Protein AF-A0A285HA11-F1 (afdb_monomer)

Structure (mmCIF, N/CA/C/O backbone):
data_AF-A0A285HA11-F1
#
_entry.id   AF-A0A285HA11-F1
#
loop_
_atom_site.group_PDB
_atom_site.id
_atom_site.type_symbol
_atom_site.label_atom_id
_atom_site.label_alt_id
_atom_site.label_comp_id
_atom_site.label_asym_id
_atom_site.label_entity_id
_atom_site.label_seq_id
_atom_site.pdbx_PDB_ins_code
_atom_site.Cartn_x
_atom_site.Cartn_y
_atom_site.Cartn_z
_atom_site.occupancy
_atom_site.B_iso_or_equiv
_atom_site.auth_seq_id
_atom_site.auth_comp_id
_atom_site.auth_asym_id
_atom_site.auth_atom_id
_atom_site.pdbx_PDB_model_num
ATOM 1 N N . MET A 1 1 ? 37.935 62.031 -53.304 1.00 52.47 1 MET A N 1
ATOM 2 C CA . MET A 1 1 ? 37.985 60.725 -54.014 1.00 52.47 1 MET A CA 1
ATOM 3 C C . MET A 1 1 ? 39.387 60.137 -54.220 1.00 52.47 1 MET A C 1
ATOM 5 O O . MET A 1 1 ? 39.472 58.919 -54.269 1.00 52.47 1 MET A O 1
ATOM 9 N N . LYS A 1 2 ? 40.490 60.908 -54.295 1.00 47.16 2 LYS A N 1
ATOM 10 C CA . LYS A 1 2 ? 41.840 60.315 -54.459 1.00 47.16 2 LYS A CA 1
ATOM 11 C C . LYS A 1 2 ? 42.399 59.625 -53.198 1.00 47.16 2 LYS A C 1
ATOM 13 O O . LYS A 1 2 ? 43.076 58.618 -53.335 1.00 47.16 2 LYS A O 1
ATOM 18 N N . LEU A 1 3 ? 42.037 60.059 -51.985 1.00 45.44 3 LEU A N 1
ATOM 19 C CA . LEU A 1 3 ? 42.568 59.475 -50.737 1.00 45.44 3 LEU A CA 1
ATOM 20 C C . LEU A 1 3 ? 42.052 58.046 -50.435 1.00 45.44 3 LEU A C 1
ATOM 22 O O . LEU A 1 3 ? 42.792 57.223 -49.912 1.00 45.44 3 LEU A O 1
ATOM 26 N N . LYS A 1 4 ? 40.819 57.706 -50.847 1.00 44.12 4 LYS A N 1
ATOM 27 C CA . LYS A 1 4 ? 40.251 56.350 -50.676 1.00 44.12 4 LYS A CA 1
ATOM 28 C C . LYS A 1 4 ? 40.861 55.299 -51.617 1.00 44.12 4 LYS A C 1
ATOM 30 O O . LYS A 1 4 ? 40.829 54.121 -51.289 1.00 44.12 4 LYS A O 1
ATOM 35 N N . ARG A 1 5 ? 41.440 55.701 -52.759 1.00 48.34 5 ARG A N 1
ATOM 36 C CA . ARG A 1 5 ? 42.086 54.759 -53.695 1.00 48.34 5 ARG A CA 1
ATOM 37 C C . ARG A 1 5 ? 43.483 54.335 -53.239 1.00 48.34 5 ARG A C 1
ATOM 39 O O . ARG A 1 5 ? 43.844 53.187 -53.453 1.00 48.34 5 ARG A O 1
ATOM 46 N N . TYR A 1 6 ? 44.227 55.210 -52.558 1.00 54.59 6 TYR A N 1
ATOM 47 C CA . TYR A 1 6 ? 45.539 54.846 -52.010 1.00 54.59 6 TYR A CA 1
ATOM 48 C C . TYR A 1 6 ? 45.430 53.969 -50.759 1.00 54.59 6 TYR A C 1
ATOM 50 O O . TYR A 1 6 ? 46.228 53.054 -50.610 1.00 54.59 6 TYR A O 1
ATOM 58 N N . LEU A 1 7 ? 44.402 54.164 -49.922 1.00 51.44 7 LEU A N 1
ATOM 59 C CA . LEU A 1 7 ? 44.167 53.287 -48.769 1.00 51.44 7 LEU A CA 1
ATOM 60 C C . LEU A 1 7 ? 43.792 51.859 -49.206 1.00 51.44 7 LEU A C 1
ATOM 62 O O . LEU A 1 7 ? 44.290 50.894 -48.641 1.00 51.44 7 LEU A O 1
ATOM 66 N N . LEU A 1 8 ? 42.975 51.721 -50.260 1.00 52.38 8 LEU A N 1
ATOM 67 C CA . LEU A 1 8 ? 42.598 50.411 -50.801 1.00 52.38 8 LEU A CA 1
ATOM 68 C C . LEU A 1 8 ? 43.783 49.706 -51.482 1.00 52.38 8 LEU A C 1
ATOM 70 O O . LEU A 1 8 ? 43.951 48.503 -51.320 1.00 52.38 8 LEU A O 1
ATOM 74 N N . ALA A 1 9 ? 44.637 50.454 -52.191 1.00 52.16 9 ALA A N 1
ATOM 75 C CA . ALA A 1 9 ? 45.851 49.910 -52.800 1.00 52.16 9 ALA A CA 1
ATOM 76 C C . ALA A 1 9 ? 46.898 49.492 -51.751 1.00 52.16 9 ALA A C 1
ATOM 78 O O . ALA A 1 9 ? 47.577 48.490 -51.943 1.00 52.16 9 ALA A O 1
ATOM 79 N N . PHE A 1 10 ? 46.996 50.208 -50.626 1.00 54.41 10 PHE A N 1
ATOM 80 C CA . PHE A 1 10 ? 47.908 49.859 -49.532 1.00 54.41 10 PHE A CA 1
ATOM 81 C C . PHE A 1 10 ? 47.423 48.631 -48.744 1.00 54.41 10 PHE A C 1
ATOM 83 O O . PHE A 1 10 ? 48.223 47.763 -48.411 1.00 54.41 10 PHE A O 1
ATOM 90 N N . ILE A 1 11 ? 46.107 48.497 -48.526 1.00 53.34 11 ILE A N 1
ATOM 91 C CA . ILE A 1 11 ? 45.505 47.312 -47.888 1.00 53.34 11 ILE A CA 1
ATOM 92 C C . ILE A 1 11 ? 45.629 46.072 -48.793 1.00 53.34 11 ILE A C 1
ATOM 94 O O . ILE A 1 11 ? 45.960 44.994 -48.305 1.00 53.34 11 ILE A O 1
ATOM 98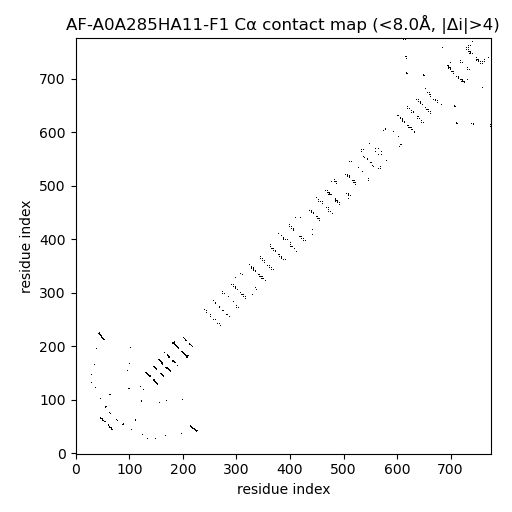 N N . LEU A 1 12 ? 45.459 46.223 -50.113 1.00 48.78 12 LEU A N 1
ATOM 99 C CA . LEU A 1 12 ? 45.694 45.135 -51.072 1.00 48.78 12 LEU A CA 1
ATOM 100 C C . LEU A 1 12 ? 47.177 44.747 -51.168 1.00 48.78 12 LEU A C 1
ATOM 102 O O . LEU A 1 12 ? 47.484 43.566 -51.275 1.00 48.78 12 LEU A O 1
ATOM 106 N N . MET A 1 13 ? 48.106 45.704 -51.072 1.00 43.53 13 MET A N 1
ATOM 107 C CA . MET A 1 13 ? 49.544 45.414 -51.123 1.00 43.53 13 MET A CA 1
ATOM 108 C C . MET A 1 13 ? 50.060 44.747 -49.832 1.00 43.53 13 MET A C 1
ATOM 110 O O . MET A 1 13 ? 50.994 43.954 -49.898 1.00 43.53 13 MET A O 1
ATOM 114 N N . ILE A 1 14 ? 49.417 44.984 -48.679 1.00 45.22 14 ILE A N 1
ATOM 115 C CA . ILE A 1 14 ? 49.721 44.282 -47.417 1.00 45.22 14 ILE A CA 1
ATOM 116 C C . ILE A 1 14 ? 49.109 42.869 -47.386 1.00 45.22 14 ILE A C 1
ATOM 118 O O . ILE A 1 14 ? 49.740 41.958 -46.854 1.00 45.22 14 ILE A O 1
ATOM 122 N N . MET A 1 15 ? 47.952 42.632 -48.021 1.00 41.25 15 MET A N 1
ATOM 123 C CA . MET A 1 15 ? 47.407 41.267 -48.154 1.00 41.25 15 MET A CA 1
ATOM 124 C C . MET A 1 15 ? 48.203 40.373 -49.118 1.00 41.25 15 MET A C 1
ATOM 126 O O . MET A 1 15 ? 48.161 39.153 -48.989 1.00 41.25 15 MET A O 1
ATOM 130 N N . VAL A 1 16 ? 48.968 40.947 -50.052 1.00 41.69 16 VAL A N 1
ATOM 131 C CA . VAL A 1 16 ? 49.786 40.174 -51.008 1.00 41.69 16 VAL A CA 1
ATOM 132 C C . VAL A 1 16 ? 51.121 39.695 -50.405 1.00 41.69 16 VAL A C 1
ATOM 134 O O . VAL A 1 16 ? 51.767 38.826 -50.979 1.00 41.69 16 VAL A O 1
ATOM 137 N N . VAL A 1 17 ? 51.525 40.171 -49.218 1.00 44.28 17 VAL A N 1
ATOM 138 C CA . VAL A 1 17 ? 52.817 39.799 -48.587 1.00 44.28 17 VAL A CA 1
ATOM 139 C C . VAL A 1 17 ? 52.667 38.791 -47.429 1.00 44.28 17 VAL A C 1
ATOM 141 O O . VAL A 1 17 ? 53.661 38.322 -46.884 1.00 44.28 17 VAL A O 1
ATOM 144 N N . LEU A 1 18 ? 51.444 38.362 -47.092 1.00 41.62 18 LEU A N 1
ATOM 145 C CA . LEU A 1 18 ? 51.179 37.341 -46.060 1.00 41.62 18 LEU A CA 1
ATOM 146 C C . LEU A 1 18 ? 50.271 36.204 -46.554 1.00 41.62 18 LEU A C 1
ATOM 148 O O . LEU A 1 18 ? 49.425 35.705 -45.820 1.00 41.62 18 LEU A O 1
ATOM 152 N N . SER A 1 19 ? 50.467 35.759 -47.795 1.00 36.72 19 SER A N 1
ATOM 153 C CA . SER A 1 19 ? 50.038 34.418 -48.201 1.00 36.72 19 SER A CA 1
ATOM 154 C C . SER A 1 19 ? 51.272 33.621 -48.599 1.00 36.72 19 SER A C 1
ATOM 156 O O . SER A 1 19 ? 51.750 33.648 -49.730 1.00 36.72 19 SER A O 1
ATOM 158 N N . THR A 1 20 ? 51.835 32.918 -47.620 1.00 36.16 20 THR A N 1
ATOM 159 C CA . THR A 1 20 ? 52.559 31.689 -47.929 1.00 36.16 20 THR A CA 1
ATOM 160 C C . THR A 1 20 ? 51.618 30.820 -48.767 1.00 36.16 20 THR A C 1
ATOM 162 O O . THR A 1 20 ? 50.441 30.708 -48.412 1.00 36.16 20 THR A O 1
ATOM 165 N N . PRO A 1 21 ? 52.061 30.217 -49.882 1.00 35.53 21 PRO A N 1
ATOM 166 C CA . PRO A 1 21 ? 51.238 29.226 -50.544 1.00 35.53 21 PRO A CA 1
ATOM 167 C C . PRO A 1 21 ? 51.103 28.069 -49.555 1.00 35.53 21 PRO A C 1
ATOM 169 O O . PRO A 1 21 ? 52.061 27.337 -49.306 1.00 35.53 21 PRO A O 1
ATOM 172 N N . ILE A 1 22 ? 49.927 27.942 -48.939 1.00 34.97 22 ILE A N 1
ATOM 173 C CA . ILE A 1 22 ? 49.500 26.681 -48.348 1.00 34.97 22 ILE A CA 1
ATOM 174 C C . ILE A 1 22 ? 49.503 25.728 -49.537 1.00 34.97 22 ILE A C 1
ATOM 176 O O . ILE A 1 22 ? 48.672 25.842 -50.437 1.00 34.97 22 ILE A O 1
ATOM 180 N N . LYS A 1 23 ? 50.520 24.867 -49.606 1.00 36.28 23 LYS A N 1
ATOM 181 C CA . LYS A 1 23 ? 50.461 23.684 -50.455 1.00 36.28 23 LYS A CA 1
ATOM 182 C C . LYS A 1 23 ? 49.184 22.968 -50.034 1.00 36.28 23 LYS A C 1
ATOM 184 O O . LYS A 1 23 ? 49.107 22.523 -48.894 1.00 36.28 23 LYS A O 1
ATOM 189 N N . ALA A 1 24 ? 48.181 22.938 -50.908 1.00 40.47 24 ALA A N 1
ATOM 190 C CA . ALA A 1 24 ? 47.117 21.962 -50.782 1.00 40.47 24 ALA A CA 1
ATOM 191 C C . ALA A 1 24 ? 47.822 20.605 -50.698 1.00 40.47 24 ALA A C 1
ATOM 193 O O . ALA A 1 24 ? 48.588 20.264 -51.601 1.00 40.47 24 ALA A O 1
ATOM 194 N N . GLU A 1 25 ? 47.689 19.912 -49.570 1.00 45.59 25 GLU A N 1
ATOM 195 C CA . GLU A 1 25 ? 48.118 18.523 -49.479 1.00 45.59 25 GLU A CA 1
ATOM 196 C C . GLU A 1 25 ? 47.370 17.776 -50.586 1.00 45.59 25 GLU A C 1
ATOM 198 O O . GLU A 1 25 ? 46.140 17.785 -50.624 1.00 45.59 25 GLU A O 1
ATOM 203 N N . GLU A 1 26 ? 48.104 17.232 -51.560 1.00 60.09 26 GLU A N 1
ATOM 204 C CA . GLU A 1 26 ? 47.524 16.358 -52.576 1.00 60.09 26 GLU A CA 1
ATOM 205 C C . GLU A 1 26 ? 46.964 15.135 -51.846 1.00 60.09 26 GLU A C 1
ATOM 207 O O . GLU A 1 26 ? 47.714 14.257 -51.424 1.00 60.09 26 GLU A O 1
ATOM 212 N N . ILE A 1 27 ? 45.644 15.108 -51.649 1.00 72.56 27 ILE A N 1
ATOM 213 C CA . ILE A 1 27 ? 44.937 13.973 -51.059 1.00 72.56 27 ILE A CA 1
ATOM 214 C C . ILE A 1 27 ? 45.189 12.760 -51.956 1.00 72.56 27 ILE A C 1
ATOM 216 O O . ILE A 1 27 ? 44.803 12.757 -53.127 1.00 72.56 27 ILE A O 1
ATOM 220 N N . SER A 1 28 ? 45.839 11.724 -51.424 1.00 84.81 28 SER A N 1
ATOM 221 C CA . SER A 1 28 ? 46.079 10.494 -52.174 1.00 84.81 28 SER A CA 1
ATOM 222 C C . SER A 1 28 ? 44.931 9.496 -51.981 1.00 84.81 28 SER A C 1
ATOM 224 O O . SER A 1 28 ? 44.297 9.446 -50.925 1.00 84.81 28 SER A O 1
ATOM 226 N N . ALA A 1 29 ? 44.685 8.632 -52.975 1.00 83.81 29 ALA A N 1
ATOM 227 C CA . ALA A 1 29 ? 43.724 7.528 -52.837 1.00 83.81 29 ALA A CA 1
ATOM 228 C C . ALA A 1 29 ? 44.034 6.618 -51.632 1.00 83.81 29 ALA A C 1
ATOM 230 O O . ALA A 1 29 ? 43.133 6.016 -51.054 1.00 83.81 29 ALA A O 1
ATOM 231 N N . LYS A 1 30 ? 45.311 6.520 -51.243 1.00 81.50 30 LYS A N 1
ATOM 232 C CA . LYS A 1 30 ? 45.748 5.695 -50.114 1.00 81.50 30 LYS A CA 1
ATOM 233 C C . LYS A 1 30 ? 45.322 6.292 -48.781 1.00 81.50 30 LYS A C 1
ATOM 235 O O . LYS A 1 30 ? 44.855 5.545 -47.930 1.00 81.50 30 LYS A O 1
ATOM 240 N N . ASP A 1 31 ? 45.446 7.605 -48.625 1.00 83.19 31 ASP A N 1
ATOM 241 C CA . ASP A 1 31 ? 45.071 8.291 -47.385 1.00 83.19 31 ASP A CA 1
ATOM 242 C C . ASP A 1 31 ? 43.554 8.253 -47.187 1.00 83.19 31 ASP A C 1
ATOM 244 O O . ASP A 1 31 ? 43.080 7.967 -46.094 1.00 83.19 31 ASP A O 1
ATOM 248 N N . LEU A 1 32 ? 42.785 8.416 -48.271 1.00 85.56 32 LEU A N 1
ATOM 249 C CA . LEU A 1 32 ? 41.326 8.285 -48.235 1.00 85.56 32 LEU A CA 1
ATOM 250 C C . LEU A 1 32 ? 40.867 6.895 -47.774 1.00 85.56 32 LEU A C 1
ATOM 252 O O . LEU A 1 32 ? 39.941 6.786 -46.977 1.00 85.56 32 LEU A O 1
ATOM 256 N N . LEU A 1 33 ? 41.510 5.828 -48.258 1.00 84.25 33 LEU A N 1
ATOM 257 C CA . LEU A 1 33 ? 41.200 4.464 -47.821 1.00 84.25 33 LEU A CA 1
ATOM 258 C C . LEU A 1 33 ? 41.687 4.196 -46.391 1.00 84.25 33 LEU A C 1
ATOM 260 O O . LEU A 1 33 ? 40.988 3.529 -45.632 1.00 84.25 33 LEU A O 1
ATOM 264 N N . ALA A 1 34 ? 42.849 4.730 -46.005 1.00 82.06 34 ALA A N 1
ATOM 265 C CA . ALA A 1 34 ? 43.372 4.611 -44.646 1.00 82.06 34 ALA A CA 1
ATOM 266 C C . ALA A 1 34 ? 42.463 5.297 -43.613 1.00 82.06 34 ALA A C 1
ATOM 268 O O . ALA A 1 34 ? 42.252 4.742 -42.536 1.00 82.06 34 ALA A O 1
ATOM 269 N N . ASP A 1 35 ? 41.869 6.444 -43.955 1.00 82.12 35 ASP A N 1
ATOM 270 C CA . ASP A 1 35 ? 40.875 7.129 -43.121 1.00 82.12 35 ASP A CA 1
ATOM 271 C C . ASP A 1 35 ? 39.647 6.235 -42.867 1.00 82.12 35 ASP A C 1
ATOM 273 O O . ASP A 1 35 ? 39.203 6.107 -41.725 1.00 82.12 35 ASP A O 1
ATOM 277 N N . VAL A 1 36 ? 39.134 5.567 -43.909 1.00 83.62 36 VAL A N 1
ATOM 278 C CA . VAL A 1 36 ? 38.003 4.625 -43.787 1.00 83.62 36 VAL A CA 1
ATOM 279 C C . VAL A 1 36 ? 38.378 3.431 -42.899 1.00 83.62 36 VAL A C 1
ATOM 281 O O . VAL A 1 36 ? 37.597 3.034 -42.035 1.00 83.62 36 VAL A O 1
ATOM 284 N N . VAL A 1 37 ? 39.577 2.865 -43.077 1.00 79.94 37 VAL A N 1
ATOM 285 C CA . VAL A 1 37 ? 40.071 1.736 -42.266 1.00 79.94 37 VAL A CA 1
ATOM 286 C C . VAL A 1 37 ? 40.230 2.130 -40.803 1.00 79.94 37 VAL A C 1
ATOM 288 O O . VAL A 1 37 ? 39.753 1.418 -39.925 1.00 79.94 37 VAL A O 1
ATOM 291 N N . SER A 1 38 ? 40.824 3.291 -40.529 1.00 77.44 38 SER A N 1
ATOM 292 C CA . SER A 1 38 ? 41.029 3.770 -39.162 1.00 77.44 38 SER A CA 1
ATOM 293 C C . SER A 1 38 ? 39.710 3.957 -38.405 1.00 77.44 38 SER A C 1
ATOM 295 O O . SER A 1 38 ? 39.652 3.699 -37.203 1.00 77.44 38 SER A O 1
ATOM 297 N N . GLN A 1 39 ? 38.633 4.366 -39.086 1.00 76.00 39 GLN A N 1
ATOM 298 C CA . GLN A 1 39 ? 37.302 4.430 -38.474 1.00 76.00 39 GLN A CA 1
ATOM 299 C C . GLN A 1 39 ? 36.748 3.045 -38.129 1.00 76.00 39 GLN A C 1
ATOM 301 O O . GLN A 1 39 ? 36.122 2.887 -37.084 1.00 76.00 39 GLN A O 1
ATOM 306 N N . LEU A 1 40 ? 36.984 2.040 -38.977 1.00 74.19 40 LEU A N 1
ATOM 307 C CA . LEU A 1 40 ? 36.550 0.667 -38.715 1.00 74.19 40 LEU A CA 1
ATOM 308 C C . LEU A 1 40 ? 37.338 0.018 -37.571 1.00 74.19 40 LEU A C 1
ATOM 310 O O . LEU A 1 40 ? 36.737 -0.639 -36.727 1.00 74.19 40 LEU A O 1
ATOM 314 N N . GLU A 1 41 ? 38.650 0.250 -37.492 1.00 72.44 41 GLU A N 1
ATOM 315 C CA . GLU A 1 41 ? 39.515 -0.268 -36.418 1.00 72.44 41 GLU A CA 1
ATOM 316 C C . GLU A 1 41 ? 39.133 0.257 -35.022 1.00 72.44 41 GLU A C 1
ATOM 318 O O . GLU A 1 41 ? 39.431 -0.378 -34.007 1.00 72.44 41 GLU A O 1
ATOM 323 N N . GLN A 1 42 ? 38.454 1.408 -34.945 1.00 71.19 42 GLN A N 1
ATOM 324 C CA . GLN A 1 42 ? 37.944 1.952 -33.681 1.00 71.19 42 GLN A CA 1
ATOM 325 C C . GLN A 1 42 ? 36.797 1.119 -33.095 1.00 71.19 42 GLN A C 1
ATOM 327 O O . GLN A 1 42 ? 36.486 1.256 -31.907 1.00 71.19 42 GLN A O 1
ATOM 332 N N . VAL A 1 43 ? 36.184 0.246 -33.895 1.00 70.50 43 VAL A N 1
ATOM 333 C CA . VAL A 1 43 ? 35.014 -0.525 -33.498 1.00 70.50 43 VAL A CA 1
ATOM 334 C C . VAL A 1 43 ? 35.396 -1.973 -33.195 1.00 70.50 43 VAL A C 1
ATOM 336 O O . VAL A 1 43 ? 35.860 -2.696 -34.071 1.00 70.50 43 VAL A O 1
ATOM 339 N N . LYS A 1 44 ? 35.213 -2.401 -31.937 1.00 60.19 44 LYS A N 1
ATOM 340 C CA . LYS A 1 44 ? 35.691 -3.709 -31.450 1.00 60.19 44 LYS A CA 1
ATOM 341 C C . LYS A 1 44 ? 34.630 -4.806 -31.380 1.00 60.19 44 LYS A C 1
ATOM 343 O O . LYS A 1 44 ? 34.964 -5.946 -31.673 1.00 60.19 44 LYS A O 1
ATOM 348 N N . ASP A 1 45 ? 33.386 -4.485 -31.015 1.00 67.38 45 ASP A N 1
ATOM 349 C CA . ASP A 1 45 ? 32.280 -5.457 -30.962 1.00 67.38 45 ASP A CA 1
ATOM 350 C C . ASP A 1 45 ? 31.005 -4.879 -31.580 1.00 67.38 45 ASP A C 1
ATOM 352 O O . ASP A 1 45 ? 30.722 -3.687 -31.453 1.00 67.38 45 ASP A O 1
ATOM 356 N N . PHE A 1 46 ? 30.199 -5.754 -32.183 1.00 69.31 46 PHE A N 1
ATOM 357 C CA . PHE A 1 46 ? 28.880 -5.426 -32.721 1.00 69.31 46 PHE A CA 1
ATOM 358 C C . PHE A 1 46 ? 27.808 -6.250 -32.024 1.00 69.31 46 PHE A C 1
ATOM 360 O O . PHE A 1 46 ? 27.952 -7.462 -31.840 1.00 69.31 46 PHE A O 1
ATOM 367 N N . LYS A 1 47 ? 26.700 -5.602 -31.670 1.00 72.38 47 LYS A N 1
ATOM 368 C CA . LYS A 1 47 ? 25.513 -6.267 -31.136 1.00 72.38 47 LYS A CA 1
ATOM 369 C C . LYS A 1 47 ? 24.298 -5.855 -31.942 1.00 72.38 47 LYS A C 1
ATOM 371 O O . LYS A 1 47 ? 24.075 -4.677 -32.154 1.00 72.38 47 LYS A O 1
ATOM 376 N N . GLY A 1 48 ? 23.490 -6.817 -32.367 1.00 75.19 48 GLY A N 1
ATOM 377 C CA . GLY A 1 48 ? 22.210 -6.526 -33.010 1.00 75.19 48 GLY A CA 1
ATOM 378 C C . GLY A 1 48 ? 21.775 -7.623 -33.961 1.00 75.19 48 GLY A C 1
ATOM 379 O O . GLY A 1 48 ? 22.195 -8.774 -33.838 1.00 75.19 48 GLY A O 1
ATOM 380 N N . THR A 1 49 ? 20.891 -7.284 -34.893 1.00 77.56 49 THR A N 1
ATOM 381 C CA . THR A 1 49 ? 20.323 -8.241 -35.845 1.00 77.56 49 THR A CA 1
ATOM 382 C C . THR A 1 49 ? 20.649 -7.832 -37.272 1.00 77.56 49 THR A C 1
ATOM 384 O O . THR A 1 49 ? 20.277 -6.751 -37.714 1.00 77.56 49 THR A O 1
ATOM 387 N N . ILE A 1 50 ? 21.287 -8.729 -38.015 1.00 77.56 50 ILE A N 1
ATOM 388 C CA . ILE A 1 50 ? 21.453 -8.619 -39.461 1.00 77.56 50 ILE A CA 1
ATOM 389 C C . ILE A 1 50 ? 20.277 -9.344 -40.107 1.00 77.56 50 ILE A C 1
ATOM 391 O O . ILE A 1 50 ? 20.041 -10.526 -39.846 1.00 77.56 50 ILE A O 1
ATOM 395 N N . VAL A 1 51 ? 19.533 -8.642 -40.951 1.00 82.00 51 VAL A N 1
ATOM 396 C CA . VAL A 1 51 ? 18.501 -9.226 -41.807 1.00 82.00 51 VAL A CA 1
ATOM 397 C C . VAL A 1 51 ? 18.971 -9.103 -43.243 1.00 82.00 51 VAL A C 1
ATOM 399 O O . VAL A 1 51 ? 19.070 -7.994 -43.755 1.00 82.00 51 VAL A O 1
ATOM 402 N N . SER A 1 52 ? 19.231 -10.222 -43.910 1.00 81.06 52 SER A N 1
ATOM 403 C CA . SER A 1 52 ? 19.563 -10.226 -45.333 1.00 81.06 52 SER A CA 1
ATOM 404 C C . SER A 1 52 ? 18.473 -10.900 -46.157 1.00 81.06 52 SER A C 1
ATOM 406 O O . SER A 1 52 ? 17.742 -11.770 -45.682 1.00 81.06 52 SER A O 1
ATOM 408 N N . LYS A 1 53 ? 18.321 -10.457 -47.401 1.00 85.62 53 LYS A N 1
ATOM 409 C CA . LYS A 1 53 ? 17.403 -11.028 -48.384 1.00 85.62 53 LYS A CA 1
ATOM 410 C C . LYS A 1 53 ? 18.170 -11.283 -49.666 1.00 85.62 53 LYS A C 1
ATOM 412 O O . LYS A 1 53 ? 18.785 -10.366 -50.202 1.00 85.62 53 LYS A O 1
ATOM 417 N N . LEU A 1 54 ? 18.121 -12.516 -50.147 1.00 85.00 54 LEU A N 1
ATOM 418 C CA . LEU A 1 54 ? 18.676 -12.927 -51.428 1.00 85.00 54 LEU A CA 1
ATOM 419 C C . LEU A 1 54 ? 17.537 -13.104 -52.435 1.00 85.00 54 LEU A C 1
ATOM 421 O O . LEU A 1 54 ? 16.560 -13.790 -52.137 1.00 85.00 54 LEU A O 1
ATOM 425 N N . TYR A 1 55 ? 17.683 -12.518 -53.619 1.00 85.19 55 TYR A N 1
ATOM 426 C CA . TYR A 1 55 ? 16.700 -12.585 -54.696 1.00 85.19 55 TYR A CA 1
ATOM 427 C C . TYR A 1 55 ? 17.206 -13.541 -55.784 1.00 85.19 55 TYR A C 1
ATOM 429 O O . TYR A 1 55 ? 18.191 -13.253 -56.465 1.00 85.19 55 TYR A O 1
ATOM 437 N N . VAL A 1 56 ? 16.552 -14.696 -55.934 1.00 79.81 56 VAL A N 1
ATOM 438 C CA . VAL A 1 56 ? 16.913 -15.734 -56.914 1.00 79.81 56 VAL A CA 1
ATOM 439 C C . VAL A 1 56 ? 15.704 -16.017 -57.798 1.00 79.81 56 VAL A C 1
ATOM 441 O O . VAL A 1 56 ? 14.733 -16.628 -57.360 1.00 79.81 56 VAL A O 1
ATOM 444 N N . GLY A 1 57 ? 15.734 -15.558 -59.052 1.00 75.81 57 GLY A N 1
ATOM 445 C CA . GLY A 1 57 ? 14.535 -15.580 -59.895 1.00 75.81 57 GLY A CA 1
ATOM 446 C C . GLY A 1 57 ? 13.403 -14.740 -59.284 1.00 75.81 57 GLY A C 1
ATOM 447 O O . GLY A 1 57 ? 13.578 -13.538 -59.089 1.00 75.81 57 GLY A O 1
ATOM 448 N N . GLU A 1 58 ? 12.258 -15.369 -59.001 1.00 75.81 58 GLU A N 1
ATOM 449 C CA . GLU A 1 58 ? 11.115 -14.761 -58.291 1.00 75.81 58 GLU A CA 1
ATOM 450 C C . GLU A 1 58 ? 11.109 -15.073 -56.781 1.00 75.81 58 GLU A C 1
ATOM 452 O O . GLU A 1 58 ? 10.279 -14.548 -56.038 1.00 75.81 58 GLU A O 1
ATOM 457 N N . GLU A 1 59 ? 12.026 -15.920 -56.306 1.00 75.25 59 GLU A N 1
ATOM 458 C CA . GLU A 1 59 ? 12.090 -16.321 -54.903 1.00 75.25 59 GLU A CA 1
ATOM 459 C C . GLU A 1 59 ? 12.917 -15.335 -54.072 1.00 75.25 59 GLU A C 1
ATOM 461 O O . GLU A 1 59 ? 13.974 -14.853 -54.492 1.00 75.25 59 GLU A O 1
ATOM 466 N N . VAL A 1 60 ? 12.441 -15.067 -52.852 1.00 80.88 60 VAL A N 1
ATOM 467 C CA . VAL A 1 60 ? 13.139 -14.242 -51.860 1.00 80.88 60 VAL A CA 1
ATOM 468 C C . VAL A 1 60 ? 13.512 -15.110 -50.673 1.00 80.88 60 VAL A C 1
ATOM 470 O O . VAL A 1 60 ? 12.645 -15.592 -49.942 1.00 80.88 60 VAL A O 1
ATOM 473 N N . ILE A 1 61 ? 14.811 -15.274 -50.456 1.00 74.69 61 ILE A N 1
ATOM 474 C CA . ILE A 1 61 ? 15.347 -16.066 -49.356 1.00 74.69 61 ILE A CA 1
ATOM 475 C C . ILE A 1 61 ? 15.813 -15.105 -48.268 1.00 74.69 61 ILE A C 1
ATOM 477 O O . ILE A 1 61 ? 16.773 -14.358 -48.448 1.00 74.69 61 ILE A O 1
ATOM 481 N N . GLY A 1 62 ? 15.087 -15.090 -47.150 1.00 73.25 62 GLY A N 1
ATOM 482 C CA . GLY A 1 62 ? 15.389 -14.244 -46.001 1.00 73.25 62 GLY A CA 1
ATOM 483 C C . GLY A 1 62 ? 16.272 -14.959 -44.986 1.00 73.25 62 GLY A C 1
ATOM 484 O O . GLY A 1 62 ? 15.954 -16.064 -44.553 1.00 73.25 62 GLY A O 1
ATOM 485 N N . TYR A 1 63 ? 17.329 -14.288 -44.547 1.00 71.38 63 TYR A N 1
ATOM 486 C CA . TYR A 1 63 ? 18.190 -14.729 -43.462 1.00 71.38 63 TYR A CA 1
ATOM 487 C C . TYR A 1 63 ? 18.138 -13.708 -42.337 1.00 71.38 63 TYR A C 1
ATOM 489 O O . TYR A 1 63 ? 18.080 -12.496 -42.552 1.00 71.38 63 TYR A O 1
ATOM 497 N N . ARG A 1 64 ? 18.154 -14.213 -41.109 1.00 71.19 64 ARG A N 1
ATOM 498 C CA . ARG A 1 64 ? 18.281 -13.388 -39.918 1.00 71.19 64 ARG A CA 1
ATOM 499 C C . ARG A 1 64 ? 19.381 -13.966 -39.054 1.00 71.19 64 ARG A C 1
ATOM 501 O O . ARG A 1 64 ? 19.310 -15.127 -38.659 1.00 71.19 64 ARG A O 1
ATOM 508 N N . THR A 1 65 ? 20.354 -13.132 -38.733 1.00 69.06 65 THR A N 1
ATOM 509 C CA . THR A 1 65 ? 21.468 -13.492 -37.867 1.00 69.06 65 THR A CA 1
ATOM 510 C C . THR A 1 65 ? 21.529 -12.507 -36.721 1.00 69.06 65 THR A C 1
ATOM 512 O O . THR A 1 65 ? 21.575 -11.297 -36.926 1.00 69.06 65 THR A O 1
ATOM 515 N N . GLN A 1 66 ? 21.517 -13.031 -35.501 1.00 68.38 66 GLN A N 1
ATOM 516 C CA . GLN A 1 66 ? 21.780 -12.232 -34.318 1.00 68.38 66 GLN A CA 1
ATOM 517 C C . GLN A 1 66 ? 23.286 -12.236 -34.056 1.00 68.38 66 GLN A C 1
ATOM 519 O O . GLN A 1 66 ? 23.886 -13.302 -33.902 1.00 68.38 66 GLN A O 1
ATOM 524 N N . VAL A 1 67 ? 23.886 -11.051 -34.017 1.00 66.25 67 VAL A N 1
ATOM 525 C CA . VAL A 1 67 ? 25.305 -10.861 -33.713 1.00 66.25 67 VAL A CA 1
ATOM 526 C C . VAL A 1 67 ? 25.444 -10.511 -32.240 1.00 66.25 67 VAL A C 1
ATOM 528 O O . VAL A 1 67 ? 24.815 -9.571 -31.753 1.00 66.25 67 VAL A O 1
ATOM 531 N N . MET A 1 68 ? 26.229 -11.320 -31.530 1.00 59.44 68 MET A N 1
ATOM 532 C CA . MET A 1 68 ? 26.530 -11.188 -30.105 1.00 59.44 68 MET A CA 1
ATOM 533 C C . MET A 1 68 ? 27.962 -11.717 -29.884 1.00 59.44 68 MET A C 1
ATOM 535 O O . MET A 1 68 ? 28.152 -12.929 -29.951 1.00 59.44 68 MET A O 1
ATOM 539 N N . LYS A 1 69 ? 28.975 -10.891 -29.602 1.00 53.62 69 LYS A N 1
ATOM 540 C CA . LYS A 1 69 ? 30.257 -11.358 -29.009 1.00 53.62 69 LYS A CA 1
ATOM 541 C C . LYS A 1 69 ? 30.705 -10.368 -27.923 1.00 53.62 69 LYS A C 1
ATOM 543 O O . LYS A 1 69 ? 30.337 -9.206 -28.018 1.00 53.62 69 LYS A O 1
ATOM 548 N N . SER A 1 70 ? 31.287 -10.796 -26.787 1.00 42.97 70 SER A N 1
ATOM 549 C CA . SER A 1 70 ? 32.442 -11.704 -26.595 1.00 42.97 70 SER A CA 1
ATOM 550 C C . SER A 1 70 ? 32.212 -13.137 -26.027 1.00 42.97 70 SER A C 1
ATOM 552 O O . SER A 1 70 ? 31.209 -13.449 -25.383 1.00 42.97 70 SER A O 1
ATOM 554 N N . GLU A 1 71 ? 33.188 -14.008 -26.351 1.00 42.53 71 GLU A N 1
ATOM 555 C CA . GLU A 1 71 ? 33.515 -15.445 -26.112 1.00 42.53 71 GLU A CA 1
ATOM 556 C C . GLU A 1 71 ? 32.558 -16.488 -25.470 1.00 42.53 71 GLU A C 1
ATOM 558 O O . GLU A 1 71 ? 32.876 -17.674 -25.526 1.00 42.53 71 GLU A O 1
ATOM 563 N N . THR A 1 72 ? 31.388 -16.164 -24.909 1.00 37.59 72 THR A N 1
ATOM 564 C CA . THR A 1 72 ? 30.562 -17.152 -24.159 1.00 37.59 72 THR A CA 1
ATOM 565 C C . THR A 1 72 ? 29.141 -17.377 -24.676 1.00 37.59 72 THR A C 1
ATOM 567 O O . THR A 1 72 ? 28.339 -18.016 -23.995 1.00 37.59 72 THR A O 1
ATOM 570 N N . ARG A 1 73 ? 28.778 -16.888 -25.866 1.00 39.66 73 ARG A N 1
ATOM 571 C CA . ARG A 1 73 ? 27.392 -16.985 -26.362 1.00 39.66 73 ARG A CA 1
ATOM 572 C C . ARG A 1 73 ? 27.344 -17.438 -27.820 1.00 39.66 73 ARG A C 1
ATOM 574 O O . ARG A 1 73 ? 28.064 -16.930 -28.670 1.00 39.66 73 ARG A O 1
ATOM 581 N N . SER A 1 74 ? 26.525 -18.455 -28.076 1.00 39.62 74 SER A N 1
ATOM 582 C CA . SER A 1 74 ? 26.393 -19.152 -29.358 1.00 39.62 74 SER A CA 1
ATOM 583 C C . SER A 1 74 ? 25.704 -18.299 -30.427 1.00 39.62 74 SER A C 1
ATOM 585 O O . SER A 1 74 ? 24.683 -17.673 -30.140 1.00 39.62 74 SER A O 1
ATOM 587 N N . MET A 1 75 ? 26.171 -18.381 -31.679 1.00 45.53 75 MET A N 1
ATOM 588 C CA . MET A 1 75 ? 25.334 -18.061 -32.842 1.00 45.53 75 MET A CA 1
ATOM 589 C C . MET A 1 75 ? 24.134 -19.016 -32.866 1.00 45.53 75 MET A C 1
ATOM 591 O O . MET A 1 75 ? 24.319 -20.231 -32.795 1.00 45.53 75 MET A O 1
ATOM 595 N N . SER A 1 76 ? 22.913 -18.491 -32.988 1.00 42.38 76 SER A N 1
ATOM 596 C CA . SER A 1 76 ? 21.769 -19.309 -33.399 1.00 42.38 76 SER A CA 1
ATOM 597 C C . SER A 1 76 ? 21.568 -19.133 -34.902 1.00 42.38 76 SER A C 1
ATOM 599 O O . SER A 1 76 ? 21.316 -18.034 -35.396 1.00 42.38 76 SER A O 1
ATOM 601 N N . HIS A 1 77 ? 21.756 -20.222 -35.643 1.00 47.56 77 HIS A N 1
ATOM 602 C CA . HIS A 1 77 ? 21.479 -20.275 -37.071 1.00 47.56 77 HIS A CA 1
ATOM 603 C C . HIS A 1 77 ? 20.103 -20.902 -37.278 1.00 47.56 77 HIS A C 1
ATOM 605 O O . HIS A 1 77 ? 19.925 -22.085 -37.007 1.00 47.56 77 HIS A O 1
ATOM 611 N N . ASN A 1 78 ? 19.158 -20.148 -37.833 1.00 43.94 78 ASN A N 1
ATOM 612 C CA . ASN A 1 78 ? 18.035 -20.740 -38.558 1.00 43.94 78 ASN A CA 1
ATOM 613 C C . ASN A 1 78 ? 18.409 -20.783 -40.043 1.00 43.94 78 ASN A C 1
ATOM 615 O O . ASN A 1 78 ? 17.918 -19.993 -40.842 1.00 43.94 78 ASN A O 1
ATOM 619 N N . LEU A 1 79 ? 19.347 -21.664 -40.393 1.00 46.91 79 LEU A N 1
ATOM 620 C CA . LEU A 1 79 ? 19.669 -21.977 -41.783 1.00 46.91 79 LEU A CA 1
ATOM 621 C C . LEU A 1 79 ? 18.881 -23.231 -42.164 1.00 46.91 79 LEU A C 1
ATOM 623 O O . LEU A 1 79 ? 19.263 -24.339 -41.796 1.00 46.91 79 LEU A O 1
ATOM 627 N N . SER A 1 80 ? 17.761 -23.059 -42.865 1.00 42.03 80 SER A N 1
ATOM 628 C CA . SER A 1 80 ? 17.123 -24.160 -43.587 1.00 42.03 80 SER A CA 1
ATOM 629 C C . SER A 1 80 ? 18.031 -24.628 -44.735 1.00 42.03 80 SER A C 1
ATOM 631 O O . SER A 1 80 ? 18.800 -23.851 -45.300 1.00 42.03 80 SER A O 1
ATOM 633 N N . ASP A 1 81 ? 17.968 -25.928 -45.022 1.00 44.12 81 ASP A N 1
ATOM 634 C CA . ASP A 1 81 ? 18.876 -26.694 -45.880 1.00 44.12 81 ASP A CA 1
ATOM 635 C C . ASP A 1 81 ? 19.292 -26.010 -47.200 1.00 44.12 81 ASP A C 1
ATOM 637 O O . ASP A 1 81 ? 18.478 -25.646 -48.044 1.00 44.12 81 ASP A O 1
ATOM 641 N N . TYR A 1 82 ? 20.608 -25.932 -47.415 1.00 47.19 82 TYR A N 1
ATOM 642 C CA . TYR A 1 82 ? 21.299 -25.304 -48.554 1.00 47.19 82 TYR A CA 1
ATOM 643 C C . TYR A 1 82 ? 21.203 -26.069 -49.891 1.00 47.19 82 TYR A C 1
ATOM 645 O O . TYR A 1 82 ? 21.969 -25.797 -50.819 1.00 47.19 82 TYR A O 1
ATOM 653 N N . SER A 1 83 ? 20.342 -27.076 -50.010 1.00 43.38 83 SER A N 1
ATOM 654 C CA . SER A 1 83 ? 20.476 -28.112 -51.042 1.00 43.38 83 SER A CA 1
ATOM 655 C C . SER A 1 83 ? 19.966 -27.736 -52.444 1.00 43.38 83 SER A C 1
ATOM 657 O O . SER A 1 83 ? 20.019 -28.585 -53.331 1.00 43.38 83 SER A O 1
ATOM 659 N N . GLN A 1 84 ? 19.540 -26.488 -52.703 1.00 50.97 84 GLN A N 1
ATOM 660 C CA . GLN A 1 84 ? 18.944 -26.112 -54.004 1.00 50.97 84 GLN A CA 1
ATOM 661 C C . GLN A 1 84 ? 19.480 -24.848 -54.708 1.00 50.97 84 GLN A C 1
ATOM 663 O O . GLN A 1 84 ? 18.923 -24.444 -55.724 1.00 50.97 84 GLN A O 1
ATOM 668 N N . LEU A 1 85 ? 20.584 -24.228 -54.280 1.00 52.50 85 LEU A N 1
ATOM 669 C CA . LEU A 1 85 ? 21.033 -22.968 -54.905 1.00 52.50 85 LEU A CA 1
ATOM 670 C C . LEU A 1 85 ? 22.035 -23.154 -56.059 1.00 52.50 85 LEU A C 1
ATOM 672 O O . LEU A 1 85 ? 23.219 -22.840 -55.933 1.00 52.50 85 LEU A O 1
ATOM 676 N N . ALA A 1 86 ? 21.537 -23.610 -57.213 1.00 52.78 86 ALA A N 1
ATOM 677 C CA . ALA A 1 86 ? 22.265 -23.678 -58.489 1.00 52.78 86 ALA A CA 1
ATOM 678 C C . ALA A 1 86 ? 21.823 -22.599 -59.510 1.00 52.78 86 ALA A C 1
ATOM 680 O O . ALA A 1 86 ? 21.768 -22.874 -60.706 1.00 52.78 86 ALA A O 1
ATOM 681 N N . ALA A 1 87 ? 21.502 -21.383 -59.054 1.00 66.75 87 ALA A N 1
ATOM 682 C CA . ALA A 1 87 ? 21.077 -20.270 -59.913 1.00 66.75 87 ALA A CA 1
ATOM 683 C C . ALA A 1 87 ? 22.241 -19.360 -60.363 1.00 66.75 87 ALA A C 1
ATOM 685 O O . ALA A 1 87 ? 23.268 -19.266 -59.683 1.00 66.75 87 ALA A O 1
ATOM 686 N N . GLU A 1 88 ? 22.080 -18.679 -61.503 1.00 73.69 88 GLU A N 1
ATOM 687 C CA . GLU A 1 88 ? 23.077 -17.754 -62.070 1.00 73.69 88 GLU A CA 1
ATOM 688 C C . GLU A 1 88 ? 23.351 -16.556 -61.152 1.00 73.69 88 GLU A C 1
ATOM 690 O O . GLU A 1 88 ? 24.509 -16.180 -60.982 1.00 73.69 88 GLU A O 1
ATOM 695 N N . GLU A 1 89 ? 22.330 -16.023 -60.474 1.00 79.19 89 GLU A N 1
ATOM 696 C CA . GLU A 1 89 ? 22.466 -14.920 -59.514 1.00 79.19 89 GLU A CA 1
ATOM 697 C C . GLU A 1 89 ? 23.378 -15.291 -58.339 1.00 79.19 89 GLU A C 1
ATOM 699 O O . GLU A 1 89 ? 24.213 -14.492 -57.914 1.00 79.19 89 GLU A O 1
ATOM 704 N N . ASN A 1 90 ? 23.291 -16.535 -57.857 1.00 75.62 90 ASN A N 1
ATOM 705 C CA . ASN A 1 90 ? 24.170 -17.026 -56.799 1.00 75.62 90 ASN A CA 1
ATOM 706 C C . ASN A 1 90 ? 25.620 -17.161 -57.297 1.00 75.62 90 ASN A C 1
ATOM 708 O O . ASN A 1 90 ? 26.565 -16.849 -56.575 1.00 75.62 90 ASN A O 1
ATOM 712 N N . ARG A 1 91 ? 25.831 -17.587 -58.551 1.00 78.19 91 ARG A N 1
ATOM 713 C CA . ARG A 1 91 ? 27.178 -17.629 -59.151 1.00 78.19 91 ARG A CA 1
ATOM 714 C C . ARG A 1 91 ? 27.760 -16.228 -59.325 1.00 78.19 91 ARG A C 1
ATOM 716 O O . ARG A 1 91 ? 28.938 -16.036 -59.037 1.00 78.19 91 ARG A O 1
ATOM 723 N N . LEU A 1 92 ? 26.940 -15.262 -59.744 1.00 82.94 92 LEU A N 1
ATOM 724 C CA . LEU A 1 92 ? 27.343 -13.866 -59.887 1.00 82.94 92 LEU A CA 1
ATOM 725 C C . LEU A 1 92 ? 27.746 -13.267 -58.532 1.00 82.94 92 LEU A C 1
ATOM 727 O O . LEU A 1 92 ? 28.844 -12.728 -58.421 1.00 82.94 92 LEU A O 1
ATOM 731 N N . LEU A 1 93 ? 26.937 -13.439 -57.483 1.00 83.31 93 LEU A N 1
ATOM 732 C CA . LEU A 1 93 ? 27.260 -12.960 -56.130 1.00 83.31 93 LEU A CA 1
ATOM 733 C C . LEU A 1 93 ? 28.543 -13.583 -55.564 1.00 83.31 93 LEU A C 1
ATOM 735 O O . LEU A 1 93 ? 29.348 -12.886 -54.953 1.00 83.31 93 LEU A O 1
ATOM 739 N N . ASN A 1 94 ? 28.779 -14.873 -55.820 1.00 79.44 94 ASN A N 1
ATOM 740 C CA . ASN A 1 94 ? 30.020 -15.546 -55.422 1.00 79.44 94 ASN A CA 1
ATOM 741 C C . ASN A 1 94 ? 31.243 -15.130 -56.260 1.00 79.44 94 ASN A C 1
ATOM 743 O O . ASN A 1 94 ? 32.374 -15.414 -55.868 1.00 79.44 94 ASN A O 1
ATOM 747 N N . SER A 1 95 ? 31.039 -14.458 -57.397 1.00 78.50 95 SER A N 1
ATOM 748 C CA . SER A 1 95 ? 32.118 -13.899 -58.222 1.00 78.50 95 SER A CA 1
ATOM 749 C C . SER A 1 95 ? 32.486 -12.455 -57.861 1.00 78.50 95 SER A C 1
ATOM 751 O O . SER A 1 95 ? 33.490 -11.948 -58.356 1.00 78.50 95 SER A O 1
ATOM 753 N N . ILE A 1 96 ? 31.695 -11.792 -57.007 1.00 83.19 96 ILE A N 1
ATOM 754 C CA . ILE A 1 96 ? 31.947 -10.413 -56.583 1.00 83.19 96 ILE A CA 1
ATOM 755 C C . ILE A 1 96 ? 33.149 -10.366 -55.620 1.00 83.19 96 ILE A C 1
ATOM 757 O O . ILE A 1 96 ? 33.141 -11.060 -54.597 1.00 83.19 96 ILE A O 1
ATOM 761 N N . PRO A 1 97 ? 34.171 -9.535 -55.903 1.00 78.19 97 PRO A N 1
ATOM 762 C CA . PRO A 1 97 ? 35.245 -9.248 -54.959 1.00 78.19 97 PRO A CA 1
ATOM 763 C C . PRO A 1 97 ? 34.754 -8.271 -53.880 1.00 78.19 97 PRO A C 1
ATOM 765 O O . PRO A 1 97 ? 34.704 -7.060 -54.088 1.00 78.19 97 PRO A O 1
ATOM 768 N N . TRP A 1 98 ? 34.374 -8.790 -52.713 1.00 80.31 98 TRP A N 1
ATOM 769 C CA . TRP A 1 98 ? 33.908 -7.972 -51.591 1.00 80.31 98 TRP A CA 1
ATOM 770 C C . TRP A 1 98 ? 35.073 -7.211 -50.960 1.00 80.31 98 TRP A C 1
ATOM 772 O O . TRP A 1 98 ? 35.864 -7.798 -50.233 1.00 80.31 98 TRP A O 1
ATOM 782 N N . ILE A 1 99 ? 35.183 -5.912 -51.243 1.00 77.44 99 ILE A N 1
ATOM 783 C CA . ILE A 1 99 ? 36.265 -5.059 -50.720 1.00 77.44 99 ILE A CA 1
ATOM 784 C C . ILE A 1 99 ? 35.883 -4.258 -49.472 1.00 77.44 99 ILE A C 1
ATOM 786 O O . ILE A 1 99 ? 36.754 -3.699 -48.827 1.00 77.44 99 ILE A O 1
ATOM 790 N N . TYR A 1 100 ? 34.597 -4.175 -49.134 1.00 80.38 100 TYR A N 1
ATOM 791 C CA . TYR A 1 100 ? 34.090 -3.450 -47.971 1.00 80.38 100 TYR A CA 1
ATOM 792 C C . TYR A 1 100 ? 32.799 -4.133 -47.511 1.00 80.38 100 TYR A C 1
ATOM 794 O O . TYR A 1 100 ? 31.886 -4.323 -48.310 1.00 80.38 100 TYR A O 1
ATOM 802 N N . LEU A 1 101 ? 32.744 -4.539 -46.242 1.00 76.56 101 LEU A N 1
ATOM 803 C CA . LEU A 1 101 ? 31.531 -5.010 -45.571 1.00 76.56 101 LEU A CA 1
ATOM 804 C C . LEU A 1 101 ? 31.489 -4.364 -44.185 1.00 76.56 101 LEU A C 1
ATOM 806 O O . LEU A 1 101 ? 32.148 -4.851 -43.264 1.00 76.56 101 LEU A O 1
ATOM 810 N N . PRO A 1 102 ? 30.767 -3.248 -44.027 1.00 69.56 102 PRO A N 1
ATOM 811 C CA . PRO A 1 102 ? 30.595 -2.635 -42.729 1.00 69.56 102 PRO A CA 1
ATOM 812 C C . PRO A 1 102 ? 29.528 -3.400 -41.947 1.00 69.56 102 PRO A C 1
ATOM 814 O O . PRO A 1 102 ? 28.474 -3.710 -42.507 1.00 69.56 102 PRO A O 1
ATOM 817 N N . PRO A 1 103 ? 29.671 -3.479 -40.625 1.00 63.84 103 PRO A N 1
ATOM 818 C CA . PRO A 1 103 ? 30.826 -3.967 -39.863 1.00 63.84 103 PRO A CA 1
ATOM 819 C C . PRO A 1 103 ? 30.947 -5.489 -39.651 1.00 63.84 103 PRO A C 1
ATOM 821 O O . PRO A 1 103 ? 29.976 -6.226 -39.779 1.00 63.84 103 PRO A O 1
ATOM 824 N N . ASP A 1 104 ? 32.144 -5.923 -39.222 1.00 64.44 104 ASP A N 1
ATOM 825 C CA . ASP A 1 104 ? 32.543 -7.321 -38.971 1.00 64.44 104 ASP A CA 1
ATOM 826 C C . ASP A 1 104 ? 32.395 -8.209 -40.218 1.00 64.44 104 ASP A C 1
ATOM 828 O O . ASP A 1 104 ? 31.502 -9.056 -40.336 1.00 64.44 104 ASP A O 1
ATOM 832 N N . TYR A 1 105 ? 33.323 -7.996 -41.162 1.00 70.06 105 TYR A N 1
ATOM 833 C CA . TYR A 1 105 ? 33.432 -8.714 -42.437 1.00 70.06 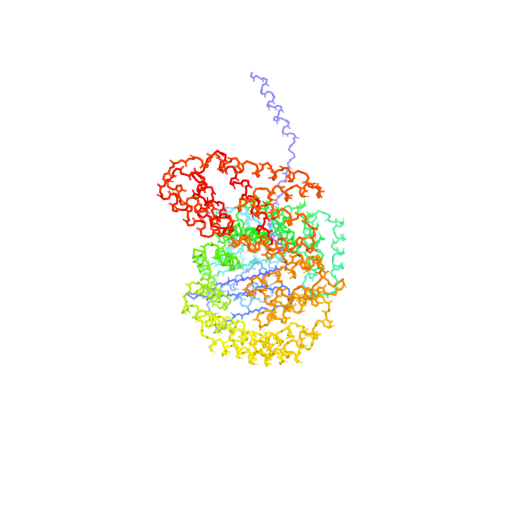105 TYR A CA 1
ATOM 834 C C . TYR A 1 105 ? 33.267 -10.229 -42.271 1.00 70.06 105 TYR A C 1
ATOM 836 O O . TYR A 1 105 ? 32.557 -10.859 -43.052 1.00 70.06 105 TYR A O 1
ATOM 844 N N . ASN A 1 106 ? 33.878 -10.817 -41.238 1.00 67.25 106 ASN A N 1
ATOM 845 C CA . ASN A 1 106 ? 33.841 -12.258 -41.007 1.00 67.25 106 ASN A CA 1
ATOM 846 C C . ASN A 1 106 ? 32.465 -12.730 -40.531 1.00 67.25 106 ASN A C 1
ATOM 848 O O . ASN A 1 106 ? 31.959 -13.734 -41.036 1.00 67.25 106 ASN A O 1
ATOM 852 N N . THR A 1 107 ? 31.828 -12.017 -39.602 1.00 66.44 107 THR A N 1
ATOM 853 C CA . THR A 1 107 ? 30.462 -12.347 -39.169 1.00 66.44 107 THR A CA 1
ATOM 854 C C . THR A 1 107 ? 29.456 -12.169 -40.303 1.00 66.44 107 THR A C 1
ATOM 856 O O . THR A 1 107 ? 28.636 -13.062 -40.532 1.00 66.44 107 THR A O 1
ATOM 859 N N . LEU A 1 108 ? 29.555 -11.079 -41.070 1.00 68.38 108 LEU A N 1
ATOM 860 C CA . LEU A 1 108 ? 28.707 -10.854 -42.239 1.00 68.38 108 LEU A CA 1
ATOM 861 C C . LEU A 1 108 ? 28.900 -11.940 -43.289 1.00 68.38 108 LEU A C 1
ATOM 863 O O . LEU A 1 108 ? 27.931 -12.590 -43.675 1.00 68.38 108 LEU A O 1
ATOM 867 N N . LYS A 1 109 ? 30.143 -12.217 -43.683 1.00 69.50 109 LYS A N 1
ATOM 868 C CA . LYS A 1 109 ? 30.471 -13.282 -44.635 1.00 69.50 109 LYS A CA 1
ATOM 869 C C . LYS A 1 109 ? 29.886 -14.628 -44.205 1.00 69.50 109 LYS A C 1
ATOM 871 O O . LYS A 1 109 ? 29.272 -15.305 -45.022 1.00 69.50 109 LYS A O 1
ATOM 876 N N . ASN A 1 110 ? 30.027 -14.993 -42.929 1.00 66.88 110 ASN A N 1
ATOM 877 C CA . ASN A 1 110 ? 29.517 -16.260 -42.396 1.00 66.88 110 ASN A CA 1
ATOM 878 C C . ASN A 1 110 ? 27.982 -16.301 -42.270 1.00 66.88 110 ASN A C 1
ATOM 880 O O . ASN A 1 110 ? 27.402 -17.384 -42.199 1.00 66.88 110 ASN A O 1
ATOM 884 N N . SER A 1 111 ? 27.322 -15.140 -42.241 1.00 65.06 111 SER A N 1
ATOM 885 C CA . SER A 1 111 ? 25.858 -15.016 -42.226 1.00 65.06 111 SER A CA 1
ATOM 886 C C . SER A 1 111 ? 25.221 -15.024 -43.620 1.00 65.06 111 SER A C 1
ATOM 888 O O . SER A 1 111 ? 24.024 -15.282 -43.749 1.00 65.06 111 SER A O 1
ATOM 890 N N . LEU A 1 112 ? 26.008 -14.752 -44.664 1.00 70.38 112 LEU A N 1
ATOM 891 C CA . LEU A 1 112 ? 25.548 -14.692 -46.046 1.00 70.38 112 LEU A CA 1
ATOM 892 C C . LEU A 1 112 ? 25.761 -16.041 -46.758 1.00 70.38 112 LEU A C 1
ATOM 894 O O . LEU A 1 112 ? 26.705 -16.770 -46.456 1.00 70.38 112 LEU A O 1
ATOM 898 N N . PRO A 1 113 ? 24.934 -16.383 -47.761 1.00 62.88 113 PRO A N 1
ATOM 899 C CA . PRO A 1 113 ? 25.059 -17.623 -48.534 1.00 62.88 113 PRO A CA 1
ATOM 900 C C . PRO A 1 113 ? 26.215 -17.603 -49.562 1.00 62.88 113 PRO A C 1
ATOM 902 O O . PRO A 1 113 ? 26.097 -18.163 -50.651 1.00 62.88 113 PRO A O 1
ATOM 905 N N . LEU A 1 114 ? 27.350 -16.985 -49.225 1.00 69.88 114 LEU A N 1
ATOM 906 C CA . LEU A 1 114 ? 28.524 -16.826 -50.089 1.00 69.88 114 LEU A CA 1
ATOM 907 C C . LEU A 1 114 ? 29.473 -18.043 -49.976 1.00 69.88 114 LEU A C 1
ATOM 909 O O . LEU A 1 114 ? 30.552 -17.970 -49.383 1.00 69.88 114 LEU A O 1
ATOM 913 N N . LYS A 1 115 ? 29.054 -19.221 -50.466 1.00 54.41 115 LYS A N 1
ATOM 914 C CA . LYS A 1 115 ? 29.860 -20.461 -50.388 1.00 54.41 115 LYS A CA 1
ATOM 915 C C . LYS A 1 115 ? 31.008 -20.479 -51.408 1.00 54.41 115 LYS A C 1
ATOM 917 O O . LYS A 1 115 ? 30.797 -20.244 -52.591 1.00 54.41 115 LYS A O 1
ATOM 922 N N . GLY A 1 116 ? 32.194 -20.923 -50.972 1.00 54.81 116 GLY A N 1
ATOM 923 C CA . GLY A 1 116 ? 33.303 -21.315 -51.861 1.00 54.81 116 GLY A CA 1
ATOM 924 C C . GLY A 1 116 ? 34.494 -20.353 -51.943 1.00 54.81 116 GLY A C 1
ATOM 925 O O . GLY A 1 116 ? 35.429 -20.636 -52.683 1.00 54.81 116 GLY A O 1
ATOM 926 N N . GLN A 1 117 ? 34.509 -19.263 -51.171 1.00 54.28 117 GLN A N 1
ATOM 927 C CA . GLN A 1 117 ? 35.645 -18.333 -51.095 1.00 54.28 117 GLN A CA 1
ATOM 928 C C . GLN A 1 117 ? 36.521 -18.631 -49.858 1.00 54.28 117 GLN A C 1
ATOM 930 O O . GLN A 1 117 ? 36.311 -18.059 -48.781 1.00 54.28 117 GLN A O 1
ATOM 935 N N . LEU A 1 118 ? 37.467 -19.568 -49.997 1.00 38.78 118 LEU A N 1
ATOM 936 C CA . LEU A 1 118 ? 38.498 -19.868 -48.989 1.00 38.78 118 LEU A CA 1
ATOM 937 C C . LEU A 1 118 ? 39.593 -18.783 -49.008 1.00 38.78 118 LEU A C 1
ATOM 939 O O . LEU A 1 118 ? 40.046 -18.402 -50.081 1.00 38.78 118 LEU A O 1
ATOM 943 N N . ASP A 1 119 ? 39.980 -18.316 -47.817 1.00 45.97 119 ASP A N 1
ATOM 944 C CA . ASP A 1 119 ? 41.143 -17.464 -47.512 1.00 45.97 119 ASP A CA 1
ATOM 945 C C . ASP A 1 119 ? 41.294 -16.140 -48.282 1.00 45.97 119 ASP A C 1
ATOM 947 O O . ASP A 1 119 ? 42.192 -15.972 -49.101 1.00 45.97 119 ASP A O 1
ATOM 951 N N . TYR A 1 120 ? 40.491 -15.138 -47.914 1.00 47.75 120 TYR A N 1
ATOM 952 C CA . TYR A 1 120 ? 40.901 -13.739 -48.076 1.00 47.75 120 TYR A CA 1
ATOM 953 C C . TYR A 1 120 ? 41.022 -13.100 -46.694 1.00 47.75 120 TYR A C 1
ATOM 955 O O . TYR A 1 120 ? 40.076 -13.156 -45.904 1.00 47.75 120 TYR A O 1
ATOM 963 N N . GLN A 1 121 ? 42.198 -12.530 -46.422 1.00 51.75 121 GLN A N 1
ATOM 964 C CA . GLN A 1 121 ? 42.426 -11.576 -45.336 1.00 51.75 121 GLN A CA 1
ATOM 965 C C . GLN A 1 121 ? 41.539 -10.334 -45.541 1.00 51.75 121 GLN A C 1
ATOM 967 O O . GLN A 1 121 ? 40.959 -10.158 -46.616 1.00 51.75 121 GLN A O 1
ATOM 972 N N . GLU A 1 122 ? 41.369 -9.522 -44.494 1.00 58.72 122 GLU A N 1
ATOM 973 C CA . GLU A 1 122 ? 40.478 -8.358 -44.498 1.00 58.72 122 GLU A CA 1
ATOM 974 C C . GLU A 1 122 ? 40.730 -7.471 -45.735 1.00 58.72 122 GLU A C 1
ATOM 976 O O . GLU A 1 122 ? 41.817 -6.920 -45.903 1.00 58.72 122 GLU A O 1
ATOM 981 N N . PRO A 1 123 ? 39.746 -7.321 -46.643 1.00 60.59 123 PRO A N 1
ATOM 982 C CA . PRO A 1 123 ? 40.004 -6.759 -47.964 1.00 60.59 123 PRO A CA 1
ATOM 983 C C . PRO A 1 123 ? 40.533 -5.330 -47.935 1.00 60.59 123 PRO A C 1
ATOM 985 O O . PRO A 1 123 ? 41.245 -4.951 -48.853 1.00 60.59 123 PRO A O 1
ATOM 988 N N . LEU A 1 124 ? 40.181 -4.550 -46.907 1.00 65.44 124 LEU A N 1
ATOM 989 C CA . LEU A 1 124 ? 40.579 -3.150 -46.759 1.00 65.44 124 LEU A CA 1
ATOM 990 C C . LEU A 1 124 ? 41.985 -2.975 -46.176 1.00 65.44 124 LEU A C 1
ATOM 992 O O . LEU A 1 124 ? 42.642 -1.990 -46.516 1.00 65.44 124 LEU A O 1
ATOM 996 N N . SER A 1 125 ? 42.449 -3.890 -45.315 1.00 63.34 125 SER A N 1
ATOM 997 C CA . SER A 1 125 ? 43.760 -3.770 -44.661 1.00 63.34 125 SER A CA 1
ATOM 998 C C . SER A 1 125 ? 44.905 -4.018 -45.646 1.00 63.34 125 SER A C 1
ATOM 1000 O O . SER A 1 125 ? 45.922 -3.326 -45.586 1.00 63.34 125 SER 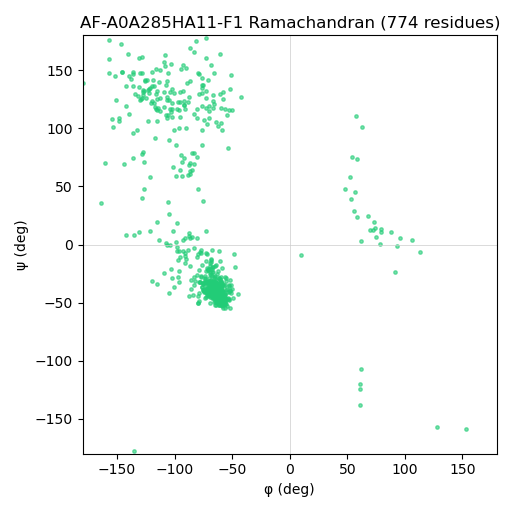A O 1
ATOM 1002 N N . ASP A 1 126 ? 44.692 -4.909 -46.623 1.00 65.50 126 ASP A N 1
ATOM 1003 C CA . ASP A 1 126 ? 45.732 -5.402 -47.540 1.00 65.50 126 ASP A CA 1
ATOM 1004 C C . ASP A 1 126 ? 45.508 -5.008 -49.019 1.00 65.50 126 ASP A C 1
ATOM 1006 O O . ASP A 1 126 ? 46.102 -5.587 -49.931 1.00 65.50 126 ASP A O 1
ATOM 1010 N N . LEU A 1 127 ? 44.690 -3.977 -49.303 1.00 71.69 127 LEU A N 1
ATOM 1011 C CA . LEU A 1 127 ? 44.369 -3.536 -50.681 1.00 71.69 127 LEU A CA 1
ATOM 1012 C C . LEU A 1 127 ? 45.600 -3.285 -51.564 1.00 71.69 127 LEU A C 1
ATOM 1014 O O . LEU A 1 127 ? 45.533 -3.456 -52.780 1.00 71.69 127 LEU A O 1
ATOM 1018 N N . ARG A 1 128 ? 46.717 -2.870 -50.958 1.00 68.56 128 ARG A N 1
ATOM 1019 C CA . ARG A 1 128 ? 47.960 -2.501 -51.657 1.00 68.56 128 ARG A CA 1
ATOM 1020 C C . ARG A 1 128 ? 48.654 -3.696 -52.305 1.00 68.56 128 ARG A C 1
ATOM 1022 O O . ARG A 1 128 ? 49.371 -3.502 -53.283 1.00 68.56 128 ARG A O 1
ATOM 1029 N N . ASP A 1 129 ? 48.432 -4.890 -51.767 1.00 72.00 129 ASP A N 1
ATOM 1030 C CA . ASP A 1 129 ? 49.046 -6.123 -52.258 1.00 72.00 129 ASP A CA 1
ATOM 1031 C C . ASP A 1 129 ? 48.166 -6.804 -53.320 1.00 72.00 129 ASP A C 1
ATOM 1033 O O . ASP A 1 129 ? 48.639 -7.645 -54.085 1.00 72.00 129 ASP A O 1
ATOM 1037 N N . LEU A 1 130 ? 46.888 -6.410 -53.399 1.00 73.69 130 LEU A N 1
ATOM 1038 C CA . LEU A 1 130 ? 45.871 -7.042 -54.242 1.00 73.69 130 LEU A CA 1
ATOM 1039 C C . LEU A 1 130 ? 45.436 -6.196 -55.447 1.00 73.69 130 LEU A C 1
ATOM 1041 O O . LEU A 1 130 ? 44.958 -6.767 -56.432 1.00 73.69 130 LEU A O 1
ATOM 1045 N N . TYR A 1 131 ? 45.580 -4.867 -55.386 1.00 82.62 131 TYR A N 1
ATOM 1046 C CA . TYR A 1 131 ? 45.086 -3.938 -56.406 1.00 82.62 131 TYR A CA 1
ATOM 1047 C C . TYR A 1 131 ? 46.073 -2.803 -56.697 1.00 82.62 131 TYR A C 1
ATOM 1049 O O . TYR A 1 131 ? 46.723 -2.259 -55.806 1.00 82.62 131 TYR A O 1
ATOM 1057 N N . ASN A 1 132 ? 46.113 -2.379 -57.959 1.00 86.38 132 ASN A N 1
ATOM 1058 C CA . ASN A 1 132 ? 46.614 -1.067 -58.336 1.00 86.38 132 ASN A CA 1
ATOM 1059 C C . ASN A 1 132 ? 45.553 -0.008 -57.989 1.00 86.38 132 ASN A C 1
ATOM 1061 O O . ASN A 1 132 ? 44.384 -0.181 -58.334 1.00 86.38 132 ASN A O 1
ATOM 1065 N N . ILE A 1 133 ? 45.952 1.061 -57.294 1.00 89.44 133 ILE A N 1
ATOM 1066 C CA . ILE A 1 133 ? 45.041 2.053 -56.702 1.00 89.44 133 ILE A CA 1
ATOM 1067 C C . ILE A 1 133 ? 45.288 3.423 -57.336 1.00 89.44 133 ILE A C 1
ATOM 1069 O O . ILE A 1 133 ? 46.389 3.964 -57.223 1.00 89.44 133 ILE A O 1
ATOM 1073 N N . GLU A 1 134 ? 44.254 4.012 -57.934 1.00 90.62 134 GLU A N 1
ATOM 1074 C CA . GLU A 1 134 ? 44.313 5.320 -58.596 1.00 90.62 134 GLU A CA 1
ATOM 1075 C C . GLU A 1 134 ? 43.163 6.229 -58.136 1.00 90.62 134 GLU A C 1
ATOM 1077 O O . GLU A 1 134 ? 42.015 5.797 -58.048 1.00 90.62 134 GLU A O 1
ATOM 1082 N N . LEU A 1 135 ? 43.448 7.504 -57.844 1.00 90.50 135 LEU A N 1
ATOM 1083 C CA . LEU A 1 135 ? 42.411 8.510 -57.589 1.00 90.50 135 LEU A CA 1
ATOM 1084 C C . LEU A 1 135 ? 41.920 9.065 -58.932 1.00 90.50 135 LEU A C 1
ATOM 1086 O O . LEU A 1 135 ? 42.665 9.772 -59.605 1.00 90.50 135 LEU A O 1
ATOM 1090 N N . LEU A 1 136 ? 40.669 8.789 -59.304 1.00 89.94 136 LEU A N 1
ATOM 1091 C CA . LEU A 1 136 ? 40.076 9.314 -60.542 1.00 89.94 136 LEU A CA 1
ATOM 1092 C C . LEU A 1 136 ? 39.623 10.775 -60.408 1.00 89.94 136 LEU A C 1
ATOM 1094 O O . LEU A 1 136 ? 39.488 11.472 -61.413 1.00 89.94 136 LEU A O 1
ATOM 1098 N N . GLY A 1 137 ? 39.384 11.236 -59.177 1.00 88.31 137 GLY A N 1
ATOM 1099 C CA . GLY A 1 137 ? 39.017 12.615 -58.861 1.00 88.31 137 GLY A CA 1
ATOM 1100 C C . GLY A 1 137 ? 37.759 12.718 -58.003 1.00 88.31 137 GLY A C 1
ATOM 1101 O O . GLY A 1 137 ? 37.385 11.784 -57.294 1.00 88.31 137 GLY A O 1
ATOM 1102 N N . GLU A 1 138 ? 37.112 13.878 -58.065 1.00 90.69 138 GLU A N 1
ATOM 1103 C CA . GLU A 1 138 ? 35.892 14.190 -57.321 1.00 90.69 138 GLU A CA 1
ATOM 1104 C C . GLU A 1 138 ? 34.670 14.176 -58.241 1.00 90.69 138 GLU A C 1
ATOM 1106 O O . GLU A 1 138 ? 34.751 14.551 -59.412 1.00 90.69 138 GLU A O 1
ATOM 1111 N N . SER A 1 139 ? 33.518 13.780 -57.709 1.00 90.50 139 SER A N 1
ATOM 1112 C CA . SER A 1 139 ? 32.242 13.810 -58.422 1.00 90.50 139 SER A CA 1
ATOM 1113 C C . SER A 1 139 ? 31.094 14.097 -57.459 1.00 90.50 139 SER A C 1
ATOM 1115 O O . SER A 1 139 ? 31.262 14.108 -56.240 1.00 90.50 139 SER A O 1
ATOM 1117 N N . ILE A 1 140 ? 29.905 14.303 -58.018 1.00 87.50 140 ILE A N 1
ATOM 1118 C CA . ILE A 1 140 ? 28.645 14.294 -57.279 1.00 87.50 140 ILE A CA 1
ATOM 1119 C C . ILE A 1 140 ? 27.917 12.997 -57.631 1.00 87.50 140 ILE A C 1
ATOM 1121 O O . ILE A 1 140 ? 27.700 12.712 -58.810 1.00 87.50 140 ILE A O 1
ATOM 1125 N N . ASP A 1 141 ? 27.557 12.209 -56.621 1.00 81.19 141 ASP A N 1
ATOM 1126 C CA . ASP A 1 141 ? 26.744 11.002 -56.766 1.00 81.19 141 ASP A CA 1
ATOM 1127 C C . ASP A 1 141 ? 25.406 11.194 -56.045 1.00 81.19 141 ASP A C 1
ATOM 1129 O O . ASP A 1 141 ? 25.324 11.248 -54.815 1.00 81.19 141 ASP A O 1
ATOM 1133 N N . GLY A 1 142 ? 24.338 11.390 -56.820 1.00 82.75 142 GLY A N 1
ATOM 1134 C CA . GLY A 1 142 ? 23.048 11.820 -56.286 1.00 82.75 142 GLY A CA 1
ATOM 1135 C C . GLY A 1 142 ? 23.142 13.198 -55.618 1.00 82.75 142 GLY A C 1
ATOM 1136 O O . GLY A 1 142 ? 23.235 14.213 -56.303 1.00 82.75 142 GLY A O 1
ATOM 1137 N N . LYS A 1 143 ? 23.082 13.231 -54.280 1.00 79.31 143 LYS A N 1
ATOM 1138 C CA . LYS A 1 143 ? 23.219 14.450 -53.455 1.00 79.31 143 LYS A CA 1
ATOM 1139 C C . LYS A 1 143 ? 24.549 14.530 -52.693 1.00 79.31 143 LYS A C 1
ATOM 1141 O O . LYS A 1 143 ? 24.731 15.468 -51.927 1.00 79.31 143 LYS A O 1
ATOM 1146 N N . ARG A 1 144 ? 25.434 13.544 -52.857 1.00 83.31 144 ARG A N 1
ATOM 1147 C CA . ARG A 1 144 ? 26.671 13.410 -52.079 1.00 83.31 144 ARG A CA 1
ATOM 1148 C C . ARG A 1 144 ? 27.862 13.875 -52.901 1.00 83.31 144 ARG A C 1
ATOM 1150 O O . ARG A 1 144 ? 27.998 13.489 -54.063 1.00 83.31 144 ARG A O 1
ATOM 1157 N N . GLU A 1 145 ? 28.730 14.672 -52.292 1.00 90.69 145 GLU A N 1
ATOM 1158 C CA . GLU A 1 145 ? 30.063 14.910 -52.836 1.00 90.69 145 GLU A CA 1
ATOM 1159 C C . GLU A 1 145 ? 30.954 13.718 -52.496 1.00 90.69 145 GLU A C 1
ATOM 1161 O O . GLU A 1 145 ? 31.013 13.287 -51.343 1.00 90.69 145 GLU A O 1
ATOM 1166 N N . VAL A 1 146 ? 31.638 13.172 -53.500 1.00 93.00 146 VAL A N 1
ATOM 1167 C CA . VAL A 1 146 ? 32.392 11.923 -53.364 1.00 93.00 146 VAL A CA 1
ATOM 1168 C C . VAL A 1 146 ? 33.764 12.006 -54.025 1.00 93.00 146 VAL A C 1
ATOM 1170 O O . VAL A 1 146 ? 33.928 12.645 -55.066 1.00 93.00 146 VAL A O 1
ATOM 1173 N N . TYR A 1 147 ? 34.740 11.310 -53.445 1.00 93.75 147 TYR A N 1
ATOM 1174 C CA . TYR A 1 147 ? 35.982 10.933 -54.120 1.00 93.75 147 TYR A CA 1
ATOM 1175 C C . TYR A 1 147 ? 35.796 9.588 -54.822 1.00 93.75 147 TYR A C 1
ATOM 1177 O O . TYR A 1 147 ? 35.189 8.679 -54.256 1.00 93.75 147 TYR A O 1
ATOM 1185 N N . ILE A 1 148 ? 36.330 9.446 -56.036 1.00 93.06 148 ILE A N 1
ATOM 1186 C CA . ILE A 1 148 ? 36.279 8.196 -56.800 1.00 93.06 148 ILE A CA 1
ATOM 1187 C C . ILE A 1 148 ? 37.673 7.586 -56.864 1.00 93.06 148 ILE A C 1
ATOM 1189 O O . ILE A 1 148 ? 38.590 8.161 -57.451 1.00 93.06 148 ILE A O 1
ATOM 1193 N N . ILE A 1 149 ? 37.810 6.387 -56.308 1.00 93.00 149 ILE A N 1
ATOM 1194 C CA . ILE A 1 149 ? 39.036 5.594 -56.350 1.00 93.00 149 ILE A CA 1
ATOM 1195 C C . ILE A 1 149 ? 38.823 4.400 -57.272 1.00 93.00 149 ILE A C 1
ATOM 1197 O O . ILE A 1 149 ? 37.832 3.682 -57.149 1.00 93.00 149 ILE A O 1
ATOM 1201 N N . GLN A 1 150 ? 39.757 4.175 -58.187 1.00 92.12 150 GLN A N 1
ATOM 1202 C CA . GLN A 1 150 ? 39.814 2.976 -59.008 1.00 92.12 150 GLN A CA 1
ATOM 1203 C C . GLN A 1 150 ? 40.753 1.952 -58.375 1.00 92.12 150 GLN A C 1
ATOM 1205 O O . GLN A 1 150 ? 41.885 2.275 -58.015 1.00 92.12 150 GLN A O 1
ATOM 1210 N N . LEU A 1 151 ? 40.271 0.717 -58.264 1.00 89.69 151 LEU A N 1
ATOM 1211 C CA . LEU A 1 151 ? 41.029 -0.453 -57.838 1.00 89.69 151 LEU A CA 1
ATOM 1212 C C . LEU A 1 151 ? 41.056 -1.446 -58.997 1.00 89.69 151 LEU A C 1
ATOM 1214 O O . LEU A 1 151 ? 40.007 -1.921 -59.430 1.00 89.69 151 LEU A O 1
ATOM 1218 N N . GLU A 1 152 ? 42.238 -1.762 -59.507 1.00 87.69 152 GLU A N 1
ATOM 1219 C CA . GLU A 1 152 ? 42.397 -2.640 -60.668 1.00 87.69 152 GLU A CA 1
ATOM 1220 C C . GLU A 1 152 ? 43.351 -3.793 -60.360 1.00 87.69 152 GLU A C 1
ATOM 1222 O O . GLU A 1 152 ? 44.443 -3.595 -59.831 1.00 87.69 152 GLU A O 1
ATOM 1227 N N . ASN A 1 153 ? 42.949 -5.013 -60.710 1.00 83.19 153 ASN A N 1
ATOM 1228 C CA . ASN A 1 153 ? 43.832 -6.174 -60.728 1.00 83.19 153 ASN A CA 1
ATOM 1229 C C . ASN A 1 153 ? 43.622 -6.992 -62.010 1.00 83.19 153 ASN A C 1
ATOM 1231 O O . ASN A 1 153 ? 42.820 -6.637 -62.868 1.00 83.19 153 ASN A O 1
ATOM 1235 N N . MET A 1 154 ? 44.330 -8.117 -62.143 1.00 77.50 154 MET A N 1
ATOM 1236 C CA . MET A 1 154 ? 44.282 -8.954 -63.354 1.00 77.50 154 MET A CA 1
ATOM 1237 C C . MET A 1 154 ? 42.889 -9.529 -63.684 1.00 77.50 154 MET A C 1
ATOM 1239 O O . MET A 1 154 ? 42.702 -10.049 -64.782 1.00 77.50 154 MET A O 1
ATOM 1243 N N . LEU A 1 155 ? 41.930 -9.493 -62.750 1.00 77.44 155 LEU A N 1
ATOM 1244 C CA . LEU A 1 155 ? 40.622 -10.146 -62.880 1.00 77.44 155 LEU A CA 1
ATOM 1245 C C . LEU A 1 155 ? 39.451 -9.155 -62.916 1.00 77.44 155 LEU A C 1
ATOM 1247 O O . LEU A 1 155 ? 38.451 -9.415 -63.588 1.00 77.44 155 LEU A O 1
ATOM 1251 N N . THR A 1 156 ? 39.552 -8.043 -62.188 1.00 82.81 156 THR A N 1
ATOM 1252 C CA . THR A 1 156 ? 38.439 -7.119 -61.939 1.00 82.81 156 THR A CA 1
ATOM 1253 C C . THR A 1 156 ? 38.909 -5.672 -61.863 1.00 82.81 156 THR A C 1
ATOM 1255 O O . THR A 1 156 ? 40.007 -5.387 -61.382 1.00 82.81 156 THR A O 1
ATOM 1258 N N . LEU A 1 157 ? 38.031 -4.762 -62.283 1.00 90.19 157 LEU A N 1
ATOM 1259 C CA . LEU A 1 157 ? 38.161 -3.326 -62.060 1.00 90.19 157 LEU A CA 1
ATOM 1260 C C . LEU A 1 157 ? 37.009 -2.876 -61.163 1.00 90.19 157 LEU A C 1
ATOM 1262 O O . LEU A 1 157 ? 35.855 -3.219 -61.415 1.00 90.19 157 LEU A O 1
ATOM 1266 N N . GLN A 1 158 ? 37.309 -2.112 -60.117 1.00 91.69 158 GLN A N 1
ATOM 1267 C CA . GLN A 1 158 ? 36.318 -1.580 -59.187 1.00 91.69 158 GLN A CA 1
ATOM 1268 C C . GLN A 1 158 ? 36.449 -0.066 -59.058 1.00 91.69 158 GLN A C 1
ATOM 1270 O O . GLN A 1 158 ? 37.555 0.469 -59.024 1.00 91.69 158 GLN A O 1
ATOM 1275 N N . ARG A 1 159 ? 35.315 0.628 -58.957 1.00 94.00 159 ARG A N 1
ATOM 1276 C CA . ARG A 1 159 ? 35.253 2.060 -58.641 1.00 94.00 159 ARG A CA 1
ATOM 1277 C C . ARG A 1 159 ? 34.577 2.249 -57.298 1.00 94.00 159 ARG A C 1
ATOM 1279 O O . ARG A 1 159 ? 33.409 1.901 -57.146 1.00 94.00 159 ARG A O 1
ATOM 1286 N N . VAL A 1 160 ? 35.316 2.800 -56.347 1.00 93.25 160 VAL A N 1
ATOM 1287 C CA . VAL A 1 160 ? 34.899 3.031 -54.966 1.00 93.25 160 VAL A CA 1
ATOM 1288 C C . VAL A 1 160 ? 34.603 4.508 -54.784 1.00 93.25 160 VAL A C 1
ATOM 1290 O O . VAL A 1 160 ? 35.451 5.354 -55.057 1.00 93.25 160 VAL A O 1
ATOM 1293 N N . PHE A 1 161 ? 33.399 4.809 -54.321 1.00 94.44 161 PHE A N 1
ATOM 1294 C CA . PHE A 1 161 ? 32.933 6.162 -54.068 1.00 94.44 161 PHE A CA 1
ATOM 1295 C C . PHE A 1 161 ? 32.974 6.403 -52.559 1.00 94.44 161 PHE A C 1
ATOM 1297 O O . PHE A 1 161 ? 32.249 5.750 -51.805 1.00 94.44 161 PHE A O 1
ATOM 1304 N N . ILE A 1 162 ? 33.835 7.320 -52.123 1.00 92.38 162 ILE A N 1
ATOM 1305 C CA . ILE A 1 162 ? 33.997 7.703 -50.717 1.00 92.38 162 ILE A CA 1
ATOM 1306 C C . ILE A 1 162 ? 33.291 9.032 -50.499 1.00 92.38 162 ILE A C 1
ATOM 1308 O O . ILE A 1 162 ? 33.612 10.020 -51.157 1.00 92.38 162 ILE A O 1
ATOM 1312 N N . ASP A 1 163 ? 32.330 9.048 -49.584 1.00 91.62 163 ASP A N 1
ATOM 1313 C CA . ASP A 1 163 ? 31.596 10.243 -49.185 1.00 91.62 163 ASP A CA 1
ATOM 1314 C C . ASP A 1 163 ? 32.514 11.239 -48.464 1.00 91.62 163 ASP A C 1
ATOM 1316 O O . ASP A 1 163 ? 33.217 10.869 -47.521 1.00 91.62 163 ASP A O 1
ATOM 1320 N N . LYS A 1 164 ? 32.519 12.501 -48.910 1.00 88.06 164 LYS A N 1
ATOM 1321 C CA . LYS A 1 164 ? 33.379 13.541 -48.331 1.00 88.06 164 LYS A CA 1
ATOM 1322 C C . LYS A 1 164 ? 32.941 13.991 -46.938 1.00 88.06 164 LYS A C 1
ATOM 1324 O O . LYS A 1 164 ? 33.793 14.383 -46.145 1.00 88.06 164 LYS A O 1
ATOM 1329 N N . GLU A 1 165 ? 31.641 13.977 -46.659 1.00 84.94 165 GLU A N 1
ATOM 1330 C CA . GLU A 1 165 ? 31.070 14.434 -45.390 1.00 84.94 165 GLU A CA 1
ATOM 1331 C C . GLU A 1 165 ? 31.234 13.354 -44.322 1.00 84.94 165 GLU A C 1
ATOM 1333 O O . GLU A 1 165 ? 31.754 13.613 -43.237 1.00 84.94 165 GLU A O 1
ATOM 1338 N N . TYR A 1 166 ? 30.840 12.125 -44.655 1.00 85.00 166 TYR A N 1
ATOM 1339 C CA . TYR A 1 166 ? 30.804 11.020 -43.696 1.00 85.00 166 TYR A CA 1
ATOM 1340 C C . TYR A 1 166 ? 32.104 10.221 -43.633 1.00 85.00 166 TYR A C 1
ATOM 1342 O O . TYR A 1 166 ? 32.276 9.421 -42.716 1.00 85.00 166 TYR A O 1
ATOM 1350 N N . LYS A 1 167 ? 33.018 10.427 -44.594 1.00 85.94 167 LYS A N 1
ATOM 1351 C CA . LYS A 1 167 ? 34.267 9.663 -44.741 1.00 85.94 167 LYS A CA 1
ATOM 1352 C C . LYS A 1 167 ? 34.042 8.144 -44.781 1.00 85.94 167 LYS A C 1
ATOM 1354 O O . LYS A 1 167 ? 34.822 7.377 -44.233 1.00 85.94 167 LYS A O 1
ATOM 1359 N N . THR A 1 168 ? 32.976 7.706 -45.447 1.00 88.38 168 THR A N 1
ATOM 1360 C CA . THR A 1 168 ? 32.607 6.287 -45.576 1.00 88.38 168 THR A CA 1
ATOM 1361 C C . THR A 1 168 ? 32.376 5.910 -47.036 1.00 88.38 168 THR A C 1
ATOM 1363 O O . THR A 1 168 ? 32.162 6.778 -47.885 1.00 88.38 168 THR A O 1
ATOM 1366 N N . ILE A 1 169 ? 32.419 4.616 -47.356 1.00 91.00 169 ILE A N 1
ATOM 1367 C CA . ILE A 1 169 ? 32.141 4.141 -48.715 1.00 91.00 169 ILE A CA 1
ATOM 1368 C C . ILE A 1 169 ? 30.630 4.186 -48.947 1.00 91.00 169 ILE A C 1
ATOM 1370 O O . ILE A 1 169 ? 29.858 3.521 -48.262 1.00 91.00 169 ILE A O 1
ATOM 1374 N N . SER A 1 170 ? 30.205 4.966 -49.939 1.00 91.56 170 SER A N 1
ATOM 1375 C CA . SER A 1 170 ? 28.793 5.149 -50.289 1.00 91.56 170 SER A CA 1
ATOM 1376 C C . SER A 1 170 ? 28.349 4.257 -51.449 1.00 91.56 170 SER A C 1
ATOM 1378 O O . SER A 1 170 ? 27.179 3.870 -51.523 1.00 91.56 170 SER A O 1
ATOM 1380 N N . LYS A 1 171 ? 29.273 3.887 -52.345 1.00 93.38 171 LYS A N 1
ATOM 1381 C CA . LYS A 1 171 ? 28.986 3.044 -53.513 1.00 93.38 171 LYS A CA 1
ATOM 1382 C C . LYS A 1 171 ? 30.237 2.329 -54.025 1.00 93.38 171 LYS A C 1
ATOM 1384 O O . LYS A 1 171 ? 31.334 2.883 -53.974 1.00 93.38 171 LYS A O 1
ATOM 1389 N N . VAL A 1 172 ? 30.064 1.125 -54.570 1.00 94.00 172 VAL A N 1
ATOM 1390 C CA . VAL A 1 172 ? 31.099 0.392 -55.318 1.00 94.00 172 VAL A CA 1
ATOM 1391 C C . VAL A 1 172 ? 30.520 -0.125 -56.635 1.00 94.00 172 VAL A C 1
ATOM 1393 O O . VAL A 1 172 ? 29.487 -0.792 -56.650 1.00 94.00 172 VAL A O 1
ATOM 1396 N N . GLU A 1 173 ? 31.183 0.166 -57.750 1.00 94.38 173 GLU A N 1
ATOM 1397 C CA . GLU A 1 173 ? 30.869 -0.409 -59.064 1.00 94.38 173 GLU A CA 1
ATOM 1398 C C . GLU A 1 173 ? 31.939 -1.415 -59.474 1.00 94.38 173 GLU A C 1
ATOM 1400 O O . GLU A 1 173 ? 33.127 -1.139 -59.328 1.00 94.38 173 GLU A O 1
ATOM 1405 N N . ILE A 1 174 ? 31.524 -2.559 -60.019 1.00 92.75 174 ILE A N 1
ATOM 1406 C CA . ILE A 1 174 ? 32.416 -3.685 -60.318 1.00 92.75 174 ILE A CA 1
ATOM 1407 C C . ILE A 1 174 ? 32.320 -4.032 -61.797 1.00 92.75 174 ILE A C 1
ATOM 1409 O O . ILE A 1 174 ? 31.222 -4.179 -62.335 1.00 92.75 174 ILE A O 1
ATOM 1413 N N . PHE A 1 175 ? 33.466 -4.209 -62.443 1.00 90.50 175 PHE A N 1
ATOM 1414 C CA . PHE A 1 175 ? 33.604 -4.485 -63.867 1.00 90.50 175 PHE A CA 1
ATOM 1415 C C . PHE A 1 175 ? 34.491 -5.715 -64.095 1.00 90.50 175 PHE A C 1
ATOM 1417 O O . PHE A 1 175 ? 35.432 -5.976 -63.341 1.00 90.50 175 PHE A O 1
ATOM 1424 N N . ASN A 1 176 ? 34.199 -6.471 -65.154 1.00 85.25 176 ASN A N 1
ATOM 1425 C CA . ASN A 1 176 ? 35.079 -7.544 -65.623 1.00 85.25 176 ASN A CA 1
ATOM 1426 C C . ASN A 1 176 ? 36.231 -6.996 -66.489 1.00 85.25 176 ASN A C 1
ATOM 1428 O O . ASN A 1 176 ? 36.234 -5.826 -66.868 1.00 85.25 176 ASN A O 1
ATOM 1432 N N . GLY A 1 177 ? 37.167 -7.864 -66.890 1.00 76.62 177 GLY A N 1
ATOM 1433 C CA . GLY A 1 177 ? 38.283 -7.501 -67.780 1.00 76.62 177 GLY A CA 1
ATOM 1434 C C . GLY A 1 177 ? 37.893 -6.992 -69.182 1.00 76.62 177 GLY A C 1
ATOM 1435 O O . GLY A 1 177 ? 38.761 -6.559 -69.932 1.00 76.62 177 GLY A O 1
ATOM 1436 N N . ALA A 1 178 ? 36.606 -7.022 -69.549 1.00 81.19 178 ALA A N 1
ATOM 1437 C CA . ALA A 1 178 ? 36.068 -6.412 -70.768 1.00 81.19 178 ALA A CA 1
ATOM 1438 C C . ALA A 1 178 ? 35.369 -5.058 -70.504 1.00 81.19 178 ALA A C 1
ATOM 1440 O O . ALA A 1 178 ? 34.673 -4.552 -71.384 1.00 81.19 178 ALA A O 1
ATOM 1441 N N . ASN A 1 179 ? 35.527 -4.474 -69.307 1.00 84.38 179 ASN A N 1
ATOM 1442 C CA . ASN A 1 179 ? 34.852 -3.251 -68.851 1.00 84.38 179 ASN A CA 1
ATOM 1443 C C . ASN A 1 179 ? 33.314 -3.322 -68.860 1.00 84.38 179 ASN A C 1
ATOM 1445 O O . ASN A 1 179 ? 32.630 -2.297 -68.895 1.00 84.38 179 ASN A O 1
ATOM 1449 N N . ILE A 1 180 ? 32.743 -4.526 -68.783 1.00 85.94 180 ILE A N 1
ATOM 1450 C CA . ILE A 1 180 ? 31.303 -4.713 -68.599 1.00 85.94 180 ILE A CA 1
ATOM 1451 C C . ILE A 1 180 ? 31.013 -4.696 -67.101 1.00 85.94 180 ILE A C 1
ATOM 1453 O O . ILE A 1 180 ? 31.625 -5.449 -66.339 1.00 85.94 180 ILE A O 1
ATOM 1457 N N . ARG A 1 181 ? 30.069 -3.846 -66.683 1.00 92.62 181 ARG A N 1
ATOM 1458 C CA . ARG A 1 181 ? 29.637 -3.752 -65.285 1.00 92.62 181 ARG A CA 1
ATOM 1459 C C . ARG A 1 181 ? 28.950 -5.050 -64.869 1.00 92.62 181 ARG A C 1
ATOM 1461 O O . ARG A 1 181 ? 27.952 -5.439 -65.466 1.00 92.62 181 ARG A O 1
ATOM 1468 N N . LEU A 1 182 ? 29.494 -5.701 -63.850 1.00 89.31 182 LEU A N 1
ATOM 1469 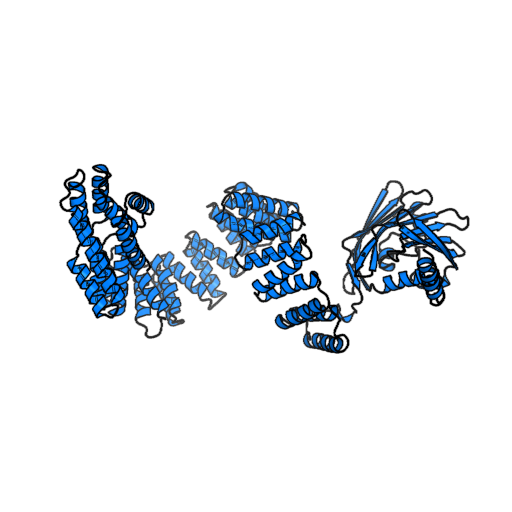C CA . LEU A 1 182 ? 28.986 -6.941 -63.274 1.00 89.31 182 LEU A CA 1
ATOM 1470 C C . LEU A 1 182 ? 27.949 -6.672 -62.187 1.00 89.31 182 LEU A C 1
ATOM 1472 O O . LEU A 1 182 ? 26.909 -7.324 -62.162 1.00 89.31 182 LEU A O 1
ATOM 1476 N N . ALA A 1 183 ? 28.238 -5.713 -61.305 1.00 92.94 183 ALA A N 1
ATOM 1477 C CA . ALA A 1 183 ? 27.384 -5.383 -60.176 1.00 92.94 183 ALA A CA 1
ATOM 1478 C C . ALA A 1 183 ? 27.611 -3.949 -59.680 1.00 92.94 183 ALA A C 1
ATOM 1480 O O . ALA A 1 183 ? 28.667 -3.346 -59.905 1.00 92.94 183 ALA A O 1
ATOM 1481 N N . THR A 1 184 ? 26.619 -3.434 -58.960 1.00 94.75 184 THR A N 1
ATOM 1482 C CA . THR A 1 184 ? 26.698 -2.193 -58.189 1.00 94.75 184 THR A CA 1
ATOM 1483 C C . THR A 1 184 ? 26.260 -2.464 -56.758 1.00 94.75 184 THR A C 1
ATOM 1485 O O . THR A 1 184 ? 25.180 -3.004 -56.525 1.00 94.75 184 THR A O 1
ATOM 1488 N N . ILE A 1 185 ? 27.097 -2.057 -55.811 1.00 94.12 185 ILE A N 1
ATOM 1489 C CA . ILE A 1 185 ? 26.842 -2.113 -54.376 1.00 94.12 185 ILE A CA 1
ATOM 1490 C C . ILE A 1 185 ? 26.582 -0.687 -53.891 1.00 94.12 185 ILE A C 1
ATOM 1492 O O . ILE A 1 185 ? 27.403 0.201 -54.121 1.00 94.12 185 ILE A O 1
ATOM 1496 N N . THR A 1 186 ? 25.464 -0.460 -53.211 1.00 93.69 186 THR A N 1
ATOM 1497 C CA . THR A 1 186 ? 25.072 0.852 -52.683 1.00 93.69 186 THR A CA 1
ATOM 1498 C C . THR A 1 186 ? 24.878 0.783 -51.174 1.00 93.69 186 THR A C 1
ATOM 1500 O O . THR A 1 186 ? 24.231 -0.136 -50.672 1.00 93.69 186 THR A O 1
ATOM 1503 N N . TYR A 1 187 ? 25.441 1.765 -50.468 1.00 92.00 187 TYR A N 1
ATOM 1504 C CA . TYR A 1 187 ? 25.355 1.910 -49.019 1.00 92.00 187 TYR A CA 1
ATOM 1505 C C . TYR A 1 187 ? 24.427 3.078 -48.675 1.00 92.00 187 TYR A C 1
ATOM 1507 O O . TYR A 1 187 ? 24.703 4.255 -48.954 1.00 92.00 187 TYR A O 1
ATOM 1515 N N . GLU A 1 188 ? 23.286 2.723 -48.101 1.00 90.06 188 GLU A N 1
ATOM 1516 C CA . GLU A 1 188 ? 22.164 3.607 -47.809 1.00 90.06 188 GLU A CA 1
ATOM 1517 C C . GLU A 1 188 ? 22.050 3.851 -46.301 1.00 90.06 188 GLU A C 1
ATOM 1519 O O . GLU A 1 188 ? 22.628 3.122 -45.491 1.00 90.06 188 GLU A O 1
ATOM 1524 N N . ASP A 1 189 ? 21.309 4.903 -45.945 1.00 89.44 189 ASP A N 1
ATOM 1525 C CA . ASP A 1 189 ? 20.976 5.234 -44.558 1.00 89.44 189 ASP A CA 1
ATOM 1526 C C . ASP A 1 189 ? 22.222 5.303 -43.648 1.00 89.44 189 ASP A C 1
ATOM 1528 O O . ASP A 1 189 ? 22.368 4.565 -42.679 1.00 89.44 189 ASP A O 1
ATOM 1532 N N . ILE A 1 190 ? 23.177 6.169 -44.000 1.00 87.00 190 ILE A N 1
ATOM 1533 C CA . ILE A 1 190 ? 24.398 6.373 -43.209 1.00 87.00 190 ILE A CA 1
ATOM 1534 C C . ILE A 1 190 ? 24.021 7.091 -41.908 1.00 87.00 190 ILE A C 1
ATOM 1536 O O . ILE A 1 190 ? 23.501 8.206 -41.946 1.00 87.00 190 ILE A O 1
ATOM 1540 N N . THR A 1 191 ? 24.281 6.457 -40.765 1.00 84.31 191 THR A N 1
ATOM 1541 C CA . THR A 1 191 ? 23.945 6.974 -39.431 1.00 84.31 191 THR A CA 1
ATOM 1542 C C . THR A 1 191 ? 25.189 7.156 -38.570 1.00 84.31 191 THR A C 1
ATOM 1544 O O . THR A 1 191 ? 26.167 6.418 -38.702 1.00 84.31 191 THR A O 1
ATOM 1547 N N . LEU A 1 192 ? 25.153 8.156 -37.686 1.00 81.12 192 LEU A N 1
ATOM 1548 C CA . LEU A 1 192 ? 26.214 8.444 -36.723 1.00 81.12 192 LEU A CA 1
ATOM 1549 C C . LEU A 1 192 ? 26.059 7.500 -35.528 1.00 81.12 192 LEU A C 1
ATOM 1551 O O . LEU A 1 192 ? 25.048 7.569 -34.832 1.00 81.12 192 LEU A O 1
ATOM 1555 N N . PHE A 1 193 ? 27.042 6.634 -35.296 1.00 70.75 193 PHE A N 1
ATOM 1556 C CA . PHE A 1 193 ? 27.024 5.655 -34.203 1.00 70.75 193 PHE A CA 1
ATOM 1557 C C . PHE A 1 193 ? 27.784 6.128 -32.947 1.00 70.75 193 PHE A C 1
ATOM 1559 O O . PHE A 1 193 ? 27.497 5.665 -31.849 1.00 70.75 193 PHE A O 1
ATOM 1566 N N . ASP A 1 194 ? 28.721 7.070 -33.094 1.00 68.88 194 ASP A N 1
ATOM 1567 C CA . ASP A 1 194 ? 29.382 7.854 -32.027 1.00 68.88 194 ASP A CA 1
ATOM 1568 C C . ASP A 1 194 ? 29.911 9.152 -32.649 1.00 68.88 194 ASP A C 1
ATOM 1570 O O . ASP A 1 194 ? 29.837 9.305 -33.861 1.00 68.88 194 ASP A O 1
ATOM 1574 N N . SER A 1 195 ? 30.482 10.072 -31.867 1.00 61.75 195 SER A N 1
ATOM 1575 C CA . SER A 1 195 ? 30.850 11.445 -32.247 1.00 61.75 195 SER A CA 1
ATOM 1576 C C . SER A 1 195 ? 31.617 11.626 -33.567 1.00 61.75 195 SER A C 1
ATOM 1578 O O . SER A 1 195 ? 31.642 12.736 -34.094 1.00 61.75 195 SER A O 1
ATOM 1580 N N . SER A 1 196 ? 32.250 10.579 -34.099 1.00 71.69 196 SER A N 1
ATOM 1581 C CA . SER A 1 196 ? 33.028 10.622 -35.342 1.00 71.69 196 SER A CA 1
ATOM 1582 C C . SER A 1 196 ? 32.901 9.378 -36.228 1.00 71.69 196 SER A C 1
ATOM 1584 O O . SER A 1 196 ? 33.654 9.271 -37.194 1.00 71.69 196 SER A O 1
ATOM 1586 N N . ILE A 1 197 ? 32.001 8.435 -35.918 1.00 78.62 197 ILE A N 1
ATOM 1587 C CA . ILE A 1 197 ? 31.903 7.152 -36.637 1.00 78.62 197 ILE A CA 1
ATOM 1588 C C . ILE A 1 197 ? 30.556 7.057 -37.346 1.00 78.62 197 ILE A C 1
ATOM 1590 O O . ILE A 1 197 ? 29.505 7.010 -36.705 1.00 78.62 197 ILE A O 1
ATOM 1594 N N . TRP A 1 198 ? 30.605 6.992 -38.675 1.00 84.31 198 TRP A N 1
ATOM 1595 C CA . TRP A 1 198 ? 29.440 6.872 -39.546 1.00 84.31 198 TRP A CA 1
ATOM 1596 C C . TRP A 1 198 ? 29.429 5.511 -40.236 1.00 84.31 198 TRP A C 1
ATOM 1598 O O . TRP A 1 198 ? 30.393 5.146 -40.911 1.00 84.31 198 TRP A O 1
ATOM 1608 N N . LEU A 1 199 ? 28.327 4.770 -40.112 1.00 86.75 199 LEU A N 1
ATOM 1609 C CA . LEU A 1 199 ? 28.155 3.480 -40.785 1.00 86.75 199 LEU A CA 1
ATOM 1610 C C . LEU A 1 199 ? 26.810 3.435 -41.524 1.00 86.75 199 LEU A C 1
ATOM 1612 O O . LEU A 1 199 ? 25.842 4.048 -41.074 1.00 86.75 199 LEU A O 1
ATOM 1616 N N . PRO A 1 200 ? 26.722 2.722 -42.656 1.00 89.00 200 PRO A N 1
ATOM 1617 C CA . PRO A 1 200 ? 25.453 2.499 -43.342 1.00 89.00 200 PRO A CA 1
ATOM 1618 C C . PRO A 1 200 ? 24.599 1.460 -42.606 1.00 89.00 200 PRO A C 1
ATOM 1620 O O . PRO A 1 200 ? 25.117 0.413 -42.216 1.00 89.00 200 PRO A O 1
ATOM 1623 N N . VAL A 1 201 ? 23.288 1.703 -42.466 1.00 88.62 201 VAL A N 1
ATOM 1624 C CA . VAL A 1 201 ? 22.350 0.706 -41.899 1.00 88.62 201 VAL A CA 1
ATOM 1625 C C . VAL A 1 201 ? 21.704 -0.200 -42.951 1.00 88.62 201 VAL A C 1
ATOM 1627 O O . VAL A 1 201 ? 21.037 -1.179 -42.600 1.00 88.62 201 VAL A O 1
ATOM 1630 N N . LYS A 1 202 ? 21.926 0.077 -44.243 1.00 91.38 202 LYS A N 1
ATOM 1631 C CA . LYS A 1 202 ? 21.429 -0.749 -45.347 1.00 91.38 202 LYS A CA 1
ATOM 1632 C C . LYS A 1 202 ? 22.436 -0.851 -46.493 1.00 91.38 202 LYS A C 1
ATOM 1634 O O . LYS A 1 202 ? 23.021 0.139 -46.926 1.00 91.38 202 LYS A O 1
ATOM 1639 N N . MET A 1 203 ? 22.597 -2.060 -47.020 1.00 92.00 203 MET A N 1
ATOM 1640 C CA . MET A 1 203 ? 23.408 -2.372 -48.195 1.00 92.00 203 MET A CA 1
ATOM 1641 C C . MET A 1 203 ? 22.532 -3.030 -49.263 1.00 92.00 203 MET A C 1
ATOM 1643 O O . MET A 1 203 ? 21.756 -3.940 -48.967 1.00 92.00 203 MET A O 1
ATOM 1647 N N . VAL A 1 204 ? 22.671 -2.585 -50.510 1.00 93.62 204 VAL A N 1
ATOM 1648 C CA . VAL A 1 204 ? 21.905 -3.083 -51.659 1.00 93.62 204 VAL A CA 1
ATOM 1649 C C . VAL A 1 204 ? 22.863 -3.495 -52.771 1.00 93.62 204 VAL A C 1
ATOM 1651 O O . VAL A 1 204 ? 23.771 -2.739 -53.113 1.00 93.62 204 VAL A O 1
ATOM 1654 N N . VAL A 1 205 ? 22.656 -4.676 -53.354 1.00 93.38 205 VAL A N 1
ATOM 1655 C CA . VAL A 1 205 ? 23.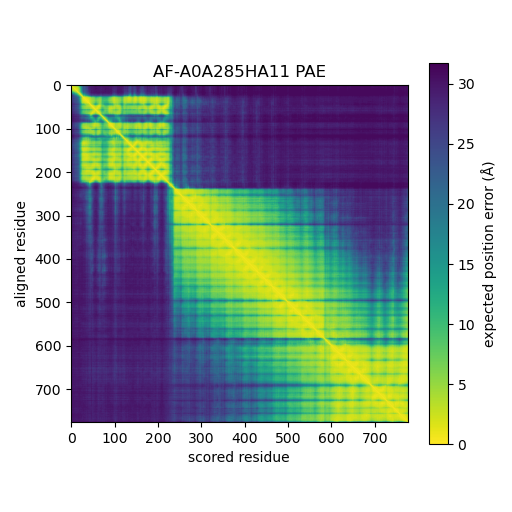473 -5.207 -54.454 1.00 93.38 205 VAL A CA 1
ATOM 1656 C C . VAL A 1 205 ? 22.603 -5.455 -55.672 1.00 93.38 205 VAL A C 1
ATOM 1658 O O . VAL A 1 205 ? 21.667 -6.252 -55.616 1.00 93.38 205 VAL A O 1
ATOM 1661 N N . ASN A 1 206 ? 22.946 -4.805 -56.779 1.00 93.81 206 ASN A N 1
ATOM 1662 C CA . ASN A 1 206 ? 22.289 -4.959 -58.072 1.00 93.81 206 ASN A CA 1
ATOM 1663 C C . ASN A 1 206 ? 23.259 -5.547 -59.105 1.00 93.81 206 ASN A C 1
ATOM 1665 O O . ASN A 1 206 ? 24.463 -5.304 -59.020 1.00 93.81 206 ASN A O 1
ATOM 1669 N N . ASP A 1 207 ? 22.752 -6.277 -60.098 1.00 92.50 207 ASP A N 1
ATOM 1670 C CA . ASP A 1 207 ? 23.550 -6.717 -61.247 1.00 92.50 207 ASP A CA 1
ATOM 1671 C C . ASP A 1 207 ? 23.875 -5.556 -62.213 1.00 92.50 207 ASP A C 1
ATOM 1673 O O . ASP A 1 207 ? 23.443 -4.413 -62.037 1.00 92.50 207 ASP A O 1
ATOM 1677 N N . GLY A 1 208 ? 24.637 -5.841 -63.271 1.00 87.50 208 GLY A N 1
ATOM 1678 C CA . GLY A 1 208 ? 24.997 -4.856 -64.295 1.00 87.50 208 GLY A CA 1
ATOM 1679 C C . GLY A 1 208 ? 23.805 -4.167 -64.977 1.00 87.50 208 GLY A C 1
ATOM 1680 O O . GLY A 1 208 ? 23.935 -3.008 -65.397 1.00 87.50 208 GLY A O 1
ATOM 1681 N N . GLY A 1 209 ? 22.659 -4.855 -65.050 1.00 87.62 209 GLY A N 1
ATOM 1682 C CA . GLY A 1 209 ? 21.393 -4.382 -65.612 1.00 87.62 209 GLY A CA 1
ATOM 1683 C C . GLY A 1 209 ? 20.485 -3.654 -64.613 1.00 87.62 209 GLY A C 1
ATOM 1684 O O . GLY A 1 209 ? 19.459 -3.117 -65.025 1.00 87.62 209 GLY A O 1
ATOM 1685 N N . GLY A 1 210 ? 20.861 -3.591 -63.332 1.00 88.00 210 GLY A N 1
ATOM 1686 C CA . GLY A 1 210 ? 20.087 -2.947 -62.271 1.00 88.00 210 GLY A CA 1
ATOM 1687 C C . GLY A 1 210 ? 19.054 -3.853 -61.594 1.00 88.00 210 GLY A C 1
ATOM 1688 O O . GLY A 1 210 ? 18.227 -3.350 -60.835 1.00 88.00 210 GLY A O 1
ATOM 1689 N N . LYS A 1 211 ? 19.074 -5.168 -61.846 1.00 90.50 211 LYS A N 1
ATOM 1690 C CA . LYS A 1 211 ? 18.229 -6.131 -61.127 1.00 90.50 211 LYS A CA 1
ATOM 1691 C C . LYS A 1 211 ? 18.760 -6.311 -59.705 1.00 90.50 211 LYS A C 1
ATOM 1693 O O . LYS A 1 211 ? 19.950 -6.558 -59.522 1.00 90.50 211 LYS A O 1
ATOM 1698 N N . LEU A 1 212 ? 17.869 -6.244 -58.716 1.00 92.00 212 LEU A N 1
ATOM 1699 C CA . LEU A 1 212 ? 18.196 -6.472 -57.309 1.00 92.00 212 LEU A CA 1
ATOM 1700 C C . LEU A 1 212 ? 18.594 -7.932 -57.066 1.00 92.00 212 LEU A C 1
ATOM 1702 O O . LEU A 1 212 ? 17.823 -8.842 -57.364 1.00 92.00 212 LEU A O 1
ATOM 1706 N N . LEU A 1 213 ? 19.791 -8.139 -56.516 1.00 89.62 213 LEU A N 1
ATOM 1707 C CA . LEU A 1 213 ? 20.343 -9.453 -56.179 1.00 89.62 213 LEU A CA 1
ATOM 1708 C C . LEU A 1 213 ? 20.301 -9.720 -54.672 1.00 89.62 213 LEU A C 1
ATOM 1710 O O . LEU A 1 213 ? 19.984 -10.830 -54.249 1.00 89.62 213 LEU A O 1
ATOM 1714 N N . MET A 1 214 ? 20.634 -8.719 -53.852 1.00 89.69 214 MET A N 1
ATOM 1715 C CA . MET A 1 214 ? 20.730 -8.877 -52.400 1.00 89.69 214 MET A CA 1
ATOM 1716 C C . MET A 1 214 ? 20.448 -7.566 -51.663 1.00 89.69 214 MET A C 1
ATOM 1718 O O . MET A 1 214 ? 20.851 -6.494 -52.109 1.00 89.69 214 MET A O 1
ATOM 1722 N N . GLU A 1 215 ? 19.813 -7.675 -50.499 1.00 91.50 215 GLU A N 1
ATOM 1723 C CA . GLU A 1 215 ? 19.717 -6.604 -49.506 1.00 91.50 215 GLU A CA 1
ATOM 1724 C C . GLU A 1 215 ? 20.252 -7.092 -48.161 1.00 91.50 215 GLU A C 1
ATOM 1726 O O . GLU A 1 215 ? 19.984 -8.225 -47.760 1.00 91.50 215 GLU 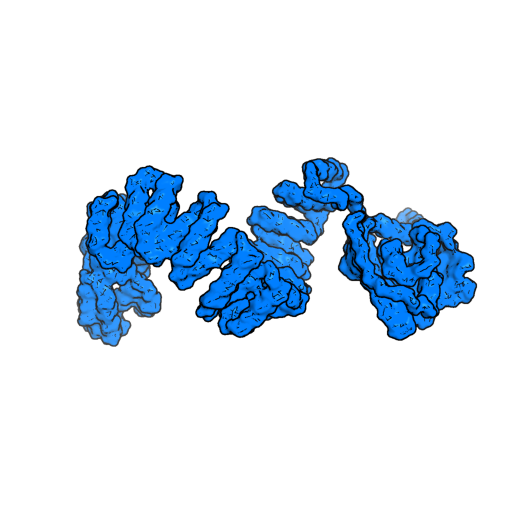A O 1
ATOM 1731 N N . VAL A 1 216 ? 20.958 -6.227 -47.439 1.00 87.81 216 VAL A N 1
ATOM 1732 C CA . VAL A 1 216 ? 21.378 -6.451 -46.053 1.00 87.81 216 VAL A CA 1
ATOM 1733 C C . VAL A 1 216 ? 20.943 -5.245 -45.229 1.00 87.81 216 VAL A C 1
ATOM 1735 O O . VAL A 1 216 ? 21.233 -4.107 -45.586 1.00 87.81 216 VAL A O 1
ATOM 1738 N N . ILE A 1 217 ? 20.204 -5.496 -44.152 1.00 88.19 217 ILE A N 1
ATOM 1739 C CA . ILE A 1 217 ? 19.639 -4.490 -43.254 1.00 88.19 217 ILE A CA 1
ATOM 1740 C C . ILE A 1 217 ? 20.160 -4.763 -41.854 1.00 88.19 217 ILE A C 1
ATOM 1742 O O . ILE A 1 217 ? 20.035 -5.875 -41.331 1.00 88.19 217 ILE A O 1
ATOM 1746 N N . TYR A 1 218 ? 20.670 -3.718 -41.229 1.00 85.06 218 TYR A N 1
ATOM 1747 C CA . TYR A 1 218 ? 21.202 -3.764 -39.885 1.00 85.06 218 TYR A CA 1
ATOM 1748 C C . TYR A 1 218 ? 20.194 -3.176 -38.895 1.00 85.06 218 TYR A C 1
ATOM 1750 O O . TYR A 1 218 ? 19.807 -2.015 -38.997 1.00 85.06 218 TYR A O 1
ATOM 1758 N N . GLN A 1 219 ? 19.705 -3.999 -37.966 1.00 81.75 219 GLN A N 1
ATOM 1759 C CA . GLN A 1 219 ? 18.617 -3.662 -37.044 1.00 81.75 219 GLN A CA 1
ATOM 1760 C C . GLN A 1 219 ? 19.080 -3.710 -35.589 1.00 81.75 219 GLN A C 1
ATOM 1762 O O . GLN A 1 219 ? 19.710 -4.688 -35.178 1.00 81.75 219 GLN A O 1
ATOM 1767 N N . ASN A 1 220 ? 18.681 -2.704 -34.798 1.00 74.19 220 ASN A N 1
ATOM 1768 C CA . ASN A 1 220 ? 19.033 -2.570 -33.376 1.00 74.19 220 ASN A CA 1
ATOM 1769 C C . ASN A 1 220 ? 20.539 -2.776 -33.160 1.00 74.19 220 ASN A C 1
ATOM 1771 O O . ASN A 1 220 ? 20.946 -3.636 -32.376 1.00 74.19 220 ASN A O 1
ATOM 1775 N N . TRP A 1 221 ? 21.333 -2.093 -33.985 1.00 73.25 221 TRP A N 1
ATOM 1776 C CA . TRP A 1 221 ? 22.771 -2.286 -34.064 1.00 73.25 221 TRP A CA 1
ATOM 1777 C C . TRP A 1 221 ? 23.474 -1.327 -33.112 1.00 73.25 221 TRP A C 1
ATOM 1779 O O . TRP A 1 221 ? 23.358 -0.117 -33.267 1.00 73.25 221 TRP A O 1
ATOM 1789 N N . ASP A 1 222 ? 24.213 -1.888 -32.166 1.00 68.38 222 ASP A N 1
ATOM 1790 C CA . ASP A 1 222 ? 25.072 -1.168 -31.239 1.00 68.38 222 ASP A CA 1
ATOM 1791 C C . ASP A 1 222 ? 26.527 -1.530 -31.530 1.00 68.38 222 ASP A C 1
ATOM 1793 O O . ASP A 1 222 ? 26.859 -2.696 -31.788 1.00 68.38 222 ASP A O 1
ATOM 1797 N N . VAL A 1 223 ? 27.399 -0.527 -31.465 1.00 64.88 223 VAL A N 1
ATOM 1798 C CA . VAL A 1 223 ? 28.830 -0.666 -31.728 1.00 64.88 223 VAL A CA 1
ATOM 1799 C C . VAL A 1 223 ? 29.618 -0.365 -30.458 1.00 64.88 223 VAL A C 1
ATOM 1801 O O . VAL A 1 223 ? 29.397 0.653 -29.805 1.00 64.88 223 VAL A O 1
ATOM 1804 N N . ASN A 1 224 ? 30.530 -1.254 -30.076 1.00 58.53 224 ASN A N 1
ATOM 1805 C CA . ASN A 1 224 ? 31.397 -1.047 -28.923 1.00 58.53 224 ASN A CA 1
ATOM 1806 C C . ASN A 1 224 ? 32.699 -0.381 -29.372 1.00 58.53 224 ASN A C 1
ATOM 1808 O O . ASN A 1 224 ? 33.447 -0.936 -30.183 1.00 58.53 224 ASN A O 1
ATOM 1812 N N . ILE A 1 225 ? 32.979 0.801 -28.830 1.00 54.19 225 ILE A N 1
ATOM 1813 C CA . ILE A 1 225 ? 34.129 1.621 -29.206 1.00 54.19 225 ILE A CA 1
ATOM 1814 C C . ILE A 1 225 ? 35.150 1.555 -28.073 1.00 54.19 225 ILE A C 1
ATOM 1816 O O . ILE A 1 225 ? 34.951 2.124 -27.001 1.00 54.19 225 ILE A O 1
ATOM 1820 N N . GLY A 1 226 ? 36.262 0.859 -28.314 1.00 46.12 226 GLY A N 1
ATOM 1821 C CA . GLY A 1 226 ? 37.475 0.997 -27.502 1.00 46.12 226 GLY A CA 1
ATOM 1822 C C . GLY A 1 226 ? 37.444 0.507 -26.044 1.00 46.12 226 GLY A C 1
ATOM 1823 O O . GLY A 1 226 ? 38.272 0.973 -25.264 1.00 46.12 226 GLY A O 1
ATOM 1824 N N . LEU A 1 227 ? 36.583 -0.441 -25.663 1.00 39.12 227 LEU A N 1
ATOM 1825 C CA . LEU A 1 227 ? 36.674 -1.144 -24.370 1.00 39.12 227 LEU A CA 1
ATOM 1826 C C . LEU A 1 227 ? 37.313 -2.533 -24.569 1.00 39.12 227 LEU A C 1
ATOM 1828 O O . LEU A 1 227 ? 36.984 -3.250 -25.511 1.00 39.12 227 LEU A O 1
ATOM 1832 N N . THR A 1 228 ? 38.324 -2.874 -23.766 1.00 41.56 228 THR A N 1
ATOM 1833 C CA . THR A 1 228 ? 39.122 -4.109 -23.901 1.00 41.56 228 THR A CA 1
ATOM 1834 C C . THR A 1 228 ? 38.483 -5.296 -23.167 1.00 41.56 228 THR A C 1
ATOM 1836 O O . THR A 1 228 ? 37.590 -5.126 -22.343 1.00 41.56 228 THR A O 1
ATOM 1839 N N . GLU A 1 229 ? 39.001 -6.511 -23.407 1.00 37.91 229 GLU A N 1
ATOM 1840 C CA . GLU A 1 229 ? 38.646 -7.794 -22.753 1.00 37.91 229 GLU A CA 1
ATOM 1841 C C . GLU A 1 229 ? 38.598 -7.770 -21.204 1.00 37.91 229 GLU A C 1
ATOM 1843 O O . GLU A 1 229 ? 38.129 -8.720 -20.579 1.00 37.91 229 GLU A O 1
ATOM 1848 N N . PHE A 1 230 ? 39.025 -6.675 -20.568 1.00 39.59 230 PHE A N 1
ATOM 1849 C CA . PHE A 1 230 ? 38.907 -6.433 -19.130 1.00 39.59 230 PHE A CA 1
ATOM 1850 C C . PHE A 1 230 ? 37.450 -6.254 -18.650 1.00 39.59 230 PHE A C 1
ATOM 1852 O O . PHE A 1 230 ? 37.154 -6.480 -17.471 1.00 39.59 230 PHE A O 1
ATOM 1859 N N . ASP A 1 231 ? 36.533 -5.901 -19.556 1.00 45.12 231 ASP A N 1
ATOM 1860 C CA . ASP A 1 231 ? 35.155 -5.540 -19.203 1.00 45.12 231 ASP A CA 1
ATOM 1861 C C . ASP A 1 231 ? 34.140 -6.694 -19.301 1.00 45.12 231 ASP A C 1
ATOM 1863 O O . ASP A 1 231 ? 33.037 -6.567 -18.771 1.00 45.12 231 ASP A O 1
ATOM 1867 N N . PHE A 1 232 ? 34.496 -7.852 -19.883 1.00 42.44 232 PHE A N 1
ATOM 1868 C CA . PHE A 1 232 ? 33.516 -8.930 -20.133 1.00 42.44 232 PHE A CA 1
ATOM 1869 C C . PHE A 1 232 ? 33.927 -10.372 -19.775 1.00 42.44 232 PHE A C 1
ATOM 1871 O O . PHE A 1 232 ? 33.164 -11.304 -20.039 1.00 42.44 232 PHE A O 1
ATOM 1878 N N . ALA A 1 233 ? 35.057 -10.606 -19.103 1.00 32.88 233 ALA A N 1
ATOM 1879 C CA . ALA A 1 233 ? 35.425 -11.959 -18.673 1.00 32.88 233 ALA A CA 1
ATOM 1880 C C . ALA A 1 233 ? 34.881 -12.315 -17.269 1.00 32.88 233 ALA A C 1
ATOM 1882 O O . ALA A 1 233 ? 35.476 -11.971 -16.255 1.00 32.88 233 ALA A O 1
ATOM 1883 N N . LYS A 1 234 ? 33.771 -13.074 -17.263 1.00 34.78 234 LYS A N 1
ATOM 1884 C CA . LYS A 1 234 ? 33.218 -13.939 -16.190 1.00 34.78 234 LYS A CA 1
ATOM 1885 C C . LYS A 1 234 ? 32.899 -13.312 -14.822 1.00 34.78 234 LYS A C 1
ATOM 1887 O O . LYS A 1 234 ? 33.782 -13.121 -14.005 1.00 34.78 234 LYS A O 1
ATOM 1892 N N . GLY A 1 235 ? 31.592 -13.228 -14.541 1.00 35.06 235 GLY A N 1
ATOM 1893 C CA . GLY A 1 235 ? 31.003 -13.424 -13.208 1.00 35.06 235 GLY A CA 1
ATOM 1894 C C . GLY A 1 235 ? 31.434 -12.420 -12.142 1.00 35.06 235 GLY A C 1
ATOM 1895 O O . GLY A 1 235 ? 32.495 -12.548 -11.548 1.00 35.06 235 GLY A O 1
ATOM 1896 N N . PHE A 1 236 ? 30.570 -11.448 -11.866 1.00 36.41 236 PHE A N 1
ATOM 1897 C CA . PHE A 1 236 ? 30.724 -10.517 -10.751 1.00 36.41 236 PHE A CA 1
ATOM 1898 C C . PHE A 1 236 ? 30.797 -11.262 -9.404 1.00 36.41 236 PHE A C 1
ATOM 1900 O O . PHE A 1 236 ? 29.773 -11.738 -8.925 1.00 36.41 236 PHE A O 1
ATOM 1907 N N . ASP A 1 237 ? 32.010 -11.471 -8.882 1.00 44.50 237 ASP A N 1
ATOM 1908 C CA . ASP A 1 237 ? 32.609 -10.875 -7.661 1.00 44.50 237 ASP A CA 1
ATOM 1909 C C . ASP A 1 237 ? 34.048 -11.445 -7.510 1.00 44.50 237 ASP A C 1
ATOM 1911 O O . ASP A 1 237 ? 34.270 -12.601 -7.864 1.00 44.50 237 ASP A O 1
ATOM 1915 N N . THR A 1 238 ? 35.115 -10.715 -7.144 1.00 46.59 238 THR A N 1
ATOM 1916 C CA . THR A 1 238 ? 35.457 -10.346 -5.749 1.00 46.59 238 THR A CA 1
ATOM 1917 C C . THR A 1 238 ? 36.481 -9.193 -5.624 1.00 46.59 238 THR A C 1
ATOM 1919 O O . THR A 1 238 ? 37.325 -9.239 -4.729 1.00 46.59 238 THR A O 1
ATOM 1922 N N . ASP A 1 239 ? 36.484 -8.165 -6.487 1.00 68.25 239 ASP A N 1
ATOM 1923 C CA . ASP A 1 239 ? 37.208 -6.926 -6.120 1.00 68.25 239 ASP A CA 1
ATOM 1924 C C . ASP A 1 239 ? 36.795 -5.660 -6.904 1.00 68.25 239 ASP A C 1
ATOM 1926 O O . ASP A 1 239 ? 37.551 -5.125 -7.728 1.00 68.25 239 ASP A O 1
ATOM 1930 N N . TYR A 1 240 ? 35.585 -5.144 -6.651 1.00 68.44 240 TYR A N 1
ATOM 1931 C CA . TYR A 1 240 ? 35.178 -3.810 -7.128 1.00 68.44 240 TYR A CA 1
ATOM 1932 C C . TYR A 1 240 ? 36.192 -2.727 -6.729 1.00 68.44 240 TYR A C 1
ATOM 1934 O O . TYR A 1 240 ? 36.478 -1.824 -7.520 1.00 68.44 240 TYR A O 1
ATOM 1942 N N . GLN A 1 241 ? 36.807 -2.863 -5.550 1.00 74.38 241 GLN A N 1
ATOM 1943 C CA . GLN A 1 241 ? 37.762 -1.900 -5.006 1.00 74.38 241 GLN A CA 1
ATOM 1944 C C . GLN A 1 241 ? 39.040 -1.823 -5.849 1.00 74.38 241 GLN A C 1
ATOM 1946 O O . GLN A 1 241 ? 39.533 -0.724 -6.116 1.00 74.38 241 GLN A O 1
ATOM 1951 N N . THR A 1 242 ? 39.540 -2.952 -6.363 1.00 75.00 242 THR A N 1
ATOM 1952 C CA . THR A 1 242 ? 40.698 -2.956 -7.275 1.00 75.00 242 THR A CA 1
ATOM 1953 C C . THR A 1 242 ? 40.396 -2.257 -8.604 1.00 75.00 242 THR A C 1
ATOM 1955 O O . THR A 1 242 ? 41.221 -1.473 -9.081 1.00 75.00 242 THR A O 1
ATOM 1958 N N . LYS A 1 243 ? 39.209 -2.460 -9.191 1.00 72.38 243 LYS A N 1
ATOM 1959 C CA . LYS A 1 243 ? 38.823 -1.779 -10.445 1.00 72.38 243 LYS A CA 1
ATOM 1960 C C . LYS A 1 243 ? 38.612 -0.277 -10.247 1.00 72.38 243 LYS A C 1
ATOM 1962 O O . LYS A 1 243 ? 39.087 0.524 -11.051 1.00 72.38 243 LYS A O 1
ATOM 1967 N N . ILE A 1 244 ? 37.968 0.107 -9.144 1.00 81.50 244 ILE A N 1
ATOM 1968 C CA . ILE A 1 244 ? 37.814 1.505 -8.724 1.00 81.50 244 ILE A CA 1
ATOM 1969 C C . ILE A 1 244 ? 39.190 2.166 -8.571 1.00 81.50 244 ILE A C 1
ATOM 1971 O O . ILE A 1 244 ? 39.403 3.269 -9.076 1.00 81.50 244 ILE A O 1
ATOM 1975 N N . LYS A 1 245 ? 40.150 1.485 -7.930 1.00 81.25 245 LYS A N 1
ATOM 1976 C CA . LYS A 1 245 ? 41.518 1.990 -7.753 1.00 81.25 245 LYS A CA 1
ATOM 1977 C C . LYS A 1 245 ? 42.225 2.235 -9.091 1.00 81.25 245 LYS A C 1
ATOM 1979 O O . LYS A 1 245 ? 42.761 3.319 -9.295 1.00 81.25 245 LYS A O 1
ATOM 1984 N N . GLN A 1 246 ? 42.170 1.280 -10.019 1.00 76.62 246 GLN A N 1
ATOM 1985 C CA . GLN A 1 246 ? 42.792 1.415 -11.344 1.00 76.62 246 GLN A CA 1
ATOM 1986 C C . GLN A 1 246 ? 42.192 2.566 -12.165 1.00 76.62 246 GLN A C 1
ATOM 1988 O O . GLN A 1 246 ? 42.913 3.279 -12.863 1.00 76.62 246 GLN A O 1
ATOM 1993 N N . LEU A 1 247 ? 40.874 2.769 -12.086 1.00 74.81 247 LEU A N 1
ATOM 1994 C CA . LEU A 1 247 ? 40.222 3.899 -12.751 1.00 74.81 247 LEU A CA 1
ATOM 1995 C C . LEU A 1 247 ? 40.592 5.237 -12.112 1.00 74.81 247 LEU A C 1
ATOM 1997 O O . LEU A 1 247 ? 40.794 6.206 -12.840 1.00 74.81 247 LEU A O 1
ATOM 2001 N N . LYS A 1 248 ? 40.739 5.293 -10.782 1.00 82.31 248 LYS A N 1
ATOM 2002 C CA . LYS A 1 248 ? 41.236 6.490 -10.091 1.00 82.31 248 LYS A CA 1
ATOM 2003 C C . LYS A 1 248 ? 42.658 6.846 -10.517 1.00 82.31 248 LYS A C 1
ATOM 2005 O O . LYS A 1 248 ? 42.892 8.002 -10.843 1.00 82.31 248 LYS A O 1
ATOM 2010 N N . GLU A 1 249 ? 43.563 5.872 -10.595 1.00 80.50 249 GLU A N 1
ATOM 2011 C CA . GLU A 1 249 ? 44.940 6.082 -11.074 1.00 80.50 249 GLU A CA 1
ATOM 2012 C C . GLU A 1 249 ? 44.957 6.620 -12.517 1.00 80.50 249 GLU A C 1
ATOM 2014 O O . GLU A 1 249 ? 45.607 7.622 -12.804 1.00 80.50 249 GLU A O 1
ATOM 2019 N N . LYS A 1 250 ? 44.150 6.046 -13.421 1.00 73.06 250 LYS A N 1
ATOM 2020 C CA . LYS A 1 250 ? 44.007 6.568 -14.795 1.00 73.06 250 LYS A CA 1
ATOM 2021 C C . LYS A 1 250 ? 43.421 7.981 -14.846 1.00 73.06 250 LYS A C 1
ATOM 2023 O O . LYS A 1 250 ? 43.799 8.774 -15.709 1.00 73.06 250 LYS A O 1
ATOM 2028 N N . LEU A 1 251 ? 42.506 8.314 -13.936 1.00 79.25 251 LEU A N 1
ATOM 2029 C CA . LEU A 1 251 ? 41.946 9.660 -13.811 1.00 79.25 251 LEU A CA 1
ATOM 2030 C C . LEU A 1 251 ? 42.970 10.680 -13.297 1.00 79.25 251 LEU A C 1
ATOM 2032 O O . LEU A 1 251 ? 42.816 11.863 -13.594 1.00 79.25 251 LEU A O 1
ATOM 2036 N N . GLU A 1 252 ? 44.025 10.265 -12.587 1.00 81.81 252 GLU A N 1
ATOM 2037 C CA . GLU A 1 252 ? 45.108 11.180 -12.204 1.00 81.81 252 GLU A CA 1
ATOM 2038 C C . GLU A 1 252 ? 45.861 11.711 -13.430 1.00 81.81 252 GLU A C 1
ATOM 2040 O O . GLU A 1 252 ? 46.193 12.900 -13.465 1.00 81.81 252 GLU A O 1
ATOM 2045 N N . GLU A 1 253 ? 46.052 10.860 -14.444 1.00 72.88 253 GLU A N 1
ATOM 2046 C CA . GLU A 1 253 ? 46.696 11.184 -15.724 1.00 72.88 253 GLU A CA 1
ATOM 2047 C C . GLU A 1 253 ? 45.728 11.844 -16.723 1.00 72.88 253 GLU A C 1
ATOM 2049 O O . GLU A 1 253 ? 46.118 12.730 -17.483 1.00 72.88 253 GLU A O 1
ATOM 2054 N N . GLN A 1 254 ? 44.451 11.445 -16.710 1.00 74.19 254 GLN A N 1
ATOM 2055 C CA . GLN A 1 254 ? 43.424 11.866 -17.672 1.00 74.19 254 GLN A CA 1
ATOM 2056 C C . GLN A 1 254 ? 42.236 12.560 -16.993 1.00 74.19 254 GLN A C 1
ATOM 2058 O O . GLN A 1 254 ? 41.080 12.162 -17.143 1.00 74.19 254 GLN A O 1
ATOM 2063 N N . ARG A 1 255 ? 42.507 13.644 -16.261 1.00 78.19 255 ARG A N 1
ATOM 2064 C CA . ARG A 1 255 ? 41.504 14.341 -15.427 1.00 78.19 255 ARG A CA 1
ATOM 2065 C C . ARG A 1 255 ? 40.277 14.882 -16.171 1.00 78.19 255 ARG A C 1
ATOM 2067 O O . ARG A 1 255 ? 39.260 15.112 -15.528 1.00 78.19 255 ARG A O 1
ATOM 2074 N N . ASN A 1 256 ? 40.363 15.071 -17.489 1.00 81.81 256 ASN A N 1
ATOM 2075 C CA . ASN A 1 256 ? 39.280 15.589 -18.336 1.00 81.81 256 ASN A CA 1
ATOM 2076 C C . ASN A 1 256 ? 38.606 14.494 -19.188 1.00 81.81 256 ASN A C 1
ATOM 2078 O O . ASN A 1 256 ? 38.088 14.791 -20.261 1.00 81.81 256 ASN A O 1
ATOM 2082 N N . ASN A 1 257 ? 38.638 13.232 -18.753 1.00 78.25 257 ASN A N 1
ATOM 2083 C CA . ASN A 1 257 ? 37.993 12.122 -19.456 1.00 78.25 257 ASN A CA 1
ATOM 2084 C C . ASN A 1 257 ? 36.644 11.771 -18.800 1.00 78.25 257 ASN A C 1
ATOM 2086 O O . ASN A 1 257 ? 36.591 11.062 -17.794 1.00 78.25 257 ASN A O 1
ATOM 2090 N N . ASP A 1 258 ? 35.548 12.273 -19.373 1.00 78.56 258 ASP A N 1
ATOM 2091 C CA . ASP A 1 258 ? 34.178 12.053 -18.896 1.00 78.56 258 ASP A CA 1
ATOM 2092 C C . ASP A 1 258 ? 33.775 10.570 -18.905 1.00 78.56 258 ASP A C 1
ATOM 2094 O O . ASP A 1 258 ? 33.114 10.109 -17.972 1.00 78.56 258 ASP A O 1
ATOM 2098 N N . LYS A 1 259 ? 34.243 9.794 -19.894 1.00 80.69 259 LYS A N 1
ATOM 2099 C CA . LYS A 1 259 ? 33.961 8.352 -20.004 1.00 80.69 259 LYS A CA 1
ATOM 2100 C C . LYS A 1 259 ? 34.543 7.557 -18.827 1.00 80.69 259 LYS A C 1
ATOM 2102 O O . LYS A 1 259 ? 33.905 6.623 -18.346 1.00 80.69 259 LYS A O 1
ATOM 2107 N N . LEU A 1 260 ? 35.721 7.933 -18.317 1.00 76.69 260 LEU A N 1
ATOM 2108 C CA . LEU A 1 260 ? 36.307 7.287 -17.132 1.00 76.69 260 LEU A CA 1
ATOM 2109 C C . LEU A 1 260 ? 35.495 7.572 -15.864 1.00 76.69 260 LEU A C 1
ATOM 2111 O O . LEU A 1 260 ? 35.299 6.674 -15.048 1.00 76.69 260 LEU A O 1
ATOM 2115 N N . TYR A 1 261 ? 34.983 8.794 -15.717 1.00 83.06 261 TYR A N 1
ATOM 2116 C CA . TYR A 1 261 ? 34.085 9.147 -14.617 1.00 83.06 261 TYR A CA 1
ATOM 2117 C C . TYR A 1 261 ? 32.726 8.437 -14.709 1.00 83.06 261 TYR A C 1
ATOM 2119 O O . TYR A 1 261 ? 32.188 8.020 -13.684 1.00 83.06 261 TYR A O 1
ATOM 2127 N N . TRP A 1 262 ? 32.192 8.249 -15.918 1.00 83.38 262 TRP A N 1
ATOM 2128 C CA . TRP A 1 262 ? 30.996 7.439 -16.166 1.00 83.38 262 TRP A CA 1
ATOM 2129 C C . TRP A 1 262 ? 31.186 5.978 -15.732 1.00 83.38 262 TRP A C 1
ATOM 2131 O O . TRP A 1 262 ? 30.395 5.456 -14.948 1.00 83.38 262 TRP A O 1
ATOM 2141 N N . LEU A 1 263 ? 32.270 5.333 -16.177 1.00 80.25 263 LEU A N 1
ATOM 2142 C CA . LEU A 1 263 ? 32.593 3.948 -15.806 1.00 80.25 263 LEU A CA 1
ATOM 2143 C C . LEU A 1 263 ? 32.817 3.795 -14.297 1.00 80.25 263 LEU A C 1
ATOM 2145 O O . LEU A 1 263 ? 32.378 2.817 -13.693 1.00 80.25 263 LEU A O 1
ATOM 2149 N N . LEU A 1 264 ? 33.475 4.780 -13.680 1.00 83.94 264 LEU A N 1
ATOM 2150 C CA . LEU A 1 264 ? 33.670 4.823 -12.236 1.00 83.94 264 LEU A CA 1
ATOM 2151 C C . LEU A 1 264 ? 32.327 4.922 -11.493 1.00 83.94 264 LEU A C 1
ATOM 2153 O O . LEU A 1 264 ? 32.145 4.248 -10.482 1.00 83.94 264 LEU A O 1
ATOM 2157 N N . SER A 1 265 ? 31.373 5.701 -12.015 1.00 88.31 265 SER A N 1
ATOM 2158 C CA . SER A 1 265 ? 30.017 5.786 -11.465 1.00 88.31 265 SER A CA 1
ATOM 2159 C C . SER A 1 265 ? 29.290 4.438 -11.495 1.00 88.31 265 SER A C 1
ATOM 2161 O O . SER A 1 265 ? 28.787 4.000 -10.463 1.00 88.31 265 SER A O 1
ATOM 2163 N N . ASP A 1 266 ? 29.296 3.737 -12.633 1.00 83.12 266 ASP A N 1
ATOM 2164 C CA . ASP A 1 266 ? 28.643 2.425 -12.772 1.00 83.12 266 ASP A CA 1
ATOM 2165 C C . ASP A 1 266 ? 29.230 1.370 -11.817 1.00 83.12 266 ASP A C 1
ATOM 2167 O O . ASP A 1 266 ? 28.493 0.606 -11.187 1.00 83.12 266 ASP A O 1
ATOM 2171 N N . LEU A 1 267 ? 30.556 1.361 -11.640 1.00 83.44 267 LEU A N 1
ATOM 2172 C CA . LEU A 1 267 ? 31.207 0.480 -10.666 1.00 83.44 267 LEU A CA 1
ATOM 2173 C C . LEU A 1 267 ? 30.822 0.817 -9.229 1.00 83.44 267 LEU A C 1
ATOM 2175 O O . LEU A 1 267 ? 30.598 -0.099 -8.442 1.00 83.44 267 LEU A O 1
ATOM 2179 N N . TYR A 1 268 ? 30.702 2.100 -8.891 1.00 87.06 268 TYR A N 1
ATOM 2180 C CA . TYR A 1 268 ? 30.240 2.507 -7.569 1.00 87.06 268 TYR A CA 1
ATOM 2181 C C . TYR A 1 268 ? 28.784 2.120 -7.295 1.00 87.06 268 TYR A C 1
ATOM 2183 O O . TYR A 1 268 ? 28.467 1.760 -6.164 1.00 87.06 268 TYR A O 1
ATOM 2191 N N . VAL A 1 269 ? 27.907 2.124 -8.307 1.00 83.19 269 VAL A N 1
ATOM 2192 C CA . VAL A 1 269 ? 26.537 1.598 -8.163 1.00 83.19 269 VAL A CA 1
ATOM 2193 C C . VAL A 1 269 ? 26.562 0.104 -7.836 1.00 83.19 269 VAL A C 1
ATOM 2195 O O . VAL A 1 269 ? 25.862 -0.329 -6.923 1.00 83.19 269 VAL A O 1
ATOM 2198 N N . LYS A 1 270 ? 27.395 -0.677 -8.535 1.00 82.31 270 LYS A N 1
ATOM 2199 C CA . LYS A 1 270 ? 27.541 -2.126 -8.302 1.00 82.31 270 LYS A CA 1
ATOM 2200 C C . LYS A 1 270 ? 28.171 -2.462 -6.946 1.00 82.31 270 LYS A C 1
ATOM 2202 O O . LYS A 1 270 ? 27.754 -3.428 -6.321 1.00 82.31 270 LYS A O 1
ATOM 2207 N N . ASP A 1 271 ? 29.119 -1.647 -6.485 1.00 82.69 271 ASP A N 1
ATOM 2208 C CA . ASP A 1 271 ? 29.741 -1.725 -5.150 1.00 82.69 271 ASP A CA 1
ATOM 2209 C C . ASP A 1 271 ? 28.781 -1.280 -4.021 1.00 82.69 271 ASP A C 1
ATOM 2211 O O . ASP A 1 271 ? 29.096 -1.399 -2.841 1.00 82.69 271 ASP A O 1
ATOM 2215 N N . GLY A 1 272 ? 27.602 -0.740 -4.362 1.00 83.88 272 GLY A N 1
ATOM 2216 C CA . GLY A 1 272 ? 26.621 -0.211 -3.408 1.00 83.88 272 GLY A CA 1
ATOM 2217 C C . GLY A 1 272 ? 26.955 1.185 -2.868 1.00 83.88 272 GLY A C 1
ATOM 2218 O O . GLY A 1 272 ? 26.185 1.754 -2.091 1.00 83.88 272 GLY A O 1
ATOM 2219 N N . ASN A 1 273 ? 28.065 1.789 -3.298 1.00 89.81 273 ASN A N 1
ATOM 2220 C CA . ASN A 1 273 ? 28.489 3.124 -2.886 1.00 89.81 273 ASN A CA 1
ATOM 2221 C C . ASN A 1 273 ? 27.859 4.218 -3.767 1.00 89.81 273 ASN A C 1
ATOM 2223 O O . ASN A 1 273 ? 28.517 4.900 -4.557 1.00 89.81 273 ASN A O 1
ATOM 2227 N N . LEU A 1 274 ? 26.548 4.406 -3.611 1.00 90.88 274 LEU A N 1
ATOM 2228 C CA . LEU A 1 274 ? 25.754 5.327 -4.434 1.00 90.88 274 LEU A CA 1
ATOM 2229 C C . LEU A 1 274 ? 26.220 6.796 -4.349 1.00 90.88 274 LEU A C 1
ATOM 2231 O O . LEU A 1 274 ? 26.063 7.550 -5.306 1.00 90.88 274 LEU A O 1
ATOM 2235 N N . THR A 1 275 ? 26.816 7.224 -3.232 1.00 94.75 275 THR A N 1
ATOM 2236 C CA . THR A 1 275 ? 27.302 8.607 -3.062 1.00 94.75 275 THR A CA 1
ATOM 2237 C C . THR A 1 275 ? 28.501 8.899 -3.959 1.00 94.75 275 THR A C 1
ATOM 2239 O O . THR A 1 275 ? 28.533 9.922 -4.644 1.00 94.75 275 THR A O 1
ATOM 2242 N N . GLU A 1 276 ? 29.464 7.980 -4.014 1.00 92.75 276 GLU A N 1
ATOM 2243 C CA . GLU A 1 276 ? 30.618 8.120 -4.902 1.00 92.75 276 GLU A CA 1
ATOM 2244 C C . GLU A 1 276 ? 30.227 7.949 -6.376 1.00 92.75 276 GLU A C 1
ATOM 2246 O O . GLU A 1 276 ? 30.817 8.592 -7.254 1.00 92.75 276 GLU A O 1
ATOM 2251 N N . ALA A 1 277 ? 29.174 7.169 -6.651 1.00 92.56 277 ALA A N 1
ATOM 2252 C CA . ALA A 1 277 ? 28.588 7.075 -7.982 1.00 92.56 277 ALA A CA 1
ATOM 2253 C C . ALA A 1 277 ? 28.055 8.432 -8.468 1.00 92.56 277 ALA A C 1
ATOM 2255 O O . ALA A 1 277 ? 28.376 8.852 -9.583 1.00 92.56 277 ALA A O 1
ATOM 2256 N N . VAL A 1 278 ? 27.310 9.148 -7.615 1.00 96.56 278 VAL A N 1
ATOM 2257 C CA . VAL A 1 278 ? 26.826 10.513 -7.888 1.00 96.56 278 VAL A CA 1
ATOM 2258 C C . VAL A 1 278 ? 27.991 11.470 -8.131 1.00 96.56 278 VAL A C 1
ATOM 2260 O O . VAL A 1 278 ? 27.991 12.180 -9.135 1.00 96.56 278 VAL A O 1
ATOM 2263 N N . ASN A 1 279 ? 28.997 11.479 -7.250 1.00 95.00 279 ASN A N 1
ATOM 2264 C CA . ASN A 1 279 ? 30.151 12.378 -7.367 1.00 95.00 279 ASN A CA 1
ATOM 2265 C C . ASN A 1 279 ? 30.902 12.171 -8.691 1.00 95.00 279 ASN A C 1
ATOM 2267 O O . ASN A 1 279 ? 31.245 13.132 -9.384 1.00 95.00 279 ASN A O 1
ATOM 2271 N N . SER A 1 280 ? 31.128 10.909 -9.059 1.00 91.81 280 SER A N 1
ATOM 2272 C CA . SER A 1 280 ? 31.794 10.545 -10.311 1.00 91.81 280 SER A CA 1
ATOM 2273 C C . SER A 1 280 ? 30.984 11.025 -11.513 1.00 91.81 280 SER A C 1
ATOM 2275 O O . SER A 1 280 ? 31.516 11.695 -12.394 1.00 91.81 280 SER A O 1
ATOM 2277 N N . LEU A 1 281 ? 29.673 10.799 -11.507 1.00 93.25 281 LEU A N 1
ATOM 2278 C CA . LEU A 1 281 ? 28.800 11.192 -12.607 1.00 93.25 281 LEU A CA 1
ATOM 2279 C C . LEU A 1 281 ? 28.644 12.714 -12.741 1.00 93.25 281 LEU A C 1
ATOM 2281 O O . LEU A 1 281 ? 28.634 13.242 -13.849 1.00 93.25 281 LEU A O 1
ATOM 2285 N N . GLN A 1 282 ? 28.615 13.449 -11.628 1.00 94.88 282 GLN A N 1
ATOM 2286 C CA . GLN A 1 282 ? 28.651 14.913 -11.642 1.00 94.88 282 GLN A CA 1
ATOM 2287 C C . GLN A 1 282 ? 29.958 15.451 -12.238 1.00 94.88 282 GLN A C 1
ATOM 2289 O O . GLN A 1 282 ? 29.936 16.456 -12.949 1.00 94.88 282 GLN A O 1
ATOM 2294 N N . ASN A 1 283 ? 31.094 14.791 -11.991 1.00 93.25 283 ASN A N 1
ATOM 2295 C CA . ASN A 1 283 ? 32.354 15.151 -12.641 1.00 93.25 283 ASN A CA 1
ATOM 2296 C C . ASN A 1 283 ? 32.320 14.861 -14.149 1.00 93.25 283 ASN A C 1
ATOM 2298 O O . ASN A 1 283 ? 32.788 15.699 -14.918 1.00 93.25 283 ASN A O 1
ATOM 2302 N N . ALA A 1 284 ? 31.699 13.757 -14.582 1.00 90.06 284 ALA A N 1
ATOM 2303 C CA . ALA A 1 284 ? 31.463 13.499 -16.005 1.00 90.06 284 ALA A CA 1
ATOM 2304 C C . ALA A 1 284 ? 30.627 14.623 -16.650 1.00 90.06 284 ALA A C 1
ATOM 2306 O O . ALA A 1 284 ? 31.042 15.186 -17.660 1.00 90.06 284 ALA A O 1
ATOM 2307 N N . ILE A 1 285 ? 29.519 15.027 -16.011 1.00 92.25 285 ILE A N 1
ATOM 2308 C CA . ILE A 1 285 ? 28.634 16.113 -16.481 1.00 92.25 285 ILE A CA 1
ATOM 2309 C C . ILE A 1 285 ? 29.361 17.465 -16.533 1.00 92.25 285 ILE A C 1
ATOM 2311 O O . ILE A 1 285 ? 29.144 18.250 -17.453 1.00 92.25 285 ILE A O 1
ATOM 2315 N N . ARG A 1 286 ? 30.249 17.752 -15.569 1.00 92.25 286 ARG A N 1
ATOM 2316 C CA . ARG A 1 286 ? 31.068 18.981 -15.569 1.00 92.25 286 ARG A CA 1
ATOM 2317 C C . ARG A 1 286 ? 32.019 19.060 -16.760 1.00 92.25 286 ARG A C 1
ATOM 2319 O O . ARG A 1 286 ? 32.301 20.161 -17.221 1.00 92.25 286 ARG A O 1
ATOM 2326 N N . ILE A 1 287 ? 32.539 17.919 -17.210 1.00 87.56 287 ILE A N 1
ATOM 2327 C CA . ILE A 1 287 ? 33.440 17.840 -18.365 1.00 87.56 287 ILE A CA 1
ATOM 2328 C C . ILE A 1 287 ? 32.628 17.914 -19.658 1.00 87.56 287 ILE A C 1
ATOM 2330 O O . ILE A 1 287 ? 32.954 18.697 -20.549 1.00 87.56 287 ILE A O 1
ATOM 2334 N N . LYS A 1 288 ? 31.566 17.111 -19.749 1.00 86.81 288 LYS A N 1
ATOM 2335 C CA . LYS A 1 288 ? 30.672 17.045 -20.900 1.00 86.81 288 LYS A CA 1
ATOM 2336 C C . LYS A 1 288 ? 29.233 16.913 -20.423 1.00 86.81 288 LYS A C 1
ATOM 2338 O O . LYS A 1 288 ? 28.832 15.870 -19.908 1.00 86.81 288 LYS A O 1
ATOM 2343 N N . ASP A 1 289 ? 28.443 17.955 -20.659 1.00 86.19 289 ASP A N 1
ATOM 2344 C CA . ASP A 1 289 ? 27.011 17.899 -20.397 1.00 86.19 289 ASP A CA 1
ATOM 2345 C C . ASP A 1 289 ? 26.343 16.965 -21.415 1.00 86.19 289 ASP A C 1
ATOM 2347 O O . ASP A 1 289 ? 26.370 17.213 -22.622 1.00 86.19 289 ASP A O 1
ATOM 2351 N N . SER A 1 290 ? 25.801 15.855 -20.923 1.00 85.12 290 SER A N 1
ATOM 2352 C CA . SER A 1 290 ? 25.160 14.817 -21.723 1.00 85.12 290 SER A CA 1
ATOM 2353 C C . SER A 1 290 ? 23.868 14.388 -21.050 1.00 85.12 290 SER A C 1
ATOM 2355 O O . SER A 1 290 ? 23.825 14.156 -19.839 1.00 85.12 290 SER A O 1
ATOM 2357 N N . ILE A 1 291 ? 22.819 14.233 -21.853 1.00 86.75 291 ILE A N 1
ATOM 2358 C CA . ILE A 1 291 ? 21.507 13.782 -21.383 1.00 86.75 291 ILE A CA 1
ATOM 2359 C C . ILE A 1 291 ? 21.601 12.380 -20.788 1.00 86.75 291 ILE A C 1
ATOM 2361 O O . ILE A 1 291 ? 21.023 12.142 -19.735 1.00 86.75 291 ILE A O 1
ATOM 2365 N N . GLU A 1 292 ? 22.397 11.496 -21.387 1.00 86.12 292 GLU A N 1
ATOM 2366 C CA . GLU A 1 292 ? 22.623 10.134 -20.887 1.00 86.12 292 GLU A CA 1
ATOM 2367 C C . GLU A 1 292 ? 23.231 10.133 -19.476 1.00 86.12 292 GLU A C 1
ATOM 2369 O O . GLU A 1 292 ? 22.810 9.380 -18.598 1.00 86.12 292 GLU A O 1
ATOM 2374 N N . TYR A 1 293 ? 24.160 11.055 -19.199 1.00 89.62 293 TYR A N 1
ATOM 2375 C CA . TYR A 1 293 ? 24.731 11.199 -17.858 1.00 89.62 293 TYR A CA 1
ATOM 2376 C C . TYR A 1 293 ? 23.701 11.725 -16.858 1.00 89.62 293 TYR A C 1
ATOM 2378 O O . TYR A 1 293 ? 23.663 11.271 -15.716 1.00 89.62 293 TYR A O 1
ATOM 2386 N N . ARG A 1 294 ? 22.824 12.644 -17.281 1.00 90.50 294 ARG A N 1
ATOM 2387 C CA . ARG A 1 294 ? 21.739 13.151 -16.430 1.00 90.50 294 ARG A CA 1
ATOM 2388 C C . ARG A 1 294 ? 20.666 12.095 -16.164 1.00 90.50 294 ARG A C 1
ATOM 2390 O O . ARG A 1 294 ? 20.256 11.964 -15.016 1.00 90.50 294 ARG A O 1
ATOM 2397 N N . LYS A 1 295 ? 20.256 11.309 -17.167 1.00 90.25 295 LYS A N 1
ATOM 2398 C CA . LYS A 1 295 ? 19.332 10.169 -17.006 1.00 90.25 295 LYS A CA 1
ATOM 2399 C C . LYS A 1 295 ? 19.868 9.176 -15.978 1.00 90.25 295 LYS A C 1
ATOM 2401 O O . LYS A 1 295 ? 19.178 8.843 -15.019 1.00 90.25 295 LYS A O 1
ATOM 2406 N N . LYS A 1 296 ? 21.148 8.809 -16.080 1.00 89.94 296 LYS A N 1
ATOM 2407 C CA . LYS A 1 296 ? 21.771 7.923 -15.092 1.00 89.94 296 LYS A CA 1
ATOM 2408 C C . LYS A 1 296 ? 21.845 8.536 -13.697 1.00 89.94 296 LYS A C 1
ATOM 2410 O O . LYS A 1 296 ? 21.660 7.841 -12.702 1.00 89.94 296 LYS A O 1
ATOM 2415 N N . LEU A 1 297 ? 22.090 9.842 -13.605 1.00 94.38 297 LEU A N 1
ATOM 2416 C CA . LEU A 1 297 ? 22.142 10.540 -12.323 1.00 94.38 297 LEU A CA 1
ATOM 2417 C C . LEU A 1 297 ? 20.771 10.534 -11.636 1.00 94.38 297 LEU A C 1
ATOM 2419 O O . LEU A 1 297 ? 20.690 10.360 -10.422 1.00 94.38 297 LEU A O 1
ATOM 2423 N N . VAL A 1 298 ? 19.702 10.660 -12.422 1.00 94.44 298 VAL A N 1
ATOM 2424 C CA . VAL A 1 298 ? 18.314 10.538 -11.966 1.00 94.44 298 VAL A CA 1
ATOM 2425 C C . VAL A 1 298 ? 18.039 9.150 -11.395 1.00 94.44 298 VAL A C 1
ATOM 2427 O O . VAL A 1 298 ? 17.541 9.068 -10.273 1.00 94.44 298 VAL A O 1
ATOM 2430 N N . GLU A 1 299 ? 18.424 8.080 -12.095 1.00 92.00 299 GLU A N 1
ATOM 2431 C CA . GLU A 1 299 ? 18.275 6.704 -11.596 1.00 92.00 299 GLU A CA 1
ATOM 2432 C C . GLU A 1 299 ? 18.985 6.506 -10.249 1.00 92.00 299 GLU A C 1
ATOM 2434 O O . GLU A 1 299 ? 18.401 5.988 -9.297 1.00 92.00 299 GLU A O 1
ATOM 2439 N N . ILE A 1 300 ? 20.237 6.966 -10.134 1.00 93.25 300 ILE A N 1
ATOM 2440 C CA . ILE A 1 300 ? 21.016 6.829 -8.896 1.00 93.25 300 ILE A CA 1
ATOM 2441 C C . ILE A 1 300 ? 20.367 7.635 -7.763 1.00 93.25 300 ILE A C 1
ATOM 2443 O O . ILE A 1 300 ? 20.271 7.148 -6.634 1.00 93.25 300 ILE A O 1
ATOM 2447 N N . TYR A 1 301 ? 19.859 8.840 -8.041 1.00 95.50 301 TYR A N 1
ATOM 2448 C CA . TYR A 1 301 ? 19.101 9.601 -7.049 1.00 95.50 301 TYR A CA 1
ATOM 2449 C C . TYR A 1 301 ? 17.810 8.897 -6.622 1.00 95.50 301 TYR A C 1
ATOM 2451 O O . TYR A 1 301 ? 17.483 8.934 -5.436 1.00 95.50 301 TYR A O 1
ATOM 2459 N N . GLN A 1 302 ? 17.106 8.213 -7.528 1.00 91.62 302 GLN A N 1
ATOM 2460 C CA . GLN A 1 302 ? 15.947 7.390 -7.166 1.00 91.62 302 GLN A CA 1
ATOM 2461 C C . GLN A 1 302 ? 16.346 6.226 -6.250 1.00 91.62 302 GLN A C 1
ATOM 2463 O O . GLN A 1 302 ? 15.679 6.013 -5.240 1.00 91.62 302 GLN A O 1
ATOM 2468 N N . MET A 1 303 ? 17.462 5.540 -6.527 1.00 90.31 303 MET A N 1
ATOM 2469 C CA . MET A 1 303 ? 17.988 4.475 -5.656 1.00 90.31 303 MET A CA 1
ATOM 2470 C C . MET A 1 303 ? 18.342 4.985 -4.248 1.00 90.31 303 MET A C 1
ATOM 2472 O O . MET A 1 303 ? 18.212 4.246 -3.277 1.00 90.31 303 MET A O 1
ATOM 2476 N N . GLN A 1 304 ? 18.759 6.250 -4.119 1.00 92.38 304 GLN A N 1
ATOM 2477 C CA . GLN A 1 304 ? 19.029 6.902 -2.830 1.00 92.38 304 GLN A CA 1
ATOM 2478 C C . GLN A 1 304 ? 17.774 7.476 -2.141 1.00 92.38 304 GLN A C 1
ATOM 2480 O O . GLN A 1 304 ? 17.893 8.050 -1.059 1.00 92.38 304 GLN A O 1
ATOM 2485 N N . GLY A 1 305 ? 16.590 7.410 -2.762 1.00 91.81 305 GLY A N 1
ATOM 2486 C CA . GLY A 1 305 ? 15.381 8.089 -2.273 1.00 91.81 305 GLY A CA 1
ATOM 2487 C C . GLY A 1 305 ? 15.420 9.622 -2.400 1.00 91.81 305 GLY A C 1
ATOM 2488 O O . GLY A 1 305 ? 14.583 10.332 -1.841 1.00 91.81 305 GLY A O 1
ATOM 2489 N N . ARG A 1 306 ? 16.387 10.168 -3.145 1.00 95.56 306 ARG A N 1
ATOM 2490 C CA . ARG A 1 306 ? 16.641 11.608 -3.328 1.00 95.56 306 ARG A CA 1
ATOM 2491 C C . ARG A 1 306 ? 15.837 12.177 -4.496 1.00 95.56 306 ARG A C 1
ATOM 2493 O O . ARG A 1 306 ? 16.359 12.697 -5.482 1.00 95.56 306 ARG A O 1
ATOM 2500 N N . TYR A 1 307 ? 14.517 12.065 -4.391 1.00 92.12 307 TYR A N 1
ATOM 2501 C CA . TYR A 1 307 ? 13.592 12.372 -5.487 1.00 92.12 307 TYR A CA 1
ATOM 2502 C C . TYR A 1 307 ? 13.542 13.861 -5.875 1.00 92.12 307 TYR A C 1
ATOM 2504 O O . TYR A 1 307 ? 13.180 14.197 -7.003 1.00 92.12 307 TYR A O 1
ATOM 2512 N N . ARG A 1 308 ? 13.904 14.782 -4.970 1.00 92.50 308 ARG A N 1
ATOM 2513 C CA . ARG A 1 308 ? 13.914 16.227 -5.268 1.00 92.50 308 ARG A CA 1
ATOM 2514 C C . ARG A 1 308 ? 15.078 16.607 -6.179 1.00 92.50 308 ARG A C 1
ATOM 2516 O O . ARG A 1 308 ? 14.883 17.395 -7.102 1.00 92.50 308 ARG A O 1
ATOM 2523 N N . GLU A 1 309 ? 16.253 16.037 -5.941 1.00 93.19 309 GLU A N 1
ATOM 2524 C CA . GLU A 1 309 ? 17.434 16.223 -6.782 1.00 93.19 309 GLU A CA 1
ATOM 2525 C C . GLU A 1 309 ? 17.238 15.581 -8.155 1.00 93.19 309 GLU A C 1
ATOM 2527 O O . GLU A 1 309 ? 17.470 16.243 -9.166 1.00 93.19 309 GLU A O 1
ATOM 2532 N N . ALA A 1 310 ? 16.683 14.363 -8.198 1.00 95.06 310 ALA A N 1
ATOM 2533 C CA . ALA A 1 310 ? 16.272 13.711 -9.441 1.00 95.06 310 ALA A CA 1
ATOM 2534 C C . ALA A 1 310 ? 15.352 14.618 -10.280 1.00 95.06 310 ALA A C 1
ATOM 2536 O O . ALA A 1 310 ? 15.601 14.857 -11.459 1.00 95.06 310 ALA A O 1
ATOM 2537 N N . LEU A 1 311 ? 14.330 15.216 -9.656 1.00 92.31 311 LEU A N 1
ATOM 2538 C CA . LEU A 1 311 ? 13.420 16.143 -10.335 1.00 92.31 311 LEU A CA 1
ATOM 2539 C C . LEU A 1 311 ? 14.138 17.386 -10.895 1.00 92.31 311 LEU A C 1
ATOM 2541 O O . LEU A 1 311 ? 13.732 17.913 -11.933 1.00 92.31 311 LEU A O 1
ATOM 2545 N N . GLY A 1 312 ? 15.175 17.874 -10.208 1.00 91.56 312 GLY A N 1
ATOM 2546 C CA . GLY A 1 312 ? 16.008 18.986 -10.665 1.00 91.56 312 GLY A CA 1
ATOM 2547 C C . GLY A 1 312 ? 16.763 18.648 -11.949 1.00 91.56 312 GLY A C 1
ATOM 2548 O O . GLY A 1 312 ? 16.662 19.391 -12.926 1.00 91.56 312 GLY A O 1
ATOM 2549 N N . GLU A 1 313 ? 17.440 17.501 -11.975 1.00 92.50 313 GLU A N 1
ATOM 2550 C CA . GLU A 1 313 ? 18.213 17.042 -13.136 1.00 92.50 313 GLU A CA 1
ATOM 2551 C C . GLU A 1 313 ? 17.333 16.790 -14.365 1.00 92.50 313 GLU A C 1
ATOM 2553 O O . GLU A 1 313 ? 17.668 17.228 -15.467 1.00 92.50 313 GLU A O 1
ATOM 2558 N N . ILE A 1 314 ? 16.155 16.184 -14.178 1.00 92.00 314 ILE A N 1
ATOM 2559 C CA . ILE A 1 314 ? 15.197 15.956 -15.271 1.00 92.00 314 ILE A CA 1
ATOM 2560 C C . ILE A 1 314 ? 14.733 17.281 -15.886 1.00 92.00 314 ILE A C 1
ATOM 2562 O O . ILE A 1 314 ? 14.622 17.396 -17.106 1.00 92.00 314 ILE A O 1
ATOM 2566 N N . ARG A 1 315 ? 14.472 18.308 -15.066 1.00 88.19 315 ARG A N 1
ATOM 2567 C CA . ARG A 1 315 ? 14.053 19.629 -15.565 1.00 88.19 315 ARG A CA 1
ATOM 2568 C C . ARG A 1 315 ? 15.131 20.283 -16.414 1.00 88.19 315 ARG A C 1
ATOM 2570 O O . ARG A 1 315 ? 14.798 20.878 -17.433 1.00 88.19 315 ARG A O 1
ATOM 2577 N N . VAL A 1 316 ? 16.393 20.172 -16.005 1.00 89.44 316 VAL A N 1
ATOM 2578 C CA . VAL A 1 316 ? 17.525 20.679 -16.790 1.00 89.44 316 VAL A CA 1
ATOM 2579 C C . VAL A 1 316 ? 17.640 19.907 -18.105 1.00 89.44 316 VAL A C 1
ATOM 2581 O O . VAL A 1 316 ? 17.728 20.517 -19.168 1.00 89.44 316 VAL A O 1
ATOM 2584 N N . ALA A 1 317 ? 17.540 18.576 -18.066 1.00 87.88 317 ALA A N 1
ATOM 2585 C CA . ALA A 1 317 ? 17.605 17.750 -19.268 1.00 87.88 317 ALA A CA 1
ATOM 2586 C C . ALA A 1 317 ? 16.471 18.083 -20.264 1.00 87.88 317 ALA A C 1
ATOM 2588 O O . ALA A 1 317 ? 16.732 18.314 -21.447 1.00 87.88 317 ALA A O 1
ATOM 2589 N N . LEU A 1 318 ? 15.232 18.243 -19.783 1.00 84.25 318 LEU A N 1
ATOM 2590 C CA . LEU A 1 318 ? 14.066 18.593 -20.609 1.00 84.25 318 LEU A CA 1
ATOM 2591 C C . LEU A 1 318 ? 14.096 20.024 -21.174 1.00 84.25 318 LEU A C 1
ATOM 2593 O O . LEU A 1 318 ? 13.388 20.303 -22.142 1.00 84.25 318 LEU A O 1
ATOM 2597 N N . GLN A 1 319 ? 14.899 20.938 -20.613 1.00 83.75 319 GLN A N 1
ATOM 2598 C CA . GLN A 1 319 ? 15.140 22.252 -21.230 1.00 83.75 319 GLN A CA 1
ATOM 2599 C C . GLN A 1 319 ? 15.977 22.135 -22.509 1.00 83.75 319 GLN A C 1
ATOM 2601 O O . GLN A 1 319 ? 15.790 22.928 -23.430 1.00 83.75 319 GLN A O 1
ATOM 2606 N N . SER A 1 320 ? 16.887 21.158 -22.564 1.00 75.50 320 SER A N 1
ATOM 2607 C CA . SER A 1 320 ? 17.776 20.932 -23.708 1.00 75.50 320 SER A CA 1
ATOM 2608 C C . SER A 1 320 ? 17.138 20.067 -24.801 1.00 75.50 320 SER A C 1
ATOM 2610 O O . SER A 1 320 ? 17.295 20.364 -25.984 1.00 75.50 320 SER A O 1
ATOM 2612 N N . VAL A 1 321 ? 16.359 19.048 -24.420 1.00 76.00 321 VAL A N 1
ATOM 2613 C CA . VAL A 1 321 ? 15.611 18.177 -25.340 1.00 76.00 321 VAL A CA 1
ATOM 2614 C C . VAL A 1 321 ? 14.181 18.029 -24.837 1.00 76.00 321 VAL A C 1
ATOM 2616 O O . VAL A 1 321 ? 13.867 17.238 -23.953 1.00 76.00 321 VAL A O 1
ATOM 2619 N N . TYR A 1 322 ? 13.290 18.823 -25.426 1.00 71.00 322 TYR A N 1
ATOM 2620 C CA . TYR A 1 322 ? 11.905 18.963 -24.972 1.00 71.00 322 TYR A CA 1
ATOM 2621 C C . TYR A 1 322 ? 11.030 17.706 -25.191 1.00 71.00 322 TYR A C 1
ATOM 2623 O O . TYR A 1 322 ? 10.004 17.546 -24.520 1.00 71.00 322 TYR A O 1
ATOM 2631 N N . ASN A 1 323 ? 11.422 16.817 -26.112 1.00 81.00 323 ASN A N 1
ATOM 2632 C CA . ASN A 1 323 ? 10.641 15.659 -26.573 1.00 81.00 323 ASN A CA 1
ATOM 2633 C C . ASN A 1 323 ? 11.419 14.332 -26.467 1.00 81.00 323 ASN A C 1
ATOM 2635 O O . ASN A 1 323 ? 11.457 13.560 -27.419 1.00 81.00 323 ASN A O 1
ATOM 2639 N N . ASP A 1 324 ? 12.045 14.068 -25.321 1.00 88.50 324 ASP A N 1
ATOM 2640 C CA . ASP A 1 324 ? 12.647 12.761 -25.017 1.00 88.50 324 ASP A CA 1
ATOM 2641 C C . ASP A 1 324 ? 11.655 11.897 -24.216 1.00 88.50 324 ASP A C 1
ATOM 2643 O O . ASP A 1 324 ? 11.144 12.331 -23.178 1.00 88.50 324 ASP A O 1
ATOM 2647 N N . ALA A 1 325 ? 11.321 10.708 -24.724 1.00 92.00 325 ALA A N 1
ATOM 2648 C CA . ALA A 1 325 ? 10.299 9.845 -24.127 1.00 92.00 325 ALA A CA 1
ATOM 2649 C C . ALA A 1 325 ? 10.723 9.324 -22.746 1.00 92.00 325 ALA A C 1
ATOM 2651 O O . ALA A 1 325 ? 9.945 9.380 -21.793 1.00 92.00 325 ALA A O 1
ATOM 2652 N N . GLU A 1 326 ? 11.981 8.913 -22.618 1.00 92.12 326 GLU A N 1
ATOM 2653 C CA . GLU A 1 326 ? 12.556 8.353 -21.399 1.00 92.12 326 GLU A CA 1
ATOM 2654 C C . GLU A 1 326 ? 12.646 9.383 -20.269 1.00 92.12 326 GLU A C 1
ATOM 2656 O O . GLU A 1 326 ? 12.282 9.087 -19.135 1.00 92.12 326 GLU A O 1
ATOM 2661 N N . LEU A 1 327 ? 13.024 10.629 -20.559 1.00 91.56 327 LEU A N 1
ATOM 2662 C CA . LEU A 1 327 ? 13.011 11.710 -19.571 1.00 91.56 327 LEU A CA 1
ATOM 2663 C C . LEU A 1 327 ? 11.597 12.015 -19.070 1.00 91.56 327 LEU A C 1
ATOM 2665 O O . LEU A 1 327 ? 11.422 12.305 -17.887 1.00 91.56 327 LEU A O 1
ATOM 2669 N N . ASN A 1 328 ? 10.584 11.953 -19.940 1.00 92.38 328 ASN A N 1
ATOM 2670 C CA . ASN A 1 328 ? 9.188 12.121 -19.526 1.00 92.38 328 ASN A CA 1
ATOM 2671 C C . ASN A 1 328 ? 8.698 10.922 -18.692 1.00 92.38 328 ASN A C 1
ATOM 2673 O O . ASN A 1 328 ? 7.953 11.108 -17.727 1.00 92.38 328 ASN A O 1
ATOM 2677 N N . TYR A 1 329 ? 9.169 9.712 -18.998 1.00 94.94 329 TYR A N 1
ATOM 2678 C CA . TYR A 1 329 ? 8.928 8.522 -18.187 1.00 94.94 329 TYR A CA 1
ATOM 2679 C C . TYR A 1 329 ? 9.572 8.632 -16.792 1.00 94.94 329 TYR A C 1
ATOM 2681 O O . TYR A 1 329 ? 8.865 8.524 -15.787 1.00 94.94 329 TYR A O 1
ATOM 2689 N N . LEU A 1 330 ? 10.869 8.956 -16.716 1.00 93.81 330 LEU A N 1
ATOM 2690 C CA . LEU A 1 330 ? 11.594 9.173 -15.458 1.00 93.81 330 LEU A CA 1
ATOM 2691 C C . LEU A 1 330 ? 10.963 10.310 -14.642 1.00 93.81 330 LEU A C 1
ATOM 2693 O O . LEU A 1 330 ? 10.842 10.210 -13.419 1.00 93.81 330 LEU A O 1
ATOM 2697 N N . LEU A 1 331 ? 10.497 11.377 -15.307 1.00 94.19 331 LEU A N 1
ATOM 2698 C CA . LEU A 1 331 ? 9.753 12.460 -14.659 1.00 94.19 331 LEU A CA 1
ATOM 2699 C C . LEU A 1 331 ? 8.491 11.928 -13.982 1.00 94.19 331 LEU A C 1
ATOM 2701 O O . LEU A 1 331 ? 8.215 12.286 -12.835 1.00 94.19 331 LEU A O 1
ATOM 2705 N N . GLY A 1 332 ? 7.748 11.075 -14.688 1.00 94.31 332 GLY A N 1
ATOM 2706 C CA . GLY A 1 332 ? 6.569 10.402 -14.166 1.00 94.31 332 GLY A CA 1
ATOM 2707 C C . GLY A 1 332 ? 6.880 9.553 -12.937 1.00 94.31 332 GLY A C 1
ATOM 2708 O O . GLY A 1 332 ? 6.228 9.711 -11.907 1.00 94.31 332 GLY A O 1
ATOM 2709 N N . GLU A 1 333 ? 7.912 8.711 -12.996 1.00 94.31 333 GLU A N 1
ATOM 2710 C CA . GLU A 1 333 ? 8.307 7.860 -11.866 1.00 94.31 333 GLU A CA 1
ATOM 2711 C C . GLU A 1 333 ? 8.717 8.664 -10.628 1.00 94.31 333 GLU A C 1
ATOM 2713 O O . GLU A 1 333 ? 8.237 8.397 -9.525 1.00 94.31 333 GLU A O 1
ATOM 2718 N N . VAL A 1 334 ? 9.553 9.691 -10.800 1.00 94.94 334 VAL A N 1
ATOM 2719 C CA . VAL A 1 334 ? 9.970 10.573 -9.699 1.00 94.94 334 VAL A CA 1
ATOM 2720 C C . VAL A 1 334 ? 8.770 11.317 -9.105 1.00 94.94 334 VAL A C 1
ATOM 2722 O O . VAL A 1 334 ? 8.682 11.497 -7.890 1.00 94.94 334 VAL A O 1
ATOM 2725 N N . GLN A 1 335 ? 7.812 11.736 -9.934 1.00 90.62 335 GLN A N 1
ATOM 2726 C CA . GLN A 1 335 ? 6.585 12.377 -9.461 1.00 90.62 335 GLN A CA 1
ATOM 2727 C C . GLN A 1 335 ? 5.697 11.420 -8.657 1.00 90.62 335 GLN A C 1
ATOM 2729 O O . GLN A 1 335 ? 5.118 11.868 -7.667 1.00 90.62 335 GLN A O 1
ATOM 2734 N N . LEU A 1 336 ? 5.624 10.132 -9.016 1.00 92.25 336 LEU A N 1
ATOM 2735 C CA . LEU A 1 336 ? 4.901 9.125 -8.227 1.00 92.25 336 LEU A CA 1
ATOM 2736 C C . LEU A 1 336 ? 5.512 8.947 -6.840 1.00 92.25 336 LEU A C 1
ATOM 2738 O O . LEU A 1 336 ? 4.782 8.980 -5.855 1.00 92.25 336 LEU A O 1
ATOM 2742 N N . GLN A 1 337 ? 6.840 8.852 -6.751 1.00 92.19 337 GLN A N 1
ATOM 2743 C CA . GLN A 1 337 ? 7.544 8.734 -5.467 1.00 92.19 337 GLN A CA 1
ATOM 2744 C C . GLN A 1 337 ? 7.366 9.969 -4.569 1.00 92.19 337 GLN A C 1
ATOM 2746 O O . GLN A 1 337 ? 7.422 9.879 -3.348 1.00 92.19 337 GLN A O 1
ATOM 2751 N N . LEU A 1 338 ? 7.101 11.133 -5.168 1.00 88.06 338 LEU A N 1
ATOM 2752 C CA . LEU A 1 338 ? 6.773 12.373 -4.458 1.00 88.06 338 LEU A CA 1
ATOM 2753 C C . LEU A 1 338 ? 5.272 12.521 -4.133 1.00 88.06 338 LEU A C 1
ATOM 2755 O O . LEU A 1 338 ? 4.863 13.599 -3.698 1.00 88.06 338 LEU A O 1
ATOM 2759 N N . GLY A 1 339 ? 4.442 11.506 -4.401 1.00 88.19 339 GLY A N 1
ATOM 2760 C CA . GLY A 1 339 ? 2.988 11.541 -4.192 1.00 88.19 339 GLY A CA 1
ATOM 2761 C C . GLY A 1 339 ? 2.222 12.417 -5.193 1.00 88.19 339 GLY A C 1
ATOM 2762 O O . GLY A 1 339 ? 1.047 12.716 -5.004 1.00 88.19 339 GLY A O 1
ATOM 2763 N N . ARG A 1 340 ? 2.860 12.859 -6.283 1.00 89.69 340 ARG A N 1
ATOM 2764 C CA . ARG A 1 340 ? 2.280 13.775 -7.283 1.00 89.69 340 ARG A CA 1
ATOM 2765 C C . ARG A 1 340 ? 1.652 13.009 -8.448 1.00 89.69 340 ARG A C 1
ATOM 2767 O O . ARG A 1 340 ? 2.039 13.205 -9.602 1.00 89.69 340 ARG A O 1
ATOM 2774 N N . ILE A 1 341 ? 0.670 12.159 -8.151 1.00 88.75 341 ILE A N 1
ATOM 2775 C CA . ILE A 1 341 ? 0.089 11.185 -9.097 1.00 88.75 341 ILE A CA 1
ATOM 2776 C C . ILE A 1 341 ? -0.479 11.856 -10.361 1.00 88.75 341 ILE A C 1
ATOM 2778 O O . ILE A 1 341 ? -0.201 11.420 -11.477 1.00 88.75 341 ILE A O 1
ATOM 2782 N N . ASN A 1 342 ? -1.199 12.973 -10.218 1.00 87.81 342 ASN A N 1
ATOM 2783 C CA . ASN A 1 342 ? -1.748 13.710 -11.364 1.00 87.81 342 ASN A CA 1
ATOM 2784 C C . ASN A 1 342 ? -0.664 14.271 -12.301 1.00 87.81 342 ASN A C 1
ATOM 2786 O O . ASN A 1 342 ? -0.829 14.235 -13.517 1.00 87.81 342 ASN A O 1
ATOM 2790 N N . ASN A 1 343 ? 0.459 14.758 -11.763 1.00 88.56 343 ASN A N 1
ATOM 2791 C CA . ASN A 1 343 ? 1.575 15.221 -12.594 1.00 88.56 343 ASN A CA 1
ATOM 2792 C C . ASN A 1 343 ? 2.256 14.043 -13.295 1.00 88.56 343 ASN A C 1
ATOM 2794 O O . ASN A 1 343 ? 2.567 14.138 -14.482 1.00 88.56 343 ASN A O 1
ATOM 2798 N N . ALA A 1 344 ? 2.417 12.926 -12.577 1.00 93.25 344 ALA A N 1
ATOM 2799 C CA . ALA A 1 344 ? 2.997 11.714 -13.132 1.00 93.25 344 ALA A CA 1
ATOM 2800 C C . ALA A 1 344 ? 2.201 11.192 -14.329 1.00 93.25 344 ALA A C 1
ATOM 2802 O O . ALA A 1 344 ? 2.799 10.825 -15.338 1.00 93.25 344 ALA A O 1
ATOM 2803 N N . ARG A 1 345 ? 0.862 11.238 -14.251 1.00 94.44 345 ARG A N 1
ATOM 2804 C CA . ARG A 1 345 ? -0.031 10.917 -15.371 1.00 94.44 345 ARG A CA 1
ATOM 2805 C C . ARG A 1 345 ? 0.336 11.704 -16.627 1.00 94.44 345 ARG A C 1
ATOM 2807 O O . ARG A 1 345 ? 0.570 11.091 -17.658 1.00 94.44 345 ARG A O 1
ATOM 2814 N N . TYR A 1 346 ? 0.411 13.034 -16.544 1.00 92.88 346 TYR A N 1
ATOM 2815 C CA . TYR A 1 346 ? 0.712 13.875 -17.710 1.00 92.88 346 TYR A CA 1
ATOM 2816 C C . TYR A 1 346 ? 2.094 13.578 -18.303 1.00 92.88 346 TYR A C 1
ATOM 2818 O O . TYR A 1 346 ? 2.247 13.526 -19.522 1.00 92.88 346 TYR A O 1
ATOM 2826 N N . SER A 1 347 ? 3.098 13.368 -17.448 1.00 91.69 347 SER A N 1
ATOM 2827 C CA . SER A 1 347 ? 4.457 13.043 -17.892 1.00 91.69 347 SER A CA 1
ATOM 2828 C C . SER A 1 347 ? 4.502 11.685 -18.608 1.00 91.69 347 SER A C 1
ATOM 2830 O O . SER A 1 347 ? 5.073 11.580 -19.690 1.00 91.69 347 SER A O 1
ATOM 2832 N N . LEU A 1 348 ? 3.830 10.663 -18.067 1.00 94.50 348 LEU A N 1
ATOM 2833 C CA . LEU A 1 348 ? 3.742 9.332 -18.681 1.00 94.50 348 LEU A CA 1
ATOM 2834 C C . LEU A 1 348 ? 2.905 9.324 -19.968 1.00 94.50 348 LEU A C 1
ATOM 2836 O O . LEU A 1 348 ? 3.277 8.650 -20.924 1.00 94.50 348 LEU A O 1
ATOM 2840 N N . GLU A 1 349 ? 1.814 10.094 -20.029 1.00 94.88 349 GLU A N 1
ATOM 2841 C CA . GLU A 1 349 ? 1.040 10.298 -21.262 1.00 94.88 349 GLU A CA 1
ATOM 2842 C C . GLU A 1 349 ? 1.936 10.877 -22.364 1.00 94.88 349 GLU A C 1
ATOM 2844 O O . GLU A 1 349 ? 1.984 10.324 -23.459 1.00 94.88 349 GLU A O 1
ATOM 2849 N N . LYS A 1 350 ? 2.743 11.901 -22.050 1.00 94.06 350 LYS A N 1
ATOM 2850 C CA . LYS A 1 350 ? 3.703 12.469 -23.005 1.00 94.06 350 LYS A CA 1
ATOM 2851 C C . LYS A 1 350 ? 4.783 11.464 -23.426 1.00 94.06 350 LYS A C 1
ATOM 2853 O O . LYS A 1 350 ? 5.154 11.437 -24.596 1.00 94.06 350 LYS A O 1
ATOM 2858 N N . ALA A 1 351 ? 5.279 10.630 -22.509 1.00 94.31 351 ALA A N 1
ATOM 2859 C CA . ALA A 1 351 ? 6.230 9.566 -22.846 1.00 94.31 351 ALA A CA 1
ATOM 2860 C C . ALA A 1 351 ? 5.629 8.554 -23.840 1.00 94.31 351 ALA A C 1
ATOM 2862 O O . ALA A 1 351 ? 6.287 8.154 -24.797 1.00 94.31 351 ALA A O 1
ATOM 2863 N N . ILE A 1 352 ? 4.357 8.190 -23.659 1.00 95.25 352 ILE A N 1
ATOM 2864 C CA . ILE A 1 352 ? 3.635 7.256 -24.536 1.00 95.25 352 ILE A CA 1
ATOM 2865 C C . ILE A 1 352 ? 3.246 7.900 -25.869 1.00 95.25 352 ILE A C 1
ATOM 2867 O O . ILE A 1 352 ? 3.253 7.217 -26.890 1.00 95.25 352 ILE A O 1
ATOM 2871 N N . ASP A 1 353 ? 2.939 9.196 -25.896 1.00 94.94 353 ASP A N 1
ATOM 2872 C CA . ASP A 1 353 ? 2.702 9.916 -27.151 1.00 94.94 353 ASP A CA 1
ATOM 2873 C C . ASP A 1 353 ? 3.951 9.901 -28.050 1.00 94.94 353 ASP A C 1
ATOM 2875 O O . ASP A 1 353 ? 3.835 9.829 -29.275 1.00 94.94 353 ASP A O 1
ATOM 2879 N N . LEU A 1 354 ? 5.144 9.928 -27.442 1.00 92.69 354 LEU A N 1
ATOM 2880 C CA . LEU A 1 354 ? 6.428 9.825 -28.138 1.00 92.69 354 LEU A CA 1
ATOM 2881 C C . LEU A 1 354 ? 6.770 8.371 -28.513 1.00 92.69 354 LEU A C 1
ATOM 2883 O O . LEU A 1 354 ? 7.205 8.116 -29.635 1.00 92.69 354 LEU A O 1
ATOM 2887 N N . GLU A 1 355 ? 6.526 7.411 -27.615 1.00 95.25 355 GLU A N 1
ATOM 2888 C CA . GLU A 1 355 ? 6.788 5.982 -27.830 1.00 95.25 355 GLU A CA 1
ATOM 2889 C C . GLU A 1 355 ? 5.558 5.097 -27.536 1.00 95.25 355 GLU A C 1
ATOM 2891 O O . GLU A 1 355 ? 5.476 4.416 -26.509 1.00 95.25 355 GLU A O 1
ATOM 2896 N N . PRO A 1 356 ? 4.593 5.005 -28.470 1.00 93.12 356 PRO A N 1
ATOM 2897 C CA . PRO A 1 356 ? 3.274 4.419 -28.199 1.00 93.12 356 PRO A CA 1
ATOM 2898 C C . PRO A 1 356 ? 3.251 2.894 -28.039 1.00 93.12 356 PRO A C 1
ATOM 2900 O O . PRO A 1 356 ? 2.201 2.323 -27.735 1.00 93.12 356 PRO A O 1
ATOM 2903 N N . LYS A 1 357 ? 4.375 2.215 -28.293 1.00 94.75 357 LYS A N 1
ATOM 2904 C CA . LYS A 1 357 ? 4.509 0.751 -28.204 1.00 94.75 357 LYS A CA 1
ATOM 2905 C C . LYS A 1 357 ? 5.446 0.300 -27.082 1.00 94.75 357 LYS A C 1
ATOM 2907 O O . LYS A 1 357 ? 5.699 -0.897 -26.974 1.00 94.75 357 LYS A O 1
ATOM 2912 N N . ASN A 1 358 ? 5.963 1.227 -26.277 1.00 93.69 358 ASN A N 1
ATOM 2913 C CA . ASN A 1 358 ? 6.844 0.900 -25.165 1.00 93.69 358 ASN A CA 1
ATOM 2914 C C . ASN A 1 358 ? 6.017 0.299 -24.013 1.00 93.69 358 ASN A C 1
ATOM 2916 O O . ASN A 1 358 ? 5.230 0.994 -23.364 1.00 93.69 358 ASN A O 1
ATOM 2920 N N . THR A 1 359 ? 6.142 -1.015 -23.799 1.00 93.50 359 THR A N 1
ATOM 2921 C CA . THR A 1 359 ? 5.329 -1.755 -22.821 1.00 93.50 359 THR A CA 1
ATOM 2922 C C . THR A 1 359 ? 5.634 -1.348 -21.384 1.00 93.50 359 THR A C 1
ATOM 2924 O O . THR A 1 359 ? 4.701 -1.274 -20.590 1.00 93.50 359 THR A O 1
ATOM 2927 N N . LEU A 1 360 ? 6.875 -0.954 -21.073 1.00 92.88 360 LEU A N 1
ATOM 2928 C CA . LEU A 1 360 ? 7.253 -0.418 -19.760 1.00 92.88 360 LEU A CA 1
ATOM 2929 C C . LEU A 1 360 ? 6.475 0.866 -19.429 1.00 92.88 360 LEU A C 1
ATOM 2931 O O . LEU A 1 360 ? 5.944 1.019 -18.327 1.00 92.88 360 LEU A O 1
ATOM 2935 N N . TYR A 1 361 ? 6.371 1.785 -20.393 1.00 95.19 361 TYR A N 1
ATOM 2936 C CA . TYR A 1 361 ? 5.684 3.063 -20.182 1.00 95.19 361 TYR A CA 1
ATOM 2937 C C . TYR A 1 361 ? 4.177 2.857 -20.054 1.00 95.19 361 TYR A C 1
ATOM 2939 O O . TYR A 1 361 ? 3.546 3.409 -19.150 1.00 95.19 361 TYR A O 1
ATOM 2947 N N . LEU A 1 362 ? 3.610 2.019 -20.928 1.00 96.00 362 LEU A N 1
ATOM 2948 C CA . LEU A 1 362 ? 2.204 1.625 -20.875 1.00 96.00 362 LEU A CA 1
ATOM 2949 C C . LEU A 1 362 ? 1.863 0.953 -19.540 1.00 96.00 362 LEU A C 1
ATOM 2951 O O . LEU A 1 362 ? 0.848 1.285 -18.940 1.00 96.00 362 LEU A O 1
ATOM 2955 N N . GLU A 1 363 ? 2.714 0.061 -19.038 1.00 94.94 363 GLU A N 1
ATOM 2956 C CA . GLU A 1 363 ? 2.516 -0.591 -17.745 1.00 94.94 363 GLU A CA 1
ATOM 2957 C C . GLU A 1 363 ? 2.513 0.419 -16.592 1.00 94.94 363 GLU A C 1
ATOM 2959 O O . GLU A 1 363 ? 1.601 0.403 -15.764 1.00 94.94 363 GLU A O 1
ATOM 2964 N N . LYS A 1 364 ? 3.455 1.371 -16.557 1.00 95.06 364 LYS A N 1
ATOM 2965 C CA . LYS A 1 364 ? 3.410 2.442 -15.548 1.00 95.06 364 LYS A CA 1
ATOM 2966 C C . LYS A 1 364 ? 2.157 3.300 -15.657 1.00 95.06 364 LYS A C 1
ATOM 2968 O O . LYS A 1 364 ? 1.545 3.590 -14.630 1.00 95.06 364 LYS A O 1
ATOM 2973 N N . LEU A 1 365 ? 1.742 3.680 -16.865 1.00 96.19 365 LEU A N 1
ATOM 2974 C CA . LEU A 1 365 ? 0.520 4.465 -17.046 1.00 96.19 365 LEU A CA 1
ATOM 2975 C C . LEU A 1 365 ? -0.732 3.685 -16.611 1.00 96.19 365 LEU A C 1
ATOM 2977 O O . LEU A 1 365 ? -1.628 4.277 -16.013 1.00 96.19 365 LEU A O 1
ATOM 2981 N N . PHE A 1 366 ? -0.779 2.369 -16.847 1.00 96.69 366 PHE A N 1
ATOM 2982 C CA . PHE A 1 366 ? -1.852 1.499 -16.359 1.00 96.69 366 PHE A CA 1
ATOM 2983 C C . PHE A 1 366 ? -2.003 1.593 -14.836 1.00 96.69 366 PHE A C 1
ATOM 2985 O O . PHE A 1 366 ? -3.109 1.829 -14.348 1.00 96.69 366 PHE A O 1
ATOM 2992 N N . TRP A 1 367 ? -0.903 1.474 -14.087 1.00 94.00 367 TRP A N 1
ATOM 2993 C CA . TRP A 1 367 ? -0.931 1.593 -12.627 1.00 94.00 367 TRP A CA 1
ATOM 2994 C C . TRP A 1 367 ? -1.378 2.984 -12.170 1.00 94.00 367 TRP A C 1
ATOM 2996 O O . TRP A 1 367 ? -2.151 3.101 -11.222 1.00 94.00 367 TRP A O 1
ATOM 3006 N N . VAL A 1 368 ? -0.957 4.044 -12.868 1.00 94.88 368 VAL A N 1
ATOM 3007 C CA . VAL A 1 368 ? -1.397 5.413 -12.561 1.00 94.88 368 VAL A CA 1
ATOM 3008 C C . VAL A 1 368 ? -2.895 5.594 -12.788 1.00 94.88 368 VAL A C 1
ATOM 3010 O O . VAL A 1 368 ? -3.569 6.136 -11.917 1.00 94.88 368 VAL A O 1
ATOM 3013 N N . TYR A 1 369 ? -3.442 5.130 -13.913 1.00 95.44 369 TYR A N 1
ATOM 3014 C CA . TYR A 1 369 ? -4.887 5.203 -14.144 1.00 95.44 369 TYR A CA 1
ATOM 3015 C C . TYR A 1 369 ? -5.678 4.339 -13.164 1.00 95.44 369 TYR A C 1
ATOM 3017 O O . TYR A 1 369 ? -6.717 4.784 -12.689 1.00 95.44 369 TYR A O 1
ATOM 3025 N N . SER A 1 370 ? -5.171 3.155 -12.820 1.00 93.25 370 SER A N 1
ATOM 3026 C CA . SER A 1 370 ? -5.817 2.271 -11.845 1.00 93.25 370 SER A CA 1
ATOM 3027 C C . SER A 1 370 ? -5.865 2.911 -10.455 1.00 93.25 370 SER A C 1
ATOM 3029 O O . SER A 1 370 ? -6.918 2.919 -9.838 1.00 93.25 370 SER A O 1
ATOM 3031 N N . ASN A 1 371 ? -4.778 3.544 -9.997 1.00 91.00 371 ASN A N 1
ATOM 3032 C CA . ASN A 1 371 ? -4.762 4.263 -8.714 1.00 91.00 371 ASN A CA 1
ATOM 3033 C C . ASN A 1 371 ? -5.684 5.494 -8.708 1.00 91.00 371 ASN A C 1
ATOM 3035 O O . ASN A 1 371 ? -6.278 5.827 -7.691 1.00 91.00 371 ASN A O 1
ATOM 3039 N N . LEU A 1 372 ? -5.808 6.193 -9.840 1.00 89.69 372 LEU A N 1
ATOM 3040 C CA . LEU A 1 372 ? -6.703 7.348 -9.965 1.00 89.69 372 LEU A CA 1
ATOM 3041 C C . LEU A 1 372 ? -8.180 6.952 -10.143 1.00 89.69 372 LEU A C 1
ATOM 3043 O O . LEU A 1 372 ? -9.045 7.831 -10.159 1.00 89.69 372 LEU A O 1
ATOM 3047 N N . ALA A 1 373 ? -8.489 5.662 -10.295 1.00 89.88 373 ALA A N 1
ATOM 3048 C CA . ALA A 1 373 ? -9.859 5.178 -10.414 1.00 89.88 373 ALA A CA 1
ATOM 3049 C C . ALA A 1 373 ? -10.686 5.430 -9.150 1.00 89.88 373 ALA A C 1
ATOM 3051 O O . ALA A 1 373 ? -11.868 5.733 -9.274 1.00 89.88 373 ALA A O 1
ATOM 3052 N N . ASP A 1 374 ? -10.073 5.394 -7.969 1.00 84.19 374 ASP A N 1
ATOM 3053 C CA . ASP A 1 374 ? -10.785 5.643 -6.712 1.00 84.19 374 ASP A CA 1
ATOM 3054 C C . ASP A 1 374 ? -11.261 7.104 -6.602 1.00 84.19 374 ASP A C 1
ATOM 3056 O O . ASP A 1 374 ? -12.363 7.370 -6.130 1.00 84.19 374 ASP A O 1
ATOM 3060 N N . GLU A 1 375 ? -10.468 8.063 -7.100 1.00 82.62 375 GLU A N 1
ATOM 3061 C CA . GLU A 1 375 ? -10.778 9.503 -7.040 1.00 82.62 375 GLU A CA 1
ATOM 3062 C C . GLU A 1 375 ? -11.703 9.956 -8.185 1.00 82.62 375 GLU A C 1
ATOM 3064 O O . GLU A 1 375 ? -12.641 10.724 -7.978 1.00 82.62 375 GLU A O 1
ATOM 3069 N N . TYR A 1 376 ? -11.446 9.488 -9.411 1.00 81.12 376 TYR A N 1
ATOM 3070 C CA . TYR A 1 376 ? -12.135 9.962 -10.624 1.00 81.12 376 TYR A CA 1
ATOM 3071 C C . TYR A 1 376 ? -13.150 8.953 -11.188 1.00 81.12 376 TYR A C 1
ATOM 3073 O O . TYR A 1 376 ? -13.796 9.213 -12.211 1.00 81.12 376 TYR A O 1
ATOM 3081 N N . GLY A 1 377 ? -13.296 7.793 -10.546 1.00 89.56 377 GLY A N 1
ATOM 3082 C CA . GLY A 1 377 ? -14.266 6.759 -10.880 1.00 89.56 377 GLY A CA 1
ATOM 3083 C C . GLY A 1 377 ? -14.099 6.180 -12.287 1.00 89.56 377 GLY A C 1
ATOM 3084 O O . GLY A 1 377 ? -12.999 5.940 -12.795 1.00 89.56 377 GLY A O 1
ATOM 3085 N N . LYS A 1 378 ? -15.243 5.977 -12.950 1.00 88.94 378 LYS A N 1
ATOM 3086 C CA . LYS A 1 378 ? -15.367 5.271 -14.236 1.00 88.94 378 LYS A CA 1
ATOM 3087 C C . LYS A 1 378 ? -14.443 5.801 -15.339 1.00 88.94 378 LYS A C 1
ATOM 3089 O O . LYS A 1 378 ? -13.941 5.016 -16.137 1.00 88.94 378 LYS A O 1
ATOM 3094 N N . TYR A 1 379 ? -14.194 7.110 -15.381 1.00 88.38 379 TYR A N 1
ATOM 3095 C CA . TYR A 1 379 ? -13.375 7.718 -16.432 1.00 88.38 379 TYR A CA 1
ATOM 3096 C C . TYR A 1 379 ? -11.929 7.202 -16.436 1.00 88.38 379 TYR A C 1
ATOM 3098 O O . TYR A 1 379 ? -11.364 6.955 -17.503 1.00 88.38 379 TYR A O 1
ATOM 3106 N N . MET A 1 380 ? -11.327 7.016 -15.257 1.00 90.88 380 MET A N 1
ATOM 3107 C CA . MET A 1 380 ? -9.964 6.484 -15.164 1.00 90.88 380 MET A CA 1
ATOM 3108 C C . MET A 1 380 ? -9.928 4.970 -15.375 1.00 90.88 380 MET A C 1
ATOM 3110 O O . MET A 1 380 ? -8.993 4.488 -16.010 1.00 90.88 380 MET A O 1
ATOM 3114 N N . LEU A 1 381 ? -10.974 4.238 -14.971 1.00 92.44 381 LEU A N 1
ATOM 3115 C CA . LEU A 1 381 ? -11.116 2.811 -15.295 1.00 92.44 381 LEU A CA 1
ATOM 3116 C C . LEU A 1 381 ? -11.170 2.563 -16.809 1.00 92.44 381 LEU A C 1
ATOM 3118 O O . LEU A 1 381 ? -10.489 1.668 -17.300 1.00 92.44 381 LEU A O 1
ATOM 3122 N N . ASP A 1 382 ? -11.914 3.379 -17.565 1.00 93.69 382 ASP A N 1
ATOM 3123 C CA . ASP A 1 382 ? -11.988 3.260 -19.030 1.00 93.69 382 ASP A CA 1
ATOM 3124 C C . ASP A 1 382 ? -10.621 3.535 -19.694 1.00 93.69 382 ASP A C 1
ATOM 3126 O O . ASP A 1 382 ? -10.236 2.882 -20.668 1.00 93.69 382 ASP A O 1
ATOM 3130 N N . ARG A 1 383 ? -9.839 4.475 -19.147 1.00 95.38 383 ARG A N 1
ATOM 3131 C CA . ARG A 1 383 ? -8.466 4.732 -19.607 1.00 95.38 383 ARG A CA 1
ATOM 3132 C C . ARG A 1 383 ? -7.514 3.584 -19.257 1.00 95.38 383 ARG A C 1
ATOM 3134 O O . ARG A 1 383 ? -6.709 3.198 -20.105 1.00 95.38 383 ARG A O 1
ATOM 3141 N N . ALA A 1 384 ? -7.619 3.024 -18.051 1.00 96.69 384 ALA A N 1
ATOM 3142 C CA . ALA A 1 384 ? -6.844 1.859 -17.626 1.00 96.69 384 ALA A CA 1
ATOM 3143 C C . ALA A 1 384 ? -7.148 0.630 -18.499 1.00 96.69 384 ALA A C 1
ATOM 3145 O O . ALA A 1 384 ? -6.215 -0.032 -18.953 1.00 96.69 384 ALA A O 1
ATOM 3146 N N . GLU A 1 385 ? -8.423 0.381 -18.822 1.00 96.94 385 GLU A N 1
ATOM 3147 C CA . GLU A 1 385 ? -8.841 -0.662 -19.770 1.00 96.94 385 GLU A CA 1
ATOM 3148 C C . GLU A 1 385 ? -8.158 -0.470 -21.126 1.00 96.94 385 GLU A C 1
ATOM 3150 O O . GLU A 1 385 ? -7.515 -1.389 -21.632 1.00 96.94 385 GLU A O 1
ATOM 3155 N N . GLY A 1 386 ? -8.223 0.741 -21.692 1.00 96.88 386 GLY A N 1
ATOM 3156 C CA . GLY A 1 386 ? -7.613 1.036 -22.989 1.00 96.88 386 GLY A CA 1
ATOM 3157 C C . GLY A 1 386 ? -6.099 0.793 -23.021 1.00 96.88 386 GLY A C 1
ATOM 3158 O O . GLY A 1 386 ? -5.562 0.353 -24.042 1.00 96.88 386 GLY A O 1
ATOM 3159 N N . VAL A 1 387 ? -5.395 1.045 -21.914 1.00 97.06 387 VAL A N 1
ATOM 3160 C CA . VAL A 1 387 ? -3.963 0.732 -21.781 1.00 97.06 387 VAL A CA 1
ATOM 3161 C C . VAL A 1 387 ? -3.734 -0.775 -21.628 1.00 97.06 387 VAL A C 1
ATOM 3163 O O . VAL A 1 387 ? -2.893 -1.328 -22.338 1.00 97.06 387 VAL A O 1
ATOM 3166 N N . ALA A 1 388 ? -4.504 -1.461 -20.780 1.00 97.25 388 ALA A N 1
ATOM 3167 C CA . ALA A 1 388 ? -4.405 -2.908 -20.592 1.00 97.25 388 ALA A CA 1
ATOM 3168 C C . ALA A 1 388 ? -4.685 -3.681 -21.896 1.00 97.25 388 ALA A C 1
ATOM 3170 O O . ALA A 1 388 ? -3.953 -4.609 -22.244 1.00 97.25 388 ALA A O 1
ATOM 3171 N N . GLU A 1 389 ? -5.672 -3.258 -22.691 1.00 97.50 389 GLU A N 1
ATOM 3172 C CA . GLU A 1 389 ? -5.933 -3.827 -24.015 1.00 97.50 389 GLU A CA 1
ATOM 3173 C C . GLU A 1 389 ? -4.752 -3.644 -24.978 1.00 97.50 389 GLU A C 1
ATOM 3175 O O . GLU A 1 389 ? -4.443 -4.551 -25.757 1.00 97.50 389 GLU A O 1
ATOM 3180 N N . LYS A 1 390 ? -4.087 -2.479 -24.954 1.00 97.31 390 LYS A N 1
ATOM 3181 C CA . LYS A 1 390 ? -2.880 -2.236 -25.761 1.00 97.31 390 LYS A CA 1
ATOM 3182 C C . LYS A 1 390 ? -1.739 -3.156 -25.330 1.00 97.31 390 LYS A C 1
ATOM 3184 O O . LYS A 1 390 ? -1.127 -3.773 -26.199 1.00 97.31 390 LYS A O 1
ATOM 3189 N N . LEU A 1 391 ? -1.499 -3.297 -24.026 1.00 96.94 391 LEU A N 1
ATOM 3190 C CA . LEU A 1 391 ? -0.488 -4.206 -23.473 1.00 96.94 391 LEU A CA 1
ATOM 3191 C C . LEU A 1 391 ? -0.737 -5.657 -23.910 1.00 96.94 391 LEU A C 1
ATOM 3193 O O . LEU A 1 391 ? 0.159 -6.308 -24.443 1.00 96.94 391 LEU A O 1
ATOM 3197 N N . VAL A 1 392 ? -1.980 -6.136 -23.803 1.00 97.12 392 VAL A N 1
ATOM 3198 C CA . VAL A 1 392 ? -2.372 -7.480 -24.261 1.00 97.12 392 VAL A CA 1
ATOM 3199 C C . VAL A 1 392 ? -2.203 -7.653 -25.777 1.00 97.12 392 VAL A C 1
ATOM 3201 O O . VAL A 1 392 ? -1.861 -8.743 -26.232 1.00 97.12 392 VAL A O 1
ATOM 3204 N N . LYS A 1 393 ? -2.436 -6.610 -26.584 1.00 97.06 393 LYS A N 1
ATOM 3205 C CA . LYS A 1 393 ? -2.213 -6.660 -28.042 1.00 97.06 393 LYS A CA 1
ATOM 3206 C C . LYS A 1 393 ? -0.726 -6.713 -28.402 1.00 97.06 393 LYS A C 1
ATOM 3208 O O . LYS A 1 393 ? -0.374 -7.410 -29.351 1.00 97.06 393 LYS A O 1
ATOM 3213 N N . LEU A 1 394 ? 0.120 -5.976 -27.680 1.00 94.81 394 LEU A N 1
ATOM 3214 C CA . LEU A 1 394 ? 1.569 -5.936 -27.907 1.00 94.81 394 LEU A CA 1
ATOM 3215 C C . LEU A 1 394 ? 2.250 -7.231 -27.452 1.00 94.81 394 LEU A C 1
ATOM 3217 O O . LEU A 1 394 ? 3.082 -7.766 -28.181 1.00 94.81 394 LEU A O 1
ATOM 3221 N N . GLU A 1 395 ? 1.839 -7.779 -26.306 1.00 95.56 395 GLU A N 1
ATOM 3222 C CA . GLU A 1 395 ? 2.379 -9.024 -25.755 1.00 95.56 395 GLU A CA 1
ATOM 3223 C C . GLU A 1 395 ? 1.266 -10.031 -25.403 1.00 95.56 395 GLU A C 1
ATOM 3225 O O . GLU A 1 395 ? 0.949 -10.255 -24.233 1.00 95.56 395 GLU A O 1
ATOM 3230 N N . PRO A 1 396 ? 0.685 -10.732 -26.398 1.00 94.56 396 PRO A N 1
ATOM 3231 C CA . PRO A 1 396 ? -0.475 -11.606 -26.181 1.00 94.56 396 PRO A CA 1
ATOM 3232 C C . PRO A 1 396 ? -0.240 -12.809 -25.263 1.00 94.56 396 PRO A C 1
ATOM 3234 O O . PRO A 1 396 ? -1.209 -13.427 -24.813 1.00 94.56 396 PRO A O 1
ATOM 3237 N N . LYS A 1 397 ? 1.030 -13.166 -25.033 1.00 93.38 397 LYS A N 1
ATOM 3238 C CA . LYS A 1 397 ? 1.461 -14.280 -24.178 1.00 93.38 397 LYS A CA 1
ATOM 3239 C C . LYS A 1 397 ? 1.863 -13.837 -22.767 1.00 93.38 397 LYS A C 1
ATOM 3241 O O . LYS A 1 397 ? 2.209 -14.689 -21.955 1.00 93.38 397 LYS A O 1
ATOM 3246 N N . ASN A 1 398 ? 1.828 -12.538 -22.468 1.00 93.00 398 ASN A N 1
ATOM 3247 C CA . ASN A 1 398 ? 2.141 -12.035 -21.140 1.00 93.00 398 ASN A CA 1
ATOM 3248 C C . ASN A 1 398 ? 0.920 -12.208 -20.219 1.00 93.00 398 ASN A C 1
ATOM 3250 O O . ASN A 1 398 ? -0.104 -11.536 -20.370 1.00 93.00 398 ASN A O 1
ATOM 3254 N N . LYS A 1 399 ? 1.025 -13.144 -19.271 1.00 94.69 399 LYS A N 1
ATOM 3255 C CA . LYS A 1 399 ? -0.037 -13.463 -18.303 1.00 94.69 399 LYS A CA 1
ATOM 3256 C C . LYS A 1 399 ? -0.414 -12.260 -17.428 1.00 94.69 399 LYS A C 1
ATOM 3258 O O . LYS A 1 399 ? -1.594 -12.045 -17.164 1.00 94.69 399 LYS A O 1
ATOM 3263 N N . ASN A 1 400 ? 0.553 -11.414 -17.063 1.00 94.00 400 ASN A N 1
ATOM 3264 C CA . ASN A 1 400 ? 0.317 -10.271 -16.179 1.00 94.00 400 ASN A CA 1
ATOM 3265 C C . ASN A 1 400 ? -0.630 -9.265 -16.836 1.00 94.00 400 ASN A C 1
ATOM 3267 O O . ASN A 1 400 ? -1.573 -8.806 -16.203 1.00 94.00 400 ASN A O 1
ATOM 3271 N N . TYR A 1 401 ? -0.457 -9.002 -18.133 1.00 96.06 401 TYR A N 1
ATOM 3272 C CA . TYR A 1 401 ? -1.314 -8.068 -18.871 1.00 96.06 401 TYR A CA 1
ATOM 3273 C C . TYR A 1 401 ? -2.746 -8.586 -19.036 1.00 96.06 401 TYR A C 1
ATOM 3275 O O . TYR A 1 401 ? -3.695 -7.802 -19.033 1.00 96.06 401 TYR A O 1
ATOM 3283 N N . ARG A 1 402 ? -2.930 -9.911 -19.113 1.00 96.19 402 ARG A N 1
ATOM 3284 C CA . ARG A 1 402 ? -4.266 -10.526 -19.051 1.00 96.19 402 ARG A CA 1
ATOM 3285 C C . ARG A 1 402 ? -4.904 -10.338 -17.679 1.00 96.19 402 ARG A C 1
ATOM 3287 O O . ARG A 1 402 ? -6.083 -10.005 -17.621 1.00 96.19 402 ARG A O 1
ATOM 3294 N N . THR A 1 403 ? -4.134 -10.501 -16.606 1.00 96.56 403 THR A N 1
ATOM 3295 C CA . THR A 1 403 ? -4.595 -10.234 -15.239 1.00 96.56 403 THR A CA 1
ATOM 3296 C C . THR A 1 403 ? -4.952 -8.758 -15.041 1.00 96.56 403 THR A C 1
ATOM 3298 O O . THR A 1 403 ? -6.006 -8.480 -14.491 1.00 96.56 403 THR A O 1
ATOM 3301 N N . TYR A 1 404 ? -4.159 -7.810 -15.551 1.00 96.62 404 TYR A N 1
ATOM 3302 C CA . TYR A 1 404 ? -4.471 -6.373 -15.483 1.00 96.62 404 TYR A CA 1
ATOM 3303 C C . TYR A 1 404 ? -5.812 -6.047 -16.132 1.00 96.62 404 TYR A C 1
ATOM 3305 O O . TYR A 1 404 ? -6.650 -5.371 -15.542 1.00 96.62 404 TYR A O 1
ATOM 3313 N N . LEU A 1 405 ? -6.046 -6.582 -17.331 1.00 96.94 405 LEU A N 1
ATOM 3314 C CA . LEU A 1 405 ? -7.319 -6.410 -18.019 1.00 96.94 405 LEU A CA 1
ATOM 3315 C C . LEU A 1 405 ? -8.481 -7.056 -17.240 1.00 96.94 405 LEU A C 1
ATOM 3317 O O . LEU A 1 405 ? -9.580 -6.509 -17.204 1.00 96.94 405 LEU A O 1
ATOM 3321 N N . ALA A 1 406 ? -8.239 -8.202 -16.598 1.00 97.31 406 ALA A N 1
ATOM 3322 C CA . ALA A 1 406 ? -9.225 -8.879 -15.763 1.00 97.31 406 ALA A CA 1
ATOM 3323 C C . ALA A 1 406 ? -9.581 -8.082 -14.496 1.00 97.31 406 ALA A C 1
ATOM 3325 O O . ALA A 1 406 ? -10.768 -7.929 -14.209 1.00 97.31 406 ALA A O 1
ATOM 3326 N N . ASP A 1 407 ? -8.575 -7.543 -13.796 1.00 96.25 407 ASP A N 1
ATOM 3327 C CA . ASP A 1 407 ? -8.732 -6.693 -12.609 1.00 96.25 407 ASP A CA 1
ATOM 3328 C C . ASP A 1 407 ? -9.603 -5.464 -12.966 1.00 96.25 407 ASP A C 1
ATOM 3330 O O . ASP A 1 407 ? -10.578 -5.174 -12.275 1.00 96.25 407 ASP A O 1
ATOM 3334 N N . ILE A 1 408 ? -9.361 -4.812 -14.115 1.00 96.38 408 ILE A N 1
ATOM 3335 C CA . ILE A 1 408 ? -10.195 -3.685 -14.577 1.00 96.38 408 ILE A CA 1
ATOM 3336 C C . ILE A 1 408 ? -11.631 -4.105 -14.900 1.00 96.38 408 ILE A C 1
ATOM 3338 O O . ILE A 1 408 ? -12.574 -3.409 -14.520 1.00 96.38 408 ILE A O 1
ATOM 3342 N N . TYR A 1 409 ? -11.832 -5.237 -15.581 1.00 96.31 409 TYR A N 1
ATOM 3343 C CA . TYR A 1 409 ? -13.187 -5.734 -15.831 1.00 96.31 409 TYR A CA 1
ATOM 3344 C C . TYR A 1 409 ? -13.934 -6.044 -14.536 1.00 96.31 409 TYR A C 1
ATOM 3346 O O . TYR A 1 409 ? -15.135 -5.791 -14.460 1.00 96.31 409 TYR A O 1
ATOM 3354 N N . LEU A 1 410 ? -13.238 -6.547 -13.517 1.00 95.56 410 LEU A N 1
ATOM 3355 C CA . LEU A 1 410 ? -13.820 -6.818 -12.211 1.00 95.56 410 LEU A CA 1
ATOM 3356 C C . LEU A 1 410 ? -14.253 -5.526 -11.507 1.00 95.56 410 LEU A C 1
ATOM 3358 O O . LEU A 1 410 ? -15.389 -5.461 -11.044 1.00 95.56 410 LEU A O 1
ATOM 3362 N N . GLU A 1 411 ? -13.416 -4.482 -11.493 1.00 93.88 411 GLU A N 1
ATOM 3363 C CA . GLU A 1 411 ? -13.795 -3.177 -10.917 1.00 93.88 411 GLU A CA 1
ATOM 3364 C C . GLU A 1 411 ? -14.955 -2.509 -11.669 1.00 93.88 411 GLU A C 1
ATOM 3366 O O . GLU A 1 411 ? -15.787 -1.827 -11.073 1.00 93.88 411 GLU A O 1
ATOM 3371 N N . LYS A 1 412 ? -15.071 -2.746 -12.980 1.00 92.38 412 LYS A N 1
ATOM 3372 C CA . LYS A 1 412 ? -16.205 -2.271 -13.788 1.00 92.38 412 LYS A CA 1
ATOM 3373 C C . LYS A 1 412 ? -17.487 -3.098 -13.607 1.00 92.38 412 LYS A C 1
ATOM 3375 O O . LYS A 1 412 ? -18.514 -2.741 -14.187 1.00 92.38 412 LYS A O 1
ATOM 3380 N N . GLY A 1 413 ? -17.447 -4.195 -12.845 1.00 92.88 413 GLY A N 1
ATOM 3381 C CA . GLY A 1 413 ? -18.569 -5.126 -12.674 1.00 92.88 413 GLY A CA 1
ATOM 3382 C C . GLY A 1 413 ? -18.830 -6.026 -13.891 1.00 92.88 413 GLY A C 1
ATOM 3383 O O . GLY A 1 413 ? -19.873 -6.669 -13.990 1.00 92.88 413 GLY A O 1
ATOM 3384 N N . GLU A 1 414 ? -17.895 -6.097 -14.839 1.00 95.62 414 GLU A N 1
ATOM 3385 C CA . GLU A 1 414 ? -17.984 -6.922 -16.046 1.00 95.62 414 GLU A CA 1
ATOM 3386 C C . GLU A 1 414 ? -17.477 -8.351 -15.780 1.00 95.62 414 GLU A C 1
ATOM 3388 O O . GLU A 1 414 ? -16.526 -8.836 -16.402 1.00 95.62 414 GLU A O 1
ATOM 3393 N N . GLU A 1 415 ? -18.136 -9.054 -14.853 1.00 96.19 415 GLU A N 1
ATOM 3394 C CA . GLU A 1 415 ? -17.680 -10.339 -14.294 1.00 96.19 415 GLU A CA 1
ATOM 3395 C C . GLU A 1 415 ? -17.315 -11.395 -15.347 1.00 96.19 415 GLU A C 1
ATOM 3397 O O . GLU A 1 415 ? -16.333 -12.122 -15.200 1.00 96.19 415 GLU A O 1
ATOM 3402 N N . PHE A 1 416 ? -18.096 -11.499 -16.427 1.00 96.25 416 PHE A N 1
ATOM 3403 C CA . PHE A 1 416 ? -17.854 -12.503 -17.464 1.00 96.25 416 PHE A CA 1
ATOM 3404 C C . PHE A 1 416 ? -16.560 -12.231 -18.238 1.00 96.25 416 PHE A C 1
ATOM 3406 O O . PHE A 1 416 ? -15.809 -13.165 -18.525 1.00 96.25 416 PHE A O 1
ATOM 3413 N N . LYS A 1 417 ? -16.267 -10.961 -18.549 1.00 97.12 417 LYS A N 1
ATOM 3414 C CA . LYS A 1 417 ? -15.014 -10.593 -19.218 1.00 97.12 417 LYS A CA 1
ATOM 3415 C C . LYS A 1 417 ? -13.822 -10.744 -18.277 1.00 97.12 417 LYS A C 1
ATOM 3417 O O . LYS A 1 417 ? -12.776 -11.226 -18.709 1.00 97.12 417 LYS A O 1
ATOM 3422 N N . ALA A 1 418 ? -13.993 -10.401 -16.998 1.00 97.56 418 ALA A N 1
ATOM 3423 C CA . ALA A 1 418 ? -12.980 -10.636 -15.973 1.00 97.56 418 ALA A CA 1
ATOM 3424 C C . ALA A 1 418 ? -12.622 -12.128 -15.896 1.00 97.56 418 ALA A C 1
ATOM 3426 O O . ALA A 1 418 ? -11.459 -12.495 -16.060 1.00 97.56 418 ALA A O 1
ATOM 3427 N N . TYR A 1 419 ? -13.629 -13.001 -15.781 1.00 97.25 419 TYR A N 1
ATOM 3428 C CA . TYR A 1 419 ? -13.438 -14.451 -15.774 1.00 97.25 419 TYR A CA 1
ATOM 3429 C C . TYR A 1 419 ? -12.700 -14.964 -17.018 1.00 97.25 419 TYR A C 1
ATOM 3431 O O . TYR A 1 419 ? -11.769 -15.759 -16.885 1.00 97.25 419 TYR A O 1
ATOM 3439 N N . GLN A 1 420 ? -13.077 -14.514 -18.221 1.00 97.44 420 GLN A N 1
ATOM 3440 C CA . GLN A 1 420 ? -12.387 -14.911 -19.455 1.00 97.44 420 GLN A CA 1
ATOM 3441 C C . GLN A 1 420 ? -10.909 -14.509 -19.440 1.00 97.44 420 GLN A C 1
ATOM 3443 O O . GLN A 1 420 ? -10.048 -15.308 -19.810 1.00 97.44 420 GLN A O 1
ATOM 3448 N N . SER A 1 421 ? -10.607 -13.288 -18.998 1.00 97.25 421 SER A N 1
ATOM 3449 C CA . SER A 1 421 ? -9.239 -12.775 -18.944 1.00 97.25 421 SER A CA 1
ATOM 3450 C C . SER A 1 421 ? -8.390 -13.492 -17.888 1.00 97.25 421 SER A C 1
ATOM 3452 O O . SER A 1 421 ? -7.274 -13.904 -18.211 1.00 97.25 421 SER A O 1
ATOM 3454 N N . TYR A 1 422 ? -8.915 -13.742 -16.680 1.00 97.88 422 TYR A N 1
ATOM 3455 C CA . TYR A 1 422 ? -8.220 -14.556 -15.670 1.00 97.88 422 TYR A CA 1
ATOM 3456 C C . TYR A 1 422 ? -8.018 -15.999 -16.137 1.00 97.88 422 TYR A C 1
ATOM 3458 O O . TYR A 1 422 ? -6.912 -16.521 -16.035 1.00 97.88 422 TYR A O 1
ATOM 3466 N N . SER A 1 423 ? -9.044 -16.628 -16.717 1.00 96.50 423 SER A N 1
ATOM 3467 C CA . SER A 1 423 ? -8.934 -17.994 -17.252 1.00 96.50 423 SER A CA 1
ATOM 3468 C C . SER A 1 423 ? -7.867 -18.071 -18.341 1.00 96.50 423 SER A C 1
ATOM 3470 O O . SER A 1 423 ? -7.069 -19.003 -18.367 1.00 96.50 423 SER A O 1
ATOM 3472 N N . LYS A 1 424 ? -7.774 -17.045 -19.200 1.00 96.94 424 LYS A N 1
ATOM 3473 C CA . LYS A 1 424 ? -6.720 -16.980 -20.213 1.00 96.94 424 LYS A CA 1
ATOM 3474 C C . LYS A 1 424 ? -5.330 -16.793 -19.607 1.00 96.94 424 LYS A C 1
ATOM 3476 O O . LYS A 1 424 ? -4.368 -17.324 -20.149 1.00 96.94 424 LYS A O 1
ATOM 3481 N N . SER A 1 425 ? -5.222 -16.052 -18.505 1.00 96.19 425 SER A N 1
ATOM 3482 C CA . SER A 1 425 ? -3.978 -15.911 -17.740 1.00 96.19 425 SER A CA 1
ATOM 3483 C C . SER A 1 425 ? -3.512 -17.265 -17.180 1.00 96.19 425 SER A C 1
ATOM 3485 O O . SER A 1 425 ? -2.350 -17.630 -17.356 1.00 96.19 425 SER A O 1
ATOM 3487 N N . VAL A 1 426 ? -4.443 -18.068 -16.645 1.00 96.62 426 VAL A N 1
ATOM 3488 C CA . VAL A 1 426 ? -4.199 -19.455 -16.203 1.00 96.62 426 VAL A CA 1
ATOM 3489 C C . VAL A 1 426 ? -3.753 -20.363 -17.352 1.00 96.62 426 VAL A C 1
ATOM 3491 O O . VAL A 1 426 ? -2.761 -21.071 -17.218 1.00 96.62 426 VAL A O 1
ATOM 3494 N N . GLU A 1 427 ? -4.407 -20.306 -18.516 1.00 96.50 427 GLU A N 1
ATOM 3495 C CA . GLU A 1 427 ? -3.985 -21.080 -19.698 1.00 96.50 427 GLU A CA 1
ATOM 3496 C C . GLU A 1 427 ? -2.561 -20.742 -20.174 1.00 96.50 427 GLU A C 1
ATOM 3498 O O . GLU A 1 427 ? -1.876 -21.599 -20.731 1.00 96.50 427 GLU A O 1
ATOM 3503 N N . LEU A 1 428 ? -2.119 -19.490 -20.006 1.00 94.06 428 LEU A N 1
ATOM 3504 C CA . LEU A 1 428 ? -0.785 -19.044 -20.421 1.00 94.06 428 LEU A CA 1
ATOM 3505 C C . LEU A 1 428 ? 0.319 -19.500 -19.459 1.00 94.06 428 LEU A C 1
ATOM 3507 O O . LEU A 1 428 ? 1.465 -19.636 -19.889 1.00 94.06 428 LEU A O 1
ATOM 3511 N N . ALA A 1 429 ? -0.005 -19.709 -18.182 1.00 94.25 429 ALA A N 1
ATOM 3512 C CA . ALA A 1 429 ? 0.951 -20.101 -17.151 1.00 94.25 429 ALA A CA 1
ATOM 3513 C C . ALA A 1 429 ? 0.324 -21.070 -16.132 1.00 94.25 429 ALA A C 1
ATOM 3515 O O . ALA A 1 429 ? 0.141 -20.710 -14.971 1.00 94.25 429 ALA A O 1
ATOM 3516 N N . PRO A 1 430 ? 0.022 -22.314 -16.542 1.00 93.25 430 PRO A N 1
ATOM 3517 C CA . PRO A 1 430 ? -0.717 -23.268 -15.713 1.00 93.25 430 PRO A CA 1
ATOM 3518 C C . PRO A 1 430 ? 0.053 -23.775 -14.485 1.00 93.25 430 PRO A C 1
ATOM 3520 O O . PRO A 1 430 ? -0.558 -24.385 -13.613 1.00 93.25 430 PRO A O 1
ATOM 3523 N N . GLU A 1 431 ? 1.363 -23.542 -14.410 1.00 90.94 431 GLU A N 1
ATOM 3524 C CA . GLU A 1 431 ? 2.227 -23.931 -13.283 1.00 90.94 431 GLU A CA 1
ATOM 3525 C C . GLU A 1 431 ? 2.478 -22.777 -12.299 1.00 90.94 431 GLU A C 1
ATOM 3527 O O . GLU A 1 431 ? 3.106 -22.970 -11.264 1.00 90.94 431 GLU A O 1
ATOM 3532 N N . ASP A 1 432 ? 2.011 -21.565 -12.610 1.00 91.00 432 ASP A N 1
ATOM 3533 C CA . ASP A 1 432 ? 2.211 -20.404 -11.748 1.00 91.00 432 ASP A CA 1
ATOM 3534 C C . ASP A 1 432 ? 1.050 -20.255 -10.761 1.00 91.00 432 ASP A C 1
ATOM 3536 O O . ASP A 1 432 ? -0.086 -19.991 -11.149 1.00 91.00 432 ASP A O 1
ATOM 3540 N N . THR A 1 433 ? 1.324 -20.362 -9.466 1.00 93.31 433 THR A N 1
ATOM 3541 C CA . THR A 1 433 ? 0.314 -20.185 -8.414 1.00 93.31 433 THR A CA 1
ATOM 3542 C C . THR A 1 433 ? -0.319 -18.797 -8.432 1.00 93.31 433 THR A C 1
ATOM 3544 O O . THR A 1 433 ? -1.501 -18.658 -8.111 1.00 93.31 433 THR A O 1
ATOM 3547 N N . TRP A 1 434 ? 0.409 -17.764 -8.867 1.00 94.06 434 TRP A N 1
ATOM 3548 C CA . TRP A 1 434 ? -0.070 -16.383 -8.856 1.00 94.06 434 TRP A CA 1
ATOM 3549 C C . TRP A 1 434 ? -1.310 -16.168 -9.733 1.00 94.06 434 TRP A C 1
ATOM 3551 O O . TRP A 1 434 ? -2.226 -15.437 -9.343 1.00 94.06 434 TRP A O 1
ATOM 3561 N N . VAL A 1 435 ? -1.395 -16.834 -10.892 1.00 96.00 435 VAL A N 1
ATOM 3562 C CA . VAL A 1 435 ? -2.563 -16.700 -11.782 1.00 96.00 435 VAL A CA 1
ATOM 3563 C C . VAL A 1 435 ? -3.809 -17.377 -11.203 1.00 96.00 435 VAL A C 1
ATOM 3565 O O . VAL A 1 435 ? -4.914 -16.856 -11.366 1.00 96.00 435 VAL A O 1
ATOM 3568 N N . TYR A 1 436 ? -3.644 -18.471 -10.453 1.00 96.44 436 TYR A N 1
ATOM 3569 C CA . TYR A 1 436 ? -4.743 -19.092 -9.709 1.00 96.44 436 TYR A CA 1
ATOM 3570 C C . TYR A 1 436 ? -5.160 -18.246 -8.507 1.00 96.44 436 TYR A C 1
ATOM 3572 O O . TYR A 1 436 ? -6.357 -18.104 -8.277 1.00 96.44 436 TYR A O 1
ATOM 3580 N N . ILE A 1 437 ? -4.212 -17.624 -7.788 1.00 95.50 437 ILE A N 1
ATOM 3581 C CA . ILE A 1 437 ? -4.516 -16.701 -6.678 1.00 95.50 437 ILE A CA 1
ATOM 3582 C C . ILE A 1 437 ? -5.419 -15.572 -7.180 1.00 95.50 437 ILE A C 1
ATOM 3584 O O . ILE A 1 437 ? -6.438 -15.266 -6.563 1.00 95.50 437 ILE A O 1
ATOM 3588 N N . LYS A 1 438 ? -5.091 -14.987 -8.335 1.00 96.75 438 LYS A N 1
ATOM 3589 C CA . LYS A 1 438 ? -5.901 -13.936 -8.961 1.00 96.75 438 LYS A CA 1
ATOM 3590 C C . LYS A 1 438 ? -7.307 -14.413 -9.337 1.00 96.75 438 LYS A C 1
ATOM 3592 O O . LYS A 1 438 ? -8.281 -13.711 -9.078 1.00 96.75 438 LYS A O 1
ATOM 3597 N N . LEU A 1 439 ? -7.437 -15.626 -9.876 1.00 97.19 439 LEU A N 1
ATOM 3598 C CA . LEU A 1 439 ? -8.744 -16.211 -10.182 1.00 97.19 439 LEU A CA 1
ATOM 3599 C C . LEU A 1 439 ? -9.553 -16.564 -8.914 1.00 97.19 439 LEU A C 1
ATOM 3601 O O . LEU A 1 439 ? -10.774 -16.406 -8.904 1.00 97.19 439 LEU A O 1
ATOM 3605 N N . ALA A 1 440 ? -8.897 -17.000 -7.836 1.00 96.38 440 ALA A N 1
ATOM 3606 C CA . ALA A 1 440 ? -9.534 -17.267 -6.547 1.00 96.38 440 ALA A CA 1
ATOM 3607 C C . ALA A 1 440 ? -10.060 -15.973 -5.909 1.00 96.38 440 ALA A C 1
ATOM 3609 O O . ALA A 1 440 ? -11.217 -15.915 -5.497 1.00 96.38 440 ALA A O 1
ATOM 3610 N N . GLN A 1 441 ? -9.254 -14.905 -5.922 1.00 94.88 441 GLN A N 1
ATOM 3611 C CA . GLN A 1 441 ? -9.656 -13.562 -5.486 1.00 94.88 441 GLN A CA 1
ATOM 3612 C C . GLN A 1 441 ? -10.838 -13.019 -6.294 1.00 94.88 441 GLN A C 1
ATOM 3614 O O . GLN A 1 441 ? -11.748 -12.417 -5.727 1.00 94.88 441 GLN A O 1
ATOM 3619 N N . PHE A 1 442 ? -10.864 -13.272 -7.606 1.00 96.44 442 PHE A N 1
ATOM 3620 C CA . PHE A 1 442 ? -12.024 -12.965 -8.437 1.00 96.44 442 PHE A CA 1
ATOM 3621 C C . PHE A 1 442 ? -13.280 -13.685 -7.941 1.00 96.44 442 PHE A C 1
ATOM 3623 O O . PHE A 1 442 ? -14.298 -13.033 -7.717 1.00 96.44 442 PHE A O 1
ATOM 3630 N N . TYR A 1 443 ? -13.217 -15.007 -7.740 1.00 95.94 443 TYR A N 1
ATOM 3631 C CA . TYR A 1 443 ? -14.372 -15.778 -7.277 1.00 95.94 443 TYR A CA 1
ATOM 3632 C C . TYR A 1 443 ? -14.854 -15.364 -5.887 1.00 95.94 443 TYR A C 1
ATOM 3634 O O . TYR A 1 443 ? -16.063 -15.320 -5.664 1.00 95.94 443 TYR A O 1
ATOM 3642 N N . ASP A 1 444 ? -13.935 -15.011 -4.994 1.00 92.75 444 ASP A N 1
ATOM 3643 C CA . ASP A 1 444 ? -14.233 -14.438 -3.683 1.00 92.75 444 ASP A CA 1
ATOM 3644 C C . ASP A 1 444 ? -14.973 -13.091 -3.822 1.00 92.75 444 ASP A C 1
ATOM 3646 O O . ASP A 1 444 ? -16.061 -12.922 -3.270 1.00 92.75 444 ASP A O 1
ATOM 3650 N N . LYS A 1 445 ? -14.478 -12.171 -4.666 1.00 93.50 445 LYS A N 1
ATOM 3651 C CA . LYS A 1 445 ? -15.104 -10.853 -4.893 1.00 93.50 445 LYS A CA 1
ATOM 3652 C C . LYS A 1 445 ? -16.496 -10.937 -5.535 1.00 93.50 445 LYS A C 1
ATOM 3654 O O . LYS A 1 445 ? -17.349 -10.116 -5.214 1.00 93.50 445 LYS A O 1
ATOM 3659 N N . VAL A 1 446 ? -16.761 -11.935 -6.386 1.00 94.31 446 VAL A N 1
ATOM 3660 C CA . VAL A 1 446 ? -18.104 -12.171 -6.969 1.00 94.31 446 VAL A CA 1
ATOM 3661 C C . VAL A 1 446 ? -19.010 -13.061 -6.099 1.00 94.31 446 VAL A C 1
ATOM 3663 O O . VAL A 1 446 ? -20.058 -13.516 -6.561 1.00 94.31 446 VAL A O 1
ATOM 3666 N N . GLY A 1 447 ? -18.613 -13.366 -4.857 1.00 92.56 447 GLY A N 1
ATOM 3667 C CA . GLY A 1 447 ? -19.426 -14.124 -3.897 1.00 92.56 447 GLY A CA 1
ATOM 3668 C C . GLY A 1 447 ? -19.556 -15.622 -4.196 1.00 92.56 447 GLY A C 1
ATOM 3669 O O . GLY A 1 447 ? -20.474 -16.280 -3.709 1.00 92.56 447 GLY A O 1
ATOM 3670 N N . LYS A 1 448 ? -18.659 -16.193 -5.009 1.00 94.62 448 LYS A N 1
ATOM 3671 C CA . LYS A 1 448 ? -18.617 -17.627 -5.345 1.00 94.62 448 LYS A CA 1
ATOM 3672 C C . LYS A 1 448 ? -17.570 -18.348 -4.496 1.00 94.62 448 LYS A C 1
ATOM 3674 O O . LYS A 1 448 ? -16.655 -18.970 -5.035 1.00 94.62 448 LYS A O 1
ATOM 3679 N N . SER A 1 449 ? -17.732 -18.293 -3.174 1.00 93.00 449 SER A N 1
ATOM 3680 C CA . SER A 1 449 ? -16.752 -18.792 -2.198 1.00 93.00 449 SER A CA 1
ATOM 3681 C C . SER A 1 449 ? -16.350 -20.253 -2.418 1.00 93.00 449 SER A C 1
ATOM 3683 O O . SER A 1 449 ? -15.167 -20.547 -2.353 1.00 93.00 449 SER A O 1
ATOM 3685 N N . ASN A 1 450 ? -17.275 -21.143 -2.800 1.00 94.00 450 ASN A N 1
ATOM 3686 C CA . ASN A 1 450 ? -16.943 -22.552 -3.074 1.00 94.00 450 ASN A CA 1
ATOM 3687 C C . ASN A 1 450 ? -15.909 -22.712 -4.204 1.00 94.00 450 ASN A C 1
ATOM 3689 O O . ASN A 1 450 ? -15.038 -23.566 -4.134 1.00 94.00 450 ASN A O 1
ATOM 3693 N N . LYS A 1 451 ? -15.974 -21.876 -5.250 1.00 95.25 451 LYS A N 1
ATOM 3694 C CA . LYS A 1 451 ? -14.996 -21.929 -6.349 1.00 95.25 451 LYS A CA 1
ATOM 3695 C C . LYS A 1 451 ? -13.655 -21.321 -5.956 1.00 95.25 451 LYS A C 1
ATOM 3697 O O . LYS A 1 451 ? -12.622 -21.738 -6.467 1.00 95.25 451 LYS A O 1
ATOM 3702 N N . ALA A 1 452 ? -13.678 -20.298 -5.103 1.00 95.94 452 ALA A N 1
ATOM 3703 C CA . ALA A 1 452 ? -12.456 -19.730 -4.551 1.00 95.94 452 ALA A CA 1
ATOM 3704 C C . ALA A 1 452 ? -11.749 -20.753 -3.651 1.00 95.94 452 ALA A C 1
ATOM 3706 O O . ALA A 1 452 ? -10.541 -20.913 -3.771 1.00 95.94 452 ALA A O 1
ATOM 3707 N N . GLU A 1 453 ? -12.505 -21.487 -2.832 1.00 95.31 453 GLU A N 1
ATOM 3708 C CA . GLU A 1 453 ? -12.021 -22.587 -1.990 1.00 95.31 453 GLU A CA 1
ATOM 3709 C C . GLU A 1 453 ? -11.316 -23.665 -2.816 1.00 95.31 453 GLU A C 1
ATOM 3711 O O . GLU A 1 453 ? -10.133 -23.899 -2.596 1.00 95.31 453 GLU A O 1
ATOM 3716 N N . GLU A 1 454 ? -11.986 -24.213 -3.840 1.00 95.62 454 GLU A N 1
ATOM 3717 C CA . GLU A 1 454 ? -11.399 -25.206 -4.758 1.00 95.62 454 GLU A CA 1
ATOM 3718 C C . GLU A 1 454 ? -10.059 -24.729 -5.349 1.00 95.62 454 GLU A C 1
ATOM 3720 O O . GLU A 1 454 ? -9.115 -25.505 -5.503 1.00 95.62 454 GLU A O 1
ATOM 3725 N N . LEU A 1 455 ? -9.951 -23.436 -5.679 1.00 95.94 455 LEU A N 1
ATOM 3726 C CA . LEU A 1 455 ? -8.716 -22.864 -6.207 1.00 95.94 455 LEU A CA 1
ATOM 3727 C C . LEU A 1 455 ? -7.642 -22.673 -5.139 1.00 95.94 455 LEU A C 1
ATOM 3729 O O . LEU A 1 455 ? -6.481 -22.932 -5.436 1.00 95.94 455 LEU A O 1
ATOM 3733 N N . TYR A 1 456 ? -7.987 -22.228 -3.930 1.00 96.12 456 TYR A N 1
ATOM 3734 C CA . TYR A 1 456 ? -7.020 -22.108 -2.836 1.00 96.12 456 TYR A CA 1
ATOM 3735 C C . TYR A 1 456 ? -6.477 -23.475 -2.407 1.00 96.12 456 TYR A C 1
ATOM 3737 O O . TYR A 1 456 ? -5.267 -23.605 -2.228 1.00 96.12 456 TYR A O 1
ATOM 3745 N N . GLU A 1 457 ? -7.320 -24.508 -2.347 1.00 94.19 457 GLU A N 1
ATOM 3746 C CA . GLU A 1 457 ? -6.879 -25.892 -2.139 1.00 94.19 457 GLU A CA 1
ATOM 3747 C C . GLU A 1 457 ? -5.949 -26.359 -3.270 1.00 94.19 457 GLU A C 1
ATOM 3749 O O . GLU A 1 457 ? -4.885 -26.932 -3.021 1.00 94.19 457 GLU A O 1
ATOM 3754 N N . TYR A 1 458 ? -6.300 -26.057 -4.525 1.00 94.44 458 TYR A N 1
ATOM 3755 C CA . TYR A 1 458 ? -5.458 -26.384 -5.676 1.00 94.44 458 TYR A CA 1
ATOM 3756 C C . TYR A 1 458 ? -4.109 -25.647 -5.658 1.00 94.44 458 TYR A C 1
ATOM 3758 O O . TYR A 1 458 ? -3.088 -26.241 -5.996 1.00 94.44 458 TYR A O 1
ATOM 3766 N N . ILE A 1 459 ? -4.074 -24.381 -5.231 1.00 95.38 459 ILE A N 1
ATOM 3767 C CA . ILE A 1 459 ? -2.841 -23.590 -5.088 1.00 95.38 459 ILE A CA 1
ATOM 3768 C C . ILE A 1 459 ? -1.882 -24.256 -4.096 1.00 95.38 459 ILE A C 1
ATOM 3770 O O . ILE A 1 459 ? -0.699 -24.388 -4.404 1.00 95.38 459 ILE A O 1
ATOM 3774 N N . VAL A 1 460 ? -2.385 -24.713 -2.944 1.00 93.00 460 VAL A N 1
ATOM 3775 C CA . VAL A 1 460 ? -1.579 -25.439 -1.946 1.00 93.00 460 VAL A CA 1
ATOM 3776 C C . VAL A 1 460 ? -1.116 -26.795 -2.487 1.00 93.00 460 VAL A C 1
ATOM 3778 O O . VAL A 1 460 ? 0.020 -27.197 -2.253 1.00 93.00 460 VAL A O 1
ATOM 3781 N N . CYS A 1 461 ? -1.951 -27.486 -3.271 1.00 92.31 461 CYS A N 1
ATOM 3782 C CA . CYS A 1 461 ? -1.553 -28.728 -3.939 1.00 92.31 461 CYS A CA 1
ATOM 3783 C C . CYS A 1 461 ? -0.454 -28.512 -4.997 1.00 92.31 461 CYS A C 1
ATOM 3785 O O . CYS A 1 461 ? 0.376 -29.399 -5.204 1.00 92.31 461 CYS A O 1
ATOM 3787 N N . LEU A 1 462 ? -0.468 -27.371 -5.693 1.00 90.94 462 LEU A N 1
ATOM 3788 C CA . LEU A 1 462 ? 0.516 -27.023 -6.719 1.00 90.94 462 LEU A CA 1
ATOM 3789 C C . LEU A 1 462 ? 1.859 -26.606 -6.099 1.00 90.94 462 LEU A C 1
ATOM 3791 O O . LEU A 1 462 ? 2.913 -26.970 -6.617 1.00 90.94 462 LEU A O 1
ATOM 3795 N N . ASP A 1 463 ? 1.815 -25.865 -4.991 1.00 90.62 463 ASP A N 1
ATOM 3796 C CA . ASP A 1 463 ? 2.979 -25.419 -4.223 1.00 90.62 463 ASP A CA 1
ATOM 3797 C C . ASP A 1 463 ? 2.630 -25.314 -2.729 1.00 90.62 463 ASP A C 1
ATOM 3799 O O . ASP A 1 463 ? 1.981 -24.360 -2.285 1.00 90.62 463 ASP A O 1
ATOM 3803 N N . ASP A 1 464 ? 3.134 -26.274 -1.950 1.00 87.56 464 ASP A N 1
ATOM 3804 C CA . ASP A 1 464 ? 2.996 -26.368 -0.490 1.00 87.56 464 ASP A CA 1
ATOM 3805 C C . ASP A 1 464 ? 3.981 -25.434 0.249 1.00 87.56 464 ASP A C 1
ATOM 3807 O O . ASP A 1 464 ? 4.717 -25.811 1.175 1.00 87.56 464 ASP A O 1
ATOM 3811 N N . SER A 1 465 ? 4.044 -24.182 -0.201 1.00 89.25 465 SER A N 1
ATOM 3812 C CA . SER A 1 465 ? 4.779 -23.124 0.479 1.00 89.25 465 SER A CA 1
ATOM 3813 C C . SER A 1 465 ? 3.972 -22.575 1.658 1.00 89.25 465 SER A C 1
ATOM 3815 O O . SER A 1 465 ? 2.742 -22.486 1.621 1.00 89.25 465 SER A O 1
ATOM 3817 N N . LEU A 1 466 ? 4.674 -22.144 2.716 1.00 89.31 466 LEU A N 1
ATOM 3818 C CA . LEU A 1 466 ? 4.044 -21.570 3.916 1.00 89.31 466 LEU A CA 1
ATOM 3819 C C . LEU A 1 466 ? 3.135 -20.376 3.583 1.00 89.31 466 LEU A C 1
ATOM 3821 O O . LEU A 1 466 ? 2.131 -20.152 4.250 1.00 89.31 466 LEU A O 1
ATOM 3825 N N . GLU A 1 467 ? 3.474 -19.614 2.544 1.00 90.81 467 GLU A N 1
ATOM 3826 C CA . GLU A 1 467 ? 2.686 -18.463 2.107 1.00 90.81 467 GLU A CA 1
ATOM 3827 C C . GLU A 1 467 ? 1.364 -18.880 1.446 1.00 90.81 467 GLU A C 1
ATOM 3829 O O . GLU A 1 467 ? 0.334 -18.262 1.709 1.00 90.81 467 GLU A O 1
ATOM 3834 N N . ASN A 1 468 ? 1.355 -19.938 0.630 1.00 91.19 468 ASN A N 1
ATOM 3835 C CA . ASN A 1 468 ? 0.128 -20.437 0.006 1.00 91.19 468 ASN A CA 1
ATOM 3836 C C . ASN A 1 468 ? -0.799 -21.095 1.026 1.00 91.19 468 ASN A C 1
ATOM 3838 O O . ASN A 1 468 ? -2.001 -20.829 1.024 1.00 91.19 468 ASN A O 1
ATOM 3842 N N . GLN A 1 469 ? -0.241 -21.885 1.944 1.00 91.31 469 GLN A N 1
ATOM 3843 C CA . GLN A 1 469 ? -1.014 -22.475 3.032 1.00 91.31 469 GLN A CA 1
ATOM 3844 C C . GLN A 1 469 ? -1.603 -21.383 3.947 1.00 91.31 469 GLN A C 1
ATOM 3846 O O . GLN A 1 469 ? -2.769 -21.455 4.334 1.00 91.31 469 GLN A O 1
ATOM 3851 N N . ARG A 1 470 ? -0.859 -20.295 4.205 1.00 93.19 470 ARG A N 1
ATOM 3852 C CA . ARG A 1 470 ? -1.384 -19.122 4.924 1.00 93.19 470 ARG A CA 1
ATOM 3853 C C . ARG A 1 470 ? -2.548 -18.460 4.189 1.00 93.19 470 ARG A C 1
ATOM 3855 O O . ARG A 1 470 ? -3.521 -18.088 4.833 1.00 93.19 470 ARG A O 1
ATOM 3862 N N . ARG A 1 471 ? -2.488 -18.341 2.859 1.00 93.62 471 ARG A N 1
ATOM 3863 C CA . ARG A 1 471 ? -3.595 -17.787 2.054 1.00 93.62 471 ARG A CA 1
ATOM 3864 C C . ARG A 1 471 ? -4.866 -18.622 2.168 1.00 93.62 471 ARG A C 1
ATOM 3866 O O . ARG A 1 471 ? -5.940 -18.037 2.265 1.00 93.62 471 ARG A O 1
ATOM 3873 N N . LEU A 1 472 ? -4.748 -19.951 2.178 1.00 95.00 472 LEU A N 1
ATOM 3874 C CA . LEU A 1 472 ? -5.888 -20.847 2.384 1.00 95.00 472 LEU A CA 1
ATOM 3875 C C . LEU A 1 472 ? -6.487 -20.670 3.788 1.00 95.00 472 LEU A C 1
ATOM 3877 O O . LEU A 1 472 ? -7.697 -20.499 3.913 1.00 95.00 472 LEU A O 1
ATOM 3881 N N . ALA A 1 473 ? -5.648 -20.618 4.827 1.00 95.75 473 ALA A N 1
ATOM 3882 C CA . ALA A 1 473 ? -6.092 -20.377 6.201 1.00 95.75 473 ALA A CA 1
ATOM 3883 C C . ALA A 1 473 ? -6.797 -19.014 6.360 1.00 95.75 473 ALA A C 1
ATOM 3885 O O . ALA A 1 473 ? -7.902 -18.941 6.897 1.00 95.75 473 ALA A O 1
ATOM 3886 N N . ASP A 1 474 ? -6.193 -17.944 5.826 1.00 95.31 474 ASP A N 1
ATOM 3887 C CA . ASP A 1 474 ? -6.758 -16.589 5.820 1.00 95.31 474 ASP A CA 1
ATOM 3888 C C . ASP A 1 474 ? -8.099 -16.549 5.063 1.00 95.31 474 ASP A C 1
ATOM 3890 O O . ASP A 1 474 ? -9.045 -15.879 5.490 1.00 95.31 474 ASP A O 1
ATOM 3894 N N . PHE A 1 475 ? -8.212 -17.298 3.961 1.00 95.06 475 PHE A N 1
ATOM 3895 C CA . PHE A 1 475 ? -9.461 -17.442 3.221 1.00 95.06 475 PHE A CA 1
ATOM 3896 C C . PHE A 1 475 ? -10.530 -18.166 4.047 1.00 95.06 475 PHE A C 1
ATOM 3898 O O . PHE A 1 475 ? -11.636 -17.637 4.172 1.00 95.06 475 PHE A O 1
ATOM 3905 N N . TYR A 1 476 ? -10.210 -19.313 4.661 1.00 96.50 476 TYR A N 1
ATOM 3906 C CA . TYR A 1 476 ? -11.137 -20.041 5.535 1.00 96.50 476 TYR A CA 1
ATOM 3907 C C . TYR A 1 476 ? -11.648 -19.182 6.685 1.00 96.50 476 TYR A C 1
ATOM 3909 O O . TYR A 1 476 ? -12.853 -19.159 6.949 1.00 96.50 476 TYR A O 1
ATOM 3917 N N . PHE A 1 477 ? -10.753 -18.417 7.310 1.00 95.88 477 PHE A N 1
ATOM 3918 C CA . PHE A 1 477 ? -11.116 -17.496 8.374 1.00 95.88 477 PHE A CA 1
ATOM 3919 C C . PHE A 1 477 ? -12.106 -16.434 7.874 1.00 95.88 477 PHE A C 1
ATOM 3921 O O . PHE A 1 477 ? -13.143 -16.201 8.494 1.00 95.88 477 PHE A O 1
ATOM 3928 N N . LYS A 1 478 ? -11.832 -15.827 6.710 1.00 94.06 478 LYS A N 1
ATOM 3929 C CA . LYS A 1 478 ? -12.692 -14.798 6.105 1.00 94.06 478 LYS A CA 1
ATOM 3930 C C . LYS A 1 478 ? -14.103 -15.308 5.798 1.00 94.06 478 LYS A C 1
ATOM 3932 O O . LYS A 1 478 ? -15.064 -14.567 5.990 1.00 94.06 478 LYS A O 1
ATOM 3937 N N . ILE A 1 479 ? -14.238 -16.543 5.314 1.00 93.25 479 ILE A N 1
ATOM 3938 C CA . ILE A 1 479 ? -15.546 -17.129 4.973 1.00 93.25 479 ILE A CA 1
ATOM 3939 C C . ILE A 1 479 ? -16.269 -17.758 6.175 1.00 93.25 479 ILE A C 1
ATOM 3941 O O . ILE A 1 479 ? -17.314 -18.382 5.995 1.00 93.25 479 ILE A O 1
ATOM 3945 N N . GLY A 1 480 ? -15.731 -17.602 7.390 1.00 93.56 480 GLY A N 1
ATOM 3946 C CA . GLY A 1 480 ? -16.342 -18.083 8.631 1.00 93.56 480 GLY A CA 1
ATOM 3947 C C . GLY A 1 480 ? -16.148 -19.576 8.908 1.00 93.56 480 GLY A C 1
ATOM 3948 O O . GLY A 1 480 ? -16.785 -20.113 9.809 1.00 93.56 480 GLY A O 1
ATOM 3949 N N . LYS A 1 481 ? -15.280 -20.264 8.154 1.00 95.81 481 LYS A N 1
ATOM 3950 C CA . LYS A 1 481 ? -14.906 -21.667 8.400 1.00 95.81 481 LYS A CA 1
ATOM 3951 C C . LYS A 1 481 ? -13.752 -21.723 9.405 1.00 95.81 481 LYS A C 1
ATOM 3953 O O . LYS A 1 481 ? -12.635 -22.119 9.069 1.00 95.81 481 LYS A O 1
ATOM 3958 N N . TYR A 1 482 ? -14.009 -21.257 10.625 1.00 96.81 482 TYR A N 1
ATOM 3959 C CA . TYR A 1 482 ? -12.970 -21.011 11.626 1.00 96.81 482 TYR A CA 1
ATOM 3960 C C . TYR A 1 482 ? -12.247 -22.282 12.082 1.00 96.81 482 TYR A C 1
ATOM 3962 O O . TYR A 1 482 ? -11.051 -22.227 12.350 1.00 96.81 482 TYR A O 1
ATOM 3970 N N . GLU A 1 483 ? -12.925 -23.430 12.119 1.00 97.00 483 GLU A N 1
ATOM 3971 C CA . GLU A 1 483 ? -12.310 -24.711 12.474 1.00 97.00 483 GLU A CA 1
ATOM 3972 C C . GLU A 1 483 ? -11.258 -25.141 11.445 1.00 97.00 483 GLU A C 1
ATOM 3974 O O . GLU A 1 483 ? -10.143 -25.491 11.823 1.00 97.00 483 GLU A O 1
ATOM 3979 N N . LEU A 1 484 ? -11.565 -25.037 10.146 1.00 96.12 484 LEU A N 1
ATOM 3980 C CA . LEU A 1 484 ? -10.598 -25.339 9.082 1.00 96.12 484 LEU A CA 1
ATOM 3981 C C . LEU A 1 484 ? -9.450 -24.324 9.067 1.00 96.12 484 LEU A C 1
ATOM 3983 O O . LEU A 1 484 ? -8.292 -24.695 8.895 1.00 96.12 484 LEU A O 1
ATOM 3987 N N . ALA A 1 485 ? -9.753 -23.042 9.295 1.00 97.06 485 ALA A N 1
ATOM 3988 C CA . ALA A 1 485 ? -8.721 -22.017 9.427 1.00 97.06 485 ALA A CA 1
ATOM 3989 C C . ALA A 1 485 ? -7.758 -22.341 10.579 1.00 97.06 485 ALA A C 1
ATOM 3991 O O . ALA A 1 485 ? -6.542 -22.252 10.418 1.00 97.06 485 ALA A O 1
ATOM 3992 N N . LEU A 1 486 ? -8.297 -22.758 11.729 1.00 96.62 486 LEU A N 1
ATOM 3993 C CA . LEU A 1 486 ? -7.521 -23.161 12.895 1.00 96.62 486 LEU A CA 1
ATOM 3994 C C . LEU A 1 486 ? -6.614 -24.360 12.586 1.00 96.62 486 LEU A C 1
ATOM 3996 O O . LEU A 1 486 ? -5.444 -24.330 12.967 1.00 96.62 486 LEU A O 1
ATOM 4000 N N . GLU A 1 487 ? -7.126 -25.385 11.900 1.00 95.06 487 GLU A N 1
ATOM 4001 C CA . GLU A 1 487 ? -6.338 -26.552 11.478 1.00 95.06 487 GLU A CA 1
ATOM 4002 C C . GLU A 1 487 ? -5.145 -26.135 10.602 1.00 95.06 487 GLU A C 1
ATOM 4004 O O . GLU A 1 487 ? -4.002 -26.506 10.892 1.00 95.06 487 GLU A O 1
ATOM 4009 N N . GLU A 1 488 ? -5.378 -25.287 9.597 1.00 93.81 488 GLU A N 1
ATOM 4010 C CA . GLU A 1 488 ? -4.320 -24.796 8.707 1.00 93.81 488 GLU A CA 1
ATOM 4011 C C . GLU A 1 488 ? -3.309 -23.893 9.432 1.00 93.81 488 GLU A C 1
ATOM 4013 O O . GLU A 1 488 ? -2.094 -24.044 9.265 1.00 93.81 488 GLU A O 1
ATOM 4018 N N . TYR A 1 489 ? -3.766 -22.987 10.304 1.00 95.25 489 TYR A N 1
ATOM 4019 C CA . TYR A 1 489 ? -2.867 -22.154 11.107 1.00 95.25 489 TYR A CA 1
ATOM 4020 C C . TYR A 1 489 ? -2.011 -22.978 12.080 1.00 95.25 489 TYR A C 1
ATOM 4022 O O . TYR A 1 489 ? -0.834 -22.664 12.274 1.00 95.25 489 TYR A O 1
ATOM 4030 N N . GLN A 1 490 ? -2.555 -24.046 12.670 1.00 92.56 490 GLN A N 1
ATOM 4031 C CA . GLN A 1 490 ? -1.790 -24.959 13.526 1.00 92.56 490 GLN A CA 1
ATOM 4032 C C . GLN A 1 490 ? -0.763 -25.767 12.727 1.00 92.56 490 GLN A C 1
ATOM 4034 O O . GLN A 1 490 ? 0.380 -25.924 13.167 1.00 92.56 490 GLN A O 1
ATOM 4039 N N . ALA A 1 491 ? -1.131 -26.244 11.535 1.00 89.94 491 ALA A N 1
ATOM 4040 C CA . ALA A 1 491 ? -0.204 -26.924 10.636 1.00 89.94 491 ALA A CA 1
ATOM 4041 C C . ALA A 1 491 ? 0.971 -26.009 10.239 1.00 89.94 491 ALA A C 1
ATOM 4043 O O . ALA A 1 491 ? 2.133 -26.423 10.322 1.00 89.94 491 ALA A O 1
ATOM 4044 N N . LEU A 1 492 ? 0.689 -24.742 9.917 1.00 90.81 492 LEU A N 1
ATOM 4045 C CA . LEU A 1 492 ? 1.703 -23.712 9.669 1.00 90.81 492 LEU A CA 1
ATOM 4046 C C . LEU A 1 492 ? 2.600 -23.475 10.886 1.00 90.81 492 LEU A C 1
ATOM 4048 O O . LEU A 1 492 ? 3.825 -23.443 10.764 1.00 90.81 492 LEU A O 1
ATOM 4052 N N . GLN A 1 493 ? 2.010 -23.350 12.076 1.00 87.81 493 GLN A N 1
ATOM 4053 C CA . GLN A 1 493 ? 2.747 -23.109 13.314 1.00 87.81 493 GLN A CA 1
ATOM 4054 C C . GLN A 1 493 ? 3.752 -24.230 13.623 1.00 87.81 493 GLN A C 1
ATOM 4056 O O . GLN A 1 493 ? 4.860 -23.946 14.081 1.00 87.81 493 GLN A O 1
ATOM 4061 N N . ASN A 1 494 ? 3.403 -25.485 13.326 1.00 84.69 494 ASN A N 1
ATOM 4062 C CA . ASN A 1 494 ? 4.298 -26.632 13.497 1.00 84.69 494 ASN A CA 1
ATOM 4063 C C . ASN A 1 494 ? 5.499 -26.601 12.536 1.00 84.69 494 ASN A C 1
ATOM 4065 O O . ASN A 1 494 ? 6.577 -27.081 12.886 1.00 84.69 494 ASN A O 1
ATOM 4069 N N . ARG A 1 495 ? 5.332 -26.031 11.334 1.00 82.94 495 ARG A N 1
ATOM 4070 C CA . ARG A 1 495 ? 6.401 -25.888 10.328 1.00 82.94 495 ARG A CA 1
ATOM 4071 C C . ARG A 1 495 ? 7.277 -24.656 10.569 1.00 82.94 495 ARG A C 1
ATOM 4073 O O . ARG A 1 495 ? 8.455 -24.677 10.220 1.00 82.94 495 ARG A O 1
ATOM 4080 N N . SER A 1 496 ? 6.733 -23.604 11.182 1.00 79.75 496 SER A N 1
ATOM 4081 C CA . SER A 1 496 ? 7.456 -22.378 11.541 1.00 79.75 496 SER A CA 1
ATOM 4082 C C . SER A 1 496 ? 7.281 -22.036 13.024 1.00 79.75 496 SER A C 1
ATOM 4084 O O . SER A 1 496 ? 6.597 -21.072 13.390 1.00 79.75 496 SER A O 1
ATOM 4086 N N . ALA A 1 497 ? 7.904 -22.843 13.885 1.00 73.19 497 ALA A N 1
ATOM 4087 C CA . ALA A 1 497 ? 7.869 -22.633 15.326 1.00 73.19 497 ALA A CA 1
ATOM 4088 C C . ALA A 1 497 ? 8.428 -21.244 15.690 1.00 73.19 497 ALA A C 1
ATOM 4090 O O . ALA A 1 497 ? 9.500 -20.854 15.232 1.00 73.19 497 ALA A O 1
ATOM 4091 N N . GLY A 1 498 ? 7.692 -20.497 16.516 1.00 72.19 498 GLY A N 1
ATOM 4092 C CA . GLY A 1 498 ? 8.096 -19.166 16.986 1.00 72.19 498 GLY A CA 1
ATOM 4093 C C . GLY A 1 498 ? 7.582 -17.982 16.159 1.00 72.19 498 GLY A C 1
ATOM 4094 O O . GLY A 1 498 ? 7.821 -16.844 16.550 1.00 72.19 498 GLY A O 1
ATOM 4095 N N . ASN A 1 499 ? 6.836 -18.200 15.066 1.00 85.19 499 ASN A N 1
ATOM 4096 C CA . ASN A 1 499 ? 6.181 -17.096 14.359 1.00 85.19 499 ASN A CA 1
ATOM 4097 C C . ASN A 1 499 ? 5.024 -16.529 15.201 1.00 85.19 499 ASN A C 1
ATOM 4099 O O . ASN A 1 499 ? 3.980 -17.168 15.364 1.00 85.19 499 ASN A O 1
ATOM 4103 N N . LEU A 1 500 ? 5.221 -15.322 15.734 1.00 88.62 500 LEU A N 1
ATOM 4104 C CA . LEU A 1 500 ? 4.259 -14.660 16.607 1.00 88.62 500 LEU A CA 1
ATOM 4105 C C . LEU A 1 500 ? 2.918 -14.409 15.905 1.00 88.62 500 LEU A C 1
ATOM 4107 O O . LEU A 1 500 ? 1.878 -14.730 16.470 1.00 88.62 500 LEU A O 1
ATOM 4111 N N . ASN A 1 501 ? 2.925 -13.951 14.650 1.00 89.56 501 ASN A N 1
ATOM 4112 C CA . ASN A 1 501 ? 1.701 -13.666 13.893 1.00 89.56 501 ASN A CA 1
ATOM 4113 C C . ASN A 1 501 ? 0.807 -14.913 13.730 1.00 89.56 501 ASN A C 1
ATOM 4115 O O . ASN A 1 501 ? -0.414 -14.827 13.827 1.00 89.56 501 ASN A O 1
ATOM 4119 N N . LEU A 1 502 ? 1.401 -16.102 13.566 1.00 91.06 502 LEU A N 1
ATOM 4120 C CA . LEU A 1 502 ? 0.624 -17.347 13.523 1.00 91.06 502 LEU A CA 1
ATOM 4121 C C . LEU A 1 502 ? -0.032 -17.666 14.869 1.00 91.06 502 LEU A C 1
ATOM 4123 O O . LEU A 1 502 ? -1.158 -18.149 14.895 1.00 91.06 502 LEU A O 1
ATOM 4127 N N . ARG A 1 503 ? 0.621 -17.355 15.996 1.00 92.50 503 ARG A N 1
ATOM 4128 C CA . ARG A 1 503 ? 0.004 -17.519 17.323 1.00 92.50 503 ARG A CA 1
ATOM 4129 C C . ARG A 1 503 ? -1.191 -16.594 17.511 1.00 92.50 503 ARG A C 1
ATOM 4131 O O . ARG A 1 503 ? -2.196 -17.046 18.048 1.00 92.50 503 ARG A O 1
ATOM 4138 N N . PHE A 1 504 ? -1.093 -15.350 17.037 1.00 93.94 504 PHE A N 1
ATOM 4139 C CA . PHE A 1 504 ? -2.224 -14.420 17.002 1.00 93.94 504 PHE A CA 1
ATOM 4140 C C . PHE A 1 504 ? -3.391 -15.011 16.210 1.00 93.94 504 PHE A C 1
ATOM 4142 O O . PHE A 1 504 ? -4.510 -15.028 16.708 1.00 93.94 504 PHE A O 1
ATOM 4149 N N . LYS A 1 505 ? -3.129 -15.569 15.022 1.00 95.31 505 LYS A N 1
ATOM 4150 C CA . LYS A 1 505 ? -4.168 -16.185 14.185 1.00 95.31 505 LYS A CA 1
ATOM 4151 C C . LYS A 1 505 ? -4.798 -17.434 14.790 1.00 95.31 505 LYS A C 1
ATOM 4153 O O . LYS A 1 505 ? -6.015 -17.584 14.720 1.00 95.31 505 LYS A O 1
ATOM 4158 N N . VAL A 1 506 ? -4.013 -18.290 15.441 1.00 95.38 506 VAL A N 1
ATOM 4159 C CA . VAL A 1 506 ? -4.538 -19.449 16.182 1.00 95.38 506 VAL A CA 1
ATOM 4160 C C . VAL A 1 506 ? -5.420 -18.995 17.351 1.00 95.38 506 VAL A C 1
ATOM 4162 O O . VAL A 1 506 ? -6.522 -19.513 17.516 1.00 95.38 506 VAL A O 1
ATOM 4165 N N . ALA A 1 507 ? -4.968 -18.017 18.142 1.00 95.81 507 ALA A N 1
ATOM 4166 C CA . ALA A 1 507 ? -5.740 -17.476 19.260 1.00 95.81 507 ALA A CA 1
ATOM 4167 C C . ALA A 1 507 ? -7.043 -16.811 18.789 1.00 95.81 507 ALA A C 1
ATOM 4169 O O . ALA A 1 507 ? -8.112 -17.123 19.306 1.00 95.81 507 ALA A O 1
ATOM 4170 N N . GLU A 1 508 ? -6.962 -15.963 17.759 1.00 96.88 508 GLU A N 1
ATOM 4171 C CA . GLU A 1 508 ? -8.111 -15.313 17.122 1.00 96.88 508 GLU A CA 1
ATOM 4172 C C . GLU A 1 508 ? -9.109 -16.346 16.572 1.00 96.88 508 GLU A C 1
ATOM 4174 O O . GLU A 1 508 ? -10.313 -16.189 16.754 1.00 96.88 508 GLU A O 1
ATOM 4179 N N . SER A 1 509 ? -8.627 -17.443 15.977 1.00 97.06 509 SER A N 1
ATOM 4180 C CA . SER A 1 509 ? -9.485 -18.533 15.487 1.00 97.06 509 SER A CA 1
ATOM 4181 C C . SER A 1 509 ? -10.224 -19.245 16.618 1.00 97.06 509 SER A C 1
ATOM 4183 O O . SER A 1 509 ? -11.417 -19.499 16.485 1.00 97.06 509 SER A O 1
ATOM 4185 N N . TYR A 1 510 ? -9.575 -19.504 17.759 1.00 97.44 510 TYR A N 1
ATOM 4186 C CA . TYR A 1 510 ? -10.271 -20.048 18.932 1.00 97.44 510 TYR A CA 1
ATOM 4187 C C . TYR A 1 510 ? -11.362 -19.105 19.456 1.00 97.44 510 TYR A C 1
ATOM 4189 O O . TYR A 1 510 ? -12.460 -19.574 19.759 1.00 97.44 510 TYR A O 1
ATOM 4197 N N . LEU A 1 511 ? -11.101 -17.793 19.508 1.00 96.62 511 LEU A N 1
ATOM 4198 C CA . LEU A 1 511 ? -12.115 -16.807 19.902 1.00 96.62 511 LEU A CA 1
ATOM 4199 C C . LEU A 1 511 ? -13.294 -16.770 18.922 1.00 96.62 511 LEU A C 1
ATOM 4201 O O . LEU A 1 511 ? -14.442 -16.757 19.355 1.00 96.62 511 LEU A O 1
ATOM 4205 N N . ALA A 1 512 ? -13.024 -16.816 17.614 1.00 95.44 512 ALA A N 1
ATOM 4206 C CA . ALA A 1 512 ? -14.057 -16.818 16.579 1.00 95.44 512 ALA A CA 1
ATOM 4207 C C . ALA A 1 512 ? -14.949 -18.076 16.615 1.00 95.44 512 ALA A C 1
ATOM 4209 O O . ALA A 1 512 ? -16.143 -17.991 16.337 1.00 95.44 512 ALA A O 1
ATOM 4210 N N . ILE A 1 513 ? -14.392 -19.227 17.014 1.00 96.06 513 ILE A N 1
ATOM 4211 C CA . ILE A 1 513 ? -15.143 -20.473 17.271 1.00 96.06 513 ILE A CA 1
ATOM 4212 C C . ILE A 1 513 ? -15.996 -20.365 18.555 1.00 96.06 513 ILE A C 1
ATOM 4214 O O . ILE A 1 513 ? -16.974 -21.093 18.721 1.00 96.06 513 ILE A O 1
ATOM 4218 N N . GLY A 1 514 ? -15.645 -19.456 19.471 1.00 93.69 514 GLY A N 1
ATOM 4219 C CA . GLY A 1 514 ? -16.267 -19.297 20.789 1.00 93.69 514 GLY A CA 1
ATOM 4220 C C . GLY A 1 514 ? -15.539 -20.023 21.927 1.00 93.69 514 GLY A C 1
ATOM 4221 O O . GLY A 1 514 ? -16.016 -20.014 23.063 1.00 93.69 514 GLY A O 1
ATOM 4222 N N . ASP A 1 515 ? -14.373 -20.627 21.666 1.00 94.94 515 ASP A N 1
ATOM 4223 C CA . ASP A 1 515 ? -13.496 -21.216 22.689 1.00 94.94 515 ASP A CA 1
ATOM 4224 C C . ASP A 1 515 ? -12.620 -20.118 23.322 1.00 94.94 515 ASP A C 1
ATOM 4226 O O . ASP A 1 515 ? -11.406 -20.019 23.109 1.00 94.94 515 ASP A O 1
ATOM 4230 N N . ASN A 1 516 ? -13.281 -19.248 24.094 1.00 93.88 516 ASN A N 1
ATOM 4231 C CA . ASN A 1 516 ? -12.652 -18.100 24.746 1.00 93.88 516 ASN A CA 1
ATOM 4232 C C . ASN A 1 516 ? -11.512 -18.509 25.688 1.00 93.88 516 ASN A C 1
ATOM 4234 O O . ASN A 1 516 ? -10.523 -17.791 25.796 1.00 93.88 516 ASN A O 1
ATOM 4238 N N . GLU A 1 517 ? -11.619 -19.666 26.345 1.00 94.62 517 GLU A N 1
ATOM 4239 C CA . GLU A 1 517 ? -10.613 -20.147 27.294 1.00 94.62 517 GLU A CA 1
ATOM 4240 C C . GLU A 1 517 ? -9.267 -20.394 26.600 1.00 94.62 517 GLU A C 1
ATOM 4242 O O . GLU A 1 517 ? -8.238 -19.864 27.028 1.00 94.62 517 GLU A O 1
ATOM 4247 N N . LYS A 1 518 ? -9.264 -21.140 25.486 1.00 95.56 518 LYS A N 1
ATOM 4248 C CA . LYS A 1 518 ? -8.025 -21.405 24.741 1.00 95.56 518 LYS A CA 1
ATOM 4249 C C . LYS A 1 518 ? -7.487 -20.164 24.047 1.00 95.56 518 LYS A C 1
ATOM 4251 O O . LYS A 1 518 ? -6.277 -19.934 24.091 1.00 95.56 518 LYS A O 1
ATOM 4256 N N . GLY A 1 519 ? -8.360 -19.375 23.416 1.00 95.81 519 GLY A N 1
ATOM 4257 C CA . GLY A 1 519 ? -7.954 -18.153 22.721 1.00 95.81 519 GLY A CA 1
ATOM 4258 C C . GLY A 1 519 ? -7.261 -17.170 23.666 1.00 95.81 519 GLY A C 1
ATOM 4259 O O . GLY A 1 519 ? -6.134 -16.747 23.403 1.00 95.81 519 GLY A O 1
ATOM 4260 N N . LEU A 1 520 ? -7.883 -16.891 24.818 1.00 96.25 520 LEU A N 1
ATOM 4261 C CA . LEU A 1 520 ? -7.310 -16.009 25.836 1.00 96.25 520 LEU A CA 1
ATOM 4262 C C . LEU A 1 520 ? -6.047 -16.602 26.465 1.00 96.25 520 LEU A C 1
ATOM 4264 O O . LEU A 1 520 ? -5.074 -15.876 26.618 1.00 96.25 520 LEU A O 1
ATOM 4268 N N . SER A 1 521 ? -5.998 -17.910 26.742 1.00 96.19 521 SER A N 1
ATOM 4269 C CA . SER A 1 521 ? -4.791 -18.556 27.286 1.00 96.19 521 SER A CA 1
ATOM 4270 C C . SER A 1 521 ? -3.562 -18.377 26.382 1.00 96.19 521 SER A C 1
ATOM 4272 O O . SER A 1 521 ? -2.460 -18.110 26.872 1.00 96.19 521 SER A O 1
ATOM 4274 N N . ILE A 1 522 ? -3.734 -18.473 25.058 1.00 95.06 522 ILE A N 1
ATOM 4275 C CA . ILE A 1 522 ? -2.640 -18.236 24.106 1.00 95.06 522 ILE A CA 1
ATOM 4276 C C . ILE A 1 522 ? -2.207 -16.768 24.135 1.00 95.06 522 ILE A C 1
ATOM 4278 O O . ILE A 1 522 ? -1.003 -16.502 24.140 1.00 95.06 522 ILE A O 1
ATOM 4282 N N . PHE A 1 523 ? -3.156 -15.829 24.177 1.00 96.00 523 PHE A N 1
ATOM 4283 C CA . PHE A 1 523 ? -2.851 -14.402 24.280 1.00 96.00 523 PHE A CA 1
ATOM 4284 C C . PHE A 1 523 ? -2.148 -14.038 25.590 1.00 96.00 523 PHE A C 1
ATOM 4286 O O . PHE A 1 523 ? -1.140 -13.338 25.545 1.00 96.00 523 PHE A O 1
ATOM 4293 N N . THR A 1 524 ? -2.583 -14.578 26.730 1.00 94.25 524 THR A N 1
ATOM 4294 C CA . THR A 1 524 ? -1.893 -14.410 28.018 1.00 94.25 524 THR A CA 1
ATOM 4295 C C . THR A 1 524 ? -0.445 -14.873 27.919 1.00 94.25 524 THR A C 1
ATOM 4297 O O . THR A 1 524 ? 0.464 -14.131 28.273 1.00 94.25 524 THR A O 1
ATOM 4300 N N . LYS A 1 525 ? -0.200 -16.049 27.327 1.00 93.69 525 LYS A N 1
ATOM 4301 C CA . LYS A 1 525 ? 1.164 -16.548 27.121 1.00 93.69 525 LYS A CA 1
ATOM 4302 C C . LYS A 1 525 ? 1.991 -15.660 26.181 1.00 93.69 525 LYS A C 1
ATOM 4304 O O . LYS A 1 525 ? 3.200 -15.544 26.353 1.00 93.69 525 LYS A O 1
ATOM 4309 N N . ILE A 1 526 ? 1.374 -15.055 25.161 1.00 93.88 526 ILE A N 1
ATOM 4310 C CA . ILE A 1 526 ? 2.056 -14.082 24.291 1.00 93.88 526 ILE A CA 1
ATOM 4311 C C . ILE A 1 526 ? 2.495 -12.857 25.100 1.00 93.88 526 ILE A C 1
ATOM 4313 O O . ILE A 1 526 ? 3.646 -12.449 24.954 1.00 93.88 526 ILE A O 1
ATOM 4317 N N . LEU A 1 527 ? 1.611 -12.314 25.941 1.00 93.31 527 LEU A N 1
ATOM 4318 C CA . LEU A 1 527 ? 1.880 -11.145 26.783 1.00 93.31 527 LEU A CA 1
ATOM 4319 C C . LEU A 1 527 ? 2.945 -11.430 27.854 1.00 93.31 527 LEU A C 1
ATOM 4321 O O . LEU A 1 527 ? 3.824 -10.603 28.070 1.00 93.31 527 LEU A O 1
ATOM 4325 N N . GLU A 1 528 ? 2.931 -12.620 28.464 1.00 90.75 528 GLU A N 1
ATOM 4326 C CA . GLU A 1 528 ? 3.965 -13.061 29.415 1.00 90.75 528 GLU A CA 1
ATOM 4327 C C . GLU A 1 528 ? 5.357 -13.145 28.769 1.00 90.75 528 GLU A C 1
ATOM 4329 O O . GLU A 1 528 ? 6.362 -12.792 29.385 1.00 90.75 528 GLU A O 1
ATOM 4334 N N . GLU A 1 529 ? 5.430 -13.621 27.524 1.00 90.75 529 GLU A N 1
ATOM 4335 C CA . GLU A 1 529 ? 6.690 -13.743 26.785 1.00 90.75 529 GLU A CA 1
ATOM 4336 C C . GLU A 1 529 ? 7.142 -12.415 26.154 1.00 90.75 529 GLU A C 1
ATOM 4338 O O . GLU A 1 529 ? 8.337 -12.225 25.925 1.00 90.75 529 GLU A O 1
ATOM 4343 N N . ASN A 1 530 ? 6.204 -11.510 25.856 1.00 87.00 530 ASN A N 1
ATOM 4344 C CA . ASN A 1 530 ? 6.434 -10.258 25.136 1.00 87.00 530 ASN A CA 1
ATOM 4345 C C . ASN A 1 530 ? 5.684 -9.109 25.822 1.00 87.00 530 ASN A C 1
ATOM 4347 O O . ASN A 1 530 ? 4.659 -8.634 25.331 1.00 87.00 530 ASN A O 1
ATOM 4351 N N . ASN A 1 531 ? 6.202 -8.654 26.961 1.00 86.50 531 ASN A N 1
ATOM 4352 C CA . ASN A 1 531 ? 5.550 -7.620 27.758 1.00 86.50 531 ASN A CA 1
ATOM 4353 C C . ASN A 1 531 ? 5.824 -6.208 27.204 1.00 86.50 531 ASN A C 1
ATOM 4355 O O . ASN A 1 531 ? 6.641 -5.468 27.748 1.00 86.50 531 ASN A O 1
ATOM 4359 N N . PHE A 1 532 ? 5.163 -5.861 26.096 1.00 89.31 532 PHE A N 1
ATOM 4360 C CA . PHE A 1 532 ? 5.230 -4.547 25.445 1.00 89.31 532 PHE A CA 1
ATOM 4361 C C . PHE A 1 532 ? 3.827 -3.961 25.272 1.00 89.31 532 PHE A C 1
ATOM 4363 O O . PHE A 1 532 ? 2.902 -4.693 24.911 1.00 89.31 532 PHE A O 1
ATOM 4370 N N . GLY A 1 533 ? 3.682 -2.647 25.477 1.00 88.25 533 GLY A N 1
ATOM 4371 C CA . GLY A 1 533 ? 2.412 -1.920 25.357 1.00 88.25 533 GLY A CA 1
ATOM 4372 C C . GLY A 1 533 ? 1.650 -2.193 24.058 1.00 88.25 533 GLY A C 1
ATOM 4373 O O . GLY A 1 533 ? 0.466 -2.539 24.092 1.00 88.25 533 GLY A O 1
ATOM 4374 N N . GLU A 1 534 ? 2.356 -2.159 22.926 1.00 90.94 534 GLU A N 1
ATOM 4375 C CA . GLU A 1 534 ? 1.813 -2.458 21.596 1.00 90.94 534 GLU A CA 1
ATOM 4376 C C . GLU A 1 534 ? 1.034 -3.786 21.538 1.00 90.94 534 GLU A C 1
ATOM 4378 O O . GLU A 1 534 ? -0.021 -3.860 20.903 1.00 90.94 534 GLU A O 1
ATOM 4383 N N . PHE A 1 535 ? 1.487 -4.837 22.232 1.00 93.25 535 PHE A N 1
ATOM 4384 C CA . PHE A 1 535 ? 0.789 -6.124 22.209 1.00 93.25 535 PHE A CA 1
ATOM 4385 C C . PHE A 1 535 ? -0.516 -6.107 23.000 1.00 93.25 535 PHE A C 1
ATOM 4387 O O . PHE A 1 535 ? -1.475 -6.743 22.566 1.00 93.25 535 PHE A O 1
ATOM 4394 N N . TYR A 1 536 ? -0.611 -5.349 24.095 1.00 94.25 536 TYR A N 1
ATOM 4395 C CA . TYR A 1 536 ? -1.886 -5.162 24.795 1.00 94.25 536 TYR A CA 1
ATOM 4396 C C . TYR A 1 536 ? -2.889 -4.413 23.913 1.00 94.25 536 TYR A C 1
ATOM 4398 O O . TYR A 1 536 ? -4.060 -4.791 23.862 1.00 94.25 536 TYR A O 1
ATOM 4406 N N . LEU A 1 537 ? -2.427 -3.411 23.155 1.00 92.81 537 LEU A N 1
ATOM 4407 C CA . LEU A 1 537 ? -3.250 -2.695 22.176 1.00 92.81 537 LEU A CA 1
ATOM 4408 C C . LEU A 1 537 ? -3.766 -3.620 21.068 1.00 92.81 537 LEU A C 1
ATOM 4410 O O . LEU A 1 537 ? -4.976 -3.676 20.827 1.00 92.81 537 LEU A O 1
ATOM 4414 N N . GLN A 1 538 ? -2.867 -4.375 20.431 1.00 94.19 538 GLN A N 1
ATOM 4415 C CA . GLN A 1 538 ? -3.209 -5.300 19.348 1.00 94.19 538 GLN A CA 1
ATOM 4416 C C . GLN A 1 538 ? -4.132 -6.432 19.820 1.00 94.19 538 GLN A C 1
ATOM 4418 O O . GLN A 1 538 ? -5.151 -6.706 19.184 1.00 94.19 538 GLN A O 1
ATOM 4423 N N . ILE A 1 539 ? -3.799 -7.088 20.936 1.00 95.88 539 ILE A N 1
ATOM 4424 C CA . ILE A 1 539 ? -4.583 -8.205 21.474 1.00 95.88 539 ILE A CA 1
ATOM 4425 C C . ILE A 1 539 ? -5.938 -7.711 21.967 1.00 95.88 539 ILE A C 1
ATOM 4427 O O . ILE A 1 539 ? -6.950 -8.317 21.621 1.00 95.88 539 ILE A O 1
ATOM 4431 N N . GLY A 1 540 ? -5.980 -6.611 22.724 1.00 94.06 540 GLY A N 1
ATOM 4432 C CA . GLY A 1 540 ? -7.235 -6.033 23.194 1.00 94.06 540 GLY A CA 1
ATOM 4433 C C . GLY A 1 540 ? -8.184 -5.724 22.034 1.00 94.06 540 GLY A C 1
ATOM 4434 O O . GLY A 1 540 ? -9.366 -6.042 22.115 1.00 94.06 540 GLY A O 1
ATOM 4435 N N . GLU A 1 541 ? -7.666 -5.226 20.905 1.00 93.62 541 GLU A N 1
ATOM 4436 C CA . GLU A 1 541 ? -8.483 -4.927 19.722 1.00 93.62 541 GLU A CA 1
ATOM 4437 C C . GLU A 1 541 ? -9.041 -6.185 19.045 1.00 93.62 541 GLU A C 1
ATOM 4439 O O . GLU A 1 541 ? -10.169 -6.180 18.550 1.00 93.62 541 GLU A O 1
ATOM 4444 N N . ILE A 1 542 ? -8.271 -7.276 19.026 1.00 94.75 542 ILE A N 1
ATOM 4445 C CA . ILE A 1 542 ? -8.741 -8.566 18.510 1.00 94.75 542 ILE A CA 1
ATOM 4446 C C . ILE A 1 542 ? -9.802 -9.143 19.445 1.00 94.75 542 ILE A C 1
ATOM 4448 O O . ILE A 1 542 ? -10.882 -9.513 18.990 1.00 94.75 542 ILE A O 1
ATOM 4452 N N . VAL A 1 543 ? -9.513 -9.190 20.747 1.00 94.75 543 VAL A N 1
ATOM 4453 C CA . VAL A 1 543 ? -10.393 -9.765 21.770 1.00 94.75 543 VAL A CA 1
ATOM 4454 C C . VAL A 1 543 ? -11.712 -8.998 21.846 1.00 94.75 543 VAL A C 1
ATOM 4456 O O . VAL A 1 543 ? -12.759 -9.636 21.914 1.00 94.75 543 VAL A O 1
ATOM 4459 N N . LYS A 1 544 ? -11.692 -7.664 21.708 1.00 91.69 544 LYS A N 1
ATOM 4460 C CA . LYS A 1 544 ? -12.884 -6.795 21.701 1.00 91.69 544 LYS A CA 1
ATOM 4461 C C . LYS A 1 544 ? -13.959 -7.273 20.720 1.00 91.69 544 LYS A C 1
ATOM 4463 O O . LYS A 1 544 ? -15.141 -7.164 21.016 1.00 91.69 544 LYS A O 1
ATOM 4468 N N . LYS A 1 545 ? -13.565 -7.843 19.575 1.00 91.12 545 LYS A N 1
ATOM 4469 C CA . LYS A 1 545 ? -14.501 -8.348 18.551 1.00 91.12 545 LYS A CA 1
ATOM 4470 C C . LYS A 1 545 ? -15.319 -9.560 19.007 1.00 91.12 545 LYS A C 1
ATOM 4472 O O . LYS A 1 545 ? -16.375 -9.810 18.436 1.00 91.12 545 LYS A O 1
ATOM 4477 N N . TYR A 1 546 ? -14.822 -10.319 19.983 1.00 91.50 546 TYR A N 1
ATOM 4478 C CA . TYR A 1 546 ? -15.403 -11.598 20.411 1.00 91.50 546 TYR A CA 1
ATOM 4479 C C . TYR A 1 546 ? -15.840 -11.592 21.881 1.00 91.50 546 TYR A C 1
ATOM 4481 O O . TYR A 1 546 ? -16.781 -12.294 22.249 1.00 91.50 546 TYR A O 1
ATOM 4489 N N . ASN A 1 547 ? -15.153 -10.827 22.733 1.00 89.38 547 ASN A N 1
ATOM 4490 C CA . ASN A 1 547 ? -15.396 -10.755 24.167 1.00 89.38 547 ASN A CA 1
ATOM 4491 C C . ASN A 1 547 ? -14.944 -9.394 24.730 1.00 89.38 547 ASN A C 1
ATOM 4493 O O . ASN A 1 547 ? -13.758 -9.168 24.971 1.00 89.38 547 ASN A O 1
ATOM 4497 N N . LEU A 1 548 ? -15.902 -8.493 24.952 1.00 86.00 548 LEU A N 1
ATOM 4498 C CA . LEU A 1 548 ? -15.636 -7.142 25.456 1.00 86.00 548 LEU A CA 1
ATOM 4499 C C . LEU A 1 548 ? -15.056 -7.141 26.874 1.00 86.00 548 LEU A C 1
ATOM 4501 O O . LEU A 1 548 ? -14.079 -6.438 27.117 1.00 86.00 548 LEU A O 1
ATOM 4505 N N . ASP A 1 549 ? -15.603 -7.956 27.780 1.00 85.56 549 ASP A N 1
ATOM 4506 C CA . ASP A 1 549 ? -15.134 -8.051 29.170 1.00 85.56 549 ASP A CA 1
ATOM 4507 C C . ASP A 1 549 ? -13.641 -8.412 29.222 1.00 85.56 549 ASP A C 1
ATOM 4509 O O . ASP A 1 549 ? -12.850 -7.746 29.887 1.00 85.56 549 ASP A O 1
ATOM 4513 N N . ALA A 1 550 ? -13.229 -9.416 28.445 1.00 89.75 550 ALA A N 1
ATOM 4514 C CA . ALA A 1 550 ? -11.831 -9.827 28.387 1.00 89.75 550 ALA A CA 1
ATOM 4515 C C . ALA A 1 550 ? -10.923 -8.753 27.761 1.00 89.75 550 ALA A C 1
ATOM 4517 O O . ALA A 1 550 ? -9.773 -8.609 28.169 1.00 89.75 550 ALA A O 1
ATOM 4518 N N . ALA A 1 551 ? -11.415 -7.983 26.785 1.00 91.06 551 ALA A N 1
ATOM 4519 C CA . ALA A 1 551 ? -10.652 -6.876 26.207 1.00 91.06 551 ALA A CA 1
ATOM 4520 C C . ALA A 1 551 ? -10.425 -5.753 27.229 1.00 91.06 551 ALA A C 1
ATOM 4522 O O . ALA A 1 551 ? -9.317 -5.226 27.330 1.00 91.06 551 ALA A O 1
ATOM 4523 N N . ILE A 1 552 ? -11.459 -5.431 28.012 1.00 88.25 552 ILE A N 1
ATOM 4524 C CA . ILE A 1 552 ? -11.384 -4.475 29.120 1.00 88.25 552 ILE A CA 1
ATOM 4525 C C . ILE A 1 552 ? -10.337 -4.936 30.143 1.00 88.25 552 ILE A C 1
ATOM 4527 O O . ILE A 1 552 ? -9.459 -4.153 30.504 1.00 88.25 552 ILE A O 1
ATOM 4531 N N . ASP A 1 553 ? -10.372 -6.207 30.551 1.00 88.56 553 ASP A N 1
ATOM 4532 C CA . ASP A 1 553 ? -9.410 -6.771 31.505 1.00 88.56 553 ASP A CA 1
ATOM 4533 C C . ASP A 1 553 ? -7.962 -6.684 30.991 1.00 88.56 553 ASP A C 1
ATOM 4535 O O . ASP A 1 553 ? -7.049 -6.341 31.746 1.00 88.56 553 ASP A O 1
ATOM 4539 N N . ILE A 1 554 ? -7.741 -6.929 29.695 1.00 92.31 554 ILE A N 1
ATOM 4540 C CA . ILE A 1 554 ? -6.420 -6.813 29.059 1.00 92.31 554 ILE A CA 1
ATOM 4541 C C . ILE A 1 554 ? -5.924 -5.365 29.104 1.00 92.31 554 ILE A C 1
ATOM 4543 O O . ILE A 1 554 ? -4.796 -5.123 29.535 1.00 92.31 554 ILE A O 1
ATOM 4547 N N . TYR A 1 555 ? -6.755 -4.394 28.726 1.00 91.88 555 TYR A N 1
ATOM 4548 C CA . TYR A 1 555 ? -6.389 -2.978 28.792 1.00 91.88 555 TYR A CA 1
ATOM 4549 C C . TYR A 1 555 ? -6.105 -2.503 30.220 1.00 91.88 555 TYR A C 1
ATOM 4551 O O . TYR A 1 555 ? -5.118 -1.803 30.449 1.00 91.88 555 TYR A O 1
ATOM 4559 N N . HIS A 1 556 ? -6.908 -2.935 31.194 1.00 87.88 556 HIS A N 1
ATOM 4560 C CA . HIS A 1 556 ? -6.669 -2.632 32.607 1.00 87.88 556 HIS A CA 1
ATOM 4561 C C . HIS A 1 556 ? -5.353 -3.223 33.101 1.00 87.88 556 HIS A C 1
ATOM 4563 O O . HIS A 1 556 ? -4.577 -2.535 33.762 1.00 87.88 556 HIS A O 1
ATOM 4569 N N . SER A 1 557 ? -5.065 -4.474 32.739 1.00 88.94 557 SER A N 1
ATOM 4570 C CA . SER A 1 557 ? -3.811 -5.130 33.116 1.00 88.94 557 SER A CA 1
ATOM 4571 C C . SER A 1 557 ? -2.575 -4.421 32.553 1.00 88.94 557 SER A C 1
ATOM 4573 O O . SER A 1 557 ? -1.519 -4.459 33.182 1.00 88.94 557 SER A O 1
ATOM 4575 N N . ALA A 1 558 ? -2.704 -3.740 31.408 1.00 91.75 558 ALA A N 1
ATOM 4576 C CA . ALA A 1 558 ? -1.639 -2.926 30.832 1.00 91.75 558 ALA A CA 1
ATOM 4577 C C . ALA A 1 558 ? -1.424 -1.629 31.630 1.00 91.75 558 ALA A C 1
ATOM 4579 O O . ALA A 1 558 ? -0.290 -1.285 31.950 1.00 91.75 558 ALA A O 1
ATOM 4580 N N . LEU A 1 559 ? -2.512 -0.934 31.990 1.00 89.00 559 LEU A N 1
ATOM 4581 C CA . LEU A 1 559 ? -2.464 0.328 32.740 1.00 89.00 559 LEU A CA 1
ATOM 4582 C C . LEU A 1 559 ? -1.905 0.167 34.162 1.00 89.00 559 LEU A C 1
ATOM 4584 O O . LEU A 1 559 ? -1.328 1.107 34.695 1.00 89.00 559 LEU A O 1
ATOM 4588 N N . GLN A 1 560 ? -2.046 -1.014 34.770 1.00 86.88 560 GLN A N 1
ATOM 4589 C CA . GLN A 1 560 ? -1.514 -1.304 36.109 1.00 86.88 560 GLN A CA 1
ATOM 4590 C C . GLN A 1 560 ? -0.008 -1.623 36.128 1.00 86.88 560 GLN A C 1
ATOM 4592 O O . GLN A 1 560 ? 0.573 -1.772 37.203 1.00 86.88 560 GLN A O 1
ATOM 4597 N N . GLN A 1 561 ? 0.640 -1.768 34.968 1.00 87.62 561 GLN A N 1
ATOM 4598 C CA . GLN A 1 561 ? 2.058 -2.116 34.891 1.00 87.62 561 GLN A CA 1
ATOM 4599 C C . GLN A 1 561 ? 2.935 -0.872 34.752 1.00 87.62 561 GLN A C 1
ATOM 4601 O O . GLN A 1 561 ? 2.983 -0.228 33.703 1.00 87.62 561 GLN A O 1
ATOM 4606 N N . GLU A 1 562 ? 3.683 -0.563 35.814 1.00 83.00 562 GLU A N 1
ATOM 4607 C CA . GLU A 1 562 ? 4.594 0.582 35.844 1.00 83.00 562 GLU A CA 1
ATOM 4608 C C . GLU A 1 562 ? 5.649 0.509 34.725 1.00 83.00 562 GLU A C 1
ATOM 4610 O O . GLU A 1 562 ? 6.405 -0.458 34.612 1.00 83.00 562 GLU A O 1
ATOM 4615 N N . GLY A 1 563 ? 5.723 1.567 33.911 1.00 84.06 563 GLY A N 1
ATOM 4616 C CA . GLY A 1 563 ? 6.738 1.728 32.864 1.00 84.06 563 GLY A CA 1
ATOM 4617 C C . GLY A 1 563 ? 6.539 0.873 31.607 1.00 84.06 563 GLY A C 1
ATOM 4618 O O . GLY A 1 563 ? 7.423 0.871 30.753 1.00 84.06 563 GLY A O 1
ATOM 4619 N N . LEU A 1 564 ? 5.413 0.158 31.482 1.00 89.88 564 LEU A N 1
ATOM 4620 C CA . LEU A 1 564 ? 5.096 -0.656 30.302 1.00 89.88 564 LEU A CA 1
ATOM 4621 C C . LEU A 1 564 ? 4.673 0.189 29.090 1.00 89.88 564 LEU A C 1
ATOM 4623 O O . LEU A 1 564 ? 5.022 -0.143 27.958 1.00 89.88 564 LEU A O 1
ATOM 4627 N N . LEU A 1 565 ? 3.886 1.235 29.337 1.00 90.62 565 LEU A N 1
ATOM 4628 C CA . LEU A 1 565 ? 3.222 2.039 28.314 1.00 90.62 565 LEU A CA 1
ATOM 4629 C C . LEU A 1 565 ? 3.898 3.404 28.168 1.00 90.62 565 LEU A C 1
ATOM 4631 O O . LEU A 1 565 ? 4.257 4.047 29.156 1.00 90.62 565 LEU A O 1
ATOM 4635 N N . THR A 1 566 ? 4.019 3.871 26.932 1.00 89.62 566 THR A N 1
ATOM 4636 C CA . THR A 1 566 ? 4.302 5.277 26.620 1.00 89.62 566 THR A CA 1
ATOM 4637 C C . THR A 1 566 ? 3.074 6.154 26.882 1.00 89.62 566 THR A C 1
ATOM 4639 O O . THR A 1 566 ? 1.947 5.664 26.913 1.00 89.62 566 THR A O 1
ATOM 4642 N N . GLU A 1 567 ? 3.259 7.471 27.026 1.00 84.81 567 GLU A N 1
ATOM 4643 C CA . GLU A 1 567 ? 2.134 8.409 27.198 1.00 84.81 567 GLU A CA 1
ATOM 4644 C C . GLU A 1 567 ? 1.122 8.332 26.040 1.00 84.81 567 GLU A C 1
ATOM 4646 O O . GLU A 1 567 ? -0.087 8.422 26.259 1.00 84.81 567 GLU A O 1
ATOM 4651 N N . GLU A 1 568 ? 1.605 8.104 24.814 1.00 86.75 568 GLU A N 1
ATOM 4652 C CA . GLU A 1 568 ? 0.761 7.922 23.630 1.00 86.75 568 GLU A CA 1
ATOM 4653 C C . GLU A 1 568 ? -0.073 6.635 23.719 1.00 86.75 568 GLU A C 1
ATOM 4655 O O . GLU A 1 568 ? -1.280 6.665 23.470 1.00 86.75 568 GLU A O 1
ATOM 4660 N N . GLU A 1 569 ? 0.534 5.520 24.136 1.00 90.44 569 GLU A N 1
ATOM 4661 C CA . GLU A 1 569 ? -0.170 4.244 24.313 1.00 90.44 569 GLU A CA 1
ATOM 4662 C C . GLU A 1 569 ? -1.181 4.296 25.464 1.00 90.44 569 GLU A C 1
ATOM 4664 O O . GLU A 1 569 ? -2.274 3.748 25.331 1.00 90.44 569 GLU A O 1
ATOM 4669 N N . VAL A 1 570 ? -0.866 4.985 26.568 1.00 88.62 570 VAL A N 1
ATOM 4670 C CA . VAL A 1 570 ? -1.822 5.225 27.664 1.00 88.62 570 VAL A CA 1
ATOM 4671 C C . VAL A 1 570 ? -3.046 5.975 27.138 1.00 88.62 570 VAL A C 1
ATOM 4673 O O . VAL A 1 570 ? -4.178 5.533 27.349 1.00 88.62 570 VAL A O 1
ATOM 4676 N N . GLY A 1 571 ? -2.825 7.068 26.398 1.00 85.56 571 GLY A N 1
ATOM 4677 C CA . GLY A 1 571 ? -3.905 7.841 25.787 1.00 85.56 571 GLY A CA 1
ATOM 4678 C C . GLY A 1 571 ? -4.746 7.011 24.814 1.00 85.56 571 GLY A C 1
ATOM 4679 O O . GLY A 1 571 ? -5.975 7.099 24.823 1.00 85.56 571 GLY A O 1
ATOM 4680 N N . GLU A 1 572 ? -4.109 6.156 24.014 1.00 89.62 572 GLU A N 1
ATOM 4681 C CA . GLU A 1 572 ? -4.794 5.256 23.087 1.00 89.62 572 GLU A CA 1
ATOM 4682 C C . GLU A 1 572 ? -5.630 4.186 23.806 1.00 89.62 572 GLU A C 1
ATOM 4684 O O . GLU A 1 572 ? -6.771 3.931 23.413 1.00 89.62 572 GLU A O 1
ATOM 4689 N N . ILE A 1 573 ? -5.118 3.594 24.890 1.00 91.25 573 ILE A N 1
ATOM 4690 C CA . ILE A 1 573 ? -5.891 2.656 25.713 1.00 91.25 573 ILE A CA 1
ATOM 4691 C C . ILE A 1 573 ? -7.099 3.360 26.338 1.00 91.25 573 ILE A C 1
ATOM 4693 O O . ILE A 1 573 ? -8.207 2.821 26.289 1.00 91.25 573 ILE A O 1
ATOM 4697 N N . HIS A 1 574 ? -6.934 4.575 26.876 1.00 89.31 574 HIS A N 1
ATOM 4698 C CA . HIS A 1 574 ? -8.057 5.350 27.414 1.00 89.31 574 HIS A CA 1
ATOM 4699 C C . HIS A 1 574 ? -9.108 5.653 26.344 1.00 89.31 574 HIS A C 1
ATOM 4701 O O . HIS A 1 574 ? -10.298 5.519 26.629 1.00 89.31 574 HIS A O 1
ATOM 4707 N N . ARG A 1 575 ? -8.702 5.987 25.108 1.00 86.06 575 ARG A N 1
ATOM 4708 C CA . ARG A 1 575 ? -9.627 6.163 23.971 1.00 86.06 575 ARG A CA 1
ATOM 4709 C C . ARG A 1 575 ? -10.410 4.892 23.662 1.00 86.06 575 ARG A C 1
ATOM 4711 O O . ARG A 1 575 ? -11.634 4.955 23.538 1.00 86.06 575 ARG A O 1
ATOM 4718 N N . ARG A 1 576 ? -9.734 3.741 23.583 1.00 89.38 576 ARG A N 1
ATOM 4719 C CA . ARG A 1 576 ? -10.371 2.440 23.308 1.00 89.38 576 ARG A CA 1
ATOM 4720 C C . ARG A 1 576 ? -11.333 2.028 24.413 1.00 89.38 576 ARG A C 1
ATOM 4722 O O . ARG A 1 576 ? -12.452 1.624 24.113 1.00 89.38 576 ARG A O 1
ATOM 4729 N N . LEU A 1 577 ? -10.935 2.182 25.675 1.00 87.38 577 LEU A N 1
ATOM 4730 C CA . LEU A 1 577 ? -11.809 1.944 26.823 1.00 87.38 577 LEU A CA 1
ATOM 4731 C C . LEU A 1 577 ? -13.009 2.894 26.810 1.00 87.38 577 LEU A C 1
ATOM 4733 O O . LEU A 1 577 ? -14.139 2.438 26.950 1.00 87.38 577 LEU A O 1
ATOM 4737 N N . GLY A 1 578 ? -12.790 4.192 26.584 1.00 84.06 578 GLY A N 1
ATOM 4738 C CA . GLY A 1 578 ? -13.860 5.184 26.473 1.00 84.06 578 GLY A CA 1
ATOM 4739 C C . GLY A 1 578 ? -14.880 4.834 25.389 1.00 84.06 578 GLY A C 1
ATOM 4740 O O . GLY A 1 578 ? -16.078 4.914 25.642 1.00 84.06 578 GLY A O 1
ATOM 4741 N N . TYR A 1 579 ? -14.422 4.370 24.223 1.00 82.31 579 TYR A N 1
ATOM 4742 C CA . TYR A 1 579 ? -15.297 3.878 23.156 1.00 82.31 579 TYR A CA 1
ATOM 4743 C C . TYR A 1 579 ? -16.092 2.632 23.578 1.00 82.31 579 TYR A C 1
ATOM 4745 O O . TYR A 1 579 ? -17.310 2.602 23.411 1.00 82.31 579 TYR A O 1
ATOM 4753 N N . ILE A 1 580 ? -15.436 1.636 24.189 1.00 82.94 580 ILE A N 1
ATOM 4754 C CA . ILE A 1 580 ? -16.102 0.415 24.678 1.00 82.94 580 ILE A CA 1
ATOM 4755 C C . ILE A 1 580 ? -17.195 0.754 25.705 1.00 82.94 580 ILE A C 1
ATOM 4757 O O . ILE A 1 580 ? -18.307 0.242 25.608 1.00 82.94 580 ILE A O 1
ATOM 4761 N N . TYR A 1 581 ? -16.916 1.647 26.660 1.00 80.25 581 TYR A N 1
ATOM 4762 C CA . TYR A 1 581 ? -17.902 2.076 27.659 1.00 80.25 581 TYR A CA 1
ATOM 4763 C C . TYR A 1 581 ? -19.015 2.967 27.082 1.00 80.25 581 TYR A C 1
ATOM 4765 O O . TYR A 1 581 ? -20.069 3.092 27.708 1.00 80.25 581 TYR A O 1
ATOM 4773 N N . PHE A 1 582 ? -18.791 3.609 25.931 1.00 77.19 582 PHE A N 1
ATOM 4774 C CA . PHE A 1 582 ? -19.795 4.430 25.255 1.00 77.19 582 PHE A CA 1
ATOM 4775 C C . PHE A 1 582 ? -20.809 3.595 24.459 1.00 77.19 582 PHE A C 1
ATOM 4777 O O . PHE A 1 582 ? -22.001 3.904 24.516 1.00 77.19 582 PHE A O 1
ATOM 4784 N N . GLU A 1 583 ? -20.355 2.589 23.699 1.00 74.44 583 GLU A N 1
ATOM 4785 C CA . GLU A 1 583 ? -21.216 1.842 22.767 1.00 74.44 583 GLU A CA 1
ATOM 4786 C C . GLU A 1 583 ? -22.193 0.867 23.437 1.00 74.44 583 GLU A C 1
ATOM 4788 O O . GLU A 1 583 ? -23.295 0.672 22.923 1.00 74.44 583 GLU A O 1
ATOM 4793 N N . GLU A 1 584 ? -21.845 0.276 24.581 1.00 64.62 584 GLU A N 1
ATOM 4794 C CA . GLU A 1 584 ? -22.732 -0.652 25.298 1.00 64.62 584 GLU A CA 1
ATOM 4795 C C . GLU A 1 584 ? -23.374 0.021 26.518 1.00 64.62 584 GLU A C 1
ATOM 4797 O O . GLU A 1 584 ? -22.826 0.990 27.028 1.00 64.62 584 GLU A O 1
ATOM 4802 N N . GLU A 1 585 ? -24.547 -0.448 26.983 1.00 57.28 585 GLU A N 1
ATOM 4803 C CA . GLU A 1 585 ? -25.319 0.122 28.109 1.00 57.28 585 GLU A CA 1
ATOM 4804 C C . GLU A 1 585 ? -24.465 0.265 29.391 1.00 57.28 585 GLU A C 1
ATOM 4806 O O . GLU A 1 585 ? -24.479 -0.567 30.305 1.00 57.28 585 GLU A O 1
ATOM 4811 N N . GLY A 1 586 ? -23.721 1.374 29.448 1.00 55.47 586 GLY A N 1
ATOM 4812 C CA . GLY A 1 586 ? -22.497 1.542 30.224 1.00 55.47 586 GLY A CA 1
ATOM 4813 C C . GLY A 1 586 ? -22.681 1.524 31.729 1.00 55.47 586 GLY A C 1
ATOM 4814 O O . GLY A 1 586 ? -21.704 1.496 32.460 1.00 55.47 586 GLY A O 1
ATOM 4815 N N . GLN A 1 587 ? -23.903 1.465 32.251 1.00 58.56 587 GLN A N 1
ATOM 4816 C CA . GLN A 1 587 ? -24.100 1.531 33.695 1.00 58.56 587 GLN A CA 1
ATOM 4817 C C . GLN A 1 587 ? -23.499 0.326 34.439 1.00 58.56 587 GLN A C 1
ATOM 4819 O O . GLN A 1 587 ? -23.023 0.481 35.564 1.00 58.56 587 GLN A O 1
ATOM 4824 N N . LYS A 1 588 ? -23.509 -0.873 33.837 1.00 63.59 588 LYS A N 1
ATOM 4825 C CA . LYS A 1 588 ? -22.933 -2.080 34.458 1.00 63.59 588 LYS A CA 1
ATOM 4826 C C . LYS A 1 588 ? -21.402 -2.054 34.433 1.00 63.59 588 LYS A C 1
ATOM 4828 O O . LYS A 1 588 ? -20.774 -2.434 35.419 1.00 63.59 588 LYS A O 1
ATOM 4833 N N . GLU A 1 589 ? -20.834 -1.564 33.339 1.00 65.88 589 GLU A N 1
ATOM 4834 C CA . GLU A 1 589 ? -19.394 -1.565 33.079 1.00 65.88 589 GLU A CA 1
ATOM 4835 C C . GLU A 1 589 ? -18.684 -0.345 33.706 1.00 65.88 589 GLU A C 1
ATOM 4837 O O . GLU A 1 589 ? -17.581 -0.476 34.231 1.00 65.88 589 GLU A O 1
ATOM 4842 N N . LEU A 1 590 ? -19.360 0.804 33.832 1.00 70.19 590 LEU A N 1
ATOM 4843 C CA . LEU A 1 590 ? -18.869 1.977 34.576 1.00 70.19 590 LEU A CA 1
ATOM 4844 C C . LEU A 1 590 ? -18.643 1.686 36.066 1.00 70.19 590 LEU A C 1
ATOM 4846 O O . LEU A 1 590 ? -17.707 2.205 36.669 1.00 70.19 590 LEU A O 1
ATOM 4850 N N . ASN A 1 591 ? -19.448 0.805 36.669 1.00 69.56 591 ASN A N 1
ATOM 4851 C CA . ASN A 1 591 ? -19.212 0.382 38.051 1.00 69.56 591 ASN A CA 1
ATOM 4852 C C . ASN A 1 591 ? -17.892 -0.395 38.205 1.00 69.56 591 ASN A C 1
ATOM 4854 O O . ASN A 1 591 ? -17.303 -0.364 39.285 1.00 69.56 591 ASN A O 1
ATOM 4858 N N . LYS A 1 592 ? -17.430 -1.095 37.156 1.00 69.81 592 LYS A N 1
ATOM 4859 C CA . LYS A 1 592 ? -16.124 -1.774 37.158 1.00 69.81 592 LYS A CA 1
ATOM 4860 C C . LYS A 1 592 ? -14.981 -0.777 36.972 1.00 69.81 592 LYS A C 1
ATOM 4862 O O . LYS A 1 592 ? -13.947 -0.930 37.617 1.00 69.81 592 LYS A O 1
ATOM 4867 N N . LEU A 1 593 ? -15.179 0.260 36.153 1.00 75.00 593 LEU A N 1
ATOM 4868 C CA . LEU A 1 593 ? -14.198 1.331 35.943 1.00 75.00 593 LEU A CA 1
ATOM 4869 C C . LEU A 1 593 ? -13.752 1.965 37.268 1.00 75.00 593 LEU A C 1
ATOM 4871 O O . LEU A 1 593 ? -12.554 2.083 37.519 1.00 75.00 593 LEU A O 1
ATOM 4875 N N . ASP A 1 594 ? -14.705 2.284 38.146 1.00 71.50 594 ASP A N 1
ATOM 4876 C CA . ASP A 1 594 ? -14.426 2.889 39.455 1.00 71.50 594 ASP A CA 1
ATOM 4877 C C . ASP A 1 594 ? -13.674 1.957 40.427 1.00 71.50 594 ASP A C 1
ATOM 4879 O O . ASP A 1 594 ? -13.097 2.433 41.408 1.00 71.50 594 ASP A O 1
ATOM 4883 N N . GLN A 1 595 ? -13.697 0.640 40.184 1.00 72.38 595 GLN A N 1
ATOM 4884 C CA . GLN A 1 595 ? -13.068 -0.375 41.037 1.00 72.38 595 GLN A CA 1
ATOM 4885 C C . GLN A 1 595 ? -11.670 -0.788 40.563 1.00 72.38 595 GLN A C 1
ATOM 4887 O O . GLN A 1 595 ? -10.844 -1.156 41.395 1.00 72.38 595 GLN A O 1
ATOM 4892 N N . LEU A 1 596 ? -11.422 -0.780 39.249 1.00 71.31 596 LEU A N 1
ATOM 4893 C CA . LEU A 1 596 ? -10.246 -1.421 38.643 1.00 71.31 596 LEU A CA 1
ATOM 4894 C C . LEU A 1 596 ? -9.133 -0.450 38.236 1.00 71.31 596 LEU A C 1
ATOM 4896 O O . LEU A 1 596 ? -7.988 -0.878 38.079 1.00 71.31 596 LEU A O 1
ATOM 4900 N N . LEU A 1 597 ? -9.453 0.833 38.059 1.00 74.06 597 LEU A N 1
ATOM 4901 C CA . LEU A 1 597 ? -8.512 1.837 37.567 1.00 74.06 597 LEU A CA 1
ATOM 4902 C C . LEU A 1 597 ? -8.078 2.823 38.644 1.00 74.06 597 LEU A C 1
ATOM 4904 O O . LEU A 1 597 ? -8.821 3.112 39.579 1.00 74.06 597 LEU A O 1
ATOM 4908 N N . GLU A 1 598 ? -6.889 3.392 38.471 1.00 80.56 598 GLU A N 1
ATOM 4909 C CA . GLU A 1 598 ? -6.442 4.537 39.259 1.00 80.56 598 GLU A CA 1
ATOM 4910 C C . GLU A 1 598 ? -7.258 5.791 38.931 1.00 80.56 598 GLU A C 1
ATOM 4912 O O . GLU A 1 598 ? -7.800 5.936 37.833 1.00 80.56 598 GLU A O 1
ATOM 4917 N N . ILE A 1 599 ? -7.322 6.715 39.890 1.00 81.56 599 ILE A N 1
ATOM 4918 C CA . ILE A 1 599 ? -8.168 7.915 39.832 1.00 81.56 599 ILE A CA 1
ATOM 4919 C C . ILE A 1 599 ? -7.904 8.740 38.562 1.00 81.56 599 ILE A C 1
ATOM 4921 O O . ILE A 1 599 ? -8.858 9.168 37.914 1.00 81.56 599 ILE A O 1
ATOM 4925 N N . ASP A 1 600 ? -6.643 8.889 38.157 1.00 81.31 600 ASP A N 1
ATOM 4926 C CA . ASP A 1 600 ? -6.270 9.658 36.963 1.00 81.31 600 ASP A CA 1
ATOM 4927 C C . ASP A 1 600 ? -6.780 8.998 35.668 1.00 81.31 600 ASP A C 1
ATOM 4929 O O . ASP A 1 600 ? -7.335 9.658 34.788 1.00 81.31 600 ASP A O 1
ATOM 4933 N N . SER A 1 601 ? -6.687 7.666 35.570 1.00 81.00 601 SER A N 1
ATOM 4934 C CA . SER A 1 601 ? -7.237 6.917 34.430 1.00 81.00 601 SER A CA 1
ATOM 4935 C C . SER A 1 601 ? -8.764 6.994 34.381 1.00 81.00 601 SER A C 1
ATOM 4937 O O . SER A 1 601 ? -9.347 7.131 33.304 1.00 81.00 601 SER A O 1
ATOM 4939 N N . GLN A 1 602 ? -9.428 6.956 35.541 1.00 85.12 602 GLN A N 1
ATOM 4940 C CA . GLN A 1 602 ? -10.877 7.153 35.625 1.00 85.12 602 GLN A CA 1
ATOM 4941 C C . GLN A 1 602 ? -11.268 8.547 35.125 1.00 85.12 602 GLN A C 1
ATOM 4943 O O . GLN A 1 602 ? -12.190 8.668 34.317 1.00 85.12 602 GLN A O 1
ATOM 4948 N N . ALA A 1 603 ? -10.550 9.588 35.562 1.00 88.00 603 ALA A N 1
ATOM 4949 C CA . ALA A 1 603 ? -10.795 10.963 35.142 1.00 88.00 603 ALA A CA 1
ATOM 4950 C C . ALA A 1 603 ? -10.723 11.103 33.617 1.00 88.00 603 ALA A C 1
ATOM 4952 O O . ALA A 1 603 ? -11.637 11.660 33.004 1.00 88.00 603 ALA A O 1
ATOM 4953 N N . LYS A 1 604 ? -9.689 10.526 32.987 1.00 89.06 604 LYS A N 1
ATOM 4954 C CA . LYS A 1 604 ? -9.520 10.612 31.533 1.00 89.06 604 LYS A CA 1
ATOM 4955 C C . LYS A 1 604 ? -10.616 9.881 30.757 1.00 89.06 604 LYS A C 1
ATOM 4957 O O . LYS A 1 604 ? -11.105 10.408 29.758 1.00 89.06 604 LYS A O 1
ATOM 4962 N N . ILE A 1 605 ? -11.048 8.705 31.217 1.00 87.19 605 ILE A N 1
ATOM 4963 C CA . ILE A 1 605 ? -12.139 7.969 30.561 1.00 87.19 605 ILE A CA 1
ATOM 4964 C C . ILE A 1 605 ? -13.471 8.711 30.716 1.00 87.19 605 ILE A C 1
ATOM 4966 O O . ILE A 1 605 ? -14.197 8.852 29.733 1.00 87.19 605 ILE A O 1
ATOM 4970 N N . TYR A 1 606 ? -13.785 9.244 31.901 1.00 91.06 606 TYR A N 1
ATOM 4971 C CA . TYR A 1 606 ? -14.986 10.065 32.087 1.00 91.06 606 TYR A CA 1
ATOM 4972 C C . TYR A 1 606 ? -14.967 11.320 31.213 1.00 91.06 606 TYR A C 1
ATOM 4974 O O . TYR A 1 606 ? -15.984 11.667 30.617 1.00 91.06 606 TYR A O 1
ATOM 4982 N N . GLN A 1 607 ? -13.812 11.966 31.065 1.00 92.06 607 GLN A N 1
ATOM 4983 C CA . GLN A 1 607 ? -13.652 13.091 30.151 1.00 92.06 607 GLN A CA 1
ATOM 4984 C C . GLN A 1 607 ? -13.968 12.688 28.702 1.00 92.06 607 GLN A C 1
ATOM 4986 O O . GLN A 1 607 ? -14.741 13.375 28.036 1.00 92.06 607 GLN A O 1
ATOM 4991 N N . LEU A 1 608 ? -13.431 11.563 28.219 1.00 91.00 608 LEU A N 1
ATOM 4992 C CA . LEU A 1 608 ? -13.713 11.056 26.870 1.00 91.00 608 LEU A CA 1
ATOM 4993 C C . LEU A 1 608 ? -15.196 10.715 26.683 1.00 91.00 608 LEU A C 1
ATOM 4995 O O . LEU A 1 608 ? -15.792 11.118 25.690 1.00 91.00 608 LEU A O 1
ATOM 4999 N N . LEU A 1 609 ? -15.821 10.042 27.654 1.00 89.00 609 LEU A N 1
ATOM 5000 C CA . LEU A 1 609 ? -17.263 9.764 27.642 1.00 89.00 609 LEU A CA 1
ATOM 5001 C C . LEU A 1 609 ? -18.097 11.048 27.590 1.00 89.00 609 LEU A C 1
ATOM 5003 O O . LEU A 1 609 ? -19.092 11.109 26.865 1.00 89.00 609 LEU A O 1
ATOM 5007 N N . GLY A 1 610 ? -17.674 12.080 28.322 1.00 91.75 610 GLY A N 1
ATOM 5008 C CA . GLY A 1 610 ? -18.270 13.408 28.263 1.00 91.75 610 GLY A CA 1
ATOM 5009 C C . GLY A 1 610 ? -18.199 14.002 26.859 1.00 91.75 610 GLY A C 1
ATOM 5010 O O . GLY A 1 610 ? -19.229 14.425 26.336 1.00 91.75 610 GLY A O 1
ATOM 5011 N N . LYS A 1 611 ? -17.028 13.952 26.212 1.00 92.25 611 LYS A N 1
ATOM 5012 C CA . LYS A 1 611 ? -16.846 14.423 24.830 1.00 92.25 611 LYS A CA 1
ATOM 5013 C C . LYS A 1 611 ? -17.693 13.630 23.828 1.00 92.25 611 LYS A C 1
ATOM 5015 O O . LYS A 1 611 ? -18.422 14.238 23.054 1.00 92.25 611 LYS A O 1
ATOM 5020 N N . TYR A 1 612 ? -17.721 12.297 23.914 1.00 89.06 612 TYR A N 1
ATOM 5021 C CA . TYR A 1 612 ? -18.588 11.467 23.063 1.00 89.06 612 TYR A CA 1
ATOM 5022 C C . TYR A 1 612 ? -20.070 11.848 23.190 1.00 89.06 612 TYR A C 1
ATOM 5024 O O . TYR A 1 612 ? -20.782 11.971 22.191 1.00 89.06 612 TYR A O 1
ATOM 5032 N N . LYS A 1 613 ? -20.559 12.058 24.421 1.00 87.81 613 LYS A N 1
ATOM 5033 C CA . LYS A 1 613 ? -21.947 12.484 24.660 1.00 87.81 613 LYS A CA 1
ATOM 5034 C C . LYS A 1 613 ? -22.205 13.912 24.195 1.00 87.81 613 LYS A C 1
ATOM 5036 O O . LYS A 1 613 ? -23.290 14.185 23.681 1.00 87.81 613 LYS A O 1
ATOM 5041 N N . PHE A 1 614 ? -21.208 14.785 24.316 1.00 91.19 614 PHE A N 1
ATOM 5042 C CA . PHE A 1 614 ? -21.258 16.146 23.804 1.00 91.19 614 PHE A CA 1
ATOM 5043 C C . PHE A 1 614 ? -21.465 16.153 22.286 1.00 91.19 614 PHE A C 1
ATOM 5045 O O . PHE A 1 614 ? -22.447 16.732 21.824 1.00 91.19 614 PHE A O 1
ATOM 5052 N N . SER A 1 615 ? -20.641 15.426 21.524 1.00 88.06 615 SER A N 1
ATOM 5053 C CA . SER A 1 615 ? -20.773 15.310 20.061 1.00 88.06 615 SER A CA 1
ATOM 5054 C C . SER A 1 615 ? -22.075 14.617 19.639 1.00 88.06 615 SER A C 1
ATOM 5056 O O . SER A 1 615 ? -22.695 14.976 18.640 1.00 88.06 615 SER A O 1
ATOM 5058 N N . ALA A 1 616 ? -22.568 13.663 20.439 1.00 85.31 616 ALA A N 1
ATOM 5059 C CA . ALA A 1 616 ? -23.885 13.057 20.225 1.00 85.31 616 ALA A CA 1
ATOM 5060 C C . ALA A 1 616 ? -25.060 14.034 20.474 1.00 85.31 616 ALA A C 1
ATOM 5062 O O . ALA A 1 616 ? -26.203 13.742 20.109 1.00 85.31 616 ALA A O 1
ATOM 5063 N N . GLY A 1 617 ? -24.798 15.195 21.084 1.00 85.69 617 GLY A N 1
ATOM 5064 C CA . GLY A 1 617 ? -25.788 16.206 21.451 1.00 85.69 617 GLY A CA 1
ATOM 5065 C C . GLY A 1 617 ? -26.571 15.898 22.735 1.00 85.69 617 GLY A C 1
ATOM 5066 O O . GLY A 1 617 ? -27.588 16.549 22.980 1.00 85.69 617 GLY A O 1
ATOM 5067 N N . ASP A 1 618 ? -26.130 14.924 23.539 1.00 87.38 618 ASP A N 1
ATOM 5068 C CA . ASP A 1 618 ? -26.692 14.591 24.858 1.00 87.38 618 ASP A CA 1
ATOM 5069 C C . ASP A 1 618 ? -25.907 15.328 25.956 1.00 87.38 618 ASP A C 1
ATOM 5071 O O . ASP A 1 618 ? -25.036 14.771 26.634 1.00 87.38 618 ASP A O 1
ATOM 5075 N N . LEU A 1 619 ? -26.185 16.629 26.092 1.00 90.00 619 LEU A N 1
ATOM 5076 C CA . LEU A 1 619 ? -25.427 17.501 26.992 1.00 90.00 619 LEU A CA 1
ATOM 5077 C C . LEU A 1 619 ? -25.662 17.206 28.475 1.00 90.00 619 LEU A C 1
ATOM 5079 O O . LEU A 1 619 ? -24.772 17.458 29.283 1.00 90.00 619 LEU A O 1
ATOM 5083 N N . ASP A 1 620 ? -26.809 16.637 28.843 1.00 88.12 620 ASP A N 1
ATOM 5084 C CA . ASP A 1 620 ? -27.085 16.244 30.229 1.00 88.12 620 ASP A CA 1
ATOM 5085 C C . ASP A 1 620 ? -26.107 15.157 30.695 1.00 88.12 620 ASP A C 1
ATOM 5087 O O . ASP A 1 620 ? -25.502 15.256 31.772 1.00 88.12 620 ASP A O 1
ATOM 5091 N N . GLN A 1 621 ? -25.913 14.126 29.865 1.00 88.25 621 GLN A N 1
ATOM 5092 C CA . GLN A 1 621 ? -24.927 13.084 30.142 1.00 88.25 621 GLN A CA 1
ATOM 5093 C C . GLN A 1 621 ? -23.499 13.617 30.014 1.00 88.25 621 GLN A C 1
ATOM 5095 O O . GLN A 1 621 ? -22.668 13.296 30.863 1.00 88.25 621 GLN A O 1
ATOM 5100 N N . ALA A 1 622 ? -23.220 14.470 29.023 1.00 91.81 622 ALA A N 1
ATOM 5101 C CA . ALA A 1 622 ? -21.900 15.078 28.856 1.00 91.81 622 ALA A CA 1
ATOM 5102 C C . ALA A 1 622 ? -21.462 15.854 30.109 1.00 91.81 622 ALA A C 1
ATOM 5104 O O . ALA A 1 622 ? -20.402 15.581 30.669 1.00 91.81 622 ALA A O 1
ATOM 5105 N N . ILE A 1 623 ? -22.319 16.749 30.615 1.00 94.12 623 ILE A N 1
ATOM 5106 C CA . ILE A 1 623 ? -22.079 17.521 31.844 1.00 94.12 623 ILE A CA 1
ATOM 5107 C C . ILE A 1 623 ? -21.885 16.587 33.041 1.00 94.12 623 ILE A C 1
ATOM 5109 O O . ILE A 1 623 ? -21.014 16.823 33.880 1.00 94.12 623 ILE A O 1
ATOM 5113 N N . SER A 1 624 ? -22.684 15.522 33.137 1.00 91.94 624 SER A N 1
ATOM 5114 C CA . SER A 1 624 ? -22.561 14.542 34.220 1.00 91.94 624 SER A CA 1
ATOM 5115 C C . SER A 1 624 ? -21.194 13.854 34.206 1.00 91.94 624 SER A C 1
ATOM 5117 O O . SER A 1 624 ? -20.554 13.748 35.252 1.00 91.94 624 SER A O 1
ATOM 5119 N N . TYR A 1 625 ? -20.710 13.445 33.033 1.00 92.50 625 TYR A N 1
ATOM 5120 C CA . TYR A 1 625 ? -19.401 12.813 32.895 1.00 92.50 625 TYR A CA 1
ATOM 5121 C C . TYR A 1 625 ? -18.239 13.783 33.096 1.00 92.50 625 TYR A C 1
ATOM 5123 O O . TYR A 1 625 ? -17.300 13.432 33.804 1.00 92.50 625 TYR A O 1
ATOM 5131 N N . PHE A 1 626 ? -18.311 15.015 32.588 1.00 95.06 626 PHE A N 1
ATOM 5132 C CA . PHE A 1 626 ? -17.274 16.014 32.865 1.00 95.06 626 PHE A CA 1
ATOM 5133 C C . PHE A 1 626 ? -17.168 16.338 34.361 1.00 95.06 626 PHE A C 1
ATOM 5135 O O . PHE A 1 626 ? -16.065 16.466 34.884 1.00 95.06 626 PHE A O 1
ATOM 5142 N N . LYS A 1 627 ? -18.292 16.378 35.092 1.00 94.56 627 LYS A N 1
ATOM 5143 C CA . LYS A 1 627 ? -18.278 16.501 36.561 1.00 94.56 627 LYS A CA 1
ATOM 5144 C C . LYS A 1 627 ? -17.631 15.309 37.247 1.00 94.56 627 LYS A C 1
ATOM 5146 O O . LYS A 1 627 ? -16.897 15.491 38.214 1.00 94.56 627 LYS A O 1
ATOM 5151 N N . LEU A 1 628 ? -17.935 14.093 36.790 1.00 91.44 628 LEU A N 1
ATOM 5152 C CA . LEU A 1 628 ? -17.303 12.888 37.324 1.00 91.44 628 LEU A CA 1
ATOM 5153 C C . LEU A 1 628 ? -15.796 12.920 37.074 1.00 91.44 628 LEU A C 1
ATOM 5155 O O . LEU A 1 628 ? -15.043 12.645 38.002 1.00 91.44 628 LEU A O 1
ATOM 5159 N N . ALA A 1 629 ? -15.366 13.329 35.879 1.00 92.75 629 ALA A N 1
ATOM 5160 C CA . ALA A 1 629 ? -13.959 13.501 35.543 1.00 92.75 629 ALA A CA 1
ATOM 5161 C C . ALA A 1 629 ? -13.274 14.506 36.481 1.00 92.75 629 ALA A C 1
ATOM 5163 O O . ALA A 1 629 ? -12.277 14.160 37.109 1.00 92.75 629 ALA A O 1
ATOM 5164 N N . LEU A 1 630 ? -13.875 15.686 36.667 1.00 93.12 630 LEU A N 1
ATOM 5165 C CA . LEU A 1 630 ? -13.360 16.740 37.543 1.00 93.12 630 LEU A CA 1
ATOM 5166 C C . LEU A 1 630 ? -13.295 16.315 39.023 1.00 93.12 630 LEU A C 1
ATOM 5168 O O . LEU A 1 630 ? -12.359 16.651 39.739 1.00 93.12 630 LEU A O 1
ATOM 5172 N N . ASN A 1 631 ? -14.275 15.535 39.493 1.00 91.75 631 ASN A N 1
ATOM 5173 C CA . ASN A 1 631 ? -14.288 15.003 40.860 1.00 91.75 631 ASN A CA 1
ATOM 5174 C C . ASN A 1 631 ? -13.176 13.966 41.103 1.00 91.75 631 ASN A C 1
ATOM 5176 O O . ASN A 1 631 ? -12.743 13.775 42.238 1.00 91.75 631 ASN A O 1
ATOM 5180 N N . ARG A 1 632 ? -12.733 13.264 40.054 1.00 90.44 632 ARG A N 1
ATOM 5181 C CA . ARG A 1 632 ? -11.585 12.353 40.136 1.00 90.44 632 ARG A CA 1
ATOM 5182 C C . ARG A 1 632 ? -10.281 13.137 40.074 1.00 90.44 632 ARG A C 1
ATOM 5184 O O . ARG A 1 632 ? -9.434 12.966 40.945 1.00 90.44 632 ARG A O 1
ATOM 5191 N N . GLN A 1 633 ? -10.152 14.016 39.090 1.00 91.50 633 GLN A N 1
ATOM 5192 C CA . GLN A 1 633 ? -8.972 14.840 38.900 1.00 91.50 633 GLN A CA 1
ATOM 5193 C C . GLN A 1 633 ? -9.387 16.230 38.430 1.00 91.50 633 GLN A C 1
ATOM 5195 O O . GLN A 1 633 ? -9.976 16.389 37.360 1.00 91.50 633 GLN A O 1
ATOM 5200 N N . ASP A 1 634 ? -9.035 17.231 39.229 1.00 89.94 634 ASP A N 1
ATOM 5201 C CA . ASP A 1 634 ? -9.214 18.626 38.861 1.00 89.94 634 ASP A CA 1
ATOM 5202 C C . ASP A 1 634 ? -8.293 18.964 37.680 1.00 89.94 634 ASP A C 1
ATOM 5204 O O . ASP A 1 634 ? -7.069 18.817 37.773 1.00 89.94 634 ASP A O 1
ATOM 5208 N N . ASN A 1 635 ? -8.875 19.341 36.541 1.00 88.19 635 ASN A N 1
ATOM 5209 C CA . ASN A 1 635 ? -8.119 19.672 35.345 1.00 88.19 635 ASN A CA 1
ATOM 5210 C C . ASN A 1 635 ? -8.791 20.792 34.535 1.00 88.19 635 ASN A C 1
ATOM 5212 O O . ASN A 1 635 ? -10.013 20.948 34.487 1.00 88.19 635 ASN A O 1
ATOM 5216 N N . LEU A 1 636 ? -7.949 21.584 33.872 1.00 91.62 636 LEU A N 1
ATOM 5217 C CA . LEU A 1 636 ? -8.374 22.768 33.131 1.00 91.62 636 LEU A CA 1
ATOM 5218 C C . LEU A 1 636 ? -9.293 22.424 31.952 1.00 91.62 636 LEU A C 1
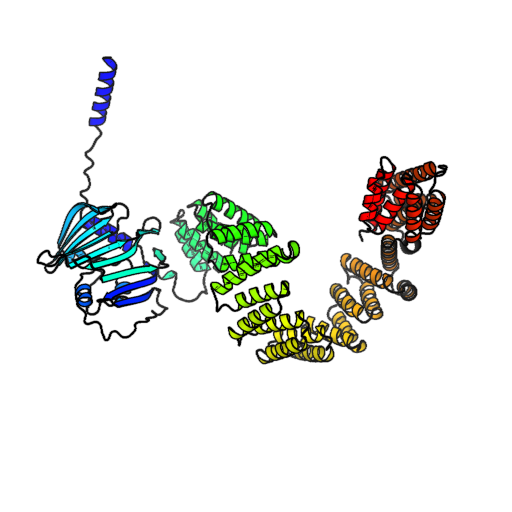ATOM 5220 O O . LEU A 1 636 ? -10.253 23.140 31.680 1.00 91.62 636 LEU A O 1
ATOM 5224 N N . GLU A 1 637 ? -9.023 21.306 31.278 1.00 92.38 637 GLU A N 1
ATOM 5225 C CA . GLU A 1 637 ? -9.787 20.865 30.112 1.00 92.38 637 GLU A CA 1
ATOM 5226 C C . GLU A 1 637 ? -11.243 20.527 30.474 1.00 92.38 637 GLU A C 1
ATOM 5228 O O . GLU A 1 637 ? -12.152 20.855 29.719 1.00 92.38 637 GLU A O 1
ATOM 5233 N N . ASN A 1 638 ? -11.510 19.922 31.638 1.00 93.69 638 ASN A N 1
ATOM 5234 C CA . ASN A 1 638 ? -12.884 19.636 32.056 1.00 93.69 638 ASN A CA 1
ATOM 5235 C C . ASN A 1 638 ? -13.624 20.888 32.531 1.00 93.69 638 ASN A C 1
ATOM 5237 O O . ASN A 1 638 ? -14.821 20.989 32.262 1.00 93.69 638 ASN A O 1
ATOM 5241 N N . HIS A 1 639 ? -12.944 21.854 33.159 1.00 95.56 639 HIS A N 1
ATOM 5242 C CA . HIS A 1 639 ? -13.533 23.174 33.420 1.00 95.56 639 HIS A CA 1
ATOM 5243 C C . HIS A 1 639 ? -13.932 23.873 32.116 1.00 95.56 639 HIS A C 1
ATOM 5245 O O . HIS A 1 639 ? -15.049 24.376 31.998 1.00 95.56 639 HIS A O 1
ATOM 5251 N N . TYR A 1 640 ? -13.060 23.831 31.107 1.00 95.75 640 TYR A N 1
ATOM 5252 C CA . TYR A 1 640 ? -13.345 24.335 29.766 1.00 95.75 640 TYR A CA 1
ATOM 5253 C C . TYR A 1 640 ? -14.556 23.638 29.126 1.00 95.75 640 TYR A C 1
ATOM 5255 O O . TYR A 1 640 ? -15.530 24.297 28.752 1.00 95.75 640 TYR A O 1
ATOM 5263 N N . ASN A 1 641 ? -14.557 22.301 29.090 1.00 95.81 641 ASN A N 1
ATOM 5264 C CA . ASN A 1 641 ? -15.656 21.512 28.528 1.00 95.81 641 ASN A CA 1
ATOM 5265 C C . ASN A 1 641 ? -16.992 21.796 29.243 1.00 95.81 641 ASN A C 1
ATOM 5267 O O . ASN A 1 641 ? -18.033 21.921 28.592 1.00 95.81 641 ASN A O 1
ATOM 5271 N N . LEU A 1 642 ? -16.978 21.932 30.577 1.00 96.31 642 LEU A N 1
ATOM 5272 C CA . LEU A 1 642 ? -18.158 22.284 31.369 1.00 96.31 642 LEU A CA 1
ATOM 5273 C C . LEU A 1 642 ? -18.634 23.710 31.103 1.00 96.31 642 LEU A C 1
ATOM 5275 O O . LEU A 1 642 ? -19.840 23.904 30.961 1.00 96.31 642 LEU A O 1
ATOM 5279 N N . ALA A 1 643 ? -17.732 24.691 31.006 1.00 96.62 643 ALA A N 1
ATOM 5280 C CA . ALA A 1 643 ? -18.090 26.078 30.720 1.00 96.62 643 ALA A CA 1
ATOM 5281 C C . ALA A 1 643 ? -18.883 26.183 29.407 1.00 96.62 643 ALA A C 1
ATOM 5283 O O . ALA A 1 643 ? -19.974 26.761 29.379 1.00 96.62 643 ALA A O 1
ATOM 5284 N N . ILE A 1 644 ? -18.388 25.540 28.345 1.00 96.69 644 ILE A N 1
ATOM 5285 C CA . ILE A 1 644 ? -19.054 25.497 27.038 1.00 96.69 644 ILE A CA 1
ATOM 5286 C C . ILE A 1 644 ? -20.369 24.711 27.106 1.00 96.69 644 ILE A C 1
ATOM 5288 O O . ILE A 1 644 ? -21.399 25.193 26.628 1.00 96.69 644 ILE A O 1
ATOM 5292 N N . ALA A 1 645 ? -20.385 23.530 27.733 1.00 95.31 645 ALA A N 1
ATOM 5293 C CA . ALA A 1 645 ? -21.605 22.734 27.854 1.00 95.31 645 ALA A CA 1
ATOM 5294 C C . ALA A 1 645 ? -22.707 23.485 28.624 1.00 95.31 645 ALA A C 1
ATOM 5296 O O . ALA A 1 645 ? -23.853 23.525 28.170 1.00 95.31 645 ALA A O 1
ATOM 5297 N N . TYR A 1 646 ? -22.364 24.144 29.738 1.00 96.50 646 TYR A N 1
ATOM 5298 C CA . TYR A 1 646 ? -23.286 24.976 30.511 1.00 96.50 646 TYR A CA 1
ATOM 5299 C C . TYR A 1 646 ? -23.797 26.180 29.731 1.00 96.50 646 TYR A C 1
ATOM 5301 O O . TYR A 1 646 ? -24.987 26.489 29.809 1.00 96.50 646 TYR A O 1
ATOM 5309 N N . LEU A 1 647 ? -22.937 26.838 28.956 1.00 95.69 647 LEU A N 1
ATOM 5310 C CA . LEU A 1 647 ? -23.339 27.934 28.083 1.00 95.69 647 LEU A CA 1
ATOM 5311 C C . LEU A 1 647 ? -24.374 27.463 27.048 1.00 95.69 647 LEU A C 1
ATOM 5313 O O . LEU A 1 647 ? -25.423 28.093 26.889 1.00 95.69 647 LEU A O 1
ATOM 5317 N N . ILE A 1 648 ? -24.150 26.308 26.410 1.00 94.31 648 ILE A N 1
ATOM 5318 C CA . ILE A 1 648 ? -25.075 25.757 25.408 1.00 94.31 648 ILE A CA 1
ATOM 5319 C C . ILE A 1 648 ? -26.430 25.387 26.022 1.00 94.31 648 ILE A C 1
ATOM 5321 O O . ILE A 1 648 ? -27.455 25.572 25.364 1.00 94.31 648 ILE A O 1
ATOM 5325 N N . VAL A 1 649 ? -26.482 24.925 27.275 1.00 94.06 649 VAL A N 1
ATOM 5326 C CA . VAL A 1 649 ? -27.755 24.678 27.983 1.00 94.06 649 VAL A CA 1
ATOM 5327 C C . VAL A 1 649 ? -28.303 25.919 28.707 1.00 94.06 649 VAL A C 1
ATOM 5329 O O . VAL A 1 649 ? -29.312 25.828 29.396 1.00 94.06 649 VAL A O 1
ATOM 5332 N N . ASN A 1 650 ? -27.701 27.101 28.528 1.00 92.69 650 ASN A N 1
ATOM 5333 C CA . ASN A 1 650 ? -28.099 28.357 29.180 1.00 92.69 650 ASN A CA 1
ATOM 5334 C C . ASN A 1 650 ? -28.105 28.287 30.724 1.00 92.69 650 ASN A C 1
ATOM 5336 O O . ASN A 1 650 ? -29.024 28.744 31.409 1.00 92.69 650 ASN A O 1
ATOM 5340 N N . HIS A 1 651 ? -27.049 27.714 31.289 1.00 93.69 651 HIS A N 1
ATOM 5341 C CA . HIS A 1 651 ? -26.703 27.829 32.702 1.00 93.69 651 HIS A CA 1
ATOM 5342 C C . HIS A 1 651 ? -25.570 28.847 32.877 1.00 93.69 651 HIS A C 1
ATOM 5344 O O . HIS A 1 651 ? -24.459 28.492 33.260 1.00 93.69 651 HIS A O 1
ATOM 5350 N N . ILE A 1 652 ? -25.862 30.120 32.585 1.00 93.56 652 ILE A N 1
ATOM 5351 C CA . ILE A 1 652 ? -24.882 31.221 32.525 1.00 93.56 652 ILE A CA 1
ATOM 5352 C C . ILE A 1 652 ? -24.039 31.337 33.797 1.00 93.56 652 ILE A C 1
ATOM 5354 O O . ILE A 1 652 ? -22.820 31.419 33.709 1.00 93.56 652 ILE A O 1
ATOM 5358 N N . ASP A 1 653 ? -24.662 31.295 34.976 1.00 95.06 653 ASP A N 1
ATOM 5359 C CA . ASP A 1 653 ? -23.932 31.435 36.242 1.00 95.06 653 ASP A CA 1
ATOM 5360 C C . ASP A 1 653 ? -22.940 30.284 36.467 1.00 95.06 653 ASP A C 1
ATOM 5362 O O . ASP A 1 653 ? -21.835 30.503 36.958 1.00 95.06 653 ASP A O 1
ATOM 5366 N N . LEU A 1 654 ? -23.313 29.062 36.067 1.00 96.19 654 LEU A N 1
ATOM 5367 C CA . LEU A 1 654 ? -22.421 27.905 36.142 1.00 96.19 654 LEU A CA 1
ATOM 5368 C C . LEU A 1 654 ? -21.305 28.016 35.102 1.00 96.19 654 LEU A C 1
ATOM 5370 O O . LEU A 1 654 ? -20.150 27.811 35.445 1.00 96.19 654 LEU A O 1
ATOM 5374 N N . ALA A 1 655 ? -21.624 28.413 33.867 1.00 96.94 655 ALA A N 1
ATOM 5375 C CA . ALA A 1 655 ? -20.625 28.623 32.822 1.00 96.94 655 ALA A CA 1
ATOM 5376 C C . ALA A 1 655 ? -19.562 29.652 33.243 1.00 96.94 655 ALA A C 1
ATOM 5378 O O . ALA A 1 655 ? -18.369 29.418 33.061 1.00 96.94 655 ALA A O 1
ATOM 5379 N N . LYS A 1 656 ? -19.985 30.762 33.866 1.00 97.38 656 LYS A N 1
ATOM 5380 C CA . LYS A 1 656 ? -19.073 31.779 34.407 1.00 97.38 656 LYS A CA 1
ATOM 5381 C C . LYS A 1 656 ? -18.207 31.236 35.533 1.00 97.38 656 LYS A C 1
ATOM 5383 O O . LYS A 1 656 ? -17.010 31.490 35.533 1.00 97.38 656 LYS A O 1
ATOM 5388 N N . ALA A 1 657 ? -18.794 30.481 36.461 1.00 97.12 657 ALA A N 1
ATOM 5389 C CA . ALA A 1 657 ? -18.045 29.889 37.564 1.00 97.12 657 ALA A CA 1
ATOM 5390 C C . ALA A 1 657 ? -16.929 28.959 37.059 1.00 97.12 657 ALA A C 1
ATOM 5392 O O . ALA A 1 657 ? -15.812 29.027 37.564 1.00 97.12 657 ALA A O 1
ATOM 5393 N N . GLU A 1 658 ? -17.202 28.141 36.038 1.00 97.50 658 GLU A N 1
ATOM 5394 C CA . GLU A 1 658 ? -16.184 27.282 35.417 1.00 97.50 658 GLU A CA 1
ATOM 5395 C C . GLU A 1 658 ? -15.120 28.104 34.665 1.00 97.50 658 GLU A C 1
ATOM 5397 O O . GLU A 1 658 ? -13.928 27.828 34.786 1.00 97.50 658 GLU A O 1
ATOM 5402 N N . ALA A 1 659 ? -15.511 29.170 33.956 1.00 96.19 659 ALA A N 1
ATOM 5403 C CA . ALA A 1 659 ? -14.562 30.078 33.305 1.00 96.19 659 ALA A CA 1
ATOM 5404 C C . ALA A 1 659 ? -13.648 30.802 34.315 1.00 96.19 659 ALA A C 1
ATOM 5406 O O . ALA A 1 659 ? -12.456 30.982 34.064 1.00 96.19 659 ALA A O 1
ATOM 5407 N N . GLU A 1 660 ? -14.168 31.165 35.491 1.00 96.06 660 GLU A N 1
ATOM 5408 C CA . GLU A 1 660 ? -13.368 31.703 36.595 1.00 96.06 660 GLU A CA 1
ATOM 5409 C C . GLU A 1 660 ? -12.361 30.672 37.125 1.00 96.06 660 GLU A C 1
ATOM 5411 O O . GLU A 1 660 ? -11.228 31.049 37.434 1.00 96.06 660 GLU A O 1
ATOM 5416 N N . GLN A 1 661 ? -12.716 29.379 37.169 1.00 96.12 661 GLN A N 1
ATOM 5417 C CA . GLN A 1 661 ? -11.760 28.329 37.546 1.00 96.12 661 GLN A CA 1
ATOM 5418 C C . GLN A 1 661 ? -10.581 28.256 36.564 1.00 96.12 661 GLN A C 1
ATOM 5420 O O . GLN A 1 661 ? -9.432 28.185 37.001 1.00 96.12 661 GLN A O 1
ATOM 5425 N N . ILE A 1 662 ? -10.829 28.389 35.256 1.00 94.69 662 ILE A N 1
ATOM 5426 C CA . ILE A 1 662 ? -9.778 28.423 34.218 1.00 94.69 662 ILE A CA 1
ATOM 5427 C C . ILE A 1 662 ? -8.797 29.583 34.455 1.00 94.69 662 ILE A C 1
ATOM 5429 O O . ILE A 1 662 ? -7.582 29.402 34.356 1.00 94.69 662 ILE A O 1
ATOM 5433 N N . ILE A 1 663 ? -9.304 30.758 34.855 1.00 94.31 663 ILE A N 1
ATOM 5434 C CA . ILE A 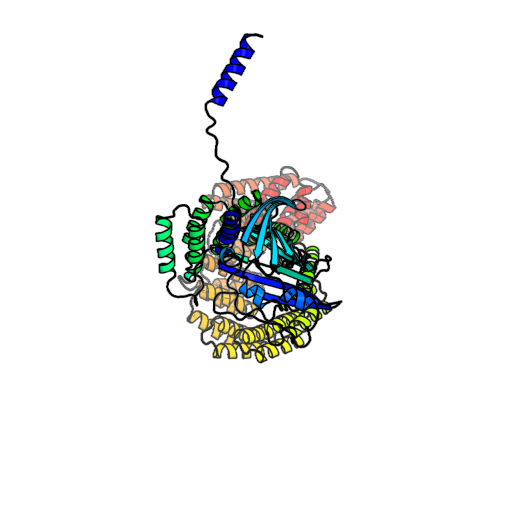1 663 ? -8.459 31.903 35.236 1.00 94.31 663 ILE A CA 1
ATOM 5435 C C . ILE A 1 663 ? -7.608 31.552 36.458 1.00 94.31 663 ILE A C 1
ATOM 5437 O O . ILE A 1 663 ? -6.402 31.802 36.465 1.00 94.31 663 ILE A O 1
ATOM 5441 N N . THR A 1 664 ? -8.214 30.966 37.496 1.00 93.00 664 THR A N 1
ATOM 5442 C CA . THR A 1 664 ? -7.476 30.598 38.714 1.00 93.00 664 THR A CA 1
ATOM 5443 C C . THR A 1 664 ? -6.430 29.510 38.477 1.00 93.00 664 THR A C 1
ATOM 5445 O O . THR A 1 664 ? -5.405 29.506 39.158 1.00 93.00 664 THR A O 1
ATOM 5448 N N . ALA A 1 665 ? -6.645 28.645 37.484 1.00 89.06 665 ALA A N 1
ATOM 5449 C CA . ALA A 1 665 ? -5.716 27.599 37.068 1.00 89.06 665 ALA A CA 1
ATOM 5450 C C . ALA A 1 665 ? -4.533 28.122 36.225 1.00 89.06 665 ALA A C 1
ATOM 5452 O O . ALA A 1 665 ? -3.591 27.372 35.973 1.00 89.06 665 ALA A O 1
ATOM 5453 N N . GLY A 1 666 ? -4.538 29.405 35.837 1.00 88.50 666 GLY A N 1
ATOM 5454 C CA . GLY A 1 666 ? -3.407 30.083 35.192 1.00 88.50 666 GLY A CA 1
ATOM 5455 C C . GLY A 1 666 ? -3.625 30.501 33.735 1.00 88.50 666 GLY A C 1
ATOM 5456 O O . GLY A 1 666 ? -2.798 31.243 33.208 1.00 88.50 666 GLY A O 1
ATOM 5457 N N . GLU A 1 667 ? -4.738 30.117 33.102 1.00 93.25 667 GLU A N 1
ATOM 5458 C CA . GLU A 1 667 ? -5.071 30.489 31.716 1.00 93.25 667 GLU A CA 1
ATOM 5459 C C . GLU A 1 667 ? -5.989 31.720 31.674 1.00 93.25 667 GLU A C 1
ATOM 5461 O O . GLU A 1 667 ? -7.149 31.681 31.257 1.00 93.25 667 GLU A O 1
ATOM 5466 N N . GLU A 1 668 ? -5.463 32.854 32.141 1.00 93.56 668 GLU A N 1
ATOM 5467 C CA . GLU A 1 668 ? -6.232 34.096 32.292 1.00 93.56 668 GLU A CA 1
ATOM 5468 C C . GLU A 1 668 ? -6.810 34.618 30.967 1.00 93.56 668 GLU A C 1
ATOM 5470 O O . GLU A 1 668 ? -7.918 35.156 30.952 1.00 93.56 668 GLU A O 1
ATOM 5475 N N . ALA A 1 669 ? -6.080 34.467 29.858 1.00 94.25 669 ALA A N 1
ATOM 5476 C CA . ALA A 1 669 ? -6.537 34.919 28.546 1.00 94.25 669 ALA A CA 1
ATOM 5477 C C . ALA A 1 669 ? -7.777 34.138 28.087 1.00 94.25 669 ALA A C 1
ATOM 5479 O O . ALA A 1 669 ? -8.801 34.753 27.793 1.00 94.25 669 ALA A O 1
ATOM 5480 N N . LEU A 1 670 ? -7.698 32.803 28.119 1.00 93.19 670 LEU A N 1
ATOM 5481 C CA . LEU A 1 670 ? -8.792 31.910 27.741 1.00 93.19 670 LEU A CA 1
ATOM 5482 C C . LEU A 1 670 ? -10.012 32.109 28.647 1.00 93.19 670 LEU A C 1
ATOM 5484 O O . LEU A 1 670 ? -11.132 32.259 28.168 1.00 93.19 670 LEU A O 1
ATOM 5488 N N . GLY A 1 671 ? -9.807 32.168 29.966 1.00 94.81 671 GLY A N 1
ATOM 5489 C CA . GLY A 1 671 ? -10.911 32.356 30.904 1.00 94.81 671 GLY A CA 1
ATOM 5490 C C . GLY A 1 671 ? -11.632 33.699 30.725 1.00 94.81 671 GLY A C 1
ATOM 5491 O O . GLY A 1 671 ? -12.859 33.752 30.784 1.00 94.81 671 GLY A O 1
ATOM 5492 N N . ARG A 1 672 ? -10.903 34.790 30.441 1.00 95.25 672 ARG A N 1
ATOM 5493 C CA . ARG A 1 672 ? -11.510 36.104 30.150 1.00 95.25 672 ARG A CA 1
ATOM 5494 C C . ARG A 1 672 ? -12.255 36.126 28.817 1.00 95.25 672 ARG A C 1
ATOM 5496 O O . ARG A 1 672 ? -13.320 36.733 28.748 1.00 95.25 672 ARG A O 1
ATOM 5503 N N . GLU A 1 673 ? -11.711 35.474 27.794 1.00 95.88 673 GLU A N 1
ATOM 5504 C CA . GLU A 1 673 ? -12.372 35.316 26.495 1.00 95.88 673 GLU A CA 1
ATOM 5505 C C . GLU A 1 673 ? -13.708 34.579 26.643 1.00 95.88 673 GLU A C 1
ATOM 5507 O O . GLU A 1 673 ? -14.738 35.058 26.166 1.00 95.88 673 GLU A O 1
ATOM 5512 N N . LEU A 1 674 ? -13.721 33.472 27.393 1.00 95.62 674 LEU A N 1
ATOM 5513 C CA . LEU A 1 674 ? -14.946 32.727 27.675 1.00 95.62 674 LEU A CA 1
ATOM 5514 C C . LEU A 1 674 ? -15.964 33.555 28.459 1.00 95.62 674 LEU A C 1
ATOM 5516 O O . LEU A 1 674 ? -17.145 33.522 28.124 1.00 95.62 674 LEU A O 1
ATOM 5520 N N . LEU A 1 675 ? -15.542 34.324 29.468 1.00 97.12 675 LEU A N 1
ATOM 5521 C CA . LEU A 1 675 ? -16.449 35.213 30.205 1.00 97.12 675 LEU A CA 1
ATOM 5522 C C . LEU A 1 675 ? -17.102 36.255 29.287 1.00 97.12 675 LEU A C 1
ATOM 5524 O O . LEU A 1 675 ? -18.315 36.451 29.366 1.00 97.12 675 LEU A O 1
ATOM 5528 N N . GLU A 1 676 ? -16.328 36.877 28.392 1.00 96.44 676 GLU A N 1
ATOM 5529 C CA . GLU A 1 676 ? -16.856 37.833 27.413 1.00 96.44 676 GLU A CA 1
ATOM 5530 C C . GLU A 1 676 ? -17.852 37.165 26.454 1.00 96.44 676 GLU A C 1
ATOM 5532 O O . GLU A 1 676 ? -18.927 37.712 26.192 1.00 96.44 676 GLU A O 1
ATOM 5537 N N . LEU A 1 677 ? -17.536 35.964 25.960 1.00 96.00 677 LEU A N 1
ATOM 5538 C CA . LEU A 1 677 ? -18.433 35.195 25.097 1.00 96.00 677 LEU A CA 1
ATOM 5539 C C . LEU A 1 677 ? -19.746 34.840 25.815 1.00 96.00 677 LEU A C 1
ATOM 5541 O O . LEU A 1 677 ? -20.829 35.015 25.248 1.00 96.00 677 LEU A O 1
ATOM 5545 N N . ILE A 1 678 ? -19.657 34.378 27.066 1.00 96.88 678 ILE A N 1
ATOM 5546 C CA . ILE A 1 678 ? -20.812 34.031 27.903 1.00 96.88 678 ILE A CA 1
ATOM 5547 C C . ILE A 1 678 ? -21.708 35.257 28.123 1.00 96.88 678 ILE A C 1
ATOM 5549 O O . ILE A 1 678 ? -22.928 35.149 27.982 1.00 96.88 678 ILE A O 1
ATOM 5553 N N . ASP A 1 679 ? -21.122 36.417 28.437 1.00 95.94 679 ASP A N 1
ATOM 5554 C CA . ASP A 1 679 ? -21.864 37.667 28.631 1.00 95.94 679 ASP A CA 1
ATOM 5555 C C . ASP A 1 679 ? -22.605 38.088 27.360 1.00 95.94 679 ASP A C 1
ATOM 5557 O O . ASP A 1 679 ? -23.812 38.324 27.399 1.00 95.94 679 ASP A O 1
ATOM 5561 N N . ARG A 1 680 ? -21.920 38.091 26.212 1.00 95.88 680 ARG A N 1
ATOM 5562 C CA . ARG A 1 680 ? -22.515 38.508 24.933 1.00 95.88 680 ARG A CA 1
ATOM 5563 C C . ARG A 1 680 ? -23.644 37.586 24.474 1.00 95.88 680 ARG A C 1
ATOM 5565 O O . ARG A 1 680 ? -24.636 38.059 23.923 1.00 95.88 680 ARG A O 1
ATOM 5572 N N . ILE A 1 681 ? -23.536 36.277 24.714 1.00 93.75 681 ILE A N 1
ATOM 5573 C CA . ILE A 1 681 ? -24.633 35.335 24.437 1.00 93.75 681 ILE A CA 1
ATOM 5574 C C . ILE A 1 681 ? -25.801 35.556 25.408 1.00 93.75 681 ILE A C 1
ATOM 5576 O O . ILE A 1 681 ? -26.959 35.497 24.992 1.00 93.75 681 ILE A O 1
ATOM 5580 N N . GLY A 1 682 ? -25.518 35.844 26.682 1.00 91.50 682 GLY A N 1
ATOM 5581 C CA . GLY A 1 682 ? -26.542 36.200 27.665 1.00 91.50 682 GLY A CA 1
ATOM 5582 C C . GLY A 1 682 ? -27.323 37.459 27.274 1.00 91.50 682 GLY A C 1
ATOM 5583 O O . GLY A 1 682 ? -28.557 37.458 27.324 1.00 91.50 682 GLY A O 1
ATOM 5584 N N . ASP A 1 683 ? -26.620 38.499 26.824 1.00 91.38 683 ASP A N 1
ATOM 5585 C CA . ASP A 1 683 ? -27.216 39.742 26.327 1.00 91.38 683 ASP A CA 1
ATOM 5586 C C . ASP A 1 683 ? -28.064 39.490 25.073 1.00 91.38 683 ASP A C 1
ATOM 5588 O O . ASP A 1 683 ? -29.217 39.927 25.008 1.00 91.38 683 ASP A O 1
ATOM 5592 N N . LEU A 1 684 ? -27.556 38.683 24.131 1.00 90.50 684 LEU A N 1
ATOM 5593 C CA . LEU A 1 684 ? -28.312 38.272 22.949 1.00 90.50 684 LEU A CA 1
ATOM 5594 C C . LEU A 1 684 ? -29.625 37.570 23.332 1.00 90.50 684 LEU A C 1
ATOM 5596 O O . LEU A 1 684 ? -30.681 37.876 22.783 1.00 90.50 684 LEU A O 1
ATOM 5600 N N . GLU A 1 685 ? -29.609 36.633 24.281 1.00 88.00 685 GLU A N 1
ATOM 5601 C CA . GLU A 1 685 ? -30.842 35.977 24.734 1.00 88.00 685 GLU A CA 1
ATOM 5602 C C . GLU A 1 685 ? -31.835 36.971 25.361 1.00 88.00 685 GLU A C 1
ATOM 5604 O O . GLU A 1 685 ? -33.054 36.864 25.159 1.00 88.00 685 GLU A O 1
ATOM 5609 N N . GLN A 1 686 ? -31.323 37.945 26.114 1.00 87.69 686 GLN A N 1
ATOM 5610 C CA . GLN A 1 686 ? -32.119 38.941 26.820 1.00 87.69 686 GLN A CA 1
ATOM 5611 C C . GLN A 1 686 ? -32.790 39.935 25.857 1.00 87.69 686 GLN A C 1
ATOM 5613 O O . GLN A 1 686 ? -33.971 40.240 26.052 1.00 87.69 686 GLN A O 1
ATOM 5618 N N . ASP A 1 687 ? -32.112 40.349 24.784 1.00 87.00 687 ASP A N 1
ATOM 5619 C CA . ASP A 1 687 ? -32.667 41.215 23.732 1.00 87.00 687 ASP A CA 1
ATOM 5620 C C . ASP A 1 687 ? -33.894 40.596 23.043 1.00 87.00 687 ASP A C 1
ATOM 5622 O O . ASP A 1 687 ? -34.847 41.282 22.661 1.00 87.00 687 ASP A O 1
ATOM 5626 N N . TYR A 1 688 ? -33.921 39.267 22.943 1.00 84.81 688 TYR A N 1
ATOM 5627 C CA . TYR A 1 688 ? -34.996 38.520 22.292 1.00 84.81 688 TYR A CA 1
ATOM 5628 C C . TYR A 1 688 ? -36.109 38.054 23.247 1.00 84.81 688 TYR A C 1
ATOM 5630 O O . TYR A 1 688 ? -37.134 37.519 22.797 1.00 84.81 688 TYR A O 1
ATOM 5638 N N . LYS A 1 689 ? -35.955 38.260 24.561 1.00 80.50 689 LYS A N 1
ATOM 5639 C CA . LYS A 1 689 ? -36.872 37.764 25.605 1.00 80.50 689 LYS A CA 1
ATOM 5640 C C . LYS A 1 689 ? -38.283 38.349 25.506 1.00 80.50 689 LYS A C 1
ATOM 5642 O O . LYS A 1 689 ? -39.281 37.618 25.635 1.00 80.50 689 LYS A O 1
ATOM 5647 N N . ASP A 1 690 ? -38.355 39.649 25.231 1.00 77.69 690 ASP A N 1
ATOM 5648 C CA . ASP A 1 690 ? -39.593 40.437 25.231 1.00 77.69 690 ASP A CA 1
ATOM 5649 C C . ASP A 1 690 ? -40.185 40.650 23.825 1.00 77.69 690 ASP A C 1
ATOM 5651 O O . ASP A 1 690 ? -41.246 41.258 23.674 1.00 77.69 690 ASP A O 1
ATOM 5655 N N . ILE A 1 691 ? -39.569 40.075 22.786 1.00 77.00 691 ILE A N 1
ATOM 5656 C CA . ILE A 1 691 ? -40.091 40.124 21.416 1.00 77.00 691 ILE A CA 1
ATOM 5657 C C . ILE A 1 691 ? -41.321 39.209 21.298 1.00 77.00 691 ILE A C 1
ATOM 5659 O O . ILE A 1 691 ? -41.238 37.989 21.479 1.00 77.00 691 ILE A O 1
ATOM 5663 N N . TYR A 1 692 ? -42.482 39.794 20.980 1.00 76.94 692 TYR A N 1
ATOM 5664 C CA . TYR A 1 692 ? -43.750 39.078 20.806 1.00 76.94 692 TYR A CA 1
ATOM 5665 C C . TYR A 1 692 ? -44.123 38.941 19.323 1.00 76.94 692 TYR A C 1
ATOM 5667 O O . TYR A 1 692 ? -44.808 39.789 18.756 1.00 76.94 692 TYR A O 1
ATOM 5675 N N . VAL A 1 693 ? -43.668 37.850 18.704 1.00 80.31 693 VAL A N 1
ATOM 5676 C CA . VAL A 1 693 ? -43.922 37.503 17.294 1.00 80.31 693 VAL A CA 1
ATOM 5677 C C . VAL A 1 693 ? -44.405 36.047 17.160 1.00 80.31 693 VAL A C 1
ATOM 5679 O O . VAL A 1 693 ? -44.187 35.255 18.088 1.00 80.31 693 VAL A O 1
ATOM 5682 N N . PRO A 1 694 ? -45.060 35.661 16.042 1.00 79.00 694 PRO A N 1
ATOM 5683 C CA . PRO A 1 694 ? -45.333 34.251 15.731 1.00 79.00 694 PRO A CA 1
ATOM 5684 C C . PRO A 1 694 ? -44.054 33.399 15.840 1.00 79.00 694 PRO A C 1
ATOM 5686 O O . PRO A 1 694 ? -42.961 33.916 15.621 1.00 79.00 694 PRO A O 1
ATOM 5689 N N . GLY A 1 695 ? -44.156 32.137 16.267 1.00 82.00 695 GLY A N 1
ATOM 5690 C CA . GLY A 1 695 ? -42.996 31.281 16.568 1.00 82.00 695 GLY A CA 1
ATOM 5691 C C . GLY A 1 695 ? -42.513 31.319 18.023 1.00 82.00 695 GLY A C 1
ATOM 5692 O O . GLY A 1 695 ? -41.966 30.330 18.519 1.00 82.00 695 GLY A O 1
ATOM 5693 N N . ARG A 1 696 ? -42.796 32.391 18.786 1.00 86.50 696 ARG A N 1
ATOM 5694 C CA . ARG A 1 696 ? -42.300 32.572 20.172 1.00 86.50 696 ARG A CA 1
ATOM 5695 C C . ARG A 1 696 ? -42.592 31.393 21.104 1.00 86.50 696 ARG A C 1
ATOM 5697 O O . ARG A 1 696 ? -41.747 31.038 21.923 1.00 86.50 696 ARG A O 1
ATOM 5704 N N . ILE A 1 697 ? -43.784 30.797 21.021 1.00 88.44 697 ILE A N 1
ATOM 5705 C CA . ILE A 1 697 ? -44.171 29.678 21.898 1.00 88.44 697 ILE A CA 1
ATOM 5706 C C . ILE A 1 697 ? -43.278 28.461 21.643 1.00 88.44 697 ILE A C 1
ATOM 5708 O O . ILE A 1 697 ? -42.839 27.822 22.601 1.00 88.44 697 ILE A O 1
ATOM 5712 N N . ASN A 1 698 ? -42.999 28.143 20.377 1.00 90.44 698 ASN A N 1
ATOM 5713 C CA . ASN A 1 698 ? -42.145 27.012 20.033 1.00 90.44 698 ASN A CA 1
ATOM 5714 C C . ASN A 1 698 ? -40.681 27.308 20.356 1.00 90.44 698 ASN A C 1
ATOM 5716 O O . ASN A 1 698 ? -40.033 26.433 20.920 1.00 90.44 698 ASN A O 1
ATOM 5720 N N . ARG A 1 699 ? -40.198 28.547 20.179 1.00 91.88 699 ARG A N 1
ATOM 5721 C CA . ARG A 1 699 ? -38.870 28.940 20.687 1.00 91.88 699 ARG A CA 1
ATOM 5722 C C . ARG A 1 699 ? -38.739 28.687 22.189 1.00 91.88 699 ARG A C 1
ATOM 5724 O O . ARG A 1 699 ? -37.820 27.995 22.595 1.00 91.88 699 ARG A O 1
ATOM 5731 N N . ILE A 1 700 ? -39.687 29.161 23.006 1.00 91.19 700 ILE A N 1
ATOM 5732 C CA . ILE A 1 700 ? -39.645 28.968 24.470 1.00 91.19 700 ILE A CA 1
ATOM 5733 C C . ILE A 1 700 ? -39.662 27.480 24.843 1.00 91.19 700 ILE A C 1
ATOM 5735 O O . ILE A 1 700 ? -39.010 27.072 25.801 1.00 91.19 700 ILE A O 1
ATOM 5739 N N . LYS A 1 701 ? -40.417 26.649 24.111 1.00 93.06 701 LYS A N 1
ATOM 5740 C CA . LYS A 1 701 ? -40.366 25.190 24.297 1.00 93.06 701 LYS A CA 1
ATOM 5741 C C . LYS A 1 701 ? -38.985 24.638 23.940 1.00 93.06 701 LYS A C 1
ATOM 5743 O O . LYS A 1 701 ? -38.486 23.801 24.683 1.00 93.06 701 LYS A O 1
ATOM 5748 N N . GLY A 1 702 ? -38.389 25.118 22.849 1.00 93.94 702 GLY A N 1
ATOM 5749 C CA . GLY A 1 702 ? -37.018 24.808 22.452 1.00 93.94 702 GLY A CA 1
ATOM 5750 C C . GLY A 1 702 ? -36.014 25.158 23.545 1.00 93.94 702 GLY A C 1
ATOM 5751 O O . GLY A 1 702 ? -35.265 24.284 23.958 1.00 93.94 702 GLY A O 1
ATOM 5752 N N . ASP A 1 703 ? -36.082 26.367 24.106 1.00 92.75 703 ASP A N 1
ATOM 5753 C CA . ASP A 1 703 ? -35.188 26.804 25.188 1.00 92.75 703 ASP A CA 1
ATOM 5754 C C . ASP A 1 703 ? -35.312 25.925 26.425 1.00 92.75 703 ASP A C 1
ATOM 5756 O O . ASP A 1 703 ? -34.307 25.538 27.005 1.00 92.75 703 ASP A O 1
ATOM 5760 N N . ARG A 1 704 ? -36.540 25.558 26.816 1.00 92.81 704 ARG A N 1
ATOM 5761 C CA . ARG A 1 704 ? -36.754 24.655 27.955 1.00 92.81 704 ARG A CA 1
ATOM 5762 C C . ARG A 1 704 ? -36.157 23.275 27.714 1.00 92.81 704 ARG A C 1
ATOM 5764 O O . ARG A 1 704 ? -35.626 22.688 28.645 1.00 92.81 704 ARG A O 1
ATOM 5771 N N . LEU A 1 705 ? -36.274 22.749 26.496 1.00 91.88 705 LEU A N 1
ATOM 5772 C CA . LEU A 1 705 ? -35.686 21.459 26.131 1.00 91.88 705 LEU A CA 1
ATOM 5773 C C . LEU A 1 705 ? -34.158 21.551 26.070 1.00 91.88 705 LEU A C 1
ATOM 5775 O O . LEU A 1 705 ? -33.482 20.652 26.554 1.00 91.88 705 LEU A O 1
ATOM 5779 N N . ARG A 1 706 ? -33.615 22.658 25.554 1.00 93.50 706 ARG A N 1
ATOM 5780 C CA . ARG A 1 706 ? -32.177 22.947 25.534 1.00 93.50 706 ARG A CA 1
ATOM 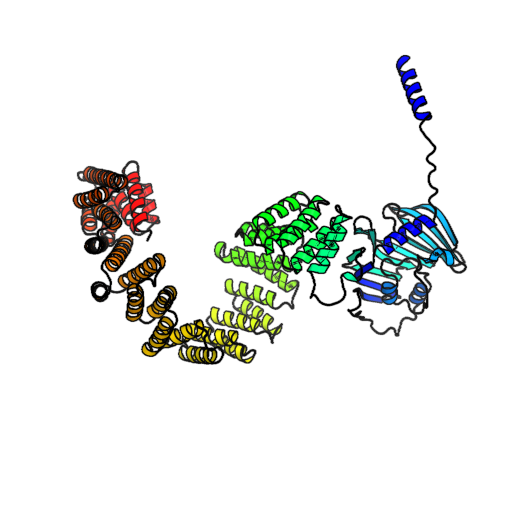5781 C C . ARG A 1 706 ? -31.599 23.075 26.946 1.00 93.50 706 ARG A C 1
ATOM 5783 O O . ARG A 1 706 ? -30.554 22.503 27.209 1.00 93.50 706 ARG A O 1
ATOM 5790 N N . GLN A 1 707 ? -32.307 23.741 27.859 1.00 91.44 707 GLN A N 1
ATOM 5791 C CA . GLN A 1 707 ? -31.954 23.831 29.285 1.00 91.44 707 GLN A CA 1
ATOM 5792 C C . GLN A 1 707 ? -32.006 22.486 30.017 1.00 91.44 707 GLN A C 1
ATOM 5794 O O . GLN A 1 707 ? -31.438 22.349 31.092 1.00 91.44 707 GLN A O 1
ATOM 5799 N N . GLN A 1 708 ? -32.700 21.501 29.451 1.00 86.25 708 GLN A N 1
ATOM 5800 C CA . GLN A 1 708 ? -32.707 20.113 29.910 1.00 86.25 708 GLN A CA 1
ATOM 5801 C C . GLN A 1 708 ? -31.739 19.248 29.089 1.00 86.25 708 GLN A C 1
ATOM 5803 O O . GLN A 1 708 ? -32.005 18.068 28.940 1.00 86.25 708 GLN A O 1
ATOM 5808 N N . GLY A 1 709 ? -30.766 19.828 28.375 1.00 84.88 709 GLY A N 1
ATOM 5809 C CA . GLY A 1 709 ? -29.808 19.087 27.541 1.00 84.88 709 GLY A CA 1
ATOM 5810 C C . GLY A 1 709 ? -30.400 18.283 26.372 1.00 84.88 709 GLY A C 1
ATOM 5811 O O . GLY A 1 709 ? -29.663 17.639 25.628 1.00 84.88 709 GLY A O 1
ATOM 5812 N N . ARG A 1 710 ? -31.718 18.339 26.135 1.00 85.81 710 ARG A N 1
ATOM 5813 C CA . ARG A 1 710 ? -32.448 17.559 25.118 1.00 85.81 710 ARG A CA 1
ATOM 5814 C C . ARG A 1 710 ? -32.401 18.249 23.758 1.00 85.81 710 ARG A C 1
ATOM 5816 O O . ARG A 1 710 ? -33.430 18.652 23.203 1.00 85.81 710 ARG A O 1
ATOM 5823 N N . LEU A 1 711 ? -31.198 18.380 23.197 1.00 90.06 711 LEU A N 1
ATOM 5824 C CA . LEU A 1 711 ? -30.950 19.181 21.993 1.00 90.06 711 LEU A CA 1
ATOM 5825 C C . LEU A 1 711 ? -31.714 18.697 20.755 1.00 90.06 711 LEU A C 1
ATOM 5827 O O . LEU A 1 711 ? -32.186 19.517 19.972 1.00 90.06 711 LEU A O 1
ATOM 5831 N N . THR A 1 712 ? -31.901 17.385 20.581 1.00 87.12 712 THR A N 1
ATOM 5832 C CA . THR A 1 712 ? -32.667 16.849 19.438 1.00 87.12 712 THR A CA 1
ATOM 5833 C C . THR A 1 712 ? -34.120 17.323 19.454 1.00 87.12 712 THR A C 1
ATOM 5835 O O . THR A 1 712 ? -34.670 17.698 18.419 1.00 87.12 712 THR A O 1
ATOM 5838 N N . GLU A 1 713 ? -34.745 17.357 20.628 1.00 89.75 713 GLU A N 1
ATOM 5839 C CA . GLU A 1 713 ? -36.120 17.833 20.768 1.00 89.75 713 GLU A CA 1
ATOM 5840 C C . GLU A 1 713 ? -36.190 19.360 20.699 1.00 89.75 713 GLU A C 1
ATOM 5842 O O . GLU A 1 713 ? -37.116 19.909 20.096 1.00 89.75 713 GLU A O 1
ATOM 5847 N N . ALA A 1 714 ? -35.190 20.047 21.259 1.00 93.44 714 ALA A N 1
ATOM 5848 C CA . ALA A 1 714 ? -35.059 21.494 21.148 1.00 93.44 714 ALA A CA 1
ATOM 5849 C C . ALA A 1 714 ? -34.959 21.938 19.679 1.00 93.44 714 ALA A C 1
ATOM 5851 O O . ALA A 1 714 ? -35.675 22.848 19.263 1.00 93.44 714 ALA A O 1
ATOM 5852 N N . LEU A 1 715 ? -34.157 21.235 18.870 1.00 93.19 715 LEU A N 1
ATOM 5853 C CA . LEU A 1 715 ? -33.973 21.496 17.442 1.00 93.19 715 LEU A CA 1
ATOM 5854 C C . LEU A 1 715 ? -35.297 21.450 16.673 1.00 93.19 715 LEU A C 1
ATOM 5856 O O . LEU A 1 715 ? -35.579 22.342 15.874 1.00 93.19 715 LEU A O 1
ATOM 5860 N N . VAL A 1 716 ? -36.148 20.456 16.952 1.00 92.75 716 VAL A N 1
ATOM 5861 C CA . VAL A 1 716 ? -37.491 20.364 16.352 1.00 92.75 716 VAL A CA 1
ATOM 5862 C C . VAL A 1 716 ? -38.316 21.607 16.687 1.00 92.75 716 VAL A C 1
ATOM 5864 O O . VAL A 1 716 ? -38.943 22.190 15.804 1.00 92.75 716 VAL A O 1
ATOM 5867 N N . LYS A 1 717 ? -38.280 22.062 17.943 1.00 96.25 717 LYS A N 1
ATOM 5868 C CA . LYS A 1 717 ? -39.033 23.245 18.384 1.00 96.25 717 LYS A CA 1
ATOM 5869 C C . LYS A 1 717 ? -38.496 24.556 17.825 1.00 96.25 717 LYS A C 1
ATOM 5871 O O . LYS A 1 717 ? -39.297 25.427 17.482 1.00 96.25 717 LYS A O 1
ATOM 5876 N N . TYR A 1 718 ? -37.188 24.684 17.635 1.00 95.00 718 TYR A N 1
ATOM 5877 C CA . TYR A 1 718 ? -36.627 25.837 16.933 1.00 95.00 718 TYR A CA 1
ATOM 5878 C C . TYR A 1 718 ? -37.005 25.853 15.447 1.00 95.00 718 TYR A C 1
ATOM 5880 O O . TYR A 1 718 ? -37.346 26.912 14.925 1.00 95.00 718 TYR A O 1
ATOM 5888 N N . ARG A 1 719 ? -37.069 24.699 14.771 1.00 92.94 719 ARG A N 1
ATOM 5889 C CA . ARG A 1 719 ? -37.572 24.632 13.386 1.00 92.94 719 ARG A CA 1
ATOM 5890 C C . ARG A 1 719 ? -39.060 24.964 13.277 1.00 92.94 719 ARG A C 1
ATOM 5892 O O . ARG A 1 719 ? -39.448 25.698 12.375 1.00 92.94 719 ARG A O 1
ATOM 5899 N N . GLU A 1 720 ? -39.888 24.472 14.201 1.00 92.69 720 GLU A N 1
ATOM 5900 C CA . GLU A 1 720 ? -41.308 24.854 14.281 1.00 92.69 720 GLU A CA 1
ATOM 5901 C C . GLU A 1 720 ? -41.466 26.370 14.504 1.00 92.69 720 GLU A C 1
ATOM 5903 O O . GLU A 1 720 ? -42.342 26.994 13.912 1.00 92.69 720 GLU A O 1
ATOM 5908 N N . SER A 1 721 ? -40.597 26.977 15.319 1.00 92.38 721 SER A N 1
ATOM 5909 C CA . SER A 1 721 ? -40.544 28.430 15.527 1.00 92.38 721 SER A CA 1
ATOM 5910 C C . SER A 1 721 ? -40.220 29.190 14.233 1.00 92.38 721 SER A C 1
ATOM 5912 O O . SER A 1 721 ? -40.925 30.136 13.889 1.00 92.38 721 SER A O 1
ATOM 5914 N N . ILE A 1 722 ? -39.215 28.732 13.477 1.00 91.50 722 ILE A N 1
ATOM 5915 C CA . ILE A 1 722 ? -38.822 29.314 12.181 1.00 91.50 722 ILE A CA 1
ATOM 5916 C C . ILE A 1 722 ? -39.939 29.184 11.139 1.00 91.50 722 ILE A C 1
ATOM 5918 O O . ILE A 1 722 ? -40.179 30.111 10.371 1.00 91.50 722 ILE A O 1
ATOM 5922 N N . TYR A 1 723 ? -40.648 28.054 11.118 1.00 86.81 723 TYR A N 1
ATOM 5923 C CA . TYR A 1 723 ? -41.763 27.841 10.193 1.00 86.81 723 TYR A CA 1
ATOM 5924 C C . TYR A 1 723 ? -42.919 28.824 10.434 1.00 86.81 723 TYR A C 1
ATOM 5926 O O . TYR A 1 723 ? -43.589 29.244 9.493 1.00 86.81 723 TYR A O 1
ATOM 5934 N N . GLU A 1 724 ? -43.155 29.206 11.691 1.00 86.19 724 GLU A N 1
ATOM 5935 C CA . GLU A 1 724 ? -44.159 30.214 12.041 1.00 86.19 724 GLU A CA 1
ATOM 5936 C C . GLU A 1 724 ? -43.687 31.649 11.756 1.00 86.19 724 GLU A C 1
ATOM 5938 O O . GLU A 1 724 ? -44.522 32.520 11.503 1.00 86.19 724 GLU A O 1
ATOM 5943 N N . ASN A 1 725 ? -42.375 31.908 11.798 1.00 82.50 725 ASN A N 1
ATOM 5944 C CA . ASN A 1 725 ? -41.785 33.205 11.476 1.00 82.50 725 ASN A CA 1
ATOM 5945 C C . ASN A 1 725 ? -40.328 33.082 10.994 1.00 82.50 725 ASN A C 1
ATOM 5947 O O . ASN A 1 725 ? -39.405 32.880 11.789 1.00 82.50 725 ASN A O 1
ATOM 5951 N N . TYR A 1 726 ? -40.128 33.303 9.695 1.00 77.75 726 TYR A N 1
ATOM 5952 C CA . TYR A 1 726 ? -38.824 33.199 9.038 1.00 77.75 726 TYR A CA 1
ATOM 5953 C C . TYR A 1 726 ? -37.814 34.276 9.450 1.00 77.75 726 TYR A C 1
ATOM 5955 O O . TYR A 1 726 ? -36.629 34.076 9.209 1.00 77.75 726 TYR A O 1
ATOM 5963 N N . ASP A 1 727 ? -38.240 35.366 10.094 1.00 74.69 727 ASP A N 1
ATOM 5964 C CA . ASP A 1 727 ? -37.347 36.457 10.513 1.00 74.69 727 ASP A CA 1
ATOM 5965 C C . ASP A 1 727 ? -36.825 36.280 11.951 1.00 74.69 727 ASP A C 1
ATOM 5967 O O . ASP A 1 727 ? -36.135 37.149 12.491 1.00 74.69 727 ASP A O 1
ATOM 5971 N N . TYR A 1 728 ? -37.153 35.168 12.621 1.00 82.12 728 TYR A N 1
ATOM 5972 C CA . TYR A 1 728 ? -36.814 34.993 14.031 1.00 82.12 728 TYR A CA 1
ATOM 5973 C C . TYR A 1 728 ? -35.392 34.449 14.245 1.00 82.12 728 TYR A C 1
ATOM 5975 O O . TYR A 1 728 ? -35.181 33.267 14.533 1.00 82.12 728 TYR A O 1
ATOM 5983 N N . LYS A 1 729 ? -34.411 35.352 14.127 1.00 88.44 729 LYS A N 1
ATOM 5984 C CA . LYS A 1 729 ? -32.961 35.078 14.133 1.00 88.44 729 LYS A CA 1
ATOM 5985 C C . LYS A 1 729 ? -32.464 34.221 15.301 1.00 88.44 729 LYS A C 1
ATOM 5987 O O . LYS A 1 729 ? -31.707 33.287 15.066 1.00 88.44 729 LYS A O 1
ATOM 5992 N N . LEU A 1 730 ? -32.943 34.435 16.531 1.00 90.81 730 LEU A N 1
ATOM 5993 C CA . LEU A 1 730 ? -32.518 33.619 17.682 1.00 90.81 730 LEU A CA 1
ATOM 5994 C C . LEU A 1 730 ? -32.835 32.118 17.503 1.00 90.81 730 LEU A C 1
ATOM 5996 O O . LEU A 1 730 ? -32.091 31.262 17.970 1.00 90.81 730 LEU A O 1
ATOM 6000 N N . SER A 1 731 ? -33.914 31.770 16.789 1.00 92.62 731 SER A N 1
ATOM 6001 C CA . SER A 1 731 ? -34.205 30.359 16.488 1.00 92.62 731 SER A CA 1
ATOM 6002 C C . SER A 1 731 ? -33.210 29.786 15.472 1.00 92.62 731 SER A C 1
ATOM 6004 O O . SER A 1 731 ? -32.789 28.643 15.627 1.00 92.62 731 SER A O 1
ATOM 6006 N N . TYR A 1 732 ? -32.785 30.573 14.474 1.00 93.38 732 TYR A N 1
ATOM 6007 C CA . TYR A 1 732 ? -31.718 30.171 13.548 1.00 93.38 732 TYR A CA 1
ATOM 6008 C C . TYR A 1 732 ? -30.370 30.030 14.252 1.00 93.38 732 TYR A C 1
ATOM 6010 O O . TYR A 1 732 ? -29.654 29.080 13.957 1.00 93.38 732 TYR A O 1
ATOM 6018 N N . PHE A 1 733 ? -30.055 30.904 15.213 1.00 95.56 733 PHE A N 1
ATOM 6019 C CA . PHE A 1 733 ? -28.843 30.806 16.031 1.00 95.56 733 PHE A CA 1
ATOM 6020 C C . PHE A 1 733 ? -28.735 29.432 16.703 1.00 95.56 733 PHE A C 1
ATOM 6022 O O . PHE A 1 733 ? -27.754 28.723 16.492 1.00 95.56 733 PHE A O 1
ATOM 6029 N N . TYR A 1 734 ? -29.776 28.990 17.419 1.00 95.19 734 TYR A N 1
ATOM 6030 C CA . TYR A 1 734 ? -29.748 27.676 18.075 1.00 95.19 734 TYR A CA 1
ATOM 6031 C C . TYR A 1 734 ? -29.884 26.494 17.118 1.00 95.19 734 TYR A C 1
ATOM 6033 O O . TYR A 1 734 ? -29.346 25.429 17.410 1.00 95.19 734 TYR A O 1
ATOM 6041 N N . VAL A 1 735 ? -30.561 26.650 15.974 1.00 95.12 735 VAL A N 1
ATOM 6042 C CA . VAL A 1 735 ? -30.516 25.626 14.918 1.00 95.12 735 VAL A CA 1
ATOM 6043 C C . VAL A 1 735 ? -29.086 25.455 14.422 1.00 95.12 735 VAL A C 1
ATOM 6045 O O . VAL A 1 735 ? -28.616 24.323 14.370 1.00 95.12 735 VAL A O 1
ATOM 6048 N N . GLY A 1 736 ? -28.388 26.549 14.109 1.00 94.69 736 GLY A N 1
ATOM 6049 C CA . GLY A 1 736 ? -26.989 26.522 13.692 1.00 94.69 736 GLY A CA 1
ATOM 6050 C C . GLY A 1 736 ? -26.100 25.894 14.759 1.00 94.69 736 GLY A C 1
ATOM 6051 O O . GLY A 1 736 ? -25.360 24.965 14.459 1.00 94.69 736 GLY A O 1
ATOM 6052 N N . LEU A 1 737 ? -26.255 26.317 16.014 1.00 94.81 737 LEU A N 1
ATOM 6053 C CA . LEU A 1 737 ? -25.482 25.801 17.141 1.00 94.81 737 LEU A CA 1
ATOM 6054 C C . LEU A 1 737 ? -25.639 24.285 17.315 1.00 94.81 737 LEU A C 1
ATOM 6056 O O . LEU A 1 737 ? -24.657 23.550 17.310 1.00 94.81 737 LEU A O 1
ATOM 6060 N N . ILE A 1 738 ? -26.883 23.806 17.425 1.00 93.81 738 ILE A N 1
ATOM 6061 C CA . ILE A 1 738 ? -27.173 22.379 17.626 1.00 93.81 738 ILE A CA 1
ATOM 6062 C C . ILE A 1 738 ? -26.753 21.557 16.399 1.00 93.81 738 ILE A C 1
ATOM 6064 O O . ILE A 1 738 ? -26.295 20.426 16.548 1.00 93.81 738 ILE A O 1
ATOM 6068 N N . SER A 1 739 ? -26.897 22.111 15.192 1.00 92.00 739 SER A N 1
ATOM 6069 C CA . SER A 1 739 ? -26.460 21.444 13.959 1.00 92.00 739 SER A CA 1
ATOM 6070 C C . SER A 1 739 ? -24.940 21.333 13.889 1.00 92.00 739 SER A C 1
ATOM 6072 O O . SER A 1 739 ? -24.446 20.304 13.450 1.00 92.00 739 SER A O 1
ATOM 6074 N N . GLY A 1 740 ? -24.205 22.342 14.368 1.00 90.44 740 GLY A N 1
ATOM 6075 C CA . GLY A 1 740 ? -22.747 22.301 14.471 1.00 90.44 740 GLY A CA 1
ATOM 6076 C C . GLY A 1 740 ? -22.250 21.220 15.428 1.00 90.44 740 GLY A C 1
ATOM 6077 O O . GLY A 1 740 ? -21.377 20.449 15.055 1.00 90.44 740 GLY A O 1
ATOM 6078 N N . ILE A 1 741 ? -22.869 21.090 16.608 1.00 90.44 741 ILE A N 1
ATOM 6079 C CA . ILE A 1 741 ? -22.540 20.024 17.578 1.00 90.44 741 ILE A CA 1
ATOM 6080 C C . ILE A 1 741 ? -22.707 18.634 16.952 1.00 90.44 741 ILE A C 1
ATOM 6082 O O . ILE A 1 741 ? -21.889 17.751 17.182 1.00 90.44 741 ILE A O 1
ATOM 6086 N N . ARG A 1 742 ? -23.763 18.454 16.151 1.00 86.62 742 ARG A N 1
ATOM 6087 C CA . ARG A 1 742 ? -24.128 17.181 15.511 1.00 86.62 742 ARG A CA 1
ATOM 6088 C C . ARG A 1 742 ? -23.516 16.975 14.121 1.00 86.62 742 ARG A C 1
ATOM 6090 O O . ARG A 1 742 ? -23.920 16.037 13.437 1.00 86.62 742 ARG A O 1
ATOM 6097 N N . GLU A 1 743 ? -22.638 17.875 13.681 1.00 86.44 743 GLU A N 1
ATOM 6098 C CA . GLU A 1 743 ? -22.000 17.855 12.357 1.00 86.44 743 GLU A CA 1
ATOM 6099 C C . GLU A 1 743 ? -22.986 17.828 11.161 1.00 86.44 743 GLU A C 1
ATOM 6101 O O . GLU A 1 743 ? -22.679 17.355 10.065 1.00 86.44 743 GLU A O 1
ATOM 6106 N N . ASP A 1 744 ? -24.191 18.389 11.327 1.00 87.31 744 ASP A N 1
ATOM 6107 C CA . ASP A 1 744 ? -25.179 18.553 10.250 1.00 87.31 744 ASP A CA 1
ATOM 6108 C C . ASP A 1 744 ? -24.869 19.820 9.434 1.00 87.31 744 ASP A C 1
ATOM 6110 O O . ASP A 1 744 ? -25.480 20.884 9.596 1.00 87.31 744 ASP A O 1
ATOM 6114 N N . ASN A 1 745 ? -23.880 19.695 8.543 1.00 88.94 745 ASN A N 1
ATOM 6115 C CA . ASN A 1 745 ? -23.355 20.798 7.730 1.00 88.94 745 ASN A CA 1
ATOM 6116 C C . ASN A 1 745 ? -24.429 21.510 6.895 1.00 88.94 745 ASN A C 1
ATOM 6118 O O . ASN A 1 745 ? -24.369 22.724 6.712 1.00 88.94 745 ASN A O 1
ATOM 6122 N N . LEU A 1 746 ? -25.436 20.783 6.399 1.00 88.50 746 LEU A N 1
ATOM 6123 C CA . LEU A 1 746 ? -26.484 21.380 5.573 1.00 88.50 746 LEU A CA 1
ATOM 6124 C C . LEU A 1 746 ? -27.313 22.386 6.378 1.00 88.50 746 LEU A C 1
ATOM 6126 O O . LEU A 1 746 ? -27.547 23.506 5.927 1.00 88.50 746 LEU A O 1
ATOM 6130 N N . GLN A 1 747 ? -27.759 21.996 7.571 1.00 88.81 747 GLN A N 1
ATOM 6131 C CA . GLN A 1 747 ? -28.570 22.875 8.413 1.00 88.81 747 GLN A CA 1
ATOM 6132 C C . GLN A 1 747 ? -27.762 23.999 9.040 1.00 88.81 747 GLN A C 1
ATOM 6134 O O . GLN A 1 747 ? -28.285 25.103 9.211 1.00 88.81 747 GLN A O 1
ATOM 6139 N N . LEU A 1 748 ? -26.494 23.731 9.344 1.00 92.62 748 LEU A N 1
ATOM 6140 C CA . LEU A 1 748 ? -25.565 24.743 9.810 1.00 92.62 748 LEU A CA 1
ATOM 6141 C C . LEU A 1 748 ? -25.414 25.871 8.779 1.00 92.62 748 LEU A C 1
ATOM 6143 O O . LEU A 1 748 ? -25.578 27.042 9.124 1.00 92.62 748 LEU A O 1
ATOM 6147 N N . GLU A 1 749 ? -25.172 25.536 7.511 1.00 92.25 749 GLU A N 1
ATOM 6148 C CA . GLU A 1 749 ? -25.033 26.538 6.447 1.00 92.25 749 GLU A CA 1
ATOM 6149 C C . GLU A 1 749 ? -26.349 27.270 6.157 1.00 92.25 749 GLU A C 1
ATOM 6151 O O . GLU A 1 749 ? -26.355 28.487 5.953 1.00 92.25 749 GLU A O 1
ATOM 6156 N N . MET A 1 750 ? -27.489 26.574 6.235 1.00 89.81 750 MET A N 1
ATOM 6157 C CA . MET A 1 750 ? -28.797 27.231 6.163 1.00 89.81 750 MET A CA 1
ATOM 6158 C C . MET A 1 750 ? -28.968 28.280 7.267 1.00 89.81 750 MET A C 1
ATOM 6160 O O . MET A 1 750 ? -29.396 29.396 6.978 1.00 89.81 750 MET A O 1
ATOM 6164 N N . ALA A 1 751 ? -28.609 27.958 8.512 1.00 92.12 751 ALA A N 1
ATOM 6165 C CA . ALA A 1 751 ? -28.689 28.904 9.619 1.00 92.12 751 ALA A CA 1
ATOM 6166 C C . ALA A 1 751 ? -27.758 30.108 9.415 1.00 92.12 751 ALA A C 1
ATOM 6168 O O . ALA A 1 751 ? -28.207 31.250 9.519 1.00 92.12 751 ALA A O 1
ATOM 6169 N N . LYS A 1 752 ? -26.493 29.868 9.045 1.00 92.94 752 LYS A N 1
ATOM 6170 C CA . LYS A 1 752 ? -25.511 30.932 8.774 1.00 92.94 752 LYS A CA 1
ATOM 6171 C C . LYS A 1 752 ? -25.958 31.888 7.669 1.00 92.94 752 LYS A C 1
ATOM 6173 O O . LYS A 1 752 ? -25.667 33.071 7.760 1.00 92.94 752 LYS A O 1
ATOM 6178 N N . SER A 1 753 ? -26.684 31.402 6.659 1.00 91.12 753 SER A N 1
ATOM 6179 C CA . SER A 1 753 ? -27.155 32.240 5.546 1.00 91.12 753 SER A CA 1
ATOM 6180 C C . SER A 1 753 ? -28.203 33.293 5.934 1.00 91.12 753 SER A C 1
ATOM 6182 O O . SER A 1 753 ? -28.403 34.247 5.186 1.00 91.12 753 SER A O 1
ATOM 6184 N N . VAL A 1 754 ? -28.872 33.119 7.081 1.00 91.69 754 VAL A N 1
ATOM 6185 C CA . VAL A 1 754 ? -29.926 34.021 7.586 1.00 91.69 754 VAL A CA 1
ATOM 6186 C C . VAL A 1 754 ? -29.409 34.931 8.704 1.00 91.69 754 VAL A C 1
ATOM 6188 O O . VAL A 1 754 ? -29.925 36.031 8.910 1.00 91.69 754 VAL A O 1
ATOM 6191 N N . LEU A 1 755 ? -28.408 34.473 9.457 1.00 92.12 755 LEU A N 1
ATOM 6192 C CA . LEU A 1 755 ? -27.798 35.248 10.532 1.00 92.12 755 LEU A CA 1
ATOM 6193 C C . LEU A 1 755 ? -26.871 36.327 9.963 1.00 92.12 755 LEU A C 1
ATOM 6195 O O . LEU A 1 755 ? -26.153 36.113 8.992 1.00 92.12 755 LEU A O 1
ATOM 6199 N N . GLU A 1 756 ? -26.849 37.489 10.608 1.00 90.06 756 GLU A N 1
ATOM 6200 C CA . GLU A 1 756 ? -26.019 38.633 10.221 1.00 90.06 756 GLU A CA 1
ATOM 6201 C C . GLU A 1 756 ? -25.470 39.304 11.483 1.00 90.06 756 GLU A C 1
ATOM 6203 O O . GLU A 1 756 ? -25.995 39.081 12.568 1.00 90.06 756 GLU A O 1
ATOM 6208 N N . GLY A 1 757 ? -24.447 40.151 11.354 1.00 92.25 757 GLY A N 1
ATOM 6209 C CA . GLY A 1 757 ? -23.979 40.988 12.460 1.00 92.25 757 GLY A CA 1
ATOM 6210 C C . GLY A 1 757 ? -23.478 40.192 13.669 1.00 92.25 757 GLY A C 1
ATOM 6211 O O . GLY A 1 757 ? -22.544 39.398 13.553 1.00 92.25 757 GLY A O 1
ATOM 6212 N N . GLU A 1 758 ? -24.062 40.459 14.837 1.00 90.69 758 GLU A N 1
ATOM 6213 C CA . GLU A 1 758 ? -23.615 39.899 16.113 1.00 90.69 758 GLU A CA 1
ATOM 6214 C C . GLU A 1 758 ? -24.006 38.428 16.279 1.00 90.69 758 GLU A C 1
ATOM 6216 O O . GLU A 1 758 ? -23.178 37.636 16.723 1.00 90.69 758 GLU A O 1
ATOM 6221 N N . GLU A 1 759 ? -25.201 38.024 15.840 1.00 93.31 759 GLU A N 1
ATOM 6222 C CA . GLU A 1 759 ? -25.659 36.637 15.965 1.00 93.31 759 GLU A CA 1
ATOM 6223 C C . GLU A 1 759 ? -24.782 35.664 15.175 1.00 93.31 759 GLU A C 1
ATOM 6225 O O . GLU A 1 759 ? -24.431 34.593 15.670 1.00 93.31 759 GLU A O 1
ATOM 6230 N N . LEU A 1 760 ? -24.404 36.040 13.947 1.00 95.06 760 LEU A N 1
ATOM 6231 C CA . LEU A 1 760 ? -23.528 35.212 13.117 1.00 95.06 760 LEU A CA 1
ATOM 6232 C C . LEU A 1 760 ? -22.131 35.101 13.732 1.00 95.06 760 LEU A C 1
ATOM 6234 O O . LEU A 1 760 ? -21.569 34.008 13.761 1.00 95.06 760 LEU A O 1
ATOM 6238 N N . ARG A 1 761 ? -21.590 36.217 14.236 1.00 95.56 761 ARG A N 1
ATOM 6239 C CA . ARG A 1 761 ? -20.268 36.242 14.866 1.00 95.56 761 ARG A CA 1
ATOM 6240 C C . ARG A 1 761 ? -20.236 35.361 16.113 1.00 95.56 761 ARG A C 1
ATOM 6242 O O . ARG A 1 761 ? -19.366 34.512 16.214 1.00 95.56 761 ARG A O 1
ATOM 6249 N N . LEU A 1 762 ? -21.212 35.505 17.010 1.00 95.81 762 LEU A N 1
ATOM 6250 C CA . LEU A 1 762 ? -21.295 34.687 18.224 1.00 95.81 762 LEU A CA 1
ATOM 6251 C C . LEU A 1 762 ? -21.468 33.198 17.910 1.00 95.81 762 LEU A C 1
ATOM 6253 O O . LEU A 1 762 ? -20.905 32.358 18.605 1.00 95.81 762 LEU A O 1
ATOM 6257 N N . LEU A 1 763 ? -22.218 32.862 16.855 1.00 96.00 763 LEU A N 1
ATOM 6258 C CA . LEU A 1 763 ? -22.348 31.475 16.422 1.00 96.00 763 LEU A CA 1
ATOM 6259 C C . LEU A 1 763 ? -20.997 30.939 15.937 1.00 96.00 763 LEU A C 1
ATOM 6261 O O . LEU A 1 763 ? -20.629 29.829 16.294 1.00 96.00 763 LEU A O 1
ATOM 6265 N N . GLN A 1 764 ? -20.264 31.710 15.133 1.00 95.50 764 GLN A N 1
ATOM 6266 C CA . GLN A 1 764 ? -18.941 31.321 14.643 1.00 95.50 764 GLN A CA 1
ATOM 6267 C C . GLN A 1 764 ? -17.934 31.154 15.784 1.00 95.50 764 GLN A C 1
ATOM 6269 O O . GLN A 1 764 ? -17.261 30.129 15.821 1.00 95.50 764 GLN A O 1
ATOM 6274 N N . ASP A 1 765 ? -17.891 32.102 16.722 1.00 94.56 765 ASP A N 1
ATOM 6275 C CA . ASP A 1 765 ? -17.022 32.045 17.902 1.00 94.56 765 ASP A CA 1
ATOM 6276 C C . ASP A 1 765 ? -17.320 30.768 18.719 1.00 94.56 765 ASP A C 1
ATOM 6278 O O . ASP A 1 765 ? -16.421 29.994 19.041 1.00 94.56 765 ASP A O 1
ATOM 6282 N N . LEU A 1 766 ? -18.600 30.460 18.964 1.00 94.38 766 LEU A N 1
ATOM 6283 C CA . LEU A 1 766 ? -18.995 29.266 19.718 1.00 94.38 766 LEU A CA 1
ATOM 6284 C C . LEU A 1 766 ? -18.722 27.949 18.967 1.00 94.38 766 LEU A C 1
ATOM 6286 O O . LEU A 1 766 ? -18.427 26.933 19.595 1.00 94.38 766 LEU A O 1
ATOM 6290 N N . LEU A 1 767 ? -18.798 27.950 17.632 1.00 94.19 767 LEU A N 1
ATOM 6291 C CA . LEU A 1 767 ? -18.478 26.774 16.816 1.00 94.19 767 LEU A CA 1
ATOM 6292 C C . LEU A 1 767 ? -16.995 26.404 16.879 1.00 94.19 767 LEU A C 1
ATOM 6294 O O . LEU A 1 767 ? -16.699 25.216 16.839 1.00 94.19 767 LEU A O 1
ATOM 6298 N N . VAL A 1 768 ? -16.091 27.378 17.026 1.00 94.06 768 VAL A N 1
ATOM 6299 C CA . VAL A 1 768 ? -14.655 27.105 17.220 1.00 94.06 768 VAL A CA 1
ATOM 6300 C C . VAL A 1 768 ? -14.438 26.296 18.500 1.00 94.06 768 VAL A C 1
ATOM 6302 O O . VAL A 1 768 ? -13.754 25.277 18.476 1.00 94.06 768 VAL A O 1
ATOM 6305 N N . HIS A 1 769 ? -15.092 26.686 19.596 1.00 94.12 769 HIS A N 1
ATOM 6306 C CA . HIS A 1 769 ? -15.007 25.957 20.863 1.00 94.12 769 HIS A CA 1
ATOM 6307 C C . HIS A 1 769 ? -15.668 24.571 20.796 1.00 94.12 769 HIS A C 1
ATOM 6309 O O . HIS A 1 769 ? -15.161 23.607 21.362 1.00 94.12 769 HIS A O 1
ATOM 6315 N N . ILE A 1 770 ? -16.791 24.438 20.081 1.00 92.00 770 ILE A N 1
ATOM 6316 C CA . ILE A 1 770 ? -17.424 23.129 19.843 1.00 92.00 770 ILE A CA 1
ATOM 6317 C C . ILE A 1 770 ? -16.496 22.209 19.052 1.00 92.00 770 ILE A C 1
ATOM 6319 O O . ILE A 1 770 ? -16.374 21.033 19.388 1.00 92.00 770 ILE A O 1
ATOM 6323 N N . GLU A 1 771 ? -15.843 22.737 18.018 1.00 90.62 771 GLU A N 1
ATOM 6324 C CA . GLU A 1 771 ? -14.877 21.987 17.223 1.00 90.62 771 GLU A CA 1
ATOM 6325 C C . GLU A 1 771 ? -13.694 21.533 18.087 1.00 90.62 771 GLU A C 1
ATOM 6327 O O . GLU A 1 771 ? -13.303 20.375 18.006 1.00 90.62 771 GLU A O 1
ATOM 6332 N N . GLU A 1 772 ? -13.193 22.384 18.985 1.00 90.19 772 GLU A N 1
ATOM 6333 C CA . GLU A 1 772 ? -12.132 22.024 19.934 1.00 90.19 772 GLU A CA 1
ATOM 6334 C C . GLU A 1 772 ? -12.543 20.889 20.887 1.00 90.19 772 GLU A C 1
ATOM 6336 O O . GLU A 1 772 ? -11.760 19.975 21.142 1.00 90.19 772 GLU A O 1
ATOM 6341 N N . ILE A 1 773 ? -13.788 20.885 21.375 1.00 88.88 773 ILE A N 1
ATOM 6342 C CA . ILE A 1 773 ? -14.296 19.779 22.203 1.00 88.88 773 ILE A CA 1
ATOM 6343 C C . ILE A 1 773 ? -14.437 18.495 21.377 1.00 88.88 773 ILE A C 1
ATOM 6345 O O . ILE A 1 773 ? -14.148 17.418 21.899 1.00 88.88 773 ILE A O 1
ATOM 6349 N N . ASN A 1 774 ? -14.849 18.598 20.110 1.00 83.50 774 ASN A N 1
ATOM 6350 C CA . ASN A 1 774 ? -15.018 17.464 19.196 1.00 83.50 774 ASN A CA 1
ATOM 6351 C C . ASN A 1 774 ? -13.687 16.919 18.638 1.00 83.50 774 ASN A C 1
ATOM 6353 O O . ASN A 1 774 ? -13.649 15.784 18.169 1.00 83.50 774 ASN A O 1
ATOM 6357 N N . GLN A 1 775 ? -12.591 17.678 18.708 1.00 76.25 775 GLN A N 1
ATOM 6358 C CA . GLN A 1 775 ? -11.241 17.201 18.404 1.00 76.25 775 GLN A CA 1
ATOM 6359 C C . GLN A 1 775 ? -10.716 16.348 19.580 1.00 76.25 775 GLN A C 1
ATOM 6361 O O . GLN A 1 775 ? -10.043 16.854 20.481 1.00 76.25 775 GLN A O 1
ATOM 6366 N N . PHE A 1 776 ? -11.038 15.049 19.611 1.00 60.53 776 PHE A N 1
ATOM 6367 C CA . PHE A 1 776 ? -10.511 14.099 20.607 1.00 60.53 776 PHE A CA 1
ATOM 6368 C C . PHE A 1 776 ? -10.033 12.770 20.018 1.00 60.53 776 PHE A C 1
ATOM 6370 O O . PHE A 1 776 ? -10.645 12.288 19.040 1.00 60.53 776 PHE A O 1
#

Foldseek 3Di:
DVVVVVVVVVVVVVVVVPDDPPPPPPDFLLVLLVLQVVLQVQFDAKFAKKWKWFCAPNDIDIFIWTGDDDDDDDTDGPDDDPPDPPGPLLVLVLPDDDQDDPDDPPVVCVRDPNPDDPDDDRNSVCLVVAWDKGWPAWDDDPNFTWTWIWTDDPFKIKIWTAGPPLSYTAKMWIAGPVRQTAKIKGFDDWDDQDPRHTHGQKIWMAGSVRHTGMIMGTGPMHTDGDDDPVPDPDDDDDPLPVVLVVLVVVCVVVVLDLVSLQVNLVSCVVVVNLVSSLVSLVSSCVSPNDLVSLLVNLVSCVVVLNLVVSLVSLVVSCVVPVQDLSSLQSNLVSCVSVVNLVSSLVSLVSSCVSVVLPLVSLVSNLVSLVVCCVVPNPVSLVVSLVSLVSNCVSPVLDLVSLLSNLVSCVSVVVLVSSLVSLVVSCVSPVLDLVSLQSNLVSCVSVVNLVVSLVSLVVSCVSPVDLVSLLVNLVSCVVVLVLVVSLVSLVVSCVVPPPPPVSLLSNLLSCLSVVVPVSSVVSLVVVCVVPVALVSLVVSLVSCCVRPPVVSLVSLLVNQPDPPRDDPVSLLVSLLVVLVSCQPDPNPVVLVVLVVRDQLQSQLSSLLSVLLVCQLVLQLLSNLVSLVSSCVSPNDLVSLLSNLLSCLQLVVLVSSLVSLVVNVVVPNVVSSVVSNVLSVLVVVVCVVCVPDDAFLVVLQVVLSVCSNVSNLVSSLVSLVVSCVRPVLSLVSLLSQLQSCLSNVVVVSVVVSLVNDDDSSNVSSVVSSVSSVVSNPD

Secondary structure (DSSP, 8-state):
-HHHHHHHHHHHHHHTSS----------HHHHHHHHHHHHHTEEEEEEEEEEEEEETTEEEEEEEEE--SSS----------TT---HHHHHHHHS-----SS-HHHHHHHTT-TT------TTTSHHHH-EEEEEEEEEETTEEEEEEEEE-SSEEEEEEEETTT-SEEEEEEEETTS-EEEEEEEEEEEEEETTEEEEEEEEEEETT--EEEEEEEEEEEEEES--GGGTSS-S-S-HHHHHHHHHHHHHH-TT-HHHHHHHHHHHHHTT-HHHHHHHHHHHHHHS--HHHHHHHHHHHHHTT-HHHHHHHHHHHHHH-TT-HHHHHHHHHHHHHTT-HHHHHHHHHHHHHH-TT-HHHHHHHHHHHHHTHHHHTHHHHHHHHHHHHHHHHH-TT-HHHHHHHHHHHHHTT-HHHHHHHHHHHHHH-TT-HHHHHHHHHHHHHTT-HHHHHHHHHHHHHH---HHHHHHHHHHHHHTT-HHHHHHHHHHHHHHSTT-HHHHHHHHHHHHHHT-HHHHHHHHHHHHHH---HHHHHHHHHHHHTT-HHHHHHHHHHHHTSTTSS-HHHHHHHHHHHHHHHHHS-THHHHHHHHHHS-HHHHHHHHHHHHHHHHHTTBHHHHHHHHHHHHHHS--HHHHHHHHHHHHHTT-HHHHHHHHHHHHHTT-HHHHHHHHHHHHHHHHHHHHTTT---TTHHHHHHHHHHHTTTBHHHHHHHHHHHHHH-TT-HHHHHHHHHHHHHTT-HHHHHHHHHH--HHHHHHHHHHHHHHHHHH--

Organism: NCBI:txid1413210

InterPro domains:
  IPR011990 Tetratricopeptide-like helical domain superfamily [G3DSA:1.25.40.10] (235-373)
  IPR011990 Tetratricopeptide-like helical domain superfamily [G3DSA:1.25.40.10] (374-465)
  IPR011990 Tetratricopeptide-like helical domain superfamily [G3DSA:1.25.40.10] (466-756)
  IPR011990 Tetratricopeptide-like helical domain superfamily [SSF48452] (259-460)
  IPR011990 Tetratricopeptide-like helical domain superfamily [SSF48452] (382-666)
  IPR019734 Tetratricopeptide repeat [PF13181] (259-288)
  IPR019734 Tetratricopeptide repeat [PF13181] (603-632)
  IPR019734 Tetratricopeptide repeat [PS50005] (325-358)
  IPR019734 Tetratricopeptide repeat [PS50005] (399-432)
  IPR019734 Tetratricopeptide repeat [PS50005] (603-636)
  IPR019734 Tetratricopeptide repeat [SM00028] (258-291)
  IPR019734 Tetratricopeptide repeat [SM00028] (325-358)
  IPR019734 Tetratricopeptide repeat [SM00028] (399-432)
  IPR019734 Tetratricopeptide repeat [SM00028] (433-466)
  IPR019734 Tetratricopeptide repeat [SM00028] (603-636)
  IPR044650 Tetratricopeptide repeat protein SRFR1-like [PTHR44749] (390-539)

Sequence (776 aa):
MKLKRYLLAFILMIMVVLSTPIKAEEISAKDLLADVVSQLEQVKDFKGTIVSKLYVGEEVIGYRTQVMKSETRSMSHNLSDYSQLAAEENRLLNSIPWIYLPPDYNTLKNSLPLKGQLDYQEPLSDLRDLYNIELLGESIDGKREVYIIQLENMLTLQRVFIDKEYKTISKVEIFNGANIRLATITYEDITLFDSSIWLPVKMVVNDGGGKLLMEVIYQNWDVNIGLTEFDFAKGFDTDYQTKIKQLKEKLEEQRNNDKLYWLLSDLYVKDGNLTEAVNSLQNAIRIKDSIEYRKKLVEIYQMQGRYREALGEIRVALQSVYNDAELNYLLGEVQLQLGRINNARYSLEKAIDLEPKNTLYLEKLFWVYSNLADEYGKYMLDRAEGVAEKLVKLEPKNKNYRTYLADIYLEKGEEFKAYQSYSKSVELAPEDTWVYIKLAQFYDKVGKSNKAEELYEYIVCLDDSLENQRRLADFYFKIGKYELALEEYQALQNRSAGNLNLRFKVAESYLAIGDNEKGLSIFTKILEENNFGEFYLQIGEIVKKYNLDAAIDIYHSALQQEGLLTEEEVGEIHRRLGYIYFEEEGQKELNKLDQLLEIDSQAKIYQLLGKYKFSAGDLDQAISYFKLALNRQDNLENHYNLAIAYLIVNHIDLAKAEAEQIITAGEEALGRELLELIDRIGDLEQDYKDIYVPGRINRIKGDRLRQQGRLTEALVKYRESIYENYDYKLSYFYVGLISGIREDNLQLEMAKSVLEGEELRLLQDLLVHIEEINQF

Solvent-accessible surface area (backbone atoms only — not comparable to full-atom values): 41545 Å² total; per-residue (Å²): 120,73,70,66,54,53,54,52,52,51,55,52,55,56,58,69,75,72,64,75,81,77,72,75,77,79,83,46,54,65,56,60,51,48,54,38,48,57,56,52,71,47,50,74,41,53,36,30,35,42,40,34,38,39,41,53,92,91,47,75,50,75,42,62,38,61,44,64,63,77,100,81,61,81,79,66,78,82,74,76,82,81,86,76,83,85,48,69,60,58,55,52,61,58,66,55,84,77,57,77,55,87,77,56,52,65,63,48,51,74,68,45,94,62,77,86,80,79,88,76,73,67,48,68,84,51,39,79,84,66,32,51,77,43,62,79,46,75,51,73,58,94,92,40,53,27,40,36,33,38,37,37,45,99,65,39,37,34,42,39,29,34,29,67,89,63,53,31,75,40,35,37,40,33,23,40,85,83,72,48,56,55,32,38,39,40,44,38,69,72,41,78,81,50,102,87,41,52,48,55,39,31,39,39,34,23,37,55,88,64,51,71,39,37,40,39,37,56,41,79,70,46,76,39,68,79,77,61,80,87,81,73,74,73,75,101,77,92,54,66,65,60,56,52,50,55,51,50,58,52,36,72,80,42,75,84,45,34,68,60,25,43,55,48,13,55,51,22,50,76,68,65,40,54,68,60,14,48,54,27,36,53,51,14,38,72,67,47,81,45,62,68,57,41,54,52,48,29,52,54,24,52,76,69,68,39,42,69,61,23,54,51,46,48,53,57,44,41,71,78,46,80,85,47,35,65,60,24,36,51,49,13,53,42,26,45,79,68,71,35,53,73,60,14,47,56,29,29,51,53,14,32,74,69,41,78,79,45,60,70,56,45,52,53,45,28,53,51,25,52,66,42,20,81,81,60,36,69,66,25,44,56,53,21,41,57,38,23,52,50,44,30,68,76,39,75,78,45,37,66,36,28,38,50,38,12,54,46,26,46,78,70,67,38,53,71,61,14,51,54,26,28,53,51,18,27,74,64,39,79,86,44,56,66,42,46,50,53,45,20,53,49,27,45,76,74,70,39,51,72,62,14,48,57,36,37,56,46,38,27,73,76,43,82,43,73,68,40,44,46,51,38,19,55,49,28,45,73,75,67,42,28,69,62,14,33,53,42,34,50,55,48,36,73,77,44,73,85,50,61,69,46,51,52,50,38,20,51,26,29,33,74,70,63,43,50,67,63,13,49,52,50,50,52,53,48,42,75,77,46,80,45,45,68,52,44,55,55,49,25,59,57,37,44,79,71,36,53,71,62,15,52,51,42,47,50,59,49,73,72,40,86,87,47,53,53,77,67,53,49,54,50,50,39,51,53,50,23,49,57,50,62,78,44,86,33,73,70,57,51,61,47,47,76,72,74,50,56,53,65,60,43,16,54,26,27,38,46,42,10,40,56,27,37,41,72,39,37,39,54,59,11,50,53,23,26,50,52,9,37,73,52,41,83,48,63,67,42,34,50,55,42,19,54,54,26,48,71,29,68,36,57,74,59,14,43,53,27,21,50,48,31,32,76,75,68,43,48,68,61,16,51,52,48,42,52,53,54,50,52,51,51,51,54,54,56,71,54,65,80,59,87,54,68,24,47,71,35,35,54,53,13,51,55,28,23,54,62,23,38,39,72,63,13,44,53,24,18,50,54,11,35,74,57,26,83,82,48,54,73,34,35,48,51,40,20,52,56,20,54,47,56,66,38,61,69,54,22,52,56,22,53,74,73,40,56,75,65,60,35,49,54,50,52,58,53,48,54,56,49,49,55,58,64,64,121

Nearest PDB structures (foldseek):
  8fgw-assembly1_D  TM=4.776E-01  e=1.774E-11  Homo sapiens
  6vbv-assembly1_4  TM=5.224E-01  e=7.428E-10  Bos taurus
  4buj-assembly2_F  TM=2.819E-01  e=1.774E-11  Saccharomyces cerevisiae S288C
  9gaw-assembly1_Z  TM=3.906E-01  e=4.128E-07  Homo sapiens
  8clk-assembly1_D  TM=4.447E-01  e=2.211E-05  Homo sapiens

Mean predicted aligned error: 19.04 Å

pLDDT: mean 84.35, std 14.6, range [32.88, 97.88]

Radius of gyration: 43.18 Å; Cα contacts (8 Å, |Δi|>4): 1052; chains: 1; bounding box: 98×90×112 Å